Protein AF-0000000079819584 (afdb_homodimer)

InterPro domains:
  IPR000873 AMP-dependent synthetase/ligase domain [PF00501] (25-398)
  IPR020845 AMP-binding, conserved site [PS00455] (192-203)
  IPR025110 AMP-binding enzyme, C-terminal domain [PF13193] (448-525)
  IPR042099 ANL, N-terminal domain [G3DSA:3.40.50.12780] (15-432)
  IPR045851 AMP-binding enzyme domain superfamily [G3DSA:3.30.300.30] (433-535)
  IPR050237 ATP-dependent AMP-binding enzyme [PTHR43767] (19-529)

Nearest PDB structures (foldseek):
  5wm6-assembly1_A  TM=8.561E-01  e=3.518E-44  Streptomyces gandocaensis
  3etc-assembly2_A  TM=8.506E-01  e=5.021E-36  Methanosarcina acetivorans
  1t5d-assembly1_X-2  TM=7.072E-01  e=2.977E-37  Alcaligenes sp. AL3007
  2qvx-assembly1_X-2  TM=7.019E-01  e=1.547E-36  Alcaligenes sp. AL3007
  2qvy-assembly1_X-2  TM=7.047E-01  e=3.527E-36  Alcaligenes sp. AL3007

Radius of gyration: 33.06 Å; Cα contacts (8 Å, |Δi|>4): 2619; chains: 2; bounding box: 66×90×89 Å

Solvent-accessible surface area (backbone atoms only — not comparable to full-atom values): 55524 Å² total; per-residue (Å²): 132,62,49,60,30,80,74,78,65,71,87,65,80,55,64,75,50,27,25,66,50,53,42,45,52,52,32,24,70,75,41,28,87,41,56,28,45,32,28,69,92,74,72,43,72,33,24,27,37,52,48,48,50,51,13,38,7,27,13,40,40,46,55,72,78,46,56,70,66,39,27,36,31,36,37,50,69,50,48,70,66,52,54,37,49,54,50,4,33,42,33,34,28,14,20,36,30,46,34,63,77,63,52,36,54,63,61,36,30,50,54,37,44,63,63,47,25,39,32,35,38,30,33,29,88,48,44,64,54,50,66,73,33,52,78,35,48,59,53,40,57,34,36,30,25,32,70,57,70,67,52,12,50,53,26,26,49,55,41,37,74,72,70,37,46,47,41,48,39,65,63,32,46,67,51,77,52,61,90,80,58,55,79,65,52,19,71,39,62,36,32,34,47,65,40,55,32,37,81,35,70,63,41,30,36,27,27,16,19,21,14,49,42,47,38,5,45,48,41,25,48,46,67,65,54,39,54,87,36,22,40,38,38,31,59,54,52,52,36,59,67,33,28,39,50,39,47,45,20,21,52,74,39,50,11,26,27,35,47,39,70,54,73,48,53,88,49,40,64,56,52,35,37,75,63,48,17,25,33,36,66,47,61,67,49,48,56,57,50,38,65,67,44,83,86,55,96,60,47,39,69,54,54,36,37,36,37,43,32,78,80,80,54,93,49,54,67,58,50,25,65,50,43,45,42,73,32,79,31,35,60,40,67,44,93,48,54,26,60,47,21,31,32,60,72,82,53,90,69,60,89,75,47,32,19,16,37,26,56,85,49,28,50,73,48,38,15,35,87,86,72,54,46,73,48,59,84,63,41,72,12,30,39,29,42,36,60,67,51,68,35,42,35,42,81,35,34,58,94,31,39,62,61,28,47,62,32,35,51,70,44,25,40,56,67,53,33,26,26,27,32,46,89,62,30,42,29,27,76,73,42,56,74,50,73,64,31,38,32,83,71,36,66,40,20,34,38,66,49,28,51,59,54,50,66,36,85,38,32,64,44,60,48,49,44,47,33,78,36,92,45,88,75,41,59,27,35,39,31,34,40,33,18,49,17,93,93,42,78,67,51,52,67,58,52,49,61,59,34,65,77,44,34,36,74,82,58,46,52,43,28,30,29,74,42,90,68,78,59,54,44,95,88,70,43,76,42,60,67,60,52,44,71,61,45,87,48,93,78,38,40,48,60,89,73,52,80,128,133,64,50,60,30,80,75,77,64,71,86,66,80,55,64,77,52,27,25,68,52,53,43,46,50,52,33,23,70,76,40,29,88,42,57,26,45,32,26,68,93,74,72,44,72,33,24,26,37,53,48,47,53,50,13,38,8,27,14,39,39,47,56,73,78,47,54,71,66,38,27,37,30,36,36,49,72,50,48,70,65,50,54,38,49,53,49,4,34,43,33,34,28,13,20,36,30,46,33,64,76,62,52,35,54,64,61,36,30,50,56,36,45,63,63,47,26,39,34,34,40,29,33,29,89,51,43,64,53,49,67,73,32,52,78,36,48,59,55,40,58,37,36,28,25,33,70,57,70,68,52,11,50,53,28,24,50,56,41,38,74,72,70,38,47,47,40,47,39,66,63,31,47,66,52,77,53,60,90,80,58,55,80,64,51,21,72,39,63,36,32,35,48,65,42,56,31,39,82,35,70,63,41,30,36,27,27,15,19,22,14,48,42,46,37,5,45,50,40,26,47,46,67,67,54,39,52,88,35,23,41,37,39,32,59,56,53,54,35,59,64,32,29,38,51,38,48,45,19,21,50,74,40,52,12,27,27,35,46,40,69,54,74,48,52,90,48,41,65,57,51,36,37,76,63,48,17,26,32,38,66,48,61,66,47,47,56,57,51,39,64,68,44,83,88,54,96,59,48,38,70,54,56,36,36,36,37,44,34,80,80,81,55,94,49,54,68,58,50,25,65,50,43,45,43,72,32,77,30,34,60,41,65,44,92,50,56,25,61,47,21,30,31,59,73,81,54,89,69,59,90,72,46,33,21,18,37,27,56,85,50,29,49,73,48,38,16,35,86,86,72,53,46,72,49,62,84,61,42,74,11,30,39,30,42,35,59,67,50,65,36,42,36,41,81,36,32,57,94,32,37,61,60,29,48,62,33,36,50,70,45,25,40,58,68,53,34,25,27,27,32,48,88,62,30,43,28,27,77,73,44,57,73,50,73,63,31,40,32,83,70,37,68,41,20,33,38,66,50,30,52,60,53,50,66,37,84,38,31,64,44,61,48,49,42,46,34,78,35,92,46,88,75,41,57,27,34,40,30,34,39,34,18,48,18,93,93,41,78,69,52,54,66,57,52,49,62,58,33,65,78,46,34,37,74,84,59,47,52,45,28,30,29,75,43,91,68,77,59,55,44,96,88,69,42,76,41,60,66,62,51,44,70,62,45,87,46,93,76,40,40,47,64,88,72,54,80,130

Sequence (1096 aa):
MTAVYDEMVPTFTDRGEWTLPRVLRARAETHGDRIYLDCPEEGVALTYAEVHDRAARIATGLLDVAEVGDRVLIMAGNSAAYVLSWFGAAMAGMVEVPINTSYLGDFLAHQVRVAGPTVAVIDAGFAARFVAIPEAASSIRRFAVLGDPEEAATACETLRAAGWDAEPWAALAADEARTDLPDPAASDPVGILFTSGTTGPSKGVVMANAHMYFFADECVSLTRLTDEDTYLVMGPLFHGNAQFLAAYPALIAGARFVLHTRFSATRWTDRIRDARATVTNFVGVMMDFVWKQPAREDDADNDLRCIFAAPTASYVDAFRDRFGVEAFVEVFGLTETSMPIMTPYGVDRPAGAAGLANAEWFDIRLVDPETDEEVPVGEVGELVVRPRAPWITTLGYYAMPEKTVEAFRNLWFHTGDGLRRDDDGWFYFVDRLKDALRRRGENISSYEVESPLLAHPDIAECAVIAVPADHEAGEDEVMAVVVASPGATIDADTVWAWAADRVPDFAIPRYVRVVDALPMTPSGKIRKRELRTDGVTPDTADRTRQPAMTAVYDEMVPTFTDRGEWTLPRVLRARAETHGDRIYLDCPEEGVALTYAEVHDRAARIATGLLDVAEVGDRVLIMAGNSAAYVLSWFGAAMAGMVEVPINTSYLGDFLAHQVRVAGPTVAVIDAGFAARFVAIPEAASSIRRFAVLGDPEEAATACETLRAAGWDAEPWAALAADEARTDLPDPAASDPVGILFTSGTTGPSKGVVMANAHMYFFADECVSLTRLTDEDTYLVMGPLFHGNAQFLAAYPALIAGARFVLHTRFSATRWTDRIRDARATVTNFVGVMMDFVWKQPAREDDADNDLRCIFAAPTASYVDAFRDRFGVEAFVEVFGLTETSMPIMTPYGVDRPAGAAGLANAEWFDIRLVDPETDEEVPVGEVGELVVRPRAPWITTLGYYAMPEKTVEAFRNLWFHTGDGLRRDDDGWFYFVDRLKDALRRRGENISSYEVESPLLAHPDIAECAVIAVPADHEAGEDEVMAVVVASPGATIDADTVWAWAADRVPDFAIPRYVRVVDALPMTPSGKIRKRELRTDGVTPDTADRTRQPA

Structure (mmCIF, N/CA/C/O backbone):
data_AF-0000000079819584-model_v1
#
loop_
_entity.id
_entity.type
_entity.pdbx_description
1 polymer 'Long-chain-fatty-acid--CoA ligase'
#
loop_
_atom_site.group_PDB
_atom_site.id
_atom_site.type_symbol
_atom_site.label_atom_id
_atom_site.label_alt_id
_atom_site.label_comp_id
_atom_site.label_asym_id
_atom_site.label_entity_id
_atom_site.label_seq_id
_atom_site.pdbx_PDB_ins_code
_atom_site.Cartn_x
_atom_site.Cartn_y
_atom_site.Cartn_z
_atom_site.occupancy
_atom_site.B_iso_or_equiv
_atom_site.auth_seq_id
_atom_site.auth_comp_id
_atom_site.auth_asym_id
_atom_site.auth_atom_id
_atom_site.pdbx_PDB_model_num
ATOM 1 N N . MET A 1 1 ? -31.812 -7.777 -6.844 1 67.06 1 MET A N 1
ATOM 2 C CA . MET A 1 1 ? -30.562 -8.094 -6.145 1 67.06 1 MET A CA 1
ATOM 3 C C . MET A 1 1 ? -29.531 -8.672 -7.109 1 67.06 1 MET A C 1
ATOM 5 O O . MET A 1 1 ? -29.844 -9.547 -7.914 1 67.06 1 MET A O 1
ATOM 9 N N . THR A 1 2 ? -28.297 -8.094 -7.242 1 88.06 2 THR A N 1
ATOM 10 C CA . THR A 1 2 ? -27.281 -8.547 -8.188 1 88.06 2 THR A CA 1
ATOM 11 C C . THR A 1 2 ? -26.656 -9.859 -7.723 1 88.06 2 THR A C 1
ATOM 13 O O . THR A 1 2 ? -26.406 -10.047 -6.531 1 88.06 2 THR A O 1
ATOM 16 N N . ALA A 1 3 ? -26.641 -10.828 -8.648 1 94.06 3 ALA A N 1
ATOM 17 C CA . ALA A 1 3 ? -26.094 -12.141 -8.32 1 94.06 3 ALA A CA 1
ATOM 18 C C . ALA A 1 3 ? -24.656 -12.039 -7.836 1 94.06 3 ALA A C 1
ATOM 20 O O . ALA A 1 3 ? -23.906 -11.164 -8.273 1 94.06 3 ALA A O 1
ATOM 21 N N . VAL A 1 4 ? -24.344 -12.891 -6.887 1 96.19 4 VAL A N 1
ATOM 22 C CA . VAL A 1 4 ? -22.984 -12.992 -6.371 1 96.19 4 VAL A CA 1
ATOM 23 C C . VAL A 1 4 ? -22.594 -14.461 -6.211 1 96.19 4 VAL A C 1
ATOM 25 O O . VAL A 1 4 ? -23.453 -15.344 -6.285 1 96.19 4 VAL A O 1
ATOM 28 N N . TYR A 1 5 ? -21.344 -14.773 -6.188 1 96.12 5 TYR A N 1
ATOM 29 C CA . TYR A 1 5 ? -20.844 -16.078 -5.781 1 96.12 5 TYR A CA 1
ATOM 30 C C . TYR A 1 5 ? -20.812 -16.203 -4.262 1 96.12 5 TYR A C 1
ATOM 32 O O . TYR A 1 5 ? -20.031 -15.516 -3.594 1 96.12 5 TYR A O 1
ATOM 40 N N . ASP A 1 6 ? -21.578 -17.047 -3.65 1 91.56 6 ASP A N 1
ATOM 41 C CA . ASP A 1 6 ? -21.672 -17.109 -2.195 1 91.56 6 ASP A CA 1
ATOM 42 C C . ASP A 1 6 ? -21.5 -18.531 -1.695 1 91.56 6 ASP A C 1
ATOM 44 O O . ASP A 1 6 ? -21.953 -18.875 -0.601 1 91.56 6 ASP A O 1
ATOM 48 N N . GLU A 1 7 ? -20.828 -19.359 -2.455 1 90.56 7 GLU A N 1
ATOM 49 C CA . GLU A 1 7 ? -20.688 -20.766 -2.115 1 90.56 7 GLU A CA 1
ATOM 50 C C . GLU A 1 7 ? -19.375 -21.031 -1.38 1 90.56 7 GLU A C 1
ATOM 52 O O . GLU A 1 7 ? -19.156 -22.125 -0.856 1 90.56 7 GLU A O 1
ATOM 57 N N . MET A 1 8 ? -18.547 -20.109 -1.318 1 92.69 8 MET A N 1
ATOM 58 C CA . MET A 1 8 ? -17.219 -20.328 -0.77 1 92.69 8 MET A CA 1
ATOM 59 C C . MET A 1 8 ? -17.266 -20.422 0.751 1 92.69 8 MET A C 1
ATOM 61 O O . MET A 1 8 ? -17.531 -19.438 1.437 1 92.69 8 MET A O 1
ATOM 65 N N . VAL A 1 9 ? -17.094 -21.594 1.267 1 93.12 9 VAL A N 1
ATOM 66 C CA . VAL A 1 9 ? -16.938 -21.859 2.691 1 93.12 9 VAL A CA 1
ATOM 67 C C . VAL A 1 9 ? -15.57 -22.5 2.945 1 93.12 9 VAL A C 1
ATOM 69 O O . VAL A 1 9 ? -15.234 -23.531 2.344 1 93.12 9 VAL A O 1
ATOM 72 N N . PRO A 1 10 ? -14.805 -21.922 3.777 1 96.62 10 PRO A N 1
ATOM 73 C CA . PRO A 1 10 ? -13.477 -22.484 4.016 1 96.62 10 PRO A CA 1
ATOM 74 C C . PRO A 1 10 ? -13.523 -23.922 4.535 1 96.62 10 PRO A C 1
ATOM 76 O O . PRO A 1 10 ? -14.367 -24.25 5.375 1 96.62 10 PRO A O 1
ATOM 79 N N . THR A 1 11 ? -12.688 -24.703 4.027 1 98 11 THR A N 1
ATOM 80 C CA . THR A 1 11 ? -12.594 -26.109 4.457 1 98 11 THR A CA 1
ATOM 81 C C . THR A 1 11 ? -12.102 -26.188 5.898 1 98 11 THR A C 1
ATOM 83 O O . THR A 1 11 ? -12.68 -26.922 6.711 1 98 11 THR A O 1
ATOM 86 N N . PHE A 1 12 ? -11.023 -25.5 6.199 1 97.31 12 PHE A N 1
ATOM 87 C CA . PHE A 1 12 ? -10.57 -25.328 7.57 1 97.31 12 PHE A CA 1
ATOM 88 C C . PHE A 1 12 ? -11.18 -24.062 8.18 1 97.31 12 PHE A C 1
ATOM 90 O O . PHE A 1 12 ? -10.953 -22.953 7.68 1 97.31 12 PHE A O 1
ATOM 97 N N . THR A 1 13 ? -11.891 -24.172 9.227 1 94.88 13 THR A N 1
ATOM 98 C CA . THR A 1 13 ? -12.695 -23.078 9.766 1 94.88 13 THR A CA 1
ATOM 99 C C . THR A 1 13 ? -11.812 -22.062 10.492 1 94.88 13 THR A C 1
ATOM 101 O O . THR A 1 13 ? -12.102 -20.859 10.477 1 94.88 13 THR A O 1
ATOM 104 N N . ASP A 1 14 ? -10.773 -22.562 11.164 1 95.56 14 ASP A N 1
ATOM 105 C CA . ASP A 1 14 ? -9.852 -21.688 11.875 1 95.56 14 ASP A CA 1
ATOM 106 C C . ASP A 1 14 ? -8.82 -21.094 10.922 1 95.56 14 ASP A C 1
ATOM 108 O O . ASP A 1 14 ? -7.938 -21.797 10.438 1 95.56 14 ASP A O 1
ATOM 112 N N . ARG A 1 15 ? -8.852 -19.812 10.727 1 96.12 15 ARG A N 1
ATOM 113 C CA . ARG A 1 15 ? -7.992 -19.156 9.742 1 96.12 15 ARG A CA 1
ATOM 114 C C . ARG A 1 15 ? -6.531 -19.188 10.195 1 96.12 15 ARG A C 1
ATOM 116 O O . ARG A 1 15 ? -5.625 -19 9.375 1 96.12 15 ARG A O 1
ATOM 123 N N . GLY A 1 16 ? -6.293 -19.375 11.508 1 94 16 GLY A N 1
ATOM 124 C CA . GLY A 1 16 ? -4.945 -19.578 12.008 1 94 16 GLY A CA 1
ATOM 125 C C . GLY A 1 16 ? -4.301 -20.859 11.508 1 94 16 GLY A C 1
ATOM 126 O O . GLY A 1 16 ? -3.082 -21.016 11.586 1 94 16 GLY A O 1
ATOM 127 N N . GLU A 1 17 ? -5.137 -21.734 10.922 1 95.75 17 GLU A N 1
ATOM 128 C CA . GLU A 1 17 ? -4.664 -23.031 10.453 1 95.75 17 GLU A CA 1
ATOM 129 C C . GLU A 1 17 ? -4.398 -23.016 8.945 1 95.75 17 GLU A C 1
ATOM 131 O O . GLU A 1 17 ? -3.996 -24.016 8.367 1 95.75 17 GLU A O 1
ATOM 136 N N . TRP A 1 18 ? -4.566 -21.859 8.32 1 98.44 18 TRP A N 1
ATOM 137 C CA . TRP A 1 18 ? -4.43 -21.75 6.871 1 98.44 18 TRP A CA 1
ATOM 138 C C . TRP A 1 18 ? -2.959 -21.703 6.465 1 98.44 18 TRP A C 1
ATOM 140 O O . TRP A 1 18 ? -2.508 -20.734 5.848 1 98.44 18 TRP A O 1
ATOM 150 N N . THR A 1 19 ? -2.219 -22.781 6.824 1 98.44 19 THR A N 1
ATOM 151 C CA . THR A 1 19 ? -0.832 -22.969 6.414 1 98.44 19 THR A CA 1
ATOM 152 C C . THR A 1 19 ? -0.631 -24.375 5.824 1 98.44 19 THR A C 1
ATOM 154 O O . THR A 1 19 ? -1.233 -25.344 6.285 1 98.44 19 THR A O 1
ATOM 157 N N . LEU A 1 20 ? 0.164 -24.422 4.848 1 98.38 20 LEU A N 1
ATOM 158 C CA . LEU A 1 20 ? 0.41 -25.688 4.168 1 98.38 20 LEU A CA 1
ATOM 159 C C . LEU A 1 20 ? 0.873 -26.766 5.152 1 98.38 20 LEU A C 1
ATOM 161 O O . LEU A 1 20 ? 0.352 -27.875 5.156 1 98.38 20 LEU A O 1
ATOM 165 N N . PRO A 1 21 ? 1.828 -26.469 6.102 1 98.12 21 PRO A N 1
ATOM 166 C CA . PRO A 1 21 ? 2.275 -27.484 7.051 1 98.12 21 PRO A CA 1
ATOM 167 C C . PRO A 1 21 ? 1.14 -28.016 7.922 1 98.12 21 PRO A C 1
ATOM 169 O O . PRO A 1 21 ? 1.047 -29.234 8.148 1 98.12 21 PRO A O 1
ATOM 172 N N . ARG A 1 22 ? 0.257 -27.172 8.375 1 98.06 22 ARG A N 1
ATOM 173 C CA . ARG A 1 22 ? -0.835 -27.609 9.234 1 98.06 22 ARG A CA 1
ATOM 174 C C . ARG A 1 22 ? -1.855 -28.422 8.445 1 98.06 22 ARG A C 1
ATOM 176 O O . ARG A 1 22 ? -2.395 -29.406 8.953 1 98.06 22 ARG A O 1
ATOM 183 N N . VAL A 1 23 ? -2.139 -28.016 7.227 1 98.62 23 VAL A N 1
ATOM 184 C CA . VAL A 1 23 ? -3.062 -28.766 6.371 1 98.62 23 VAL A CA 1
ATOM 185 C C . VAL A 1 23 ? -2.508 -30.156 6.098 1 98.62 23 VAL A C 1
ATOM 187 O O . VAL A 1 23 ? -3.227 -31.156 6.219 1 98.62 23 VAL A O 1
ATOM 190 N N . LEU A 1 24 ? -1.23 -30.203 5.711 1 98.56 24 LEU A N 1
ATOM 191 C CA . LEU A 1 24 ? -0.596 -31.484 5.426 1 98.56 24 LEU A CA 1
ATOM 192 C C . LEU A 1 24 ? -0.629 -32.406 6.648 1 98.56 24 LEU A C 1
ATOM 194 O O . LEU A 1 24 ? -0.951 -33.594 6.539 1 98.56 24 LEU A O 1
ATOM 198 N N . ARG A 1 25 ? -0.299 -31.859 7.785 1 97.88 25 ARG A N 1
ATOM 199 C CA . ARG A 1 25 ? -0.332 -32.625 9.023 1 97.88 25 ARG A CA 1
ATOM 200 C C . ARG A 1 25 ? -1.734 -33.156 9.305 1 97.88 25 ARG A C 1
ATOM 202 O O . ARG A 1 25 ? -1.905 -34.344 9.633 1 97.88 25 ARG A O 1
ATOM 209 N N . ALA A 1 26 ? -2.717 -32.281 9.211 1 98.38 26 ALA A N 1
ATOM 210 C CA . ALA A 1 26 ? -4.102 -32.688 9.469 1 98.38 26 ALA A CA 1
ATOM 211 C C . ALA A 1 26 ? -4.535 -33.812 8.539 1 98.38 26 ALA A C 1
ATOM 213 O O . ALA A 1 26 ? -5.164 -34.781 8.984 1 98.38 26 ALA A O 1
ATOM 214 N N . ARG A 1 27 ? -4.203 -33.75 7.289 1 98.56 27 ARG A N 1
ATOM 215 C CA . ARG A 1 27 ? -4.625 -34.75 6.32 1 98.56 27 ARG A CA 1
ATOM 216 C C . ARG A 1 27 ? -3.818 -36.031 6.477 1 98.56 27 ARG A C 1
ATOM 218 O O . ARG A 1 27 ? -4.336 -37.125 6.258 1 98.56 27 ARG A O 1
ATOM 225 N N . ALA A 1 28 ? -2.535 -35.906 6.809 1 98.5 28 ALA A N 1
ATOM 226 C CA . ALA A 1 28 ? -1.761 -37.125 7.137 1 98.5 28 ALA A CA 1
ATOM 227 C C . ALA A 1 28 ? -2.391 -37.875 8.297 1 98.5 28 ALA A C 1
ATOM 229 O O . ALA A 1 28 ? -2.332 -39.094 8.344 1 98.5 28 ALA A O 1
ATOM 230 N N . GLU A 1 29 ? -2.979 -37.188 9.188 1 98.25 29 GLU A N 1
ATOM 231 C CA . GLU A 1 29 ? -3.631 -37.781 10.352 1 98.25 29 GLU A CA 1
ATOM 232 C C . GLU A 1 29 ? -4.969 -38.406 9.961 1 98.25 29 GLU A C 1
ATOM 234 O O . GLU A 1 29 ? -5.297 -39.5 10.406 1 98.25 29 GLU A O 1
ATOM 239 N N . THR A 1 30 ? -5.723 -37.75 9.125 1 98.31 30 THR A N 1
ATOM 240 C CA . THR A 1 30 ? -7.09 -38.188 8.852 1 98.31 30 THR A CA 1
ATOM 241 C C . THR A 1 30 ? -7.137 -39.125 7.641 1 98.31 30 THR A C 1
ATOM 243 O O . THR A 1 30 ? -8.023 -39.969 7.539 1 98.31 30 THR A O 1
ATOM 246 N N . HIS A 1 31 ? -6.16 -38.906 6.734 1 98.25 31 HIS A N 1
ATOM 247 C CA . HIS A 1 31 ? -6.16 -39.656 5.48 1 98.25 31 HIS A CA 1
ATOM 248 C C . HIS A 1 31 ? -4.824 -40.344 5.258 1 98.25 31 HIS A C 1
ATOM 250 O O . HIS A 1 31 ? -4.418 -40.594 4.117 1 98.25 31 HIS A O 1
ATOM 256 N N . GLY A 1 32 ? -4.199 -40.75 6.156 1 98.31 32 GLY A N 1
ATOM 257 C CA . GLY A 1 32 ? -2.809 -41.156 6.133 1 98.31 32 GLY A CA 1
ATOM 258 C C . GLY A 1 32 ? -2.537 -42.25 5.113 1 98.31 32 GLY A C 1
ATOM 259 O O . GLY A 1 32 ? -1.491 -42.25 4.461 1 98.31 32 GLY A O 1
ATOM 260 N N . ASP A 1 33 ? -3.393 -43.219 4.883 1 98.12 33 ASP A N 1
ATOM 261 C CA . ASP A 1 33 ? -3.148 -44.375 4.051 1 98.12 33 ASP A CA 1
ATOM 262 C C . ASP A 1 33 ? -3.658 -44.156 2.627 1 98.12 33 ASP A C 1
ATOM 264 O O . ASP A 1 33 ? -3.439 -45 1.746 1 98.12 33 ASP A O 1
ATOM 268 N N . ARG A 1 34 ? -4.27 -43.031 2.416 1 98.56 34 ARG A N 1
ATOM 269 C CA . ARG A 1 34 ? -4.766 -42.719 1.082 1 98.56 34 ARG A CA 1
ATOM 270 C C . ARG A 1 34 ? -3.67 -42.094 0.227 1 98.56 34 ARG A C 1
ATOM 272 O O . ARG A 1 34 ? -2.779 -41.406 0.748 1 98.56 34 ARG A O 1
ATOM 279 N N . ILE A 1 35 ? -3.748 -42.281 -1.098 1 98.81 35 ILE A N 1
ATOM 280 C CA . ILE A 1 35 ? -2.77 -41.719 -2.018 1 98.81 35 ILE A CA 1
ATOM 281 C C . ILE A 1 35 ? -3.039 -40.219 -2.193 1 98.81 35 ILE A C 1
ATOM 283 O O . ILE A 1 35 ? -4.164 -39.812 -2.506 1 98.81 35 ILE A O 1
ATOM 287 N N . TYR A 1 36 ? -2.074 -39.531 -1.904 1 98.81 36 TYR A N 1
ATOM 288 C CA . TYR A 1 36 ? -2.145 -38.094 -2.238 1 98.81 36 TYR A CA 1
ATOM 289 C C . TYR A 1 36 ? -1.495 -37.812 -3.588 1 98.81 36 TYR A C 1
ATOM 291 O O . TYR A 1 36 ? -2.15 -37.344 -4.508 1 98.81 36 TYR A O 1
ATOM 299 N N . LEU A 1 37 ? -0.286 -38.156 -3.701 1 98.94 37 LEU A N 1
ATOM 300 C CA . LEU A 1 37 ? 0.527 -37.781 -4.855 1 98.94 37 LEU A CA 1
ATOM 301 C C . LEU A 1 37 ? 0.801 -39 -5.734 1 98.94 37 LEU A C 1
ATOM 303 O O . LEU A 1 37 ? 1.424 -39.969 -5.285 1 98.94 37 LEU A O 1
ATOM 307 N N . ASP A 1 38 ? 0.352 -38.938 -6.938 1 98.88 38 ASP A N 1
ATOM 308 C CA . ASP A 1 38 ? 0.516 -40 -7.926 1 98.88 38 ASP A CA 1
ATOM 309 C C . ASP A 1 38 ? 1.197 -39.469 -9.188 1 98.88 38 ASP A C 1
ATOM 311 O O . ASP A 1 38 ? 0.625 -38.656 -9.914 1 98.88 38 ASP A O 1
ATOM 315 N N . CYS A 1 39 ? 2.414 -39.906 -9.438 1 98.5 39 CYS A N 1
ATOM 316 C CA . CYS A 1 39 ? 3.193 -39.562 -10.625 1 98.5 39 CYS A CA 1
ATOM 317 C C . CYS A 1 39 ? 3.422 -40.781 -11.5 1 98.5 39 CYS A C 1
ATOM 319 O O . CYS A 1 39 ? 4.477 -41.406 -11.43 1 98.5 39 CYS A O 1
ATOM 321 N N . PRO A 1 40 ? 2.57 -41 -12.398 1 97.94 40 PRO A N 1
ATOM 322 C CA . PRO A 1 40 ? 2.586 -42.281 -13.133 1 97.94 40 PRO A CA 1
ATOM 323 C C . PRO A 1 40 ? 3.871 -42.469 -13.93 1 97.94 40 PRO A C 1
ATOM 325 O O . PRO A 1 40 ? 4.414 -43.594 -13.961 1 97.94 40 PRO A O 1
ATOM 328 N N . GLU A 1 41 ? 4.359 -41.469 -14.57 1 96.06 41 GLU A N 1
ATOM 329 C CA . GLU A 1 41 ? 5.535 -41.594 -15.422 1 96.06 41 GLU A CA 1
ATOM 330 C C . GLU A 1 41 ? 6.777 -41.938 -14.602 1 96.06 41 GLU A C 1
ATOM 332 O O . GLU A 1 41 ? 7.746 -42.5 -15.125 1 96.06 41 GLU A O 1
ATOM 337 N N . GLU A 1 42 ? 6.738 -41.625 -13.328 1 95.94 42 GLU A N 1
ATOM 338 C CA . GLU A 1 42 ? 7.84 -41.938 -12.422 1 95.94 42 GLU A CA 1
ATOM 339 C C . GLU A 1 42 ? 7.613 -43.25 -11.711 1 95.94 42 GLU A C 1
ATOM 341 O O . GLU A 1 42 ? 8.516 -43.781 -11.047 1 95.94 42 GLU A O 1
ATOM 346 N N . GLY A 1 43 ? 6.441 -43.781 -11.82 1 97 43 GLY A N 1
ATOM 347 C CA . GLY A 1 43 ? 6.078 -44.969 -11.055 1 97 43 GLY A CA 1
ATOM 348 C C . GLY A 1 43 ? 6.012 -44.719 -9.562 1 97 43 GLY A C 1
ATOM 349 O O . GLY A 1 43 ? 6.352 -45.594 -8.758 1 97 43 GLY A O 1
ATOM 350 N N . VAL A 1 44 ? 5.664 -43.562 -9.203 1 96.81 44 VAL A N 1
ATOM 351 C CA . VAL A 1 44 ? 5.656 -43.156 -7.801 1 96.81 44 VAL A CA 1
ATOM 352 C C . VAL A 1 44 ? 4.23 -42.844 -7.359 1 96.81 44 VAL A C 1
ATOM 354 O O . VAL A 1 44 ? 3.508 -42.094 -8.039 1 96.81 44 VAL A O 1
ATOM 357 N N . ALA A 1 45 ? 3.758 -43.406 -6.332 1 98.5 45 ALA A N 1
ATOM 358 C CA . ALA A 1 45 ? 2.514 -43.094 -5.633 1 98.5 45 ALA A CA 1
ATOM 359 C C . ALA A 1 45 ? 2.742 -43 -4.125 1 98.5 45 ALA A C 1
ATOM 361 O O . ALA A 1 45 ? 3.162 -43.969 -3.486 1 98.5 45 ALA A O 1
ATOM 362 N N . LEU A 1 46 ? 2.504 -41.844 -3.584 1 98.81 46 LEU A N 1
ATOM 363 C CA . LEU A 1 46 ? 2.771 -41.594 -2.17 1 98.81 46 LEU A CA 1
ATOM 364 C C . LEU A 1 46 ? 1.48 -41.312 -1.413 1 98.81 46 LEU A C 1
ATOM 366 O O . LEU A 1 46 ? 0.629 -40.562 -1.896 1 98.81 46 LEU A O 1
ATOM 370 N N . THR A 1 47 ? 1.335 -41.938 -0.268 1 98.88 47 THR A N 1
ATOM 371 C CA . THR A 1 47 ? 0.214 -41.656 0.624 1 98.88 47 THR A CA 1
ATOM 372 C C . THR A 1 47 ? 0.397 -40.312 1.319 1 98.88 47 THR A C 1
ATOM 374 O O . THR A 1 47 ? 1.483 -39.719 1.283 1 98.88 47 THR A O 1
ATOM 377 N N . TYR A 1 48 ? -0.659 -39.812 1.92 1 98.88 48 TYR A N 1
ATOM 378 C CA . TYR A 1 48 ? -0.584 -38.562 2.705 1 98.88 48 TYR A CA 1
ATOM 379 C C . TYR A 1 48 ? 0.48 -38.688 3.791 1 98.88 48 TYR A C 1
ATOM 381 O O . TYR A 1 48 ? 1.271 -37.75 3.99 1 98.88 48 TYR A O 1
ATOM 389 N N . ALA A 1 49 ? 0.539 -39.812 4.48 1 98.75 49 ALA A N 1
ATOM 390 C CA . ALA A 1 49 ? 1.512 -40.031 5.547 1 98.75 49 ALA A CA 1
ATOM 391 C C . ALA A 1 49 ? 2.936 -40 5 1 98.75 49 ALA A C 1
ATOM 393 O O . ALA A 1 49 ? 3.836 -39.438 5.609 1 98.75 49 ALA A O 1
ATOM 394 N N . GLU A 1 50 ? 3.125 -40.688 3.871 1 98.56 50 GLU A N 1
ATOM 395 C CA . GLU A 1 50 ? 4.449 -40.719 3.258 1 98.56 50 GLU A CA 1
ATOM 396 C C . GLU A 1 50 ? 4.891 -39.344 2.799 1 98.56 50 GLU A C 1
ATOM 398 O O . GLU A 1 50 ? 6.055 -38.969 2.953 1 98.56 50 GLU A O 1
ATOM 403 N N . VAL A 1 51 ? 3.961 -38.594 2.191 1 98.75 51 VAL A N 1
ATOM 404 C CA . VAL A 1 51 ? 4.281 -37.25 1.755 1 98.75 51 VAL A CA 1
ATOM 405 C C . VAL A 1 51 ? 4.676 -36.375 2.959 1 98.75 51 VAL A C 1
ATOM 407 O O . VAL A 1 51 ? 5.664 -35.656 2.91 1 98.75 51 VAL A O 1
ATOM 410 N N . HIS A 1 52 ? 3.943 -36.469 4.047 1 98.62 52 HIS A N 1
ATOM 411 C CA . HIS A 1 52 ? 4.254 -35.75 5.262 1 98.62 52 HIS A CA 1
ATOM 412 C C . HIS A 1 52 ? 5.645 -36.094 5.781 1 98.62 52 HIS A C 1
ATOM 414 O O . HIS A 1 52 ? 6.434 -35.188 6.102 1 98.62 52 HIS A O 1
ATOM 420 N N . ASP A 1 53 ? 5.934 -37.344 5.844 1 98.12 53 ASP A N 1
ATOM 421 C CA . ASP A 1 53 ? 7.211 -37.812 6.367 1 98.12 53 ASP A CA 1
ATOM 422 C C . ASP A 1 53 ? 8.367 -37.344 5.492 1 98.12 53 ASP A C 1
ATOM 424 O O . ASP A 1 53 ? 9.367 -36.812 6.004 1 98.12 53 ASP A O 1
ATOM 428 N N . ARG A 1 54 ? 8.258 -37.531 4.215 1 98.06 54 ARG A N 1
ATOM 429 C CA . ARG A 1 54 ? 9.328 -37.156 3.293 1 98.06 54 ARG A CA 1
ATOM 430 C C . ARG A 1 54 ? 9.539 -35.656 3.281 1 98.06 54 ARG A C 1
ATOM 432 O O . ARG A 1 54 ? 10.672 -35.156 3.244 1 98.06 54 ARG A O 1
ATOM 439 N N . ALA A 1 55 ? 8.43 -34.906 3.287 1 98.5 55 ALA A N 1
ATOM 440 C CA . ALA A 1 55 ? 8.531 -33.469 3.33 1 98.5 55 ALA A CA 1
ATOM 441 C C . ALA A 1 55 ? 9.203 -33 4.617 1 98.5 55 ALA A C 1
ATOM 443 O O . ALA A 1 55 ? 9.992 -32.031 4.602 1 98.5 55 ALA A O 1
ATOM 444 N N . ALA A 1 56 ? 8.906 -33.656 5.742 1 98.5 56 ALA A N 1
ATOM 445 C CA . ALA A 1 56 ? 9.523 -33.312 7.023 1 98.5 56 ALA A CA 1
ATOM 446 C C . ALA A 1 56 ? 11.023 -33.562 6.992 1 98.5 56 ALA A C 1
ATOM 448 O O . ALA A 1 56 ? 11.797 -32.781 7.562 1 98.5 56 ALA A O 1
ATOM 449 N N . ARG A 1 57 ? 11.422 -34.625 6.383 1 98.31 57 ARG A N 1
ATOM 450 C CA . ARG A 1 57 ? 12.844 -34.906 6.238 1 98.31 57 ARG A CA 1
ATOM 451 C C . ARG A 1 57 ? 13.531 -33.844 5.387 1 98.31 57 ARG A C 1
ATOM 453 O O . ARG A 1 57 ? 14.633 -33.406 5.711 1 98.31 57 ARG A O 1
ATOM 460 N N . ILE A 1 58 ? 12.898 -33.469 4.332 1 98.44 58 ILE A N 1
ATOM 461 C CA . ILE A 1 58 ? 13.445 -32.438 3.469 1 98.44 58 ILE A CA 1
ATOM 462 C C . ILE A 1 58 ? 13.547 -31.125 4.238 1 98.44 58 ILE A C 1
ATOM 464 O O . ILE A 1 58 ? 14.547 -30.406 4.137 1 98.44 58 ILE A O 1
ATOM 468 N N . ALA A 1 59 ? 12.484 -30.781 5 1 98.69 59 ALA A N 1
ATOM 469 C CA . ALA A 1 59 ? 12.516 -29.578 5.844 1 98.69 59 ALA A CA 1
ATOM 470 C C . ALA A 1 59 ? 13.727 -29.594 6.77 1 98.69 59 ALA A C 1
ATOM 472 O O . ALA A 1 59 ? 14.414 -28.578 6.922 1 98.69 59 ALA A O 1
ATOM 473 N N . THR A 1 60 ? 13.969 -30.75 7.383 1 98.19 60 THR A N 1
ATOM 474 C CA . THR A 1 60 ? 15.109 -30.938 8.281 1 98.19 60 THR A CA 1
ATOM 475 C C . THR A 1 60 ? 16.422 -30.672 7.547 1 98.19 60 THR A C 1
ATOM 477 O O . THR A 1 60 ? 17.281 -29.953 8.047 1 98.19 60 THR A O 1
ATOM 480 N N . GLY A 1 61 ? 16.562 -31.25 6.352 1 97.94 61 GLY A N 1
ATOM 481 C CA . GLY A 1 61 ? 17.75 -31.016 5.547 1 97.94 61 GLY A CA 1
ATOM 482 C C . GLY A 1 61 ? 17.922 -29.578 5.145 1 97.94 61 GLY A C 1
ATOM 483 O O . GLY A 1 61 ? 19.047 -29.062 5.117 1 97.94 61 GLY A O 1
ATOM 484 N N . LEU A 1 62 ? 16.875 -28.891 4.801 1 98.38 62 LEU A N 1
ATOM 485 C CA . LEU A 1 62 ? 16.922 -27.469 4.441 1 98.38 62 LEU A CA 1
ATOM 486 C C . LEU A 1 62 ? 17.391 -26.625 5.625 1 98.38 62 LEU A C 1
ATOM 488 O O . LEU A 1 62 ? 18.172 -25.688 5.457 1 98.38 62 LEU A O 1
ATOM 492 N N . LEU A 1 63 ? 16.875 -26.906 6.828 1 97.56 63 LEU A N 1
ATOM 493 C CA . LEU A 1 63 ? 17.172 -26.141 8.031 1 97.56 63 LEU A CA 1
ATOM 494 C C . LEU A 1 63 ? 18.641 -26.312 8.422 1 97.56 63 LEU A C 1
ATOM 496 O O . LEU A 1 63 ? 19.172 -25.547 9.234 1 97.56 63 LEU A O 1
ATOM 500 N N . ASP A 1 64 ? 19.344 -27.281 7.883 1 95.62 64 ASP A N 1
ATOM 501 C CA . ASP A 1 64 ? 20.766 -27.469 8.133 1 95.62 64 ASP A CA 1
ATOM 502 C C . ASP A 1 64 ? 21.594 -26.422 7.41 1 95.62 64 ASP A C 1
ATOM 504 O O . ASP A 1 64 ? 22.734 -26.141 7.789 1 95.62 64 ASP A O 1
ATOM 508 N N . VAL A 1 65 ? 21 -25.828 6.375 1 95.5 65 VAL A N 1
ATOM 509 C CA . VAL A 1 65 ? 21.828 -24.969 5.531 1 95.5 65 VAL A CA 1
ATOM 510 C C . VAL A 1 65 ? 21.188 -23.594 5.395 1 95.5 65 VAL A C 1
ATOM 512 O O . VAL A 1 65 ? 21.812 -22.656 4.875 1 95.5 65 VAL A O 1
ATOM 515 N N . ALA A 1 66 ? 19.984 -23.438 5.793 1 97.56 66 ALA A N 1
ATOM 516 C CA . ALA A 1 66 ? 19.25 -22.188 5.664 1 97.56 66 ALA A CA 1
ATOM 517 C C . ALA A 1 66 ? 18.406 -21.906 6.906 1 97.56 66 ALA A C 1
ATOM 519 O O . ALA A 1 66 ? 18.359 -22.719 7.828 1 97.56 66 ALA A O 1
ATOM 520 N N . GLU A 1 67 ? 17.828 -20.734 7.039 1 97.5 67 GLU A N 1
ATOM 521 C CA . GLU A 1 67 ? 17.047 -20.312 8.195 1 97.5 67 GLU A CA 1
ATOM 522 C C . GLU A 1 67 ? 15.586 -20.047 7.816 1 97.5 67 GLU A C 1
ATOM 524 O O . GLU A 1 67 ? 15.273 -19.875 6.637 1 97.5 67 GLU A O 1
ATOM 529 N N . VAL A 1 68 ? 14.734 -20.062 8.844 1 97.62 68 VAL A N 1
ATOM 530 C CA . VAL A 1 68 ? 13.336 -19.688 8.664 1 97.62 68 VAL A CA 1
ATOM 531 C C . VAL A 1 68 ? 13.258 -18.344 7.938 1 97.62 68 VAL A C 1
ATOM 533 O O . VAL A 1 68 ? 14 -17.406 8.258 1 97.62 68 VAL A O 1
ATOM 536 N N . GLY A 1 69 ? 12.422 -18.266 6.902 1 97.88 69 GLY A N 1
ATOM 537 C CA . GLY A 1 69 ? 12.266 -17.016 6.156 1 97.88 69 GLY A CA 1
ATOM 538 C C . GLY A 1 69 ? 13.125 -16.969 4.91 1 97.88 69 GLY A C 1
ATOM 539 O O . GLY A 1 69 ? 12.883 -16.141 4.023 1 97.88 69 GLY A O 1
ATOM 540 N N . ASP A 1 70 ? 14.172 -17.844 4.809 1 98.62 70 ASP A N 1
ATOM 541 C CA . ASP A 1 70 ? 15.016 -17.859 3.617 1 98.62 70 ASP A CA 1
ATOM 542 C C . ASP A 1 70 ? 14.227 -18.344 2.402 1 98.62 70 ASP A C 1
ATOM 544 O O . ASP A 1 70 ? 13.203 -19.016 2.547 1 98.62 70 ASP A O 1
ATOM 548 N N . ARG A 1 71 ? 14.695 -17.969 1.251 1 98.81 71 ARG A N 1
ATOM 549 C CA . ARG A 1 71 ? 14.047 -18.344 0.001 1 98.81 71 ARG A CA 1
ATOM 550 C C . ARG A 1 71 ? 14.672 -19.609 -0.583 1 98.81 71 ARG A C 1
ATOM 552 O O . ARG A 1 71 ? 15.898 -19.75 -0.591 1 98.81 71 ARG A O 1
ATOM 559 N N . VAL A 1 72 ? 13.836 -20.453 -1.024 1 98.94 72 VAL A N 1
ATOM 560 C CA . VAL A 1 72 ? 14.227 -21.688 -1.716 1 98.94 72 VAL A CA 1
ATOM 561 C C . VAL A 1 72 ? 13.758 -21.625 -3.166 1 98.94 72 VAL A C 1
ATOM 563 O O . VAL A 1 72 ? 12.555 -21.734 -3.441 1 98.94 72 VAL A O 1
ATOM 566 N N . LEU A 1 73 ? 14.711 -21.5 -4.035 1 98.94 73 LEU A N 1
ATOM 567 C CA . LEU A 1 73 ? 14.391 -21.469 -5.461 1 98.94 73 LEU A CA 1
ATOM 568 C C . LEU A 1 73 ? 14.18 -22.875 -5.996 1 98.94 73 LEU A C 1
ATOM 570 O O . LEU A 1 73 ? 14.938 -23.797 -5.672 1 98.94 73 LEU A O 1
ATOM 574 N N . ILE A 1 74 ? 13.133 -23.094 -6.758 1 98.88 74 ILE A N 1
ATOM 575 C CA . ILE A 1 74 ? 12.891 -24.375 -7.402 1 98.88 74 ILE A CA 1
ATOM 576 C C . ILE A 1 74 ? 12.766 -24.188 -8.914 1 98.88 74 ILE A C 1
ATOM 578 O O . ILE A 1 74 ? 11.852 -23.5 -9.391 1 98.88 74 ILE A O 1
ATOM 582 N N . MET A 1 75 ? 13.68 -24.688 -9.648 1 98.75 75 MET A N 1
ATOM 583 C CA . MET A 1 75 ? 13.633 -24.734 -11.102 1 98.75 75 MET A CA 1
ATOM 584 C C . MET A 1 75 ? 13.703 -26.172 -11.602 1 98.75 75 MET A C 1
ATOM 586 O O . MET A 1 75 ? 14.797 -26.703 -11.828 1 98.75 75 MET A O 1
ATOM 590 N N . ALA A 1 76 ? 12.547 -26.75 -11.789 1 98.5 76 ALA A N 1
ATOM 591 C CA . ALA A 1 76 ? 12.438 -28.172 -12.133 1 98.5 76 ALA A CA 1
ATOM 592 C C . ALA A 1 76 ? 11.125 -28.453 -12.859 1 98.5 76 ALA A C 1
ATOM 594 O O . ALA A 1 76 ? 10.18 -27.672 -12.789 1 98.5 76 ALA A O 1
ATOM 595 N N . GLY A 1 77 ? 11.156 -29.516 -13.633 1 96.81 77 GLY A N 1
ATOM 596 C CA . GLY A 1 77 ? 9.922 -30 -14.234 1 96.81 77 GLY A CA 1
ATOM 597 C C . GLY A 1 77 ? 9.016 -30.703 -13.242 1 96.81 77 GLY A C 1
ATOM 598 O O . GLY A 1 77 ? 9.391 -30.906 -12.086 1 96.81 77 GLY A O 1
ATOM 599 N N . ASN A 1 78 ? 7.859 -31.094 -13.734 1 98 78 ASN A N 1
ATOM 600 C CA . ASN A 1 78 ? 6.898 -31.812 -12.898 1 98 78 ASN A CA 1
ATOM 601 C C . ASN A 1 78 ? 7.492 -33.094 -12.344 1 98 78 ASN A C 1
ATOM 603 O O . ASN A 1 78 ? 7.98 -33.938 -13.109 1 98 78 ASN A O 1
ATOM 607 N N . SER A 1 79 ? 7.457 -33.281 -11.078 1 98 79 SER A N 1
ATOM 608 C CA . SER A 1 79 ? 7.945 -34.5 -10.43 1 98 79 SER A CA 1
ATOM 609 C C . SER A 1 79 ? 7.488 -34.562 -8.977 1 98 79 SER A C 1
ATOM 611 O O . SER A 1 79 ? 7.051 -33.562 -8.406 1 98 79 SER A O 1
ATOM 613 N N . ALA A 1 80 ? 7.531 -35.75 -8.453 1 98.31 80 ALA A N 1
ATOM 614 C CA . ALA A 1 80 ? 7.266 -35.906 -7.027 1 98.31 80 ALA A CA 1
ATOM 615 C C . ALA A 1 80 ? 8.242 -35.094 -6.188 1 98.31 80 ALA A C 1
ATOM 617 O O . ALA A 1 80 ? 7.855 -34.5 -5.18 1 98.31 80 ALA A O 1
ATOM 618 N N . ALA A 1 81 ? 9.477 -35 -6.625 1 98.31 81 ALA A N 1
ATOM 619 C CA . ALA A 1 81 ? 10.516 -34.25 -5.914 1 98.31 81 ALA A CA 1
ATOM 620 C C . ALA A 1 81 ? 10.18 -32.75 -5.844 1 98.31 81 ALA A C 1
ATOM 622 O O . ALA A 1 81 ? 10.484 -32.094 -4.852 1 98.31 81 ALA A O 1
ATOM 623 N N . TYR A 1 82 ? 9.617 -32.281 -6.938 1 98.56 82 TYR A N 1
ATOM 624 C CA . TYR A 1 82 ? 9.188 -30.875 -6.934 1 98.56 82 TYR A CA 1
ATOM 625 C C . TYR A 1 82 ? 8.18 -30.625 -5.816 1 98.56 82 TYR A C 1
ATOM 627 O O . TYR A 1 82 ? 8.367 -29.703 -5.004 1 98.56 82 TYR A O 1
ATOM 635 N N . VAL A 1 83 ? 7.16 -31.422 -5.723 1 98.88 83 VAL A N 1
ATOM 636 C CA . VAL A 1 83 ? 6.098 -31.266 -4.738 1 98.88 83 VAL A CA 1
ATOM 637 C C . VAL A 1 83 ? 6.672 -31.406 -3.328 1 98.88 83 VAL A C 1
ATOM 639 O O . VAL A 1 83 ? 6.375 -30.594 -2.445 1 98.88 83 VAL A O 1
ATOM 642 N N . LEU A 1 84 ? 7.516 -32.406 -3.16 1 98.81 84 LEU A N 1
ATOM 643 C CA . LEU A 1 84 ? 8.102 -32.656 -1.849 1 98.81 84 LEU A CA 1
ATOM 644 C C . LEU A 1 84 ? 9.023 -31.516 -1.442 1 98.81 84 LEU A C 1
ATOM 646 O O . LEU A 1 84 ? 9.102 -31.172 -0.262 1 98.81 84 LEU A O 1
ATOM 650 N N . SER A 1 85 ? 9.75 -30.906 -2.406 1 98.81 85 SER A N 1
ATOM 651 C CA . SER A 1 85 ? 10.594 -29.734 -2.125 1 98.81 85 SER A CA 1
ATOM 652 C C . SER A 1 85 ? 9.75 -28.531 -1.715 1 98.81 85 SER A C 1
ATOM 654 O O . SER A 1 85 ? 10.102 -27.812 -0.779 1 98.81 85 SER A O 1
ATOM 656 N N . TRP A 1 86 ? 8.672 -28.359 -2.395 1 98.88 86 TRP A N 1
ATOM 657 C CA . TRP A 1 86 ? 7.723 -27.281 -2.08 1 98.88 86 TRP A CA 1
ATOM 658 C C . TRP A 1 86 ? 7.168 -27.453 -0.669 1 98.88 86 TRP A C 1
ATOM 660 O O . TRP A 1 86 ? 7.234 -26.531 0.143 1 98.88 86 TRP A O 1
ATOM 670 N N . PHE A 1 87 ? 6.688 -28.625 -0.365 1 98.81 87 PHE A N 1
ATOM 671 C CA . PHE A 1 87 ? 6.113 -28.906 0.944 1 98.81 87 PHE A CA 1
ATOM 672 C C . PHE A 1 87 ? 7.18 -28.844 2.031 1 98.81 87 PHE A C 1
ATOM 674 O O . PHE A 1 87 ? 6.926 -28.344 3.125 1 98.81 87 PHE A O 1
ATOM 681 N N . GLY A 1 88 ? 8.367 -29.375 1.748 1 98.81 88 GLY A N 1
ATOM 682 C CA . GLY A 1 88 ? 9.469 -29.297 2.697 1 98.81 88 GLY A CA 1
ATOM 683 C C . GLY A 1 88 ? 9.875 -27.875 3.039 1 98.81 88 GLY A C 1
ATOM 684 O O . GLY A 1 88 ? 10.133 -27.562 4.203 1 98.81 88 GLY A O 1
ATOM 685 N N . ALA A 1 89 ? 9.969 -27.016 2.033 1 98.81 89 ALA A N 1
ATOM 686 C CA . ALA A 1 89 ? 10.281 -25.609 2.264 1 98.81 89 ALA A CA 1
ATOM 687 C C . ALA A 1 89 ? 9.242 -24.953 3.168 1 98.81 89 ALA A C 1
ATOM 689 O O . ALA A 1 89 ? 9.586 -24.219 4.09 1 98.81 89 ALA A O 1
ATOM 690 N N . ALA A 1 90 ? 7.992 -25.266 2.91 1 98.81 90 ALA A N 1
ATOM 691 C CA . ALA A 1 90 ? 6.914 -24.719 3.732 1 98.81 90 ALA A CA 1
ATOM 692 C C . ALA A 1 90 ? 7.043 -25.188 5.18 1 98.81 90 ALA A C 1
ATOM 694 O O . ALA A 1 90 ? 6.895 -24.391 6.109 1 98.81 90 ALA A O 1
ATOM 695 N N . MET A 1 91 ? 7.332 -26.484 5.348 1 98.56 91 MET A N 1
ATOM 696 C CA . MET A 1 91 ? 7.445 -27.047 6.684 1 98.56 91 MET A CA 1
ATOM 697 C C . MET A 1 91 ? 8.672 -26.5 7.406 1 98.56 91 MET A C 1
ATOM 699 O O . MET A 1 91 ? 8.711 -26.469 8.641 1 98.56 91 MET A O 1
ATOM 703 N N . ALA A 1 92 ? 9.648 -26.016 6.668 1 98.62 92 ALA A N 1
ATOM 704 C CA . ALA A 1 92 ? 10.844 -25.422 7.246 1 98.62 92 ALA A CA 1
ATOM 705 C C . ALA A 1 92 ? 10.625 -23.938 7.555 1 98.62 92 ALA A C 1
ATOM 707 O O . ALA A 1 92 ? 11.516 -23.266 8.094 1 98.62 92 ALA A O 1
ATOM 708 N N . GLY A 1 93 ? 9.406 -23.438 7.246 1 98.62 93 GLY A N 1
ATOM 709 C CA . GLY A 1 93 ? 9.141 -22.016 7.422 1 98.62 93 GLY A CA 1
ATOM 710 C C . GLY A 1 93 ? 9.852 -21.141 6.398 1 98.62 93 GLY A C 1
ATOM 711 O O . GLY A 1 93 ? 10.172 -19.984 6.676 1 98.62 93 GLY A O 1
ATOM 712 N N . MET A 1 94 ? 10.172 -21.703 5.281 1 98.75 94 MET A N 1
ATOM 713 C CA . MET A 1 94 ? 10.906 -21 4.234 1 98.75 94 MET A CA 1
ATOM 714 C C . MET A 1 94 ? 9.984 -20.609 3.086 1 98.75 94 MET A C 1
ATOM 716 O O . MET A 1 94 ? 8.789 -20.938 3.105 1 98.75 94 MET A O 1
ATOM 720 N N . VAL A 1 95 ? 10.453 -19.828 2.162 1 98.88 95 VAL A N 1
ATOM 721 C CA . VAL A 1 95 ? 9.656 -19.234 1.097 1 98.88 95 VAL A CA 1
ATOM 722 C C . VAL A 1 95 ? 10.07 -19.828 -0.249 1 98.88 95 VAL A C 1
ATOM 724 O O . VAL A 1 95 ? 11.219 -19.672 -0.674 1 98.88 95 VAL A O 1
ATOM 727 N N . GLU A 1 96 ? 9.172 -20.5 -0.911 1 98.81 96 GLU A N 1
ATOM 728 C CA . GLU A 1 96 ? 9.469 -21.047 -2.229 1 98.81 96 GLU A CA 1
ATOM 729 C C . GLU A 1 96 ? 9.492 -19.953 -3.293 1 98.81 96 GLU A C 1
ATOM 731 O O . GLU A 1 96 ? 8.688 -19.031 -3.25 1 98.81 96 GLU A O 1
ATOM 736 N N . VAL A 1 97 ? 10.367 -20.141 -4.285 1 98.81 97 VAL A N 1
ATOM 737 C CA . VAL A 1 97 ? 10.453 -19.297 -5.477 1 98.81 97 VAL A CA 1
ATOM 738 C C . VAL A 1 97 ? 10.484 -20.172 -6.727 1 98.81 97 VAL A C 1
ATOM 740 O O . VAL A 1 97 ? 11.555 -20.531 -7.215 1 98.81 97 VAL A O 1
ATOM 743 N N . PRO A 1 98 ? 9.344 -20.469 -7.27 1 98.38 98 PRO A N 1
ATOM 744 C CA . PRO A 1 98 ? 9.32 -21.266 -8.492 1 98.38 98 PRO A CA 1
ATOM 745 C C . PRO A 1 98 ? 9.789 -20.484 -9.719 1 98.38 98 PRO A C 1
ATOM 747 O O . PRO A 1 98 ? 9.445 -19.312 -9.883 1 98.38 98 PRO A O 1
ATOM 750 N N . ILE A 1 99 ? 10.562 -21.172 -10.508 1 97.19 99 ILE A N 1
ATOM 751 C CA . ILE A 1 99 ? 11.133 -20.547 -11.695 1 97.19 99 ILE A CA 1
ATOM 752 C C . ILE A 1 99 ? 10.711 -21.312 -12.945 1 97.19 99 ILE A C 1
ATOM 754 O O . ILE A 1 99 ? 10.758 -22.547 -12.961 1 97.19 99 ILE A O 1
ATOM 758 N N . ASN A 1 100 ? 10.281 -20.562 -13.953 1 92.38 100 ASN A N 1
ATOM 759 C CA . ASN A 1 100 ? 9.984 -21.141 -15.25 1 92.38 100 ASN A CA 1
ATOM 760 C C . ASN A 1 100 ? 11.195 -21.859 -15.836 1 92.38 100 ASN A C 1
ATOM 762 O O . ASN A 1 100 ? 12.281 -21.281 -15.938 1 92.38 100 ASN A O 1
ATOM 766 N N . THR A 1 101 ? 11.031 -23.062 -16.25 1 94.69 101 THR A N 1
ATOM 767 C CA . THR A 1 101 ? 12.141 -23.922 -16.688 1 94.69 101 THR A CA 1
ATOM 768 C C . THR A 1 101 ? 12.688 -23.453 -18.031 1 94.69 101 THR A C 1
ATOM 770 O O . THR A 1 101 ? 13.766 -23.875 -18.453 1 94.69 101 THR A O 1
ATOM 773 N N . SER A 1 102 ? 12.008 -22.516 -18.656 1 87.81 102 SER A N 1
ATOM 774 C CA . SER A 1 102 ? 12.469 -22 -19.953 1 87.81 102 SER A CA 1
ATOM 775 C C . SER A 1 102 ? 13.43 -20.828 -19.766 1 87.81 102 SER A C 1
ATOM 777 O O . SER A 1 102 ? 14.086 -20.391 -20.703 1 87.81 102 SER A O 1
ATOM 779 N N . TYR A 1 103 ? 13.547 -20.312 -18.562 1 88.31 103 TYR A N 1
ATOM 780 C CA . TYR A 1 103 ? 14.289 -19.078 -18.344 1 88.31 103 TYR A CA 1
ATOM 781 C C . TYR A 1 103 ? 15.797 -19.344 -18.375 1 88.31 103 TYR A C 1
ATOM 783 O O . TYR A 1 103 ? 16.25 -20.406 -17.969 1 88.31 103 TYR A O 1
ATOM 791 N N . LEU A 1 104 ? 16.453 -18.484 -18.906 1 87.69 104 LEU A N 1
ATOM 792 C CA . LEU A 1 104 ? 17.922 -18.438 -18.984 1 87.69 104 LEU A CA 1
ATOM 793 C C . LEU A 1 104 ? 18.422 -17 -19.109 1 87.69 104 LEU A C 1
ATOM 795 O O . LEU A 1 104 ? 17.625 -16.078 -19.312 1 87.69 104 LEU A O 1
ATOM 799 N N . GLY A 1 105 ? 19.656 -16.75 -18.906 1 89.06 105 GLY A N 1
ATOM 800 C CA . GLY A 1 105 ? 20.234 -15.414 -19.062 1 89.06 105 GLY A CA 1
ATOM 801 C C . GLY A 1 105 ? 19.578 -14.375 -18.172 1 89.06 105 GLY A C 1
ATOM 802 O O . GLY A 1 105 ? 19.359 -14.625 -16.984 1 89.06 105 GLY A O 1
ATOM 803 N N . ASP A 1 106 ? 19.219 -13.297 -18.766 1 84.12 106 ASP A N 1
ATOM 804 C CA . ASP A 1 106 ? 18.719 -12.148 -18.016 1 84.12 106 ASP A CA 1
ATOM 805 C C . ASP A 1 106 ? 17.359 -12.438 -17.391 1 84.12 106 ASP A C 1
ATOM 807 O O . ASP A 1 106 ? 17.047 -11.938 -16.312 1 84.12 106 ASP A O 1
ATOM 811 N N . PHE A 1 107 ? 16.625 -13.328 -18.109 1 82.25 107 PHE A N 1
ATOM 812 C CA . PHE A 1 107 ? 15.32 -13.711 -17.578 1 82.25 107 PHE A CA 1
ATOM 813 C C . PHE A 1 107 ? 15.469 -14.438 -16.25 1 82.25 107 PHE A C 1
ATOM 815 O O . PHE A 1 107 ? 14.766 -14.133 -15.289 1 82.25 107 PHE A O 1
ATOM 822 N N . LEU A 1 108 ? 16.438 -15.281 -16.297 1 91.88 108 LEU A N 1
ATOM 823 C CA . LEU A 1 108 ? 16.719 -16.047 -15.078 1 91.88 108 LEU A CA 1
ATOM 824 C C . LEU A 1 108 ? 17.422 -15.172 -14.047 1 91.88 108 LEU A C 1
ATOM 826 O O . LEU A 1 108 ? 17.047 -15.164 -12.875 1 91.88 108 LEU A O 1
ATOM 830 N N . ALA A 1 109 ? 18.359 -14.367 -14.492 1 94.69 109 ALA A N 1
ATOM 831 C CA . ALA A 1 109 ? 19.188 -13.547 -13.609 1 94.69 109 ALA A CA 1
ATOM 832 C C . ALA A 1 109 ? 18.344 -12.555 -12.828 1 94.69 109 ALA A C 1
ATOM 834 O O . ALA A 1 109 ? 18.562 -12.352 -11.625 1 94.69 109 ALA A O 1
ATOM 835 N N . HIS A 1 110 ? 17.422 -11.984 -13.461 1 91.81 110 HIS A N 1
ATOM 836 C CA . HIS A 1 110 ? 16.578 -10.984 -12.812 1 91.81 110 HIS A CA 1
ATOM 837 C C . HIS A 1 110 ? 15.82 -11.586 -11.641 1 91.81 110 HIS A C 1
ATOM 839 O O . HIS A 1 110 ? 15.867 -11.055 -10.523 1 91.81 110 HIS A O 1
ATOM 845 N N . GLN A 1 111 ? 15.156 -12.695 -11.875 1 95.12 111 GLN A N 1
ATOM 846 C CA . GLN A 1 111 ? 14.336 -13.305 -10.836 1 95.12 111 GLN A CA 1
ATOM 847 C C . GLN A 1 111 ? 15.195 -13.82 -9.688 1 95.12 111 GLN A C 1
ATOM 849 O O . GLN A 1 111 ? 14.828 -13.68 -8.516 1 95.12 111 GLN A O 1
ATOM 854 N N . VAL A 1 112 ? 16.359 -14.32 -10.039 1 98.12 112 VAL A N 1
ATOM 855 C CA . VAL A 1 112 ? 17.281 -14.844 -9.023 1 98.12 112 VAL A CA 1
ATOM 856 C C . VAL A 1 112 ? 17.812 -13.695 -8.172 1 98.12 112 VAL A C 1
ATOM 858 O O . VAL A 1 112 ? 17.828 -13.773 -6.941 1 98.12 112 VAL A O 1
ATOM 861 N N . ARG A 1 113 ? 18.156 -12.625 -8.828 1 97.56 113 ARG A N 1
ATOM 862 C CA . ARG A 1 113 ? 18.703 -11.461 -8.133 1 97.56 113 ARG A CA 1
ATOM 863 C C . ARG A 1 113 ? 17.672 -10.852 -7.199 1 97.56 113 ARG A C 1
ATOM 865 O O . ARG A 1 113 ? 17.969 -10.523 -6.051 1 97.56 113 ARG A O 1
ATOM 872 N N . VAL A 1 114 ? 16.484 -10.727 -7.656 1 96.88 114 VAL A N 1
ATOM 873 C CA . VAL A 1 114 ? 15.43 -10.102 -6.879 1 96.88 114 VAL A CA 1
ATOM 874 C C . VAL A 1 114 ? 15.078 -10.977 -5.676 1 96.88 114 VAL A C 1
ATOM 876 O O . VAL A 1 114 ? 15.016 -10.484 -4.547 1 96.88 114 VAL A O 1
ATOM 879 N N . ALA A 1 115 ? 14.93 -12.273 -5.898 1 98.19 115 ALA A N 1
ATOM 880 C CA . ALA A 1 115 ? 14.484 -13.172 -4.836 1 98.19 115 ALA A CA 1
ATOM 881 C C . ALA A 1 115 ? 15.602 -13.406 -3.816 1 98.19 115 ALA A C 1
ATOM 883 O O . ALA A 1 115 ? 15.328 -13.633 -2.635 1 98.19 115 ALA A O 1
ATOM 884 N N . GLY A 1 116 ? 16.859 -13.461 -4.273 1 98.44 116 GLY A N 1
ATOM 885 C CA . GLY A 1 116 ? 17.984 -13.727 -3.395 1 98.44 116 GLY A CA 1
ATOM 886 C C . GLY A 1 116 ? 17.859 -15.031 -2.631 1 98.44 116 GLY A C 1
ATOM 887 O O . GLY A 1 116 ? 17.906 -15.047 -1.4 1 98.44 116 GLY A O 1
ATOM 888 N N . PRO A 1 117 ? 17.734 -16.156 -3.357 1 98.75 117 PRO A N 1
ATOM 889 C CA . PRO A 1 117 ? 17.547 -17.438 -2.672 1 98.75 117 PRO A CA 1
ATOM 890 C C . PRO A 1 117 ? 18.812 -17.938 -1.987 1 98.75 117 PRO A C 1
ATOM 892 O O . PRO A 1 117 ? 19.922 -17.672 -2.465 1 98.75 117 PRO A O 1
ATOM 895 N N . THR A 1 118 ? 18.625 -18.656 -0.907 1 98.56 118 THR A N 1
ATOM 896 C CA . THR A 1 118 ? 19.734 -19.266 -0.169 1 98.56 118 THR A CA 1
ATOM 897 C C . THR A 1 118 ? 20 -20.688 -0.672 1 98.56 118 THR A C 1
ATOM 899 O O . THR A 1 118 ? 21.156 -21.141 -0.679 1 98.56 118 THR A O 1
ATOM 902 N N . VAL A 1 119 ? 18.969 -21.375 -1.074 1 98.81 119 VAL A N 1
ATOM 903 C CA . VAL A 1 119 ? 19.047 -22.734 -1.596 1 98.81 119 VAL A CA 1
ATOM 904 C C . VAL A 1 119 ? 18.344 -22.812 -2.951 1 98.81 119 VAL A C 1
ATOM 906 O O . VAL A 1 119 ? 17.359 -22.125 -3.184 1 98.81 119 VAL A O 1
ATOM 909 N N . ALA A 1 120 ? 18.906 -23.609 -3.832 1 98.94 120 ALA A N 1
ATOM 910 C CA . ALA A 1 120 ? 18.281 -23.844 -5.125 1 98.94 120 ALA A CA 1
ATOM 911 C C . ALA A 1 120 ? 18.094 -25.344 -5.387 1 98.94 120 ALA A C 1
ATOM 913 O O . ALA A 1 120 ? 19.062 -26.109 -5.32 1 98.94 120 ALA A O 1
ATOM 914 N N . VAL A 1 121 ? 16.875 -25.734 -5.625 1 98.94 121 VAL A N 1
ATOM 915 C CA . VAL A 1 121 ? 16.547 -27.078 -6.102 1 98.94 121 VAL A CA 1
ATOM 916 C C . VAL A 1 121 ? 16.359 -27.047 -7.617 1 98.94 121 VAL A C 1
ATOM 918 O O . VAL A 1 121 ? 15.414 -26.438 -8.117 1 98.94 121 VAL A O 1
ATOM 921 N N . ILE A 1 122 ? 17.234 -27.734 -8.336 1 98.88 122 ILE A N 1
ATOM 922 C CA . ILE A 1 122 ? 17.172 -27.594 -9.781 1 98.88 122 ILE A CA 1
ATOM 923 C C . ILE A 1 122 ? 17.312 -28.969 -10.445 1 98.88 122 ILE A C 1
ATOM 925 O O . ILE A 1 122 ? 17.938 -29.859 -9.883 1 98.88 122 ILE A O 1
ATOM 929 N N . ASP A 1 123 ? 16.672 -29.141 -11.609 1 98.62 123 ASP A N 1
ATOM 930 C CA . ASP A 1 123 ? 17.016 -30.281 -12.445 1 98.62 123 ASP A CA 1
ATOM 931 C C . ASP A 1 123 ? 18.453 -30.203 -12.93 1 98.62 123 ASP A C 1
ATOM 933 O O . ASP A 1 123 ? 18.953 -29.125 -13.219 1 98.62 123 ASP A O 1
ATOM 937 N N . ALA A 1 124 ? 19.094 -31.359 -13.078 1 98.38 124 ALA A N 1
ATOM 938 C CA . ALA A 1 124 ? 20.5 -31.453 -13.477 1 98.38 124 ALA A CA 1
ATOM 939 C C . ALA A 1 124 ? 20.75 -30.656 -14.758 1 98.38 124 ALA A C 1
ATOM 941 O O . ALA A 1 124 ? 21.797 -30.031 -14.906 1 98.38 124 ALA A O 1
ATOM 942 N N . GLY A 1 125 ? 19.797 -30.609 -15.617 1 97 125 GLY A N 1
ATOM 943 C CA . GLY A 1 125 ? 19.953 -29.984 -16.922 1 97 125 GLY A CA 1
ATOM 944 C C . GLY A 1 125 ? 20.031 -28.469 -16.875 1 97 125 GLY A C 1
ATOM 945 O O . GLY A 1 125 ? 20.422 -27.828 -17.844 1 97 125 GLY A O 1
ATOM 946 N N . PHE A 1 126 ? 19.797 -27.875 -15.727 1 97.56 126 PHE A N 1
ATOM 947 C CA . PHE A 1 126 ? 19.75 -26.422 -15.648 1 97.56 126 PHE A CA 1
ATOM 948 C C . PHE A 1 126 ? 20.984 -25.891 -14.938 1 97.56 126 PHE A C 1
ATOM 950 O O . PHE A 1 126 ? 21.141 -24.672 -14.789 1 97.56 126 PHE A O 1
ATOM 957 N N . ALA A 1 127 ? 21.906 -26.734 -14.5 1 98.25 127 ALA A N 1
ATOM 958 C CA . ALA A 1 127 ? 23.094 -26.328 -13.75 1 98.25 127 ALA A CA 1
ATOM 959 C C . ALA A 1 127 ? 23.891 -25.281 -14.523 1 98.25 127 ALA A C 1
ATOM 961 O O . ALA A 1 127 ? 24.297 -24.266 -13.953 1 98.25 127 ALA A O 1
ATOM 962 N N . ALA A 1 128 ? 24.031 -25.5 -15.781 1 96.94 128 ALA A N 1
ATOM 963 C CA . ALA A 1 128 ? 24.844 -24.609 -16.609 1 96.94 128 ALA A CA 1
ATOM 964 C C . ALA A 1 128 ? 24.25 -23.203 -16.672 1 96.94 128 ALA A C 1
ATOM 966 O O . ALA A 1 128 ? 24.984 -22.219 -16.812 1 96.94 128 ALA A O 1
ATOM 967 N N . ARG A 1 129 ? 22.953 -23.141 -16.625 1 96.25 129 ARG A N 1
ATOM 968 C CA . ARG A 1 129 ? 22.281 -21.844 -16.688 1 96.25 129 ARG A CA 1
ATOM 969 C C . ARG A 1 129 ? 22.641 -20.969 -15.492 1 96.25 129 ARG A C 1
ATOM 971 O O . ARG A 1 129 ? 22.75 -19.75 -15.609 1 96.25 129 ARG A O 1
ATOM 978 N N . PHE A 1 130 ? 22.844 -21.562 -14.352 1 98.19 130 PHE A N 1
ATOM 979 C CA . PHE A 1 130 ? 23.219 -20.812 -13.156 1 98.19 130 PHE A CA 1
ATOM 980 C C . PHE A 1 130 ? 24.688 -20.422 -13.188 1 98.19 130 PHE A C 1
ATOM 982 O O . PHE A 1 130 ? 25.062 -19.328 -12.758 1 98.19 130 PHE A O 1
ATOM 989 N N . VAL A 1 131 ? 25.516 -21.312 -13.742 1 97.75 131 VAL A N 1
ATOM 990 C CA . VAL A 1 131 ? 26.938 -21.016 -13.891 1 97.75 131 VAL A CA 1
ATOM 991 C C . VAL A 1 131 ? 27.125 -19.781 -14.789 1 97.75 131 VAL A C 1
ATOM 993 O O . VAL A 1 131 ? 28.047 -19 -14.594 1 97.75 131 VAL A O 1
ATOM 996 N N . ALA A 1 132 ? 26.172 -19.578 -15.648 1 96.12 132 ALA A N 1
ATOM 997 C CA . ALA A 1 132 ? 26.234 -18.484 -16.625 1 96.12 132 ALA A CA 1
ATOM 998 C C . ALA A 1 132 ? 25.828 -17.156 -15.984 1 96.12 132 ALA A C 1
ATOM 1000 O O . ALA A 1 132 ? 26 -16.094 -16.594 1 96.12 132 ALA A O 1
ATOM 1001 N N . ILE A 1 133 ? 25.297 -17.156 -14.797 1 96.44 133 ILE A N 1
ATOM 1002 C CA . ILE A 1 133 ? 24.859 -15.93 -14.141 1 96.44 133 ILE A CA 1
ATOM 1003 C C . ILE A 1 133 ? 25.422 -15.883 -12.719 1 96.44 133 ILE A C 1
ATOM 1005 O O . ILE A 1 133 ? 24.672 -15.68 -11.758 1 96.44 133 ILE A O 1
ATOM 1009 N N . PRO A 1 134 ? 26.656 -15.938 -12.5 1 97.12 134 PRO A N 1
ATOM 1010 C CA . PRO A 1 134 ? 27.266 -16.109 -11.18 1 97.12 134 PRO A CA 1
ATOM 1011 C C . PRO A 1 134 ? 26.953 -14.945 -10.234 1 97.12 134 PRO A C 1
ATOM 1013 O O . PRO A 1 134 ? 26.75 -15.148 -9.039 1 97.12 134 PRO A O 1
ATOM 1016 N N . GLU A 1 135 ? 26.906 -13.758 -10.719 1 97.12 135 GLU A N 1
ATOM 1017 C CA . GLU A 1 135 ? 26.625 -12.602 -9.859 1 97.12 135 GLU A CA 1
ATOM 1018 C C . GLU A 1 135 ? 25.188 -12.648 -9.328 1 97.12 135 GLU A C 1
ATOM 1020 O O . GLU A 1 135 ? 24.953 -12.43 -8.141 1 97.12 135 GLU A O 1
ATOM 1025 N N . ALA A 1 136 ? 24.266 -12.953 -10.203 1 96.69 136 ALA A N 1
ATOM 1026 C CA . ALA A 1 136 ? 22.859 -13.031 -9.812 1 96.69 136 ALA A CA 1
ATOM 1027 C C . ALA A 1 136 ? 22.641 -14.164 -8.828 1 96.69 136 ALA A C 1
ATOM 1029 O O . ALA A 1 136 ? 21.781 -14.062 -7.938 1 96.69 136 ALA A O 1
ATOM 1030 N N . ALA A 1 137 ? 23.422 -15.242 -8.969 1 98.19 137 ALA A N 1
ATOM 1031 C CA . ALA A 1 137 ? 23.203 -16.453 -8.188 1 98.19 137 ALA A CA 1
ATOM 1032 C C . ALA A 1 137 ? 24.078 -16.469 -6.945 1 98.19 137 ALA A C 1
ATOM 1034 O O . ALA A 1 137 ? 24.203 -17.484 -6.262 1 98.19 137 ALA A O 1
ATOM 1035 N N . SER A 1 138 ? 24.703 -15.344 -6.609 1 97.81 138 SER A N 1
ATOM 1036 C CA . SER A 1 138 ? 25.719 -15.281 -5.559 1 97.81 138 SER A CA 1
ATOM 1037 C C . SER A 1 138 ? 25.109 -15.547 -4.188 1 97.81 138 SER A C 1
ATOM 1039 O O . SER A 1 138 ? 25.812 -15.938 -3.256 1 97.81 138 SER A O 1
ATOM 1041 N N . SER A 1 139 ? 23.766 -15.359 -4.023 1 97.94 139 SER A N 1
ATOM 1042 C CA . SER A 1 139 ? 23.125 -15.547 -2.732 1 97.94 139 SER A CA 1
ATOM 1043 C C . SER A 1 139 ? 22.938 -17.031 -2.414 1 97.94 139 SER A C 1
ATOM 1045 O O . SER A 1 139 ? 22.688 -17.391 -1.265 1 97.94 139 SER A O 1
ATOM 1047 N N . ILE A 1 140 ? 23.031 -17.906 -3.422 1 98.56 140 ILE A N 1
ATOM 1048 C CA . ILE A 1 140 ? 22.797 -19.328 -3.246 1 98.56 140 ILE A CA 1
ATOM 1049 C C . ILE A 1 140 ? 23.984 -19.969 -2.541 1 98.56 140 ILE A C 1
ATOM 1051 O O . ILE A 1 140 ? 25.109 -19.906 -3.023 1 98.56 140 ILE A O 1
ATOM 1055 N N . ARG A 1 141 ? 23.703 -20.625 -1.481 1 96.81 141 ARG A N 1
ATOM 1056 C CA . ARG A 1 141 ? 24.734 -21.297 -0.703 1 96.81 141 ARG A CA 1
ATOM 1057 C C . ARG A 1 141 ? 24.844 -22.766 -1.084 1 96.81 141 ARG A C 1
ATOM 1059 O O . ARG A 1 141 ? 25.922 -23.359 -0.996 1 96.81 141 ARG A O 1
ATOM 1066 N N . ARG A 1 142 ? 23.719 -23.328 -1.483 1 97.62 142 ARG A N 1
ATOM 1067 C CA . ARG A 1 142 ? 23.688 -24.766 -1.77 1 97.62 142 ARG A CA 1
ATOM 1068 C C . ARG A 1 142 ? 22.719 -25.062 -2.902 1 97.62 142 ARG A C 1
ATOM 1070 O O . ARG A 1 142 ? 21.578 -24.562 -2.91 1 97.62 142 ARG A O 1
ATOM 1077 N N . PHE A 1 143 ? 23.219 -25.875 -3.799 1 98.69 143 PHE A N 1
ATOM 1078 C CA . PHE A 1 143 ? 22.359 -26.453 -4.816 1 98.69 143 PHE A CA 1
ATOM 1079 C C . PHE A 1 143 ? 21.969 -27.875 -4.453 1 98.69 143 PHE A C 1
ATOM 1081 O O . PHE A 1 143 ? 22.828 -28.672 -4.062 1 98.69 143 PHE A O 1
ATOM 1088 N N . ALA A 1 144 ? 20.703 -28.188 -4.488 1 98.75 144 ALA A N 1
ATOM 1089 C CA . ALA A 1 144 ? 20.203 -29.562 -4.465 1 98.75 144 ALA A CA 1
ATOM 1090 C C . ALA A 1 144 ? 19.75 -30 -5.855 1 98.75 144 ALA A C 1
ATOM 1092 O O . ALA A 1 144 ? 18.75 -29.5 -6.379 1 98.75 144 ALA A O 1
ATOM 1093 N N . VAL A 1 145 ? 20.391 -30.984 -6.395 1 98.75 145 VAL A N 1
ATOM 1094 C CA . VAL A 1 145 ? 20.234 -31.25 -7.82 1 98.75 145 VAL A CA 1
ATOM 1095 C C . VAL A 1 145 ? 19.375 -32.5 -8.023 1 98.75 145 VAL A C 1
ATOM 1097 O O . VAL A 1 145 ? 19.656 -33.562 -7.453 1 98.75 145 VAL A O 1
ATOM 1100 N N . LEU A 1 146 ? 18.328 -32.344 -8.766 1 98.06 146 LEU A N 1
ATOM 1101 C CA . LEU A 1 146 ? 17.438 -33.438 -9.156 1 98.06 146 LEU A CA 1
ATOM 1102 C C . LEU A 1 146 ? 17.953 -34.156 -10.406 1 98.06 146 LEU A C 1
ATOM 1104 O O . LEU A 1 146 ? 18.781 -33.594 -11.141 1 98.06 146 LEU A O 1
ATOM 1108 N N . GLY A 1 147 ? 17.359 -35.344 -10.688 1 94.19 147 GLY A N 1
ATOM 1109 C CA . GLY A 1 147 ? 17.719 -36.125 -11.859 1 94.19 147 GLY A CA 1
ATOM 1110 C C . GLY A 1 147 ? 18.234 -37.5 -11.508 1 94.19 147 GLY A C 1
ATOM 1111 O O . GLY A 1 147 ? 18.312 -37.875 -10.336 1 94.19 147 GLY A O 1
ATOM 1112 N N . ASP A 1 148 ? 18.531 -38.281 -12.562 1 93.5 148 ASP A N 1
ATOM 1113 C CA . ASP A 1 148 ? 19.156 -39.562 -12.312 1 93.5 148 ASP A CA 1
ATOM 1114 C C . ASP A 1 148 ? 20.516 -39.406 -11.648 1 93.5 148 ASP A C 1
ATOM 1116 O O . ASP A 1 148 ? 21.141 -38.344 -11.773 1 93.5 148 ASP A O 1
ATOM 1120 N N . PRO A 1 149 ? 20.938 -40.375 -10.969 1 93.19 149 PRO A N 1
ATOM 1121 C CA . PRO A 1 149 ? 22.141 -40.25 -10.156 1 93.19 149 PRO A CA 1
ATOM 1122 C C . PRO A 1 149 ? 23.359 -39.781 -10.953 1 93.19 149 PRO A 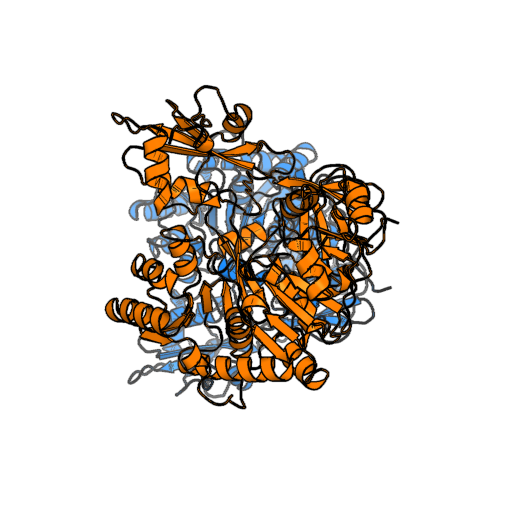C 1
ATOM 1124 O O . PRO A 1 149 ? 24.094 -38.906 -10.492 1 93.19 149 PRO A O 1
ATOM 1127 N N . GLU A 1 150 ? 23.531 -40.25 -12.172 1 95.06 150 GLU A N 1
ATOM 1128 C CA . GLU A 1 150 ? 24.688 -39.844 -12.969 1 95.06 150 GLU A CA 1
ATOM 1129 C C . GLU A 1 150 ? 24.594 -38.406 -13.414 1 95.06 150 GLU A C 1
ATOM 1131 O O . GLU A 1 150 ? 25.578 -37.656 -13.336 1 95.06 150 GLU A O 1
ATOM 1136 N N . GLU A 1 151 ? 23.453 -38.062 -13.891 1 95.19 151 GLU A N 1
ATOM 1137 C CA . GLU A 1 151 ? 23.234 -36.688 -14.32 1 95.19 151 GLU A CA 1
ATOM 1138 C C . GLU A 1 151 ? 23.391 -35.719 -13.156 1 95.19 151 GLU A C 1
ATOM 1140 O O . GLU A 1 151 ? 24 -34.656 -13.312 1 95.19 151 GLU A O 1
ATOM 1145 N N . ALA A 1 152 ? 22.844 -36.094 -12.047 1 97 152 ALA A N 1
ATOM 1146 C CA . ALA A 1 152 ? 22.922 -35.281 -10.852 1 97 152 ALA A CA 1
ATOM 1147 C C . ALA A 1 152 ? 24.375 -35.094 -10.398 1 97 152 ALA A C 1
ATOM 1149 O O . ALA A 1 152 ? 24.797 -34 -10.016 1 97 152 ALA A O 1
ATOM 1150 N N . ALA A 1 153 ? 25.094 -36.156 -10.461 1 96.75 153 ALA A N 1
ATOM 1151 C CA . ALA A 1 153 ? 26.5 -36.094 -10.055 1 96.75 153 ALA A CA 1
ATOM 1152 C C . ALA A 1 153 ? 27.281 -35.156 -10.953 1 96.75 153 ALA A C 1
ATOM 1154 O O . ALA A 1 153 ? 28.094 -34.375 -10.469 1 96.75 153 ALA A O 1
ATOM 1155 N N . THR A 1 154 ? 27.062 -35.281 -12.219 1 97.56 154 THR A N 1
ATOM 1156 C CA . THR A 1 154 ? 27.75 -34.438 -13.18 1 97.56 154 THR A CA 1
ATOM 1157 C C . THR A 1 154 ? 27.406 -32.969 -12.961 1 97.56 154 THR A C 1
ATOM 1159 O O . THR A 1 154 ? 28.281 -32.094 -12.984 1 97.56 154 THR A O 1
ATOM 1162 N N . ALA A 1 155 ? 26.141 -32.719 -12.805 1 98.31 155 ALA A N 1
ATOM 1163 C CA . ALA A 1 155 ? 25.688 -31.359 -12.555 1 98.31 155 ALA A CA 1
ATOM 1164 C C . ALA A 1 155 ? 26.281 -30.797 -11.266 1 98.31 155 ALA A C 1
ATOM 1166 O O . ALA A 1 155 ? 26.688 -29.641 -11.203 1 98.31 155 ALA A O 1
ATOM 1167 N N . CYS A 1 156 ? 26.344 -31.625 -10.234 1 98.44 156 CYS A N 1
ATOM 1168 C CA . CYS A 1 156 ? 26.953 -31.219 -8.969 1 98.44 156 CYS A CA 1
ATOM 1169 C C . CYS A 1 156 ? 28.422 -30.828 -9.172 1 98.44 156 CYS A C 1
ATOM 1171 O O . CYS A 1 156 ? 28.875 -29.812 -8.633 1 98.44 156 CYS A O 1
ATOM 1173 N N . GLU A 1 157 ? 29.094 -31.562 -9.898 1 98.19 157 GLU A N 1
ATOM 1174 C CA . GLU A 1 157 ? 30.5 -31.266 -10.18 1 98.19 157 GLU A CA 1
ATOM 1175 C C . GLU A 1 157 ? 30.641 -29.938 -10.898 1 98.19 157 GLU A C 1
ATOM 1177 O O . GLU A 1 157 ? 31.531 -29.141 -10.586 1 98.19 157 GLU A O 1
ATOM 1182 N N . THR A 1 158 ? 29.797 -29.75 -11.867 1 98 158 THR A N 1
ATOM 1183 C CA . THR A 1 158 ? 29.797 -28.5 -12.617 1 98 158 THR A CA 1
ATOM 1184 C C . THR A 1 158 ? 29.594 -27.312 -11.68 1 98 158 THR A C 1
ATOM 1186 O O . THR A 1 158 ? 30.328 -26.328 -11.773 1 98 158 THR A O 1
ATOM 1189 N N . LEU A 1 159 ? 28.672 -27.406 -10.82 1 98.56 159 LEU A N 1
ATOM 1190 C CA . LEU A 1 159 ? 28.344 -26.328 -9.883 1 98.56 159 LEU A CA 1
ATOM 1191 C C . LEU A 1 159 ? 29.484 -26.141 -8.883 1 98.56 159 LEU A C 1
ATOM 1193 O O . LEU A 1 159 ? 29.859 -25 -8.586 1 98.56 159 LEU A O 1
ATOM 1197 N N . ARG A 1 160 ? 30.047 -27.219 -8.352 1 98.25 160 ARG A N 1
ATOM 1198 C CA . ARG A 1 160 ? 31.172 -27.141 -7.414 1 98.25 160 ARG A CA 1
ATOM 1199 C C . ARG A 1 160 ? 32.375 -26.484 -8.062 1 98.25 160 ARG A C 1
ATOM 1201 O O . ARG A 1 160 ? 33.062 -25.672 -7.434 1 98.25 160 ARG A O 1
ATOM 1208 N N . ALA A 1 161 ? 32.625 -26.812 -9.25 1 97.81 161 ALA A N 1
ATOM 1209 C CA . ALA A 1 161 ? 33.719 -26.219 -9.992 1 97.81 161 ALA A CA 1
ATOM 1210 C C . ALA A 1 161 ? 33.562 -24.719 -10.133 1 97.81 161 ALA A C 1
ATOM 1212 O O . ALA A 1 161 ? 34.531 -23.969 -10.219 1 97.81 161 ALA A O 1
ATOM 1213 N N . ALA A 1 162 ? 32.344 -24.312 -10.195 1 97 162 ALA A N 1
ATOM 1214 C CA . ALA A 1 162 ? 32.031 -22.891 -10.344 1 97 162 ALA A CA 1
ATOM 1215 C C . ALA A 1 162 ? 32 -22.188 -8.992 1 97 162 ALA A C 1
ATOM 1217 O O . ALA A 1 162 ? 31.781 -20.984 -8.914 1 97 162 ALA A O 1
ATOM 1218 N N . GLY A 1 163 ? 32.094 -22.938 -7.859 1 96.5 163 GLY A N 1
ATOM 1219 C CA . GLY A 1 163 ? 32.312 -22.312 -6.562 1 96.5 163 GLY A CA 1
ATOM 1220 C C . GLY A 1 163 ? 31.156 -22.516 -5.609 1 96.5 163 GLY A C 1
ATOM 1221 O O . GLY A 1 163 ? 31.156 -21.984 -4.496 1 96.5 163 GLY A O 1
ATOM 1222 N N . TRP A 1 164 ? 30.141 -23.297 -6.02 1 97.62 164 TRP A N 1
ATOM 1223 C CA . TRP A 1 164 ? 28.984 -23.516 -5.148 1 97.62 164 TRP A CA 1
ATOM 1224 C C . TRP A 1 164 ? 29.078 -24.859 -4.445 1 97.62 164 TRP A C 1
ATOM 1226 O O . TRP A 1 164 ? 29.734 -25.781 -4.934 1 97.62 164 TRP A O 1
ATOM 1236 N N . ASP A 1 165 ? 28.422 -24.906 -3.273 1 98 165 ASP A N 1
ATOM 1237 C CA . ASP A 1 165 ? 28.125 -26.219 -2.727 1 98 165 ASP A CA 1
ATOM 1238 C C . ASP A 1 165 ? 26.969 -26.875 -3.48 1 98 165 ASP A C 1
ATOM 1240 O O . ASP A 1 165 ? 25.969 -26.219 -3.793 1 98 165 ASP A O 1
ATOM 1244 N N . ALA A 1 166 ? 27.141 -28.125 -3.826 1 98.5 166 ALA A N 1
ATOM 1245 C CA . ALA A 1 166 ? 26.094 -28.828 -4.574 1 98.5 166 ALA A CA 1
ATOM 1246 C C . ALA A 1 166 ? 26.062 -30.312 -4.191 1 98.5 166 ALA A C 1
ATOM 1248 O O . ALA A 1 166 ? 27.094 -30.953 -4.059 1 98.5 166 ALA A O 1
ATOM 1249 N N . GLU A 1 167 ? 24.891 -30.797 -3.982 1 97.88 167 GLU A N 1
ATOM 1250 C CA . GLU A 1 167 ? 24.656 -32.188 -3.678 1 97.88 167 GLU A CA 1
ATOM 1251 C C . GLU A 1 167 ? 23.391 -32.719 -4.371 1 97.88 167 GLU A C 1
ATOM 1253 O O . GLU A 1 167 ? 22.516 -31.922 -4.738 1 97.88 167 GLU A O 1
ATOM 1258 N N . PRO A 1 168 ? 23.344 -34.031 -4.535 1 97.88 168 PRO A N 1
ATOM 1259 C CA . PRO A 1 168 ? 22.062 -34.562 -5.027 1 97.88 168 PRO A CA 1
ATOM 1260 C C . PRO A 1 168 ? 20.906 -34.25 -4.09 1 97.88 168 PRO A C 1
ATOM 1262 O O . PRO A 1 168 ? 21.078 -34.25 -2.869 1 97.88 168 PRO A O 1
ATOM 1265 N N . TRP A 1 169 ? 19.766 -34.062 -4.648 1 97.69 169 TRP A N 1
ATOM 1266 C CA . TRP A 1 169 ? 18.547 -33.719 -3.926 1 97.69 169 TRP A CA 1
ATOM 1267 C C . TRP A 1 169 ? 18.25 -34.75 -2.822 1 97.69 169 TRP A C 1
ATOM 1269 O O . TRP A 1 169 ? 17.781 -34.375 -1.743 1 97.69 169 TRP A O 1
ATOM 1279 N N . ALA A 1 170 ? 18.594 -35.969 -3.031 1 94.94 170 ALA A N 1
ATOM 1280 C CA . ALA A 1 170 ? 18.344 -37.031 -2.076 1 94.94 170 ALA A CA 1
ATOM 1281 C C . ALA A 1 170 ? 19.031 -36.75 -0.746 1 94.94 170 ALA A C 1
ATOM 1283 O O . ALA A 1 170 ? 18.594 -37.219 0.305 1 94.94 170 ALA A O 1
ATOM 1284 N N . ALA A 1 171 ? 20.062 -36 -0.822 1 94.38 171 ALA A N 1
ATOM 1285 C CA . ALA A 1 171 ? 20.812 -35.656 0.385 1 94.38 171 ALA A CA 1
ATOM 1286 C C . ALA A 1 171 ? 19.969 -34.812 1.339 1 94.38 171 ALA A C 1
ATOM 1288 O O . ALA A 1 171 ? 20.156 -34.844 2.557 1 94.38 171 ALA A O 1
ATOM 1289 N N . LEU A 1 172 ? 19.047 -34.031 0.86 1 93.44 172 LEU A N 1
ATOM 1290 C CA . LEU A 1 172 ? 18.156 -33.219 1.693 1 93.44 172 LEU A CA 1
ATOM 1291 C C . LEU A 1 172 ? 17.266 -34.094 2.564 1 93.44 172 LEU A C 1
ATOM 1293 O O . LEU A 1 172 ? 16.844 -33.688 3.646 1 93.44 172 LEU A O 1
ATOM 1297 N N . ALA A 1 173 ? 16.953 -35.281 2.094 1 91.5 173 ALA A N 1
ATOM 1298 C CA . ALA A 1 173 ? 16 -36.156 2.781 1 91.5 173 ALA A CA 1
ATOM 1299 C C . ALA A 1 173 ? 16.719 -37.312 3.5 1 91.5 173 ALA A C 1
ATOM 1301 O O . ALA A 1 173 ? 16.094 -38.281 3.867 1 91.5 173 ALA A O 1
ATOM 1302 N N . ALA A 1 174 ? 17.953 -37.188 3.662 1 90.25 174 ALA A N 1
ATOM 1303 C CA . ALA A 1 174 ? 18.766 -38.281 4.156 1 90.25 174 ALA A CA 1
ATOM 1304 C C . ALA A 1 174 ? 18.547 -38.531 5.648 1 90.25 174 ALA A C 1
ATOM 1306 O O . ALA A 1 174 ? 18.562 -39.656 6.121 1 90.25 174 ALA A O 1
ATOM 1307 N N . ASP A 1 175 ? 18.281 -37.5 6.383 1 89.81 175 ASP A N 1
ATOM 1308 C CA . ASP A 1 175 ? 18.172 -37.594 7.836 1 89.81 175 ASP A CA 1
ATOM 1309 C C . ASP A 1 175 ? 16.719 -37.75 8.266 1 89.81 175 ASP A C 1
ATOM 1311 O O . ASP A 1 175 ? 15.805 -37.406 7.512 1 89.81 175 ASP A O 1
ATOM 1315 N N . GLU A 1 176 ? 16.562 -38.281 9.453 1 91.38 176 GLU A N 1
ATOM 1316 C CA . GLU A 1 176 ? 15.234 -38.312 10.062 1 91.38 176 GLU A CA 1
ATOM 1317 C C . GLU A 1 176 ? 14.703 -36.906 10.328 1 91.38 176 GLU A C 1
ATOM 1319 O O . GLU A 1 176 ? 15.469 -36 10.633 1 91.38 176 GLU A O 1
ATOM 1324 N N . ALA A 1 177 ? 13.391 -36.875 10.242 1 92.06 177 ALA A N 1
ATOM 1325 C CA . ALA A 1 177 ? 12.766 -35.562 10.453 1 92.06 177 ALA A CA 1
ATOM 1326 C C . ALA A 1 177 ? 12.969 -35.094 11.883 1 92.06 177 ALA A C 1
ATOM 1328 O O . ALA A 1 177 ? 12.828 -35.875 12.836 1 92.06 177 ALA A O 1
ATOM 1329 N N . ARG A 1 178 ? 13.234 -33.844 12 1 91.69 178 ARG A N 1
ATOM 1330 C CA . ARG A 1 178 ? 13.281 -33.219 13.328 1 91.69 178 ARG A CA 1
ATOM 1331 C C . ARG A 1 178 ? 11.891 -33.125 13.938 1 91.69 178 ARG A C 1
ATOM 1333 O O . ARG A 1 178 ? 10.898 -33.031 13.219 1 91.69 178 ARG A O 1
ATOM 1340 N N . THR A 1 179 ? 11.812 -33.156 15.234 1 87.88 179 THR A N 1
ATOM 1341 C CA . THR A 1 179 ? 10.531 -33.094 15.922 1 87.88 179 THR A CA 1
ATOM 1342 C C . THR A 1 179 ? 10.094 -31.625 16.094 1 87.88 179 THR A C 1
ATOM 1344 O O . THR A 1 179 ? 8.906 -31.359 16.281 1 87.88 179 THR A O 1
ATOM 1347 N N . ASP A 1 180 ? 11.039 -30.688 16.016 1 93.31 180 ASP A N 1
ATOM 1348 C CA . ASP A 1 180 ? 10.75 -29.297 16.312 1 93.31 180 ASP A CA 1
ATOM 1349 C C . ASP A 1 180 ? 10.812 -28.438 15.055 1 93.31 180 ASP A C 1
ATOM 1351 O O . ASP A 1 180 ? 11.492 -27.406 15.031 1 93.31 180 ASP A O 1
ATOM 1355 N N . LEU A 1 181 ? 10.039 -28.859 14.094 1 96.94 181 LEU A N 1
ATOM 1356 C CA . LEU A 1 181 ? 9.969 -28.031 12.883 1 96.94 181 LEU A CA 1
ATOM 1357 C C . LEU A 1 181 ? 9.234 -26.734 13.148 1 96.94 181 LEU A C 1
ATOM 1359 O O . LEU A 1 181 ? 8.398 -26.656 14.062 1 96.94 181 LEU A O 1
ATOM 1363 N N . PRO A 1 182 ? 9.531 -25.672 12.43 1 97 182 PRO A N 1
ATOM 1364 C CA . PRO A 1 182 ? 8.852 -24.391 12.594 1 97 182 PRO A CA 1
ATOM 1365 C C . PRO A 1 182 ? 7.336 -24.516 12.445 1 97 182 PRO A C 1
ATOM 1367 O O . PRO A 1 182 ? 6.84 -25.469 11.859 1 97 182 PRO A O 1
ATOM 1370 N N . ASP A 1 183 ? 6.637 -23.688 13.047 1 95.44 183 ASP A N 1
ATOM 1371 C CA . ASP A 1 183 ? 5.188 -23.547 12.938 1 95.44 183 ASP A CA 1
ATOM 1372 C C . ASP A 1 183 ? 4.797 -22.172 12.414 1 95.44 183 ASP A C 1
ATOM 1374 O O . ASP A 1 183 ? 4.398 -21.297 13.18 1 95.44 183 ASP A O 1
ATOM 1378 N N . PRO A 1 184 ? 4.938 -22 11.117 1 96.75 184 PRO A N 1
ATOM 1379 C CA . PRO A 1 184 ? 4.691 -20.672 10.547 1 96.75 184 PRO A CA 1
ATOM 1380 C C . PRO A 1 184 ? 3.262 -20.188 10.773 1 96.75 184 PRO A C 1
ATOM 1382 O O . PRO A 1 184 ? 2.328 -21 10.781 1 96.75 184 PRO A O 1
ATOM 1385 N N . ALA A 1 185 ? 3.07 -18.875 10.898 1 96.81 185 ALA A N 1
ATOM 1386 C CA . ALA A 1 185 ? 1.758 -18.25 11.023 1 96.81 185 ALA A CA 1
ATOM 1387 C C . ALA A 1 185 ? 1.092 -18.094 9.664 1 96.81 185 ALA A C 1
ATOM 1389 O O . ALA A 1 185 ? 1.76 -18.156 8.625 1 96.81 185 ALA A O 1
ATOM 1390 N N . ALA A 1 186 ? -0.234 -17.906 9.688 1 97.62 186 ALA A N 1
ATOM 1391 C CA . ALA A 1 186 ? -1.013 -17.688 8.469 1 97.62 186 ALA A CA 1
ATOM 1392 C C . ALA A 1 186 ? -0.516 -16.469 7.719 1 97.62 186 ALA A C 1
ATOM 1394 O O . ALA A 1 186 ? -0.604 -16.406 6.488 1 97.62 186 ALA A O 1
ATOM 1395 N N . SER A 1 187 ? 0.112 -15.516 8.461 1 97.88 187 SER A N 1
ATOM 1396 C CA . SER A 1 187 ? 0.547 -14.242 7.895 1 97.88 187 SER A CA 1
ATOM 1397 C C . SER A 1 187 ? 1.957 -14.344 7.324 1 97.88 187 SER A C 1
ATOM 1399 O O . SER A 1 187 ? 2.41 -13.445 6.613 1 97.88 187 SER A O 1
ATOM 1401 N N . ASP A 1 188 ? 2.729 -15.43 7.598 1 98 188 ASP A N 1
ATOM 1402 C CA . ASP A 1 188 ? 4.117 -15.555 7.16 1 98 188 ASP A CA 1
ATOM 1403 C C . ASP A 1 188 ? 4.199 -15.836 5.664 1 98 188 ASP A C 1
ATOM 1405 O O . ASP A 1 188 ? 3.383 -16.594 5.125 1 98 188 ASP A O 1
ATOM 1409 N N . PRO A 1 189 ? 5.172 -15.281 4.988 1 98.5 189 PRO A N 1
ATOM 1410 C CA . PRO A 1 189 ? 5.363 -15.586 3.566 1 98.5 189 PRO A CA 1
ATOM 1411 C C . PRO A 1 189 ? 5.672 -17.062 3.314 1 98.5 189 PRO A C 1
ATOM 1413 O O . PRO A 1 189 ? 6.387 -17.688 4.098 1 98.5 189 PRO A O 1
ATOM 1416 N N . VAL A 1 190 ? 5.09 -17.609 2.213 1 98.69 190 VAL A N 1
ATOM 1417 C CA . VAL A 1 190 ? 5.336 -19.016 1.893 1 98.69 190 VAL A CA 1
ATOM 1418 C C . VAL A 1 190 ? 5.773 -19.141 0.435 1 98.69 190 VAL A C 1
ATOM 1420 O O . VAL A 1 190 ? 6.344 -20.156 0.039 1 98.69 190 VAL A O 1
ATOM 1423 N N . GLY A 1 191 ? 5.547 -18.047 -0.344 1 98.69 191 GLY A N 1
ATOM 1424 C CA . GLY A 1 191 ? 5.914 -18.094 -1.75 1 98.69 191 GLY A CA 1
ATOM 1425 C C . GLY A 1 191 ? 6.176 -16.734 -2.355 1 98.69 191 GLY A C 1
ATOM 1426 O O . GLY A 1 191 ? 5.609 -15.734 -1.911 1 98.69 191 GLY A O 1
ATOM 1427 N N . ILE A 1 192 ? 7.047 -16.641 -3.285 1 98.62 192 ILE A N 1
ATOM 1428 C CA . ILE A 1 192 ? 7.27 -15.531 -4.195 1 98.62 192 ILE A CA 1
ATOM 1429 C C . ILE A 1 192 ? 7.105 -16 -5.641 1 98.62 192 ILE A C 1
ATOM 1431 O O . ILE A 1 192 ? 7.965 -16.703 -6.168 1 98.62 192 ILE A O 1
ATOM 1435 N N . LEU A 1 193 ? 6.008 -15.641 -6.289 1 97.62 193 LEU A N 1
ATOM 1436 C CA . LEU A 1 193 ? 5.73 -16.031 -7.664 1 97.62 193 LEU A CA 1
ATOM 1437 C C . LEU A 1 193 ? 5.875 -14.852 -8.609 1 97.62 193 LEU A C 1
ATOM 1439 O O . LEU A 1 193 ? 5.172 -13.852 -8.469 1 97.62 193 LEU A O 1
ATOM 1443 N N . PHE A 1 194 ? 6.766 -15.008 -9.539 1 92.75 194 PHE A N 1
ATOM 1444 C CA . PHE A 1 194 ? 7.031 -13.906 -10.461 1 92.75 194 PHE A CA 1
ATOM 1445 C C . PHE A 1 194 ? 5.961 -13.836 -11.547 1 92.75 194 PHE A C 1
ATOM 1447 O O . PHE A 1 194 ? 5.52 -14.867 -12.055 1 92.75 194 PHE A O 1
ATOM 1454 N N . THR A 1 195 ? 5.48 -12.648 -11.742 1 85.88 195 THR A N 1
ATOM 1455 C CA . THR A 1 195 ? 4.52 -12.375 -12.805 1 85.88 195 THR A CA 1
ATOM 1456 C C . THR A 1 195 ? 5.082 -11.367 -13.797 1 85.88 195 THR A C 1
ATOM 1458 O O . THR A 1 195 ? 5.824 -10.461 -13.422 1 85.88 195 THR A O 1
ATOM 1461 N N . SER A 1 196 ? 4.914 -11.648 -15.047 1 68.5 196 SER A N 1
ATOM 1462 C CA . SER A 1 196 ? 5.48 -10.789 -16.078 1 68.5 196 SER A CA 1
ATOM 1463 C C . SER A 1 196 ? 4.633 -9.531 -16.281 1 68.5 196 SER A C 1
ATOM 1465 O O . SER A 1 196 ? 3.402 -9.602 -16.266 1 68.5 196 SER A O 1
ATOM 1467 N N . GLY A 1 197 ? 5.164 -8.273 -15.836 1 59.94 197 GLY A N 1
ATOM 1468 C CA . GLY A 1 197 ? 4.465 -7.023 -16.094 1 59.94 197 GLY A CA 1
ATOM 1469 C C . GLY A 1 197 ? 4.445 -6.637 -17.562 1 59.94 197 GLY A C 1
ATOM 1470 O O . GLY A 1 197 ? 5.109 -7.273 -18.375 1 59.94 197 GLY A O 1
ATOM 1471 N N . THR A 1 198 ? 3.555 -5.871 -18.031 1 54.62 198 THR A N 1
ATOM 1472 C CA . THR A 1 198 ? 3.453 -5.434 -19.406 1 54.62 198 THR A CA 1
ATOM 1473 C C . THR A 1 198 ? 4.68 -4.621 -19.812 1 54.62 198 THR A C 1
ATOM 1475 O O . THR A 1 198 ? 5.316 -4.906 -20.828 1 54.62 198 THR A O 1
ATOM 1478 N N . THR A 1 199 ? 5.062 -3.652 -18.891 1 60.09 199 THR A N 1
ATOM 1479 C CA . THR A 1 199 ? 6.039 -2.672 -19.359 1 60.09 199 THR A CA 1
ATOM 1480 C C . THR A 1 199 ? 7.281 -2.689 -18.469 1 60.09 199 THR A C 1
ATOM 1482 O O . THR A 1 199 ? 8.172 -1.853 -18.625 1 60.09 199 THR A O 1
ATOM 1485 N N . GLY A 1 200 ? 7.414 -3.717 -17.609 1 71.75 200 GLY A N 1
ATOM 1486 C CA . GLY A 1 200 ? 8.57 -3.736 -16.719 1 71.75 200 GLY A CA 1
ATOM 1487 C C . GLY A 1 200 ? 9.023 -5.141 -16.359 1 71.75 200 GLY A C 1
ATOM 1488 O O . GLY A 1 200 ? 8.508 -6.121 -16.906 1 71.75 200 GLY A O 1
ATOM 1489 N N . PRO A 1 201 ? 10.109 -5.156 -15.641 1 79.56 201 PRO A N 1
ATOM 1490 C CA . PRO A 1 201 ? 10.594 -6.469 -15.211 1 79.56 201 PRO A CA 1
ATOM 1491 C C . PRO A 1 201 ? 9.57 -7.23 -14.367 1 79.56 201 PRO A C 1
ATOM 1493 O O . PRO A 1 201 ? 8.656 -6.621 -13.812 1 79.56 201 PRO A O 1
ATOM 1496 N N . SER A 1 202 ? 9.727 -8.523 -14.477 1 87.5 202 SER A N 1
ATOM 1497 C CA . SER A 1 202 ? 8.828 -9.367 -13.688 1 87.5 202 SER A CA 1
ATOM 1498 C C . SER A 1 202 ? 8.852 -8.977 -12.219 1 87.5 202 SER A C 1
ATOM 1500 O O . SER A 1 202 ? 9.875 -8.539 -11.703 1 87.5 202 SER A O 1
ATOM 1502 N N . LYS A 1 203 ? 7.738 -9.078 -11.609 1 93.62 203 LYS A N 1
ATOM 1503 C CA . LYS A 1 203 ? 7.57 -8.758 -10.195 1 93.62 203 LYS A CA 1
ATOM 1504 C C . LYS A 1 203 ? 7.277 -10.008 -9.375 1 93.62 203 LYS A C 1
ATOM 1506 O O . LYS A 1 203 ? 6.5 -10.867 -9.797 1 93.62 203 LYS A O 1
ATOM 1511 N N . GLY A 1 204 ? 7.93 -10.172 -8.242 1 97.38 204 GLY A N 1
ATOM 1512 C CA . GLY A 1 204 ? 7.691 -11.305 -7.363 1 97.38 204 GLY A CA 1
ATOM 1513 C C . GLY A 1 204 ? 6.555 -11.078 -6.391 1 97.38 204 GLY A C 1
ATOM 1514 O O . GLY A 1 204 ? 6.707 -10.359 -5.402 1 97.38 204 GLY A O 1
ATOM 1515 N N . VAL A 1 205 ? 5.422 -11.711 -6.613 1 98.25 205 VAL A N 1
ATOM 1516 C CA . VAL A 1 205 ? 4.254 -11.609 -5.746 1 98.25 205 VAL A CA 1
ATOM 1517 C C . VAL A 1 205 ? 4.504 -12.391 -4.453 1 98.25 205 VAL A C 1
ATOM 1519 O O . VAL A 1 205 ? 4.715 -13.602 -4.484 1 98.25 205 VAL A O 1
ATOM 1522 N N . VAL A 1 206 ? 4.539 -11.695 -3.336 1 98.75 206 VAL A N 1
ATOM 1523 C CA . VAL A 1 206 ? 4.73 -12.367 -2.057 1 98.75 206 VAL A CA 1
ATOM 1524 C C . VAL A 1 206 ? 3.393 -12.898 -1.55 1 98.75 206 VAL A C 1
ATOM 1526 O O . VAL A 1 206 ? 2.441 -12.141 -1.365 1 98.75 206 VAL A O 1
ATOM 1529 N N . MET A 1 207 ? 3.338 -14.164 -1.363 1 98.69 207 MET A N 1
ATOM 1530 C CA . MET A 1 207 ? 2.133 -14.812 -0.858 1 98.69 207 MET A CA 1
ATOM 1531 C C . MET A 1 207 ? 2.326 -15.273 0.582 1 98.69 207 MET A C 1
ATOM 1533 O O . MET A 1 207 ? 3.277 -16 0.883 1 98.69 207 MET A O 1
ATOM 1537 N N . ALA A 1 208 ? 1.44 -14.898 1.447 1 98.69 208 ALA A N 1
ATOM 1538 C CA . ALA A 1 208 ? 1.39 -15.477 2.789 1 98.69 208 ALA A CA 1
ATOM 1539 C C . ALA A 1 208 ? 0.812 -16.891 2.756 1 98.69 208 ALA A C 1
ATOM 1541 O O . ALA A 1 208 ? 0.23 -17.312 1.752 1 98.69 208 ALA A O 1
ATOM 1542 N N . ASN A 1 209 ? 0.98 -17.609 3.855 1 98.75 209 ASN A N 1
ATOM 1543 C CA . ASN A 1 209 ? 0.382 -18.922 3.967 1 98.75 209 ASN A CA 1
ATOM 1544 C C . ASN A 1 209 ? -1.127 -18.891 3.742 1 98.75 209 ASN A C 1
ATOM 1546 O O . ASN A 1 209 ? -1.667 -19.672 2.971 1 98.75 209 ASN A O 1
ATOM 1550 N N . ALA A 1 210 ? -1.774 -17.938 4.332 1 98.75 210 ALA A N 1
ATOM 1551 C CA . ALA A 1 210 ? -3.229 -17.859 4.227 1 98.75 210 ALA A CA 1
ATOM 1552 C C . ALA A 1 210 ? -3.656 -17.5 2.807 1 98.75 210 ALA A C 1
ATOM 1554 O O . ALA A 1 210 ? -4.699 -17.953 2.334 1 98.75 210 ALA A O 1
ATOM 1555 N N . HIS A 1 211 ? -2.885 -16.688 2.172 1 98.75 211 HIS A N 1
ATOM 1556 C CA . HIS A 1 211 ? -3.158 -16.328 0.787 1 98.75 211 HIS A CA 1
ATOM 1557 C C . HIS A 1 211 ? -3.135 -17.547 -0.122 1 98.75 211 HIS A C 1
ATOM 1559 O O . HIS A 1 211 ? -4.094 -17.797 -0.855 1 98.75 211 HIS A O 1
ATOM 1565 N N . MET A 1 212 ? -2.061 -18.312 -0.044 1 98.81 212 MET A N 1
ATOM 1566 C CA . MET A 1 212 ? -1.938 -19.5 -0.882 1 98.81 212 MET A CA 1
ATOM 1567 C C . MET A 1 212 ? -3.01 -20.531 -0.53 1 98.81 212 MET A C 1
ATOM 1569 O O . MET A 1 212 ? -3.613 -21.125 -1.419 1 98.81 212 MET A O 1
ATOM 1573 N N . TYR A 1 213 ? -3.229 -20.75 0.772 1 98.69 213 TYR A N 1
ATOM 1574 C CA . TYR A 1 213 ? -4.281 -21.656 1.227 1 98.69 213 TYR A CA 1
ATOM 1575 C C . TYR A 1 213 ? -5.637 -21.234 0.672 1 98.69 213 TYR A C 1
ATOM 1577 O O . TYR A 1 213 ? -6.355 -22.047 0.091 1 98.69 213 TYR A O 1
ATOM 1585 N N . PHE A 1 214 ? -5.996 -19.938 0.908 1 98.75 214 PHE A N 1
ATOM 1586 C CA . PHE A 1 214 ? -7.305 -19.438 0.518 1 98.75 214 PHE A CA 1
ATOM 1587 C C . PHE A 1 214 ? -7.504 -19.547 -0.989 1 98.75 214 PHE A C 1
ATOM 1589 O O . PHE A 1 214 ? -8.57 -19.953 -1.452 1 98.75 214 PHE A O 1
ATOM 1596 N N . PHE A 1 215 ? -6.484 -19.156 -1.708 1 98.56 215 PHE A N 1
ATOM 1597 C CA . PHE A 1 215 ? -6.496 -19.312 -3.158 1 98.56 215 PHE A CA 1
ATOM 1598 C C . PHE A 1 215 ? -6.824 -20.75 -3.555 1 98.56 215 PHE A C 1
ATOM 1600 O O . PHE A 1 215 ? -7.703 -20.984 -4.383 1 98.56 215 PHE A O 1
ATOM 1607 N N . ALA A 1 216 ? -6.176 -21.672 -2.932 1 98.75 216 ALA A N 1
ATOM 1608 C CA . ALA A 1 216 ? -6.395 -23.094 -3.178 1 98.75 216 ALA A CA 1
ATOM 1609 C C . ALA A 1 216 ? -7.797 -23.516 -2.754 1 98.75 216 ALA A C 1
ATOM 1611 O O . ALA A 1 216 ? -8.461 -24.281 -3.457 1 98.75 216 ALA A O 1
ATOM 1612 N N . ASP A 1 217 ? -8.211 -23.047 -1.644 1 98.69 217 ASP A N 1
ATOM 1613 C CA . ASP A 1 217 ? -9.508 -23.438 -1.103 1 98.69 217 ASP A CA 1
ATOM 1614 C C . ASP A 1 217 ? -10.648 -22.906 -1.971 1 98.69 217 ASP A C 1
ATOM 1616 O O . ASP A 1 217 ? -11.711 -23.531 -2.062 1 98.69 217 ASP A O 1
ATOM 1620 N N . GLU A 1 218 ? -10.477 -21.766 -2.564 1 98.25 218 GLU A N 1
ATOM 1621 C CA . GLU A 1 218 ? -11.438 -21.297 -3.553 1 98.25 218 GLU A CA 1
ATOM 1622 C C . GLU A 1 218 ? -11.648 -22.328 -4.656 1 98.25 218 GLU A C 1
ATOM 1624 O O . GLU A 1 218 ? -12.766 -22.516 -5.141 1 98.25 218 GLU A O 1
ATOM 1629 N N . CYS A 1 219 ? -10.547 -22.969 -5.035 1 97.62 219 CYS A N 1
ATOM 1630 C CA . CYS A 1 219 ? -10.641 -24 -6.055 1 97.62 219 CYS A CA 1
ATOM 1631 C C . CYS A 1 219 ? -11.43 -25.203 -5.535 1 97.62 219 CYS A C 1
ATOM 1633 O O . CYS A 1 219 ? -12.188 -25.828 -6.285 1 97.62 219 CYS A O 1
ATOM 1635 N N . VAL A 1 220 ? -11.203 -25.562 -4.25 1 98.38 220 VAL A N 1
ATOM 1636 C CA . VAL A 1 220 ? -11.984 -26.641 -3.646 1 98.38 220 VAL A CA 1
ATOM 1637 C C . VAL A 1 220 ? -13.477 -26.344 -3.791 1 98.38 220 VAL A C 1
ATOM 1639 O O . VAL A 1 220 ? -14.25 -27.203 -4.227 1 98.38 220 VAL A O 1
ATOM 1642 N N . SER A 1 221 ? -13.828 -25.109 -3.484 1 97.31 221 SER A N 1
ATOM 1643 C CA . SER A 1 221 ? -15.227 -24.688 -3.584 1 97.31 221 SER A CA 1
ATOM 1644 C C . SER A 1 221 ? -15.688 -24.656 -5.035 1 97.31 221 SER A C 1
ATOM 1646 O O . SER A 1 221 ? -16.766 -25.172 -5.363 1 97.31 221 SER A O 1
ATOM 1648 N N . LEU A 1 222 ? -14.898 -24.094 -5.914 1 96.62 222 LEU A N 1
ATOM 1649 C CA . LEU A 1 222 ? -15.203 -23.891 -7.328 1 96.62 222 LEU A CA 1
ATOM 1650 C C . LEU A 1 222 ? -15.531 -25.219 -8.008 1 96.62 222 LEU A C 1
ATOM 1652 O O . LEU A 1 222 ? -16.453 -25.281 -8.828 1 96.62 222 LEU A O 1
ATOM 1656 N N . THR A 1 223 ? -14.805 -26.297 -7.66 1 97.19 223 THR A N 1
ATOM 1657 C CA . THR A 1 223 ? -14.922 -27.594 -8.344 1 97.19 223 THR A CA 1
ATOM 1658 C C . THR A 1 223 ? -15.688 -28.594 -7.492 1 97.19 223 THR A C 1
ATOM 1660 O O . THR A 1 223 ? -15.828 -29.75 -7.867 1 97.19 223 THR A O 1
ATOM 1663 N N . ARG A 1 224 ? -16.125 -28.188 -6.289 1 97.44 224 ARG A N 1
ATOM 1664 C CA . ARG A 1 224 ? -16.781 -29.062 -5.32 1 97.44 224 ARG A CA 1
ATOM 1665 C C . ARG A 1 224 ? -15.922 -30.281 -5.031 1 97.44 224 ARG A C 1
ATOM 1667 O O . ARG A 1 224 ? -16.422 -31.406 -5.027 1 97.44 224 ARG A O 1
ATOM 1674 N N . LEU A 1 225 ? -14.664 -30.016 -4.836 1 98.25 225 LEU A N 1
ATOM 1675 C CA . LEU A 1 225 ? -13.688 -31.094 -4.629 1 98.25 225 LEU A CA 1
ATOM 1676 C C . LEU A 1 225 ? -13.891 -31.75 -3.273 1 98.25 225 LEU A C 1
ATOM 1678 O O . LEU A 1 225 ? -14.094 -31.078 -2.266 1 98.25 225 LEU A O 1
ATOM 1682 N N . THR A 1 226 ? -13.906 -33.094 -3.211 1 98.38 226 THR A N 1
ATOM 1683 C CA . THR A 1 226 ? -14.008 -33.875 -1.982 1 98.38 226 THR A CA 1
ATOM 1684 C C . THR A 1 226 ? -12.875 -34.906 -1.891 1 98.38 226 THR A C 1
ATOM 1686 O O . THR A 1 226 ? -12.062 -35 -2.807 1 98.38 226 THR A O 1
ATOM 1689 N N . ASP A 1 227 ? -12.797 -35.625 -0.795 1 98.56 227 ASP A N 1
ATOM 1690 C CA . ASP A 1 227 ? -11.742 -36.625 -0.615 1 98.56 227 ASP A CA 1
ATOM 1691 C C . ASP A 1 227 ? -12 -37.844 -1.471 1 98.56 227 ASP A C 1
ATOM 1693 O O . ASP A 1 227 ? -11.172 -38.781 -1.509 1 98.56 227 ASP A O 1
ATOM 1697 N N . GLU A 1 228 ? -13.094 -37.844 -2.273 1 98.44 228 GLU A N 1
ATOM 1698 C CA . GLU A 1 228 ? -13.375 -38.938 -3.203 1 98.44 228 GLU A CA 1
ATOM 1699 C C . GLU A 1 228 ? -12.883 -38.625 -4.609 1 98.44 228 GLU A C 1
ATOM 1701 O O . GLU A 1 228 ? -12.922 -39.469 -5.504 1 98.44 228 GLU A O 1
ATOM 1706 N N . ASP A 1 229 ? -12.398 -37.406 -4.754 1 98.81 229 ASP A N 1
ATOM 1707 C CA . ASP A 1 229 ? -12.023 -36.906 -6.082 1 98.81 229 ASP A CA 1
ATOM 1708 C C . ASP A 1 229 ? -10.562 -37.219 -6.391 1 98.81 229 ASP A C 1
ATOM 1710 O O . ASP A 1 229 ? -9.766 -37.469 -5.477 1 98.81 229 ASP A O 1
ATOM 1714 N N . THR A 1 230 ? -10.305 -37.312 -7.664 1 98.88 230 THR A N 1
ATOM 1715 C CA . THR A 1 230 ? -8.961 -37.312 -8.234 1 98.88 230 THR A CA 1
ATOM 1716 C C . THR A 1 230 ? -8.734 -36.125 -9.133 1 98.88 230 THR A C 1
ATOM 1718 O O . THR A 1 230 ? -9.438 -35.938 -10.133 1 98.88 230 THR A O 1
ATOM 1721 N N . TYR A 1 231 ? -7.84 -35.25 -8.781 1 98.88 231 TYR A N 1
ATOM 1722 C CA . TYR A 1 231 ? -7.473 -34.094 -9.578 1 98.88 231 TYR A CA 1
ATOM 1723 C C . TYR A 1 231 ? -6.242 -34.375 -10.438 1 98.88 231 TYR A C 1
ATOM 1725 O O . TYR A 1 231 ? -5.156 -34.625 -9.906 1 98.88 231 TYR A O 1
ATOM 1733 N N . LEU A 1 232 ? -6.352 -34.344 -11.758 1 98.81 232 LEU A N 1
ATOM 1734 C CA . LEU A 1 232 ? -5.254 -34.656 -12.672 1 98.81 232 LEU A CA 1
ATOM 1735 C C . LEU A 1 232 ? -4.734 -33.375 -13.32 1 98.81 232 LEU A C 1
ATOM 1737 O O . LEU A 1 232 ? -5.516 -32.531 -13.805 1 98.81 232 LEU A O 1
ATOM 1741 N N . VAL A 1 233 ? -3.41 -33.188 -13.281 1 97.88 233 VAL A N 1
ATOM 1742 C CA . VAL A 1 233 ? -2.803 -32.031 -13.875 1 97.88 233 VAL A CA 1
ATOM 1743 C C . VAL A 1 233 ? -1.688 -32.438 -14.836 1 97.88 233 VAL A C 1
ATOM 1745 O O . VAL A 1 233 ? -0.958 -33.375 -14.57 1 97.88 233 VAL A O 1
ATOM 1748 N N . MET A 1 234 ? -1.604 -31.625 -15.922 1 95.62 234 MET A N 1
ATOM 1749 C CA . MET A 1 234 ? -0.553 -31.859 -16.906 1 95.62 234 MET A CA 1
ATOM 1750 C C . MET A 1 234 ? 0.26 -30.594 -17.156 1 95.62 234 MET A C 1
ATOM 1752 O O . MET A 1 234 ? 1.245 -30.625 -17.891 1 95.62 234 MET A O 1
ATOM 1756 N N . GLY A 1 235 ? -0.156 -29.453 -16.531 1 93.56 235 GLY A N 1
ATOM 1757 C CA . GLY A 1 235 ? 0.592 -28.219 -16.641 1 93.56 235 GLY A CA 1
ATOM 1758 C C . GLY A 1 235 ? 1.765 -28.141 -15.68 1 93.56 235 GLY A C 1
ATOM 1759 O O . GLY A 1 235 ? 1.881 -28.953 -14.766 1 93.56 235 GLY A O 1
ATOM 1760 N N . PRO A 1 236 ? 2.58 -27.125 -15.891 1 94.19 236 PRO A N 1
ATOM 1761 C CA . PRO A 1 236 ? 3.807 -27.047 -15.094 1 94.19 236 PRO A CA 1
ATOM 1762 C C . PRO A 1 236 ? 3.553 -26.594 -13.664 1 94.19 236 PRO A C 1
ATOM 1764 O O . PRO A 1 236 ? 2.777 -25.656 -13.438 1 94.19 236 PRO A O 1
ATOM 1767 N N . LEU A 1 237 ? 4.273 -27.188 -12.711 1 97.31 237 LEU A N 1
ATOM 1768 C CA . LEU A 1 237 ? 4.148 -26.891 -11.289 1 97.31 237 LEU A CA 1
ATOM 1769 C C . LEU A 1 237 ? 4.723 -25.5 -10.977 1 97.31 237 LEU A C 1
ATOM 1771 O O . LEU A 1 237 ? 4.414 -24.922 -9.938 1 97.31 237 LEU A O 1
ATOM 1775 N N . PHE A 1 238 ? 5.562 -25 -11.844 1 94.19 238 PHE A N 1
ATOM 1776 C CA . PHE A 1 238 ? 6.137 -23.688 -11.555 1 94.19 238 PHE A CA 1
ATOM 1777 C C . PHE A 1 238 ? 5.129 -22.578 -11.844 1 94.19 238 PHE A C 1
ATOM 1779 O O . PHE A 1 238 ? 5.402 -21.406 -11.602 1 94.19 238 PHE A O 1
ATOM 1786 N N . HIS A 1 239 ? 3.971 -22.953 -12.281 1 92.38 239 HIS A N 1
ATOM 1787 C CA . HIS A 1 239 ? 2.83 -22.047 -12.398 1 92.38 239 HIS A CA 1
ATOM 1788 C C . HIS A 1 239 ? 1.777 -22.344 -11.344 1 92.38 239 HIS A C 1
ATOM 1790 O O . HIS A 1 239 ? 1.542 -23.516 -11.008 1 92.38 239 HIS A O 1
ATOM 1796 N N . GLY A 1 240 ? 1.048 -21.312 -10.938 1 94.5 240 GLY A N 1
ATOM 1797 C CA . GLY A 1 240 ? 0.039 -21.438 -9.898 1 94.5 240 GLY A CA 1
ATOM 1798 C C . GLY A 1 240 ? -1.092 -22.375 -10.266 1 94.5 240 GLY A C 1
ATOM 1799 O O . GLY A 1 240 ? -1.681 -23.031 -9.398 1 94.5 240 GLY A O 1
ATOM 1800 N N . ASN A 1 241 ? -1.34 -22.531 -11.523 1 93.31 241 ASN A N 1
ATOM 1801 C CA . ASN A 1 241 ? -2.453 -23.359 -11.992 1 93.31 241 ASN A CA 1
ATOM 1802 C C . ASN A 1 241 ? -2.291 -24.812 -11.562 1 93.31 241 ASN A C 1
ATOM 1804 O O . ASN A 1 241 ? -3.262 -25.453 -11.172 1 93.31 241 ASN A O 1
ATOM 1808 N N . ALA A 1 242 ? -1.1 -25.297 -11.711 1 95.88 242 ALA A N 1
ATOM 1809 C CA . ALA A 1 242 ? -0.841 -26.672 -11.312 1 95.88 242 ALA A CA 1
ATOM 1810 C C . ALA A 1 242 ? -0.543 -26.781 -9.82 1 95.88 242 ALA A C 1
ATOM 1812 O O . ALA A 1 242 ? -0.832 -27.797 -9.188 1 95.88 242 ALA A O 1
ATOM 1813 N N . GLN A 1 243 ? -0.009 -25.719 -9.266 1 96.56 243 GLN A N 1
ATOM 1814 C CA . GLN A 1 243 ? 0.46 -25.75 -7.887 1 96.56 243 GLN A CA 1
ATOM 1815 C C . GLN A 1 243 ? -0.673 -25.453 -6.914 1 96.56 243 GLN A C 1
ATOM 1817 O O . GLN A 1 243 ? -1.51 -26.312 -6.633 1 96.56 243 GLN A O 1
ATOM 1822 N N . PHE A 1 244 ? -1.01 -24.172 -6.719 1 95.31 244 PHE A N 1
ATOM 1823 C CA . PHE A 1 244 ? -1.955 -23.891 -5.648 1 95.31 244 PHE A CA 1
ATOM 1824 C C . PHE A 1 244 ? -3.379 -23.812 -6.188 1 95.31 244 PHE A C 1
ATOM 1826 O O . PHE A 1 244 ? -4.324 -23.594 -5.426 1 95.31 244 PHE A O 1
ATOM 1833 N N . LEU A 1 245 ? -3.568 -24.188 -7.453 1 97.12 245 LEU A N 1
ATOM 1834 C CA . LEU A 1 245 ? -4.934 -24.297 -7.957 1 97.12 245 LEU A CA 1
ATOM 1835 C C . LEU A 1 245 ? -5.273 -25.75 -8.273 1 97.12 245 LEU A C 1
ATOM 1837 O O . LEU A 1 245 ? -6.383 -26.047 -8.727 1 97.12 245 LEU A O 1
ATOM 1841 N N . ALA A 1 246 ? -4.309 -26.688 -8.07 1 98.25 246 ALA A N 1
ATOM 1842 C CA . ALA A 1 246 ? -4.617 -28.109 -8.266 1 98.25 246 ALA A CA 1
ATOM 1843 C C . ALA A 1 246 ? -4.008 -28.953 -7.156 1 98.25 246 ALA A C 1
ATOM 1845 O O . ALA A 1 246 ? -4.734 -29.578 -6.371 1 98.25 246 ALA A O 1
ATOM 1846 N N . ALA A 1 247 ? -2.713 -28.906 -7.004 1 98.81 247 ALA A N 1
ATOM 1847 C CA . ALA A 1 247 ? -2.035 -29.734 -6.008 1 98.81 247 ALA A CA 1
ATOM 1848 C C . ALA A 1 247 ? -2.51 -29.391 -4.598 1 98.81 247 ALA A C 1
ATOM 1850 O O . ALA A 1 247 ? -2.846 -30.297 -3.816 1 98.81 247 ALA A O 1
ATOM 1851 N N . TYR A 1 248 ? -2.514 -28.125 -4.254 1 98.88 248 TYR A N 1
ATOM 1852 C CA . TYR A 1 248 ? -2.857 -27.703 -2.904 1 98.88 248 TYR A CA 1
ATOM 1853 C C . TYR A 1 248 ? -4.344 -27.906 -2.631 1 98.88 248 TYR A C 1
ATOM 1855 O O . TYR A 1 248 ? -4.723 -28.391 -1.559 1 98.88 248 TYR A O 1
ATOM 1863 N N . PRO A 1 249 ? -5.273 -27.625 -3.582 1 98.81 249 PRO A N 1
ATOM 1864 C CA . PRO A 1 249 ? -6.684 -27.969 -3.361 1 98.81 249 PRO A CA 1
ATOM 1865 C C . PRO A 1 249 ? -6.902 -29.453 -3.082 1 98.81 249 PRO A C 1
ATOM 1867 O O . PRO A 1 249 ? -7.711 -29.812 -2.221 1 98.81 249 PRO A O 1
ATOM 1870 N N . ALA A 1 250 ? -6.211 -30.297 -3.818 1 98.88 250 ALA A N 1
ATOM 1871 C CA . ALA A 1 250 ? -6.316 -31.719 -3.568 1 98.88 250 ALA A CA 1
ATOM 1872 C C . ALA A 1 250 ? -5.902 -32.062 -2.141 1 98.88 250 ALA A C 1
ATOM 1874 O O . ALA A 1 250 ? -6.559 -32.875 -1.471 1 98.88 250 ALA A O 1
ATOM 1875 N N . LEU A 1 251 ? -4.832 -31.453 -1.697 1 98.94 251 LEU A N 1
ATOM 1876 C CA . LEU A 1 251 ? -4.367 -31.656 -0.329 1 98.94 251 LEU A CA 1
ATOM 1877 C C . LEU A 1 251 ? -5.422 -31.219 0.676 1 98.94 251 LEU A C 1
ATOM 1879 O O . LEU A 1 251 ? -5.738 -31.938 1.619 1 98.94 251 LEU A O 1
ATOM 1883 N N . ILE A 1 252 ? -5.973 -30.016 0.466 1 98.88 252 ILE A N 1
ATOM 1884 C CA . ILE A 1 252 ? -6.957 -29.438 1.372 1 98.88 252 ILE A CA 1
ATOM 1885 C C . ILE A 1 252 ? -8.18 -30.344 1.463 1 98.88 252 ILE A C 1
ATOM 1887 O O . ILE A 1 252 ? -8.68 -30.609 2.559 1 98.88 252 ILE A O 1
ATOM 1891 N N . ALA A 1 253 ? -8.609 -30.891 0.343 1 98.69 253 ALA A N 1
ATOM 1892 C CA . ALA A 1 253 ? -9.836 -31.688 0.268 1 98.69 253 ALA A CA 1
ATOM 1893 C C . ALA A 1 253 ? -9.602 -33.094 0.764 1 98.69 253 ALA A C 1
ATOM 1895 O O . ALA A 1 253 ? -10.547 -33.812 1.104 1 98.69 253 ALA A O 1
ATOM 1896 N N . GLY A 1 254 ? -8.344 -33.531 0.767 1 98.75 254 GLY A N 1
ATOM 1897 C CA . GLY A 1 254 ? -8.047 -34.938 1.033 1 98.75 254 GLY A CA 1
ATOM 1898 C C . GLY A 1 254 ? -8.141 -35.812 -0.2 1 98.75 254 GLY A C 1
ATOM 1899 O O . GLY A 1 254 ? -8.312 -37.031 -0.091 1 98.75 254 GLY A O 1
ATOM 1900 N N . ALA A 1 255 ? -8.031 -35.219 -1.362 1 98.88 255 ALA A N 1
ATOM 1901 C CA . ALA A 1 255 ? -8.195 -35.906 -2.645 1 98.88 255 ALA A CA 1
ATOM 1902 C C . ALA A 1 255 ? -6.863 -36.469 -3.141 1 98.88 255 ALA A C 1
ATOM 1904 O O . ALA A 1 255 ? -5.82 -36.25 -2.514 1 98.88 255 ALA A O 1
ATOM 1905 N N . ARG A 1 256 ? -6.965 -37.25 -4.238 1 98.88 256 ARG A N 1
ATOM 1906 C CA . ARG A 1 256 ? -5.773 -37.75 -4.926 1 98.88 256 ARG A CA 1
ATOM 1907 C C . ARG A 1 256 ? -5.32 -36.75 -6 1 98.88 256 ARG A C 1
ATOM 1909 O O . ARG A 1 256 ? -6.141 -36.25 -6.773 1 98.88 256 ARG A O 1
ATOM 1916 N N . PHE A 1 257 ? -4.086 -36.438 -5.984 1 98.88 257 PHE A N 1
ATOM 1917 C CA . PHE A 1 257 ? -3.48 -35.562 -6.977 1 98.88 257 PHE A CA 1
ATOM 1918 C C . PHE A 1 257 ? -2.631 -36.344 -7.961 1 98.88 257 PHE A C 1
ATOM 1920 O O . PHE A 1 257 ? -1.649 -37 -7.566 1 98.88 257 PHE A O 1
ATOM 1927 N N . VAL A 1 258 ? -2.953 -36.344 -9.25 1 98.94 258 VAL A N 1
ATOM 1928 C CA . VAL A 1 258 ? -2.215 -37.031 -10.297 1 98.94 258 VAL A CA 1
ATOM 1929 C C . VAL A 1 258 ? -1.458 -36.031 -11.156 1 98.94 258 VAL A C 1
ATOM 1931 O O . VAL A 1 258 ? -2.062 -35.125 -11.75 1 98.94 258 VAL A O 1
ATOM 1934 N N . LEU A 1 259 ? -0.176 -36.188 -11.203 1 98.75 259 LEU A N 1
ATOM 1935 C CA . LEU A 1 259 ? 0.7 -35.25 -11.883 1 98.75 259 LEU A CA 1
ATOM 1936 C C . LEU A 1 259 ? 1.409 -35.906 -13.062 1 98.75 259 LEU A C 1
ATOM 1938 O O . LEU A 1 259 ? 2.137 -36.875 -12.875 1 98.75 259 LEU A O 1
ATOM 1942 N N . HIS A 1 260 ? 1.163 -35.375 -14.25 1 98 260 HIS A N 1
ATOM 1943 C CA . HIS A 1 260 ? 1.906 -35.781 -15.422 1 98 260 HIS A CA 1
ATOM 1944 C C . HIS A 1 260 ? 3.057 -34.844 -15.734 1 98 260 HIS A C 1
ATOM 1946 O O . HIS A 1 260 ? 3.033 -33.688 -15.32 1 98 260 HIS A O 1
ATOM 1952 N N . THR A 1 261 ? 3.988 -35.281 -16.469 1 95.81 261 THR A N 1
ATOM 1953 C CA . THR A 1 261 ? 5.199 -34.5 -16.75 1 95.81 261 THR A CA 1
ATOM 1954 C C . THR A 1 261 ? 4.914 -33.375 -17.734 1 95.81 261 THR A C 1
ATOM 1956 O O . THR A 1 261 ? 5.535 -32.312 -17.656 1 95.81 261 THR A O 1
ATOM 1959 N N . ARG A 1 262 ? 4.051 -33.656 -18.688 1 93.19 262 ARG A N 1
ATOM 1960 C CA . ARG A 1 262 ? 3.717 -32.656 -19.703 1 93.19 262 ARG A CA 1
ATOM 1961 C C . ARG A 1 262 ? 2.332 -32.906 -20.281 1 93.19 262 ARG A C 1
ATOM 1963 O O . ARG A 1 262 ? 1.794 -34 -20.156 1 93.19 262 ARG A O 1
ATOM 1970 N N . PHE A 1 263 ? 1.83 -31.984 -20.906 1 92.5 263 PHE A N 1
ATOM 1971 C CA . PHE A 1 263 ? 0.537 -32.062 -21.578 1 92.5 263 PHE A CA 1
ATOM 1972 C C . PHE A 1 263 ? 0.634 -32.938 -22.828 1 92.5 263 PHE A C 1
ATOM 1974 O O . PHE A 1 263 ? 1.64 -32.875 -23.547 1 92.5 263 PHE A O 1
ATOM 1981 N N . SER A 1 264 ? -0.333 -33.688 -23.062 1 92.94 264 SER A N 1
ATOM 1982 C CA . SER A 1 264 ? -0.516 -34.469 -24.297 1 92.94 264 SER A CA 1
ATOM 1983 C C . SER A 1 264 ? -1.979 -34.469 -24.734 1 92.94 264 SER A C 1
ATOM 1985 O O . SER A 1 264 ? -2.824 -35.062 -24.062 1 92.94 264 SER A O 1
ATOM 1987 N N . ALA A 1 265 ? -2.225 -33.844 -25.844 1 90.38 265 ALA A N 1
ATOM 1988 C CA . ALA A 1 265 ? -3.594 -33.812 -26.359 1 90.38 265 ALA A CA 1
ATOM 1989 C C . ALA A 1 265 ? -4.043 -35.219 -26.781 1 90.38 265 ALA A C 1
ATOM 1991 O O . ALA A 1 265 ? -5.18 -35.625 -26.516 1 90.38 265 ALA A O 1
ATOM 1992 N N . THR A 1 266 ? -3.139 -35.938 -27.406 1 92.88 266 THR A N 1
ATOM 1993 C CA . THR A 1 266 ? -3.463 -37.25 -27.969 1 92.88 266 THR A CA 1
ATOM 1994 C C . THR A 1 266 ? -3.711 -38.25 -26.859 1 92.88 266 THR A C 1
ATOM 1996 O O . THR A 1 266 ? -4.492 -39.188 -27.047 1 92.88 266 THR A O 1
ATOM 1999 N N . ARG A 1 267 ? -3.061 -38.062 -25.734 1 95.25 267 ARG A N 1
ATOM 2000 C CA . ARG A 1 267 ? -3.188 -39.031 -24.656 1 95.25 267 ARG A CA 1
ATOM 2001 C C . ARG A 1 267 ? -4.109 -38.531 -23.562 1 95.25 267 ARG A C 1
ATOM 2003 O O . ARG A 1 267 ? -4.289 -39.188 -22.531 1 95.25 267 ARG A O 1
ATOM 2010 N N . TRP A 1 268 ? -4.695 -37.438 -23.781 1 96 268 TRP A N 1
ATOM 2011 C CA . TRP A 1 268 ? -5.438 -36.75 -22.719 1 96 268 TRP A CA 1
ATOM 2012 C C . TRP A 1 268 ? -6.551 -37.656 -22.188 1 96 268 TRP A C 1
ATOM 2014 O O . TRP A 1 268 ? -6.625 -37.906 -20.984 1 96 268 TRP A O 1
ATOM 2024 N N . THR A 1 269 ? -7.391 -38.219 -23.047 1 95.94 269 THR A N 1
ATOM 2025 C CA . THR A 1 269 ? -8.531 -39.031 -22.625 1 95.94 269 THR A CA 1
ATOM 2026 C C . THR A 1 269 ? -8.062 -40.312 -21.922 1 95.94 269 THR A C 1
ATOM 2028 O O . THR A 1 269 ? -8.656 -40.719 -20.938 1 95.94 269 THR A O 1
ATOM 2031 N N . ASP A 1 270 ? -7.012 -40.906 -22.469 1 96.69 270 ASP A N 1
ATOM 2032 C CA . ASP A 1 270 ? -6.465 -42.094 -21.859 1 96.69 270 ASP A CA 1
ATOM 2033 C C . ASP A 1 270 ? -5.965 -41.844 -20.438 1 96.69 270 ASP A C 1
ATOM 2035 O O . ASP A 1 270 ? -6.199 -42.625 -19.531 1 96.69 270 ASP A O 1
ATOM 2039 N N . ARG A 1 271 ? -5.312 -40.75 -20.281 1 97.38 271 ARG A N 1
ATOM 2040 C CA . ARG A 1 271 ? -4.789 -40.375 -18.969 1 97.38 271 ARG A CA 1
ATOM 2041 C C . ARG A 1 271 ? -5.918 -40.125 -17.984 1 97.38 271 ARG A C 1
ATOM 2043 O O . ARG A 1 271 ? -5.832 -40.5 -16.812 1 97.38 271 ARG A O 1
ATOM 2050 N N . ILE A 1 272 ? -6.957 -39.469 -18.422 1 98 272 ILE A N 1
ATOM 2051 C CA . ILE A 1 272 ? -8.133 -39.219 -17.609 1 98 272 ILE A CA 1
ATOM 2052 C C . ILE A 1 272 ? -8.734 -40.531 -17.141 1 98 272 ILE A C 1
ATOM 2054 O O . ILE A 1 272 ? -9.031 -40.688 -15.945 1 98 272 ILE A O 1
ATOM 2058 N N . ARG A 1 273 ? -8.859 -41.469 -18.016 1 97.38 273 ARG A N 1
ATOM 2059 C CA . ARG A 1 273 ? -9.469 -42.75 -17.734 1 97.38 273 ARG A CA 1
ATOM 2060 C C . ARG A 1 273 ? -8.578 -43.562 -16.797 1 97.38 273 ARG A C 1
ATOM 2062 O O . ARG A 1 273 ? -9.055 -44.094 -15.797 1 97.38 273 ARG A O 1
ATOM 2069 N N . ASP A 1 274 ? -7.301 -43.656 -17.156 1 97.56 274 ASP A N 1
ATOM 2070 C CA . ASP A 1 274 ? -6.355 -44.469 -16.391 1 97.56 274 ASP A CA 1
ATOM 2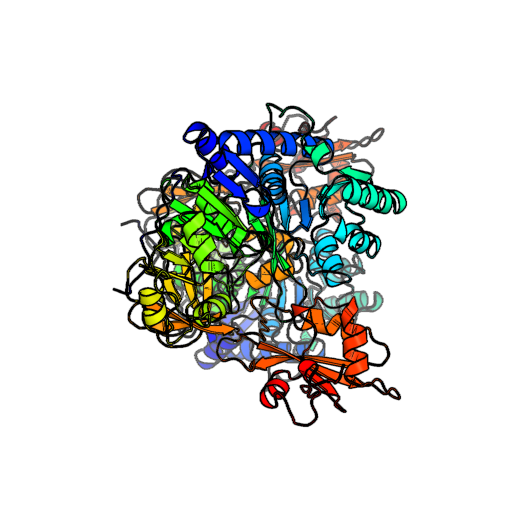071 C C . ASP A 1 274 ? -6.297 -44 -14.93 1 97.56 274 ASP A C 1
ATOM 2073 O O . ASP A 1 274 ? -6.184 -44.812 -14.023 1 97.56 274 ASP A O 1
ATOM 2077 N N . ALA A 1 275 ? -6.438 -42.75 -14.734 1 98.31 275 ALA A N 1
ATOM 2078 C CA . ALA A 1 275 ? -6.32 -42.188 -13.391 1 98.31 275 ALA A CA 1
ATOM 2079 C C . ALA A 1 275 ? -7.676 -42.156 -12.695 1 98.31 275 ALA A C 1
ATOM 2081 O O . ALA A 1 275 ? -7.754 -41.844 -11.5 1 98.31 275 ALA A O 1
ATOM 2082 N N . ARG A 1 276 ? -8.695 -42.406 -13.469 1 98.38 276 ARG A N 1
ATOM 2083 C CA . ARG A 1 276 ? -10.047 -42.188 -12.969 1 98.38 276 ARG A CA 1
ATOM 2084 C C . ARG A 1 276 ? -10.195 -40.75 -12.453 1 98.38 276 ARG A C 1
ATOM 2086 O O . ARG A 1 276 ? -10.695 -40.531 -11.344 1 98.38 276 ARG A O 1
ATOM 2093 N N . ALA A 1 277 ? -9.672 -39.844 -13.219 1 98.75 277 ALA A N 1
ATOM 2094 C CA . ALA A 1 277 ? -9.695 -38.438 -12.836 1 98.75 277 ALA A CA 1
ATOM 2095 C C . ALA A 1 277 ? -11.109 -37.875 -12.852 1 98.75 277 ALA A C 1
ATOM 2097 O O . ALA A 1 277 ? -11.898 -38.188 -13.758 1 98.75 277 ALA A O 1
ATOM 2098 N N . THR A 1 278 ? -11.469 -37.094 -11.852 1 98.75 278 THR A N 1
ATOM 2099 C CA . THR A 1 278 ? -12.789 -36.5 -11.773 1 98.75 278 THR A CA 1
ATOM 2100 C C . THR A 1 278 ? -12.711 -35 -12.078 1 98.75 278 THR A C 1
ATOM 2102 O O . THR A 1 278 ? -13.719 -34.375 -12.422 1 98.75 278 THR A O 1
ATOM 2105 N N . VAL A 1 279 ? -11.602 -34.375 -11.883 1 98.62 279 VAL A N 1
ATOM 2106 C CA . VAL A 1 279 ? -11.367 -32.938 -12.133 1 98.62 279 VAL A CA 1
ATOM 2107 C C . VAL A 1 279 ? -10.039 -32.75 -12.859 1 98.62 279 VAL A C 1
ATOM 2109 O O . VAL A 1 279 ? -9.078 -33.469 -12.602 1 98.62 279 VAL A O 1
ATOM 2112 N N . THR A 1 280 ? -9.953 -31.812 -13.766 1 98 280 THR A N 1
ATOM 2113 C CA . THR A 1 280 ? -8.711 -31.406 -14.414 1 98 280 THR A CA 1
ATOM 2114 C C . THR A 1 280 ? -8.766 -29.922 -14.812 1 98 280 THR A C 1
ATOM 2116 O O . THR A 1 280 ? -9.789 -29.266 -14.617 1 98 280 THR A O 1
ATOM 2119 N N . ASN A 1 281 ? -7.684 -29.375 -15.227 1 95.25 281 ASN A N 1
ATOM 2120 C CA . ASN A 1 281 ? -7.668 -27.984 -15.672 1 95.25 281 ASN A CA 1
ATOM 2121 C C . ASN A 1 281 ? -7.023 -27.844 -17.047 1 95.25 281 ASN A C 1
ATOM 2123 O O . ASN A 1 281 ? -6.195 -28.672 -17.438 1 95.25 281 ASN A O 1
ATOM 2127 N N . PHE A 1 282 ? -7.527 -26.891 -17.812 1 88.56 282 PHE A N 1
ATOM 2128 C CA . PHE A 1 282 ? -6.949 -26.469 -19.078 1 88.56 282 PHE A CA 1
ATOM 2129 C C . PHE A 1 282 ? -6.453 -25.031 -18.984 1 88.56 282 PHE A C 1
ATOM 2131 O O . PHE A 1 282 ? -7.062 -24.188 -18.312 1 88.56 282 PHE A O 1
ATOM 2138 N N . VAL A 1 283 ? -5.395 -24.828 -19.656 1 80.94 283 VAL A N 1
ATOM 2139 C CA . VAL A 1 283 ? -4.898 -23.469 -19.812 1 80.94 283 VAL A CA 1
ATOM 2140 C C . VAL A 1 283 ? -4.66 -23.172 -21.281 1 80.94 283 VAL A C 1
ATOM 2142 O O . VAL A 1 283 ? -4.238 -24.047 -22.047 1 80.94 283 VAL A O 1
ATOM 2145 N N . GLY A 1 284 ? -5.094 -21.969 -21.641 1 70.25 284 GLY A N 1
ATOM 2146 C CA . GLY A 1 284 ? -4.805 -21.516 -23 1 70.25 284 GLY A CA 1
ATOM 2147 C C . GLY A 1 284 ? -5.449 -22.375 -24.062 1 70.25 284 GLY A C 1
ATOM 2148 O O . GLY A 1 284 ? -6.656 -22.625 -24.031 1 70.25 284 GLY A O 1
ATOM 2149 N N . VAL A 1 285 ? -4.605 -22.969 -24.938 1 72.12 285 VAL A N 1
ATOM 2150 C CA . VAL A 1 285 ? -5.039 -23.625 -26.172 1 72.12 285 VAL A CA 1
ATOM 2151 C C . VAL A 1 285 ? -5.238 -25.125 -25.906 1 72.12 285 VAL A C 1
ATOM 2153 O O . VAL A 1 285 ? -5.59 -25.875 -26.812 1 72.12 285 VAL A O 1
ATOM 2156 N N . MET A 1 286 ? -5.098 -25.594 -24.688 1 81.19 286 MET A N 1
ATOM 2157 C CA . MET A 1 286 ? -5.133 -27.016 -24.359 1 81.19 286 MET A CA 1
ATOM 2158 C C . MET A 1 286 ? -6.477 -27.625 -24.75 1 81.19 286 MET A C 1
ATOM 2160 O O . MET A 1 286 ? -6.523 -28.719 -25.328 1 81.19 286 MET A O 1
ATOM 2164 N N . MET A 1 287 ? -7.539 -26.875 -24.438 1 83.38 287 MET A N 1
ATOM 2165 C CA . MET A 1 287 ? -8.867 -27.391 -24.766 1 83.38 287 MET A CA 1
ATOM 2166 C C . MET A 1 287 ? -9.031 -27.578 -26.266 1 83.38 287 MET A C 1
ATOM 2168 O O . MET A 1 287 ? -9.57 -28.594 -26.719 1 83.38 287 MET A O 1
ATOM 2172 N N . ASP A 1 288 ? -8.555 -26.609 -26.984 1 78.75 288 ASP A N 1
ATOM 2173 C CA . ASP A 1 288 ? -8.633 -26.656 -28.438 1 78.75 288 ASP A CA 1
ATOM 2174 C C . ASP A 1 288 ? -7.863 -27.859 -28.969 1 78.75 288 ASP A C 1
ATOM 2176 O O . ASP A 1 288 ? -8.328 -28.547 -29.891 1 78.75 288 ASP A O 1
ATOM 2180 N N . PHE A 1 289 ? -6.684 -28.109 -28.469 1 83.06 289 PHE A N 1
ATOM 2181 C CA . PHE A 1 289 ? -5.859 -29.234 -28.922 1 83.06 289 PHE A CA 1
ATOM 2182 C C . PHE A 1 289 ? -6.559 -30.562 -28.641 1 83.06 289 PHE A C 1
ATOM 2184 O O . PHE A 1 289 ? -6.527 -31.469 -29.484 1 83.06 289 PHE A O 1
ATOM 2191 N N . VAL A 1 290 ? -7.18 -30.656 -27.547 1 90.12 290 VAL A N 1
ATOM 2192 C CA . VAL A 1 290 ? -7.891 -31.875 -27.203 1 90.12 290 VAL A CA 1
ATOM 2193 C C . VAL A 1 290 ? -9.109 -32.031 -28.109 1 90.12 290 VAL A C 1
ATOM 2195 O O . VAL A 1 290 ? -9.359 -33.125 -28.625 1 90.12 290 VAL A O 1
ATOM 2198 N N . TRP A 1 291 ? -9.836 -30.938 -28.328 1 87.12 291 TRP A N 1
ATOM 2199 C CA . TRP A 1 291 ? -11.039 -30.953 -29.156 1 87.12 291 TRP A CA 1
ATOM 2200 C C . TRP A 1 291 ? -10.719 -31.406 -30.562 1 87.12 291 TRP A C 1
ATOM 2202 O O . TRP A 1 291 ? -11.508 -32.125 -31.188 1 87.12 291 TRP A O 1
ATOM 2212 N N . LYS A 1 292 ? -9.617 -31.062 -31.016 1 85.75 292 LYS A N 1
ATOM 2213 C CA . LYS A 1 292 ? -9.234 -31.312 -32.406 1 85.75 292 LYS A CA 1
ATOM 2214 C C . LYS A 1 292 ? -8.789 -32.75 -32.594 1 85.75 292 LYS A C 1
ATOM 2216 O O . LYS A 1 292 ? -8.656 -33.219 -33.75 1 85.75 292 LYS A O 1
ATOM 2221 N N . GLN A 1 293 ? -8.516 -33.438 -31.547 1 90.62 293 GLN A N 1
ATOM 2222 C CA . GLN A 1 293 ? -8.195 -34.844 -31.703 1 90.62 293 GLN A CA 1
ATOM 2223 C C . GLN A 1 293 ? -9.359 -35.594 -32.312 1 90.62 293 GLN A C 1
ATOM 2225 O O . GLN A 1 293 ? -10.523 -35.281 -32.094 1 90.62 293 GLN A O 1
ATOM 2230 N N . PRO A 1 294 ? -9.062 -36.656 -33.094 1 92.94 294 PRO A N 1
ATOM 2231 C CA . PRO A 1 294 ? -10.156 -37.469 -33.656 1 92.94 294 PRO A CA 1
ATOM 2232 C C . PRO A 1 294 ? -11.086 -38.031 -32.594 1 92.94 294 PRO A C 1
ATOM 2234 O O . PRO A 1 294 ? -10.617 -38.469 -31.531 1 92.94 294 PRO A O 1
ATOM 2237 N N . ALA A 1 295 ? -12.391 -37.969 -32.906 1 93.12 295 ALA A N 1
ATOM 2238 C CA . ALA A 1 295 ? -13.375 -38.469 -31.953 1 93.12 295 ALA A CA 1
ATOM 2239 C C . ALA A 1 295 ? -13.25 -39.969 -31.797 1 93.12 295 ALA A C 1
ATOM 2241 O O . ALA A 1 295 ? -13.023 -40.688 -32.781 1 93.12 295 ALA A O 1
ATOM 2242 N N . ARG A 1 296 ? -13.375 -40.375 -30.609 1 95 296 ARG A N 1
ATOM 2243 C CA . ARG A 1 296 ? -13.406 -41.812 -30.297 1 95 296 ARG A CA 1
ATOM 2244 C C . ARG A 1 296 ? -14.734 -42.188 -29.641 1 95 296 ARG A C 1
ATOM 2246 O O . ARG A 1 296 ? -15.367 -41.375 -28.969 1 95 296 ARG A O 1
ATOM 2253 N N . GLU A 1 297 ? -15.117 -43.469 -29.875 1 93.25 297 GLU A N 1
ATOM 2254 C CA . GLU A 1 297 ? -16.375 -43.938 -29.312 1 93.25 297 GLU A CA 1
ATOM 2255 C C . GLU A 1 297 ? -16.328 -43.938 -27.781 1 93.25 297 GLU A C 1
ATOM 2257 O O . GLU A 1 297 ? -17.359 -43.781 -27.125 1 93.25 297 GLU A O 1
ATOM 2262 N N . ASP A 1 298 ? -15.164 -43.969 -27.25 1 93.75 298 ASP A N 1
ATOM 2263 C CA . ASP A 1 298 ? -15.039 -44.094 -25.797 1 93.75 298 ASP A CA 1
ATOM 2264 C C . ASP A 1 298 ? -14.594 -42.781 -25.172 1 93.75 298 ASP A C 1
ATOM 2266 O O . ASP A 1 298 ? -14.078 -42.781 -24.047 1 93.75 298 ASP A O 1
ATOM 2270 N N . ASP A 1 299 ? -14.742 -41.75 -25.812 1 95.56 299 ASP A N 1
ATOM 2271 C CA . ASP A 1 299 ? -14.312 -40.469 -25.312 1 95.56 299 ASP A CA 1
ATOM 2272 C C . ASP A 1 299 ? -15.023 -40.125 -24 1 95.56 299 ASP A C 1
ATOM 2274 O O . ASP A 1 299 ? -14.445 -39.469 -23.125 1 95.56 299 ASP A O 1
ATOM 2278 N N . ALA A 1 300 ? -16.203 -40.59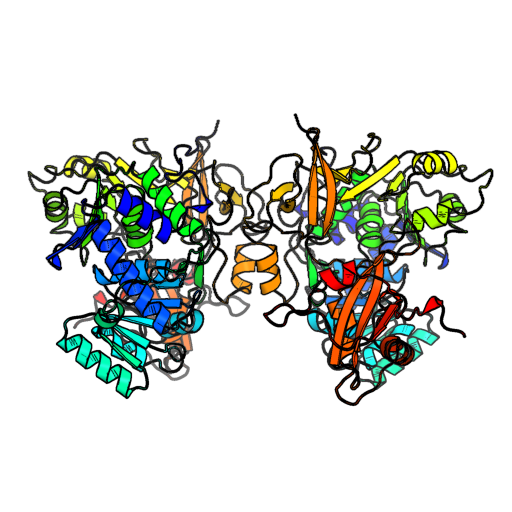4 -23.844 1 95.75 300 ALA A N 1
ATOM 2279 C CA . ALA A 1 300 ? -16.984 -40.25 -22.656 1 95.75 300 ALA A CA 1
ATOM 2280 C C . ALA A 1 300 ? -16.875 -41.344 -21.578 1 95.75 300 ALA A C 1
ATOM 2282 O O . ALA A 1 300 ? -17.438 -41.188 -20.5 1 95.75 300 ALA A O 1
ATOM 2283 N N . ASP A 1 301 ? -16.156 -42.406 -21.859 1 95.88 301 ASP A N 1
ATOM 2284 C CA . ASP A 1 301 ? -16 -43.5 -20.891 1 95.88 301 ASP A CA 1
ATOM 2285 C C . ASP A 1 301 ? -14.93 -43.156 -19.859 1 95.88 301 ASP A C 1
ATOM 2287 O O . ASP A 1 301 ? -13.859 -43.781 -19.859 1 95.88 301 ASP A O 1
ATOM 2291 N N . ASN A 1 302 ? -15.211 -42.281 -18.984 1 96.56 302 ASN A N 1
ATOM 2292 C CA . ASN A 1 302 ? -14.32 -41.812 -17.922 1 96.56 302 ASN A CA 1
ATOM 2293 C C . ASN A 1 302 ? -15.109 -41.219 -16.75 1 96.56 302 ASN A C 1
ATOM 2295 O O . ASN A 1 302 ? -16.344 -41.156 -16.797 1 96.56 302 ASN A O 1
ATOM 2299 N N . ASP A 1 303 ? -14.461 -40.812 -15.688 1 97.38 303 ASP A N 1
ATOM 2300 C CA . ASP A 1 303 ? -15.109 -40.312 -14.477 1 97.38 303 ASP A CA 1
ATOM 2301 C C . ASP A 1 303 ? -15.031 -38.781 -14.398 1 97.38 303 ASP A C 1
ATOM 2303 O O . ASP A 1 303 ? -15.344 -38.188 -13.359 1 97.38 303 ASP A O 1
ATOM 2307 N N . LEU A 1 304 ? -14.609 -38.125 -15.484 1 98.12 304 LEU A N 1
ATOM 2308 C CA . LEU A 1 304 ? -14.367 -36.688 -15.469 1 98.12 304 LEU A CA 1
ATOM 2309 C C . LEU A 1 304 ? -15.68 -35.906 -15.352 1 98.12 304 LEU A C 1
ATOM 2311 O O . LEU A 1 304 ? -16.547 -36 -16.219 1 98.12 304 LEU A O 1
ATOM 2315 N N . ARG A 1 305 ? -15.82 -35.125 -14.289 1 97.25 305 ARG A N 1
ATOM 2316 C CA . ARG A 1 305 ? -17.062 -34.406 -14.086 1 97.25 305 ARG A CA 1
ATOM 2317 C C . ARG A 1 305 ? -16.859 -32.906 -14.273 1 97.25 305 ARG A C 1
ATOM 2319 O O . ARG A 1 305 ? -17.812 -32.188 -14.602 1 97.25 305 ARG A O 1
ATOM 2326 N N . CYS A 1 306 ? -15.641 -32.406 -14.023 1 96.44 306 CYS A N 1
ATOM 2327 C CA . CYS A 1 306 ? -15.422 -30.969 -13.969 1 96.44 306 CYS A CA 1
ATOM 2328 C C . CYS A 1 306 ? -14.094 -30.594 -14.625 1 96.44 306 CYS A C 1
ATOM 2330 O O . CYS A 1 306 ? -13.078 -31.25 -14.398 1 96.44 306 CYS A O 1
ATOM 2332 N N . ILE A 1 307 ? -14.102 -29.547 -15.469 1 95.06 307 ILE A N 1
ATOM 2333 C CA . ILE A 1 307 ? -12.891 -28.969 -16.062 1 95.06 307 ILE A CA 1
ATOM 2334 C C . ILE A 1 307 ? -12.789 -27.5 -15.68 1 95.06 307 ILE A C 1
ATOM 2336 O O . ILE A 1 307 ? -13.719 -26.719 -15.938 1 95.06 307 ILE A O 1
ATOM 2340 N N . PHE A 1 308 ? -11.75 -27.125 -14.961 1 94.69 308 PHE A N 1
ATOM 2341 C CA . PHE A 1 308 ? -11.406 -25.734 -14.688 1 94.69 308 PHE A CA 1
ATOM 2342 C C . PHE A 1 308 ? -10.727 -25.094 -15.891 1 94.69 308 PHE A C 1
ATOM 2344 O O . PHE A 1 308 ? -9.562 -25.391 -16.172 1 94.69 308 PHE A O 1
ATOM 2351 N N . ALA A 1 309 ? -11.523 -24.297 -16.672 1 86.56 309 ALA A N 1
ATOM 2352 C CA . ALA A 1 309 ? -11.039 -23.703 -17.906 1 86.56 309 ALA A CA 1
ATOM 2353 C C . ALA A 1 309 ? -11.836 -22.453 -18.266 1 86.56 309 ALA A C 1
ATOM 2355 O O . ALA A 1 309 ? -12.961 -22.266 -17.797 1 86.56 309 ALA A O 1
ATOM 2356 N N . ALA A 1 310 ? -11.164 -21.453 -18.906 1 71.19 310 ALA A N 1
ATOM 2357 C CA . ALA A 1 310 ? -11.875 -20.344 -19.531 1 71.19 310 ALA A CA 1
ATOM 2358 C C . ALA A 1 310 ? -12.289 -20.688 -20.969 1 71.19 310 ALA A C 1
ATOM 2360 O O . ALA A 1 310 ? -11.516 -20.484 -21.906 1 71.19 310 ALA A O 1
ATOM 2361 N N . PRO A 1 311 ? -13.469 -21.219 -21.094 1 61.62 311 PRO A N 1
ATOM 2362 C CA . PRO A 1 311 ? -13.805 -21.703 -22.438 1 61.62 311 PRO A CA 1
ATOM 2363 C C . PRO A 1 311 ? -14.078 -20.547 -23.422 1 61.62 311 PRO A C 1
ATOM 2365 O O . PRO A 1 311 ? -14.82 -19.625 -23.078 1 61.62 311 PRO A O 1
ATOM 2368 N N . THR A 1 312 ? -13.289 -20.234 -24.203 1 55.28 312 THR A N 1
ATOM 2369 C CA . THR A 1 312 ? -13.578 -19.234 -25.234 1 55.28 312 THR A CA 1
ATOM 2370 C C . THR A 1 312 ? -14.117 -19.891 -26.5 1 55.28 312 THR A C 1
ATOM 2372 O O . THR A 1 312 ? -14.492 -19.203 -27.453 1 55.28 312 THR A O 1
ATOM 2375 N N . ALA A 1 313 ? -14.359 -21.141 -26.375 1 58.31 313 ALA A N 1
ATOM 2376 C CA . ALA A 1 313 ? -14.625 -21.812 -27.641 1 58.31 313 ALA A CA 1
ATOM 2377 C C . ALA A 1 313 ? -16.125 -21.969 -27.875 1 58.31 313 ALA A C 1
ATOM 2379 O O . ALA A 1 313 ? -16.875 -22.219 -26.938 1 58.31 313 ALA A O 1
ATOM 2380 N N . SER A 1 314 ? -16.5 -21.734 -29 1 66 314 SER A N 1
ATOM 2381 C CA . SER A 1 314 ? -17.875 -21.859 -29.469 1 66 314 SER A CA 1
ATOM 2382 C C . SER A 1 314 ? -18.359 -23.312 -29.359 1 66 314 SER A C 1
ATOM 2384 O O . SER A 1 314 ? -19.562 -23.562 -29.422 1 66 314 SER A O 1
ATOM 2386 N N . TYR A 1 315 ? -17.484 -24.203 -29 1 77 315 TYR A N 1
ATOM 2387 C CA . TYR A 1 315 ? -17.859 -25.625 -29.031 1 77 315 TYR A CA 1
ATOM 2388 C C . TYR A 1 315 ? -17.922 -26.188 -27.625 1 77 315 TYR A C 1
ATOM 2390 O O . TYR A 1 315 ? -17.797 -27.406 -27.438 1 77 315 TYR A O 1
ATOM 2398 N N . VAL A 1 316 ? -18.062 -25.391 -26.625 1 83.12 316 VAL A N 1
ATOM 2399 C CA . VAL A 1 316 ? -18 -25.828 -25.234 1 83.12 316 VAL A CA 1
ATOM 2400 C C . VAL A 1 316 ? -19.078 -26.891 -24.984 1 83.12 316 VAL A C 1
ATOM 2402 O O . VAL A 1 316 ? -18.828 -27.891 -24.328 1 83.12 316 VAL A O 1
ATOM 2405 N N . ASP A 1 317 ? -20.266 -26.734 -25.516 1 85.75 317 ASP A N 1
ATOM 2406 C CA . ASP A 1 317 ? -21.344 -27.688 -25.328 1 85.75 317 ASP A CA 1
ATOM 2407 C C . ASP A 1 317 ? -21.031 -29.016 -26.016 1 85.75 317 ASP A C 1
ATOM 2409 O O . ASP A 1 317 ? -21.281 -30.094 -25.453 1 85.75 317 ASP A O 1
ATOM 2413 N N . ALA A 1 318 ? -20.484 -28.891 -27.188 1 88.44 318 ALA A N 1
ATOM 2414 C CA . ALA A 1 318 ? -20.109 -30.109 -27.906 1 88.44 318 ALA A CA 1
ATOM 2415 C C . ALA A 1 318 ? -18.984 -30.844 -27.188 1 88.44 318 ALA A C 1
ATOM 2417 O O . ALA A 1 318 ? -18.953 -32.094 -27.172 1 88.44 318 ALA A O 1
ATOM 2418 N N . PHE A 1 319 ? -18.109 -30.094 -26.656 1 91.38 319 PHE A N 1
ATOM 2419 C CA . PHE A 1 319 ? -17.016 -30.656 -25.875 1 91.38 319 PHE A CA 1
ATOM 2420 C C . PHE A 1 319 ? -17.547 -31.422 -24.672 1 91.38 319 PHE A C 1
ATOM 2422 O O . PHE A 1 319 ? -17.109 -32.531 -24.391 1 91.38 319 PHE A O 1
ATOM 2429 N N . ARG A 1 320 ? -18.5 -30.859 -23.984 1 91.31 320 ARG A N 1
ATOM 2430 C CA . ARG A 1 320 ? -19.141 -31.469 -22.828 1 91.31 320 ARG A CA 1
ATOM 2431 C C . ARG A 1 320 ? -19.766 -32.812 -23.203 1 91.31 320 ARG A C 1
ATOM 2433 O O . ARG A 1 320 ? -19.578 -33.812 -22.484 1 91.31 320 ARG A O 1
ATOM 2440 N N . ASP A 1 321 ? -20.453 -32.781 -24.266 1 93.06 321 ASP A N 1
ATOM 2441 C CA . ASP A 1 321 ? -21.141 -34 -24.719 1 93.06 321 ASP A CA 1
ATOM 2442 C C . ASP A 1 321 ? -20.141 -35.094 -25.109 1 93.06 321 ASP A C 1
ATOM 2444 O O . ASP A 1 321 ? -20.312 -36.25 -24.766 1 93.06 321 ASP A O 1
ATOM 2448 N N . ARG A 1 322 ? -19.125 -34.656 -25.781 1 95.19 322 ARG A N 1
ATOM 2449 C CA . ARG A 1 322 ? -18.141 -35.594 -26.297 1 95.19 322 ARG A CA 1
ATOM 2450 C C . ARG A 1 322 ? -17.406 -36.312 -25.156 1 95.19 322 ARG A C 1
ATOM 2452 O O . ARG A 1 322 ? -17.188 -37.531 -25.203 1 95.19 322 ARG A O 1
ATOM 2459 N N . PHE A 1 323 ? -17.047 -35.625 -24.172 1 95.69 323 PHE A N 1
ATOM 2460 C CA . PHE A 1 323 ? -16.156 -36.156 -23.172 1 95.69 323 PHE A CA 1
ATOM 2461 C C . PHE A 1 323 ? -16.906 -36.438 -21.859 1 95.69 323 PHE A C 1
ATOM 2463 O O . PHE A 1 323 ? -16.312 -36.875 -20.891 1 95.69 323 PHE A O 1
ATOM 2470 N N . GLY A 1 324 ? -18.219 -36.125 -21.828 1 94.25 324 GLY A N 1
ATOM 2471 C CA . GLY A 1 324 ? -19.047 -36.438 -20.672 1 94.25 324 GLY A CA 1
ATOM 2472 C C . GLY A 1 324 ? -18.766 -35.531 -19.484 1 94.25 324 GLY A C 1
ATOM 2473 O O . GLY A 1 324 ? -18.75 -35.969 -18.344 1 94.25 324 GLY A O 1
ATOM 2474 N N . VAL A 1 325 ? -18.469 -34.312 -19.703 1 93.25 325 VAL A N 1
ATOM 2475 C CA . VAL A 1 325 ? -18.125 -33.344 -18.672 1 93.25 325 VAL A CA 1
ATOM 2476 C C . VAL A 1 325 ? -19.391 -32.656 -18.141 1 93.25 325 VAL A C 1
ATOM 2478 O O . VAL A 1 325 ? -20.203 -32.156 -18.922 1 93.25 325 VAL A O 1
ATOM 2481 N N . GLU A 1 326 ? -19.547 -32.656 -16.812 1 92 326 GLU A N 1
ATOM 2482 C CA . GLU A 1 326 ? -20.719 -32.094 -16.156 1 92 326 GLU A CA 1
ATOM 2483 C C . GLU A 1 326 ? -20.609 -30.562 -16.094 1 92 326 GLU A C 1
ATOM 2485 O O . GLU A 1 326 ? -21.594 -29.859 -16.344 1 92 326 GLU A O 1
ATOM 2490 N N . ALA A 1 327 ? -19.469 -30.109 -15.773 1 92.06 327 ALA A N 1
ATOM 2491 C CA . ALA A 1 327 ? -19.359 -28.688 -15.5 1 92.06 327 ALA A CA 1
ATOM 2492 C C . ALA A 1 327 ? -18.016 -28.125 -15.977 1 92.06 327 ALA A C 1
ATOM 2494 O O . ALA A 1 327 ? -16.984 -28.766 -15.805 1 92.06 327 ALA A O 1
ATOM 2495 N N . PHE A 1 328 ? -18.078 -26.984 -16.641 1 90.75 328 PHE A N 1
ATOM 2496 C CA . PHE A 1 328 ? -16.938 -26.109 -16.844 1 90.75 328 PHE A CA 1
ATOM 2497 C C . PHE A 1 328 ? -16.969 -24.938 -15.859 1 90.75 328 PHE A C 1
ATOM 2499 O O . PHE A 1 328 ? -18 -24.281 -15.711 1 90.75 328 PHE A O 1
ATOM 2506 N N . VAL A 1 329 ? -15.906 -24.75 -15.148 1 91.94 329 VAL A N 1
ATOM 2507 C CA . VAL A 1 329 ? -15.836 -23.641 -14.211 1 91.94 329 VAL A CA 1
ATOM 2508 C C . VAL A 1 329 ? -14.695 -22.703 -14.609 1 91.94 329 VAL A C 1
ATOM 2510 O O . VAL A 1 329 ? -13.672 -23.141 -15.141 1 91.94 329 VAL A O 1
ATOM 2513 N N . GLU A 1 330 ? -14.953 -21.438 -14.391 1 89.81 330 GLU A N 1
ATOM 2514 C CA . GLU A 1 330 ? -13.992 -20.375 -14.711 1 89.81 330 GLU A CA 1
ATOM 2515 C C . GLU A 1 330 ? -13.914 -19.344 -13.602 1 89.81 330 GLU A C 1
ATOM 2517 O O . GLU A 1 330 ? -14.781 -19.297 -12.727 1 89.81 330 GLU A O 1
ATOM 2522 N N . VAL A 1 331 ? -12.852 -18.594 -13.633 1 94.44 331 VAL A N 1
ATOM 2523 C CA . VAL A 1 331 ? -12.633 -17.547 -12.641 1 94.44 331 VAL A CA 1
ATOM 2524 C C . VAL A 1 331 ? -11.93 -16.359 -13.297 1 94.44 331 VAL A C 1
ATOM 2526 O O . VAL A 1 331 ? -11.43 -16.469 -14.422 1 94.44 331 VAL A O 1
ATOM 2529 N N . PHE A 1 332 ? -12.031 -15.289 -12.672 1 93.62 332 PHE A N 1
ATOM 2530 C CA . PHE A 1 332 ? -11.078 -14.211 -12.906 1 93.62 332 PHE A CA 1
ATOM 2531 C C . PHE A 1 332 ? -10.312 -13.883 -11.633 1 93.62 332 PHE A C 1
ATOM 2533 O O . PHE A 1 332 ? -10.914 -13.625 -10.586 1 93.62 332 PHE A O 1
ATOM 2540 N N . GLY A 1 333 ? -9.047 -13.922 -11.781 1 94.69 333 GLY A N 1
ATOM 2541 C CA . GLY A 1 333 ? -8.164 -13.641 -10.656 1 94.69 333 GLY A CA 1
ATOM 2542 C C . GLY A 1 333 ? -6.711 -13.477 -11.07 1 94.69 333 GLY A C 1
ATOM 2543 O O . GLY A 1 333 ? -6.371 -13.641 -12.242 1 94.69 333 GLY A O 1
ATOM 2544 N N . LEU A 1 334 ? -5.922 -13.008 -10.172 1 95.31 334 LEU A N 1
ATOM 2545 C CA . LEU A 1 334 ? -4.477 -12.852 -10.297 1 95.31 334 LEU A CA 1
ATOM 2546 C C . LEU A 1 334 ? -3.752 -13.547 -9.148 1 95.31 334 LEU A C 1
ATOM 2548 O O . LEU A 1 334 ? -4.352 -13.805 -8.102 1 95.31 334 LEU A O 1
ATOM 2552 N N . THR A 1 335 ? -2.49 -13.828 -9.391 1 96.75 335 THR A N 1
ATOM 2553 C CA . THR A 1 335 ? -1.686 -14.328 -8.281 1 96.75 335 THR A CA 1
ATOM 2554 C C . THR A 1 335 ? -1.789 -13.398 -7.078 1 96.75 335 THR A C 1
ATOM 2556 O O . THR A 1 335 ? -1.835 -13.859 -5.934 1 96.75 335 THR A O 1
ATOM 2559 N N . GLU A 1 336 ? -1.947 -12.117 -7.281 1 97.69 336 GLU A N 1
ATOM 2560 C CA . GLU A 1 336 ? -1.988 -11.094 -6.242 1 97.69 336 GLU A CA 1
ATOM 2561 C C . GLU A 1 336 ? -3.297 -11.156 -5.461 1 97.69 336 GLU A C 1
ATOM 2563 O O . GLU A 1 336 ? -3.324 -10.859 -4.262 1 97.69 336 GLU A O 1
ATOM 2568 N N . THR A 1 337 ? -4.418 -11.555 -6.105 1 98.06 337 THR A N 1
ATOM 2569 C CA . THR A 1 337 ? -5.711 -11.219 -5.523 1 98.06 337 THR A CA 1
ATOM 2570 C C . THR A 1 337 ? -6.5 -12.484 -5.195 1 98.06 337 THR A C 1
ATOM 2572 O O . THR A 1 337 ? -7.605 -12.414 -4.656 1 98.06 337 THR A O 1
ATOM 2575 N N . SER A 1 338 ? -5.969 -13.648 -5.516 1 98.06 338 SER A N 1
ATOM 2576 C CA . SER A 1 338 ? -6.785 -14.852 -5.516 1 98.06 338 SER A CA 1
ATOM 2577 C C . SER A 1 338 ? -7.898 -14.766 -6.555 1 98.06 338 SER A C 1
ATOM 2579 O O . SER A 1 338 ? -7.656 -14.383 -7.699 1 98.06 338 SER A O 1
ATOM 2581 N N . MET A 1 339 ? -9.109 -15.281 -6.227 1 97.81 339 MET A N 1
ATOM 2582 C CA . MET A 1 339 ? -10.164 -15.289 -7.234 1 97.81 339 MET A CA 1
ATOM 2583 C C . MET A 1 339 ? -11.375 -14.5 -6.754 1 97.81 339 MET A C 1
ATOM 2585 O O . MET A 1 339 ? -12.344 -15.086 -6.25 1 97.81 339 MET A O 1
ATOM 2589 N N . PRO A 1 340 ? -11.422 -13.203 -6.992 1 98.38 340 PRO A N 1
ATOM 2590 C CA . PRO A 1 340 ? -12.555 -12.375 -6.562 1 98.38 340 PRO A CA 1
ATOM 2591 C C . PRO A 1 340 ? -13.812 -12.617 -7.395 1 98.38 340 PRO A C 1
ATOM 2593 O O . PRO A 1 340 ? -14.906 -12.227 -6.992 1 98.38 340 PRO A O 1
ATOM 2596 N N . ILE A 1 341 ? -13.68 -13.195 -8.594 1 97.75 341 ILE A N 1
ATOM 2597 C CA . ILE A 1 341 ? -14.789 -13.484 -9.492 1 97.75 341 ILE A CA 1
ATOM 2598 C C . ILE A 1 341 ? -14.789 -14.969 -9.852 1 97.75 341 ILE A C 1
ATOM 2600 O O . ILE A 1 341 ? -13.789 -15.5 -10.344 1 97.75 341 ILE A O 1
ATOM 2604 N N . MET A 1 342 ? -15.852 -15.602 -9.555 1 97 342 MET A N 1
ATOM 2605 C CA . MET A 1 342 ? -15.938 -17.047 -9.719 1 97 342 MET A CA 1
ATOM 2606 C C . MET A 1 342 ? -17.25 -17.453 -10.367 1 97 342 MET A C 1
ATOM 2608 O O . MET A 1 342 ? -18.266 -16.75 -10.227 1 97 342 MET A O 1
ATOM 2612 N N . THR A 1 343 ? -17.266 -18.547 -11.031 1 93.44 343 THR A N 1
ATOM 2613 C CA . THR A 1 343 ? -18.484 -19.109 -11.609 1 93.44 343 THR A CA 1
ATOM 2614 C C . THR A 1 343 ? -19.078 -20.156 -10.68 1 93.44 343 THR A C 1
ATOM 2616 O O . THR A 1 343 ? -18.406 -21.109 -10.273 1 93.44 343 THR A O 1
ATOM 2619 N N . PRO A 1 344 ? -20.328 -20.016 -10.383 1 94.06 344 PRO A N 1
ATOM 2620 C CA . PRO A 1 344 ? -20.953 -21.062 -9.578 1 94.06 344 PRO A CA 1
ATOM 2621 C C . PRO A 1 344 ? -21.047 -22.391 -10.312 1 94.06 344 PRO A C 1
ATOM 2623 O O . PRO A 1 344 ? -21.312 -22.422 -11.523 1 94.06 344 PRO A O 1
ATOM 2626 N N . TYR A 1 345 ? -20.828 -23.406 -9.578 1 93.75 345 TYR A N 1
ATOM 2627 C CA . TYR A 1 345 ? -20.844 -24.75 -10.148 1 93.75 345 TYR A CA 1
ATOM 2628 C C . TYR A 1 345 ? -22.219 -25.094 -10.703 1 93.75 345 TYR A C 1
ATOM 2630 O O . TYR A 1 345 ? -23.219 -24.953 -10.008 1 93.75 345 TYR A O 1
ATOM 2638 N N . GLY A 1 346 ? -22.281 -25.516 -11.945 1 88.12 346 GLY A N 1
ATOM 2639 C CA . GLY A 1 346 ? -23.5 -26.047 -12.547 1 88.12 346 GLY A CA 1
ATOM 2640 C C . GLY A 1 346 ? -24.469 -24.953 -12.992 1 88.12 346 GLY A C 1
ATOM 2641 O O . GLY A 1 346 ? -25.594 -25.25 -13.383 1 88.12 346 GLY A O 1
ATOM 2642 N N . VAL A 1 347 ? -24.062 -23.703 -12.852 1 89 347 VAL A N 1
ATOM 2643 C CA . VAL A 1 347 ? -24.906 -22.594 -13.266 1 89 347 VAL A CA 1
ATOM 2644 C C . VAL A 1 347 ? -24.562 -22.188 -14.703 1 89 347 VAL A C 1
ATOM 2646 O O . VAL A 1 347 ? -23.406 -22.172 -15.086 1 89 347 VAL A O 1
ATOM 2649 N N . ASP A 1 348 ? -25.641 -21.938 -15.445 1 84.38 348 ASP A N 1
ATOM 2650 C CA . ASP A 1 348 ? -25.422 -21.484 -16.812 1 84.38 348 ASP A CA 1
ATOM 2651 C C . ASP A 1 348 ? -24.766 -20.109 -16.844 1 84.38 348 ASP A C 1
ATOM 2653 O O . ASP A 1 348 ? -25.344 -19.125 -16.375 1 84.38 348 ASP A O 1
ATOM 2657 N N . ARG A 1 349 ? -23.688 -20.047 -17.266 1 86.75 349 ARG A N 1
ATOM 2658 C CA . ARG A 1 349 ? -22.906 -18.812 -17.406 1 86.75 349 ARG A CA 1
ATOM 2659 C C . ARG A 1 349 ? -23.203 -18.109 -18.719 1 86.75 349 ARG A C 1
ATOM 2661 O O . ARG A 1 349 ? -23.156 -18.734 -19.781 1 86.75 349 ARG A O 1
ATOM 2668 N N . PRO A 1 350 ? -23.531 -16.812 -18.641 1 85.94 350 PRO A N 1
ATOM 2669 C CA . PRO A 1 350 ? -23.688 -16.078 -19.906 1 85.94 350 PRO A CA 1
ATOM 2670 C C . PRO A 1 350 ? -22.422 -16.125 -20.766 1 85.94 350 PRO A C 1
ATOM 2672 O O . PRO A 1 350 ? -21.312 -16.141 -20.234 1 85.94 350 PRO A O 1
ATOM 2675 N N . ALA A 1 351 ? -22.641 -16.156 -22.109 1 80.62 351 ALA A N 1
ATOM 2676 C CA . ALA A 1 351 ? -21.516 -16.219 -23.047 1 80.62 351 ALA A CA 1
ATOM 2677 C C . ALA A 1 351 ? -20.531 -15.086 -22.766 1 80.62 351 ALA A C 1
ATOM 2679 O O . ALA A 1 351 ? -20.922 -13.922 -22.703 1 80.62 351 ALA A O 1
ATOM 2680 N N . GLY A 1 352 ? -19.344 -15.5 -22.5 1 80.12 352 GLY A N 1
ATOM 2681 C CA . GLY A 1 352 ? -18.266 -14.531 -22.344 1 80.12 352 GLY A CA 1
ATOM 2682 C C . GLY A 1 352 ? -18.078 -14.086 -20.906 1 80.12 352 GLY A C 1
ATOM 2683 O O . GLY A 1 352 ? -17.109 -13.383 -20.594 1 80.12 352 GLY A O 1
ATOM 2684 N N . ALA A 1 353 ? -19.016 -14.445 -20.016 1 89.25 353 ALA A N 1
ATOM 2685 C CA . ALA A 1 353 ? -18.906 -14.023 -18.625 1 89.25 353 ALA A CA 1
ATOM 2686 C C . ALA A 1 353 ? -17.797 -14.781 -17.906 1 89.25 353 ALA A C 1
ATOM 2688 O O . ALA A 1 353 ? -17.625 -15.984 -18.109 1 89.25 353 ALA A O 1
ATOM 2689 N N . ALA A 1 354 ? -17.125 -14.062 -17.094 1 91.19 354 ALA A N 1
ATOM 2690 C CA . ALA A 1 354 ? -16.031 -14.648 -16.328 1 91.19 354 ALA A CA 1
ATOM 2691 C C . ALA A 1 354 ? -16.531 -15.188 -14.992 1 91.19 354 ALA A C 1
ATOM 2693 O O . ALA A 1 354 ? -15.914 -16.078 -14.406 1 91.19 354 ALA A O 1
ATOM 2694 N N . GLY A 1 355 ? -17.578 -14.555 -14.461 1 96 355 GLY A N 1
ATOM 2695 C CA . GLY A 1 355 ? -18.109 -15.039 -13.203 1 96 355 GLY A CA 1
ATOM 2696 C C . GLY A 1 355 ? -18.828 -13.969 -12.406 1 96 355 GLY A C 1
ATOM 2697 O O . GLY A 1 355 ? -19.266 -12.953 -12.961 1 96 355 GLY A O 1
ATOM 2698 N N . LEU A 1 356 ? -19.141 -14.344 -11.219 1 97.44 356 LEU A N 1
ATOM 2699 C CA . LEU A 1 356 ? -19.812 -13.477 -10.25 1 97.44 356 LEU A CA 1
ATOM 2700 C C . LEU A 1 356 ? -18.875 -13.109 -9.109 1 97.44 356 LEU A C 1
ATOM 2702 O O . LEU A 1 356 ? -17.922 -13.852 -8.812 1 97.44 356 LEU A O 1
ATOM 2706 N N . ALA A 1 357 ? -19.141 -12 -8.477 1 98.12 357 ALA A N 1
ATOM 2707 C CA . ALA A 1 357 ? -18.297 -11.508 -7.383 1 98.12 357 ALA A CA 1
ATOM 2708 C C . ALA A 1 357 ? -18.328 -12.461 -6.191 1 98.12 357 ALA A C 1
ATOM 2710 O O . ALA A 1 357 ? -19.422 -12.844 -5.73 1 98.12 357 ALA A O 1
ATOM 2711 N N . ASN A 1 358 ? -17.203 -12.914 -5.777 1 98.12 358 ASN A N 1
ATOM 2712 C CA . ASN A 1 358 ? -17.094 -13.578 -4.484 1 98.12 358 ASN A CA 1
ATOM 2713 C C . ASN A 1 358 ? -17.219 -12.594 -3.328 1 98.12 358 ASN A C 1
ATOM 2715 O O . ASN A 1 358 ? -16.25 -12.344 -2.607 1 98.12 358 ASN A O 1
ATOM 2719 N N . ALA A 1 359 ? -18.406 -12.156 -3.016 1 96.19 359 ALA A N 1
ATOM 2720 C CA . ALA A 1 359 ? -18.688 -10.922 -2.297 1 96.19 359 ALA A CA 1
ATOM 2721 C C . ALA A 1 359 ? -18.484 -11.102 -0.795 1 96.19 359 ALA A C 1
ATOM 2723 O O . ALA A 1 359 ? -18.344 -10.117 -0.063 1 96.19 359 ALA A O 1
ATOM 2724 N N . GLU A 1 360 ? -18.516 -12.312 -0.297 1 96.88 360 GLU A N 1
ATOM 2725 C CA . GLU A 1 360 ? -18.266 -12.539 1.124 1 96.88 360 GLU A CA 1
ATOM 2726 C C . GLU A 1 360 ? -16.812 -12.289 1.482 1 96.88 360 GLU A C 1
ATOM 2728 O O . GLU A 1 360 ? -16.5 -11.93 2.617 1 96.88 360 GLU A O 1
ATOM 2733 N N . TRP A 1 361 ? -15.938 -12.383 0.496 1 98.19 361 TRP A N 1
ATOM 2734 C CA . TRP A 1 361 ? -14.523 -12.422 0.828 1 98.19 361 TRP A CA 1
ATOM 2735 C C . TRP A 1 361 ? -13.781 -11.242 0.211 1 98.19 361 TRP A C 1
ATOM 2737 O O . TRP A 1 361 ? -12.648 -10.938 0.601 1 98.19 361 TRP A O 1
ATOM 2747 N N . PHE A 1 362 ? -14.469 -10.578 -0.761 1 98.31 362 PHE A N 1
ATOM 2748 C CA . PHE A 1 362 ? -13.812 -9.461 -1.422 1 98.31 362 PHE A CA 1
ATOM 2749 C C . PHE A 1 362 ? -14.781 -8.297 -1.6 1 98.31 362 PHE A C 1
ATOM 2751 O O . PHE A 1 362 ? -15.977 -8.5 -1.808 1 98.31 362 PHE A O 1
ATOM 2758 N N . ASP A 1 363 ? -14.266 -7.105 -1.502 1 97.62 363 ASP A N 1
ATOM 2759 C CA . ASP A 1 363 ? -14.859 -5.949 -2.17 1 97.62 363 ASP A CA 1
ATOM 2760 C C . ASP A 1 363 ? -14.258 -5.758 -3.562 1 97.62 363 ASP A C 1
ATOM 2762 O O . ASP A 1 363 ? -13.039 -5.801 -3.732 1 97.62 363 ASP A O 1
ATOM 2766 N N . ILE A 1 364 ? -15.039 -5.656 -4.578 1 97.88 364 ILE A N 1
ATOM 2767 C CA . ILE A 1 364 ? -14.523 -5.363 -5.91 1 97.88 364 ILE A CA 1
ATOM 2768 C C . ILE A 1 364 ? -15.289 -4.188 -6.512 1 97.88 364 ILE A C 1
ATOM 2770 O O . ILE A 1 364 ? -16.484 -4.004 -6.23 1 97.88 364 ILE A O 1
ATOM 2774 N N . ARG A 1 365 ? -14.648 -3.375 -7.254 1 98 365 ARG A N 1
ATOM 2775 C CA . ARG A 1 365 ? -15.211 -2.248 -7.992 1 98 365 ARG A CA 1
ATOM 2776 C C . ARG A 1 365 ? -14.617 -2.158 -9.391 1 98 365 ARG A C 1
ATOM 2778 O O . ARG A 1 365 ? -13.547 -2.715 -9.656 1 98 365 ARG A O 1
ATOM 2785 N N . LEU A 1 366 ? -15.375 -1.636 -10.32 1 97.44 366 LEU A N 1
ATOM 2786 C CA . LEU A 1 366 ? -14.859 -1.164 -11.602 1 97.44 366 LEU A CA 1
ATOM 2787 C C . LEU A 1 366 ? -14.703 0.354 -11.602 1 97.44 366 LEU A C 1
ATOM 2789 O O . LEU A 1 366 ? -15.68 1.079 -11.375 1 97.44 366 LEU A O 1
ATOM 2793 N N . VAL A 1 367 ? -13.469 0.836 -11.852 1 97.94 367 VAL A N 1
ATOM 2794 C CA . VAL A 1 367 ? -13.227 2.264 -11.664 1 97.94 367 VAL A CA 1
ATOM 2795 C C . VAL A 1 367 ? -12.609 2.854 -12.93 1 97.94 367 VAL A C 1
ATOM 2797 O O . VAL A 1 367 ? -11.984 2.139 -13.719 1 97.94 367 VAL A O 1
ATOM 2800 N N . ASP A 1 368 ? -12.82 4.094 -13.125 1 92.94 368 ASP A N 1
ATOM 2801 C CA . ASP A 1 368 ? -12.086 4.844 -14.148 1 92.94 368 ASP A CA 1
ATOM 2802 C C . ASP A 1 368 ? -10.602 4.906 -13.82 1 92.94 368 ASP A C 1
ATOM 2804 O O . ASP A 1 368 ? -10.211 5.367 -12.742 1 92.94 368 ASP A O 1
ATOM 2808 N N . PRO A 1 369 ? -9.75 4.391 -14.742 1 89.25 369 PRO A N 1
ATOM 2809 C CA . PRO A 1 369 ? -8.32 4.273 -14.422 1 89.25 369 PRO A CA 1
ATOM 2810 C C . PRO A 1 369 ? -7.672 5.625 -14.133 1 89.25 369 PRO A C 1
ATOM 2812 O O . PRO A 1 369 ? -6.617 5.684 -13.5 1 89.25 369 PRO A O 1
ATOM 2815 N N . GLU A 1 370 ? -8.266 6.707 -14.555 1 86.12 370 GLU A N 1
ATOM 2816 C CA . GLU A 1 370 ? -7.676 8.023 -14.359 1 86.12 370 GLU A CA 1
ATOM 2817 C C . GLU A 1 370 ? -8.148 8.656 -13.055 1 86.12 370 GLU A C 1
ATOM 2819 O O . GLU A 1 370 ? -7.363 9.289 -12.344 1 86.12 370 GLU A O 1
ATOM 2824 N N . THR A 1 371 ? -9.414 8.477 -12.734 1 91.81 371 THR A N 1
ATOM 2825 C CA . THR A 1 371 ? -9.977 9.211 -11.602 1 91.81 371 THR A CA 1
ATOM 2826 C C . THR A 1 371 ? -10.188 8.281 -10.406 1 91.81 371 THR A C 1
ATOM 2828 O O . THR A 1 371 ? -10.383 8.742 -9.281 1 91.81 371 THR A O 1
ATOM 2831 N N . ASP A 1 372 ? -10.242 6.922 -10.656 1 97.19 372 ASP A N 1
ATOM 2832 C CA . ASP A 1 372 ? -10.492 5.883 -9.664 1 97.19 372 ASP A CA 1
ATOM 2833 C C . ASP A 1 372 ? -11.93 5.938 -9.164 1 97.19 372 ASP A C 1
ATOM 2835 O O . ASP A 1 372 ? -12.266 5.312 -8.156 1 97.19 372 ASP A O 1
ATOM 2839 N N . GLU A 1 373 ? -12.773 6.809 -9.812 1 96.06 373 GLU A N 1
ATOM 2840 C CA . GLU A 1 373 ? -14.203 6.801 -9.516 1 96.06 373 GLU A CA 1
ATOM 2841 C C . GLU A 1 373 ? -14.891 5.586 -10.141 1 96.06 373 GLU A C 1
ATOM 2843 O O . GLU A 1 373 ? -14.555 5.184 -11.258 1 96.06 373 GLU A O 1
ATOM 2848 N N . GLU A 1 374 ? -15.852 5.012 -9.422 1 97.25 374 GLU A N 1
ATOM 2849 C CA . GLU A 1 374 ? -16.578 3.855 -9.945 1 97.25 374 GLU A CA 1
ATOM 2850 C C . GLU A 1 374 ? -17.328 4.207 -11.227 1 97.25 374 GLU A C 1
ATOM 2852 O O . GLU A 1 374 ? -17.938 5.273 -11.32 1 97.25 374 GLU A O 1
ATOM 2857 N N . VAL A 1 375 ? -17.281 3.365 -12.148 1 95.88 375 VAL A N 1
ATOM 2858 C CA . VAL A 1 375 ? -18 3.572 -13.398 1 95.88 375 VAL A CA 1
ATOM 2859 C C . VAL A 1 375 ? -19.406 2.988 -13.281 1 95.88 375 VAL A C 1
ATOM 2861 O O . VAL A 1 375 ? -19.656 2.09 -12.469 1 95.88 375 VAL A O 1
ATOM 2864 N N . PRO A 1 376 ? -20.375 3.432 -14.055 1 93.81 376 PRO A N 1
ATOM 2865 C CA . PRO A 1 376 ? -21.734 2.873 -14.039 1 93.81 376 PRO A CA 1
ATOM 2866 C C . PRO A 1 376 ? -21.781 1.424 -14.516 1 93.81 376 PRO A C 1
ATOM 2868 O O . PRO A 1 376 ? -20.891 0.98 -15.242 1 93.81 376 PRO A O 1
ATOM 2871 N N . VAL A 1 377 ? -22.781 0.706 -14.102 1 94.81 377 VAL A N 1
ATOM 2872 C CA . VAL A 1 377 ? -23.016 -0.66 -14.562 1 94.81 377 VAL A CA 1
ATOM 2873 C C . VAL A 1 377 ? -23.062 -0.689 -16.094 1 94.81 377 VAL A C 1
ATOM 2875 O O . VAL A 1 377 ? -23.672 0.182 -16.703 1 94.81 377 VAL A O 1
ATOM 2878 N N . GLY A 1 378 ? -22.406 -1.555 -16.688 1 90.62 378 GLY A N 1
ATOM 2879 C CA . GLY A 1 378 ? -22.375 -1.692 -18.125 1 90.62 378 GLY A CA 1
ATOM 2880 C C . GLY A 1 378 ? -21.125 -1.083 -18.766 1 90.62 378 GLY A C 1
ATOM 2881 O O . GLY A 1 378 ? -20.75 -1.448 -19.875 1 90.62 378 GLY A O 1
ATOM 2882 N N . GLU A 1 379 ? -20.516 -0.175 -18.016 1 91 379 GLU A N 1
ATOM 2883 C CA . GLU A 1 379 ? -19.344 0.499 -18.562 1 91 379 GLU A CA 1
ATOM 2884 C C . GLU A 1 379 ? -18.062 -0.235 -18.172 1 91 379 GLU A C 1
ATOM 2886 O O . GLU A 1 379 ? -18.016 -0.916 -17.141 1 91 379 GLU A O 1
ATOM 2891 N N . VAL A 1 380 ? -17.094 -0.115 -19.031 1 90.44 380 VAL A N 1
ATOM 2892 C CA . VAL A 1 380 ? -15.805 -0.753 -18.781 1 90.44 380 VAL A CA 1
ATOM 2893 C C . VAL A 1 380 ? -15.008 0.067 -17.781 1 90.44 380 VAL A C 1
ATOM 2895 O O . VAL A 1 380 ? -14.953 1.296 -17.859 1 90.44 380 VAL A O 1
ATOM 2898 N N . GLY A 1 381 ? -14.461 -0.543 -16.781 1 93.31 381 GLY A N 1
ATOM 2899 C CA . GLY A 1 381 ? -13.547 0.034 -15.797 1 93.31 381 GLY A CA 1
ATOM 2900 C C . GLY A 1 381 ? -12.461 -0.927 -15.359 1 93.31 381 GLY A C 1
ATOM 2901 O O . GLY A 1 381 ? -12.516 -2.119 -15.672 1 93.31 381 GLY A O 1
ATOM 2902 N N . GLU A 1 382 ? -11.422 -0.423 -14.727 1 96.25 382 GLU A N 1
ATOM 2903 C CA . GLU A 1 382 ? -10.406 -1.278 -14.125 1 96.25 382 GLU A CA 1
ATOM 2904 C C . GLU A 1 382 ? -10.961 -2.027 -12.914 1 96.25 382 GLU A C 1
ATOM 2906 O O . GLU A 1 382 ? -11.586 -1.426 -12.039 1 96.25 382 GLU A O 1
ATOM 2911 N N . LEU A 1 383 ? -10.773 -3.312 -12.891 1 97.81 383 LEU A N 1
ATOM 2912 C CA . LEU A 1 383 ? -11.109 -4.074 -11.695 1 97.81 383 LEU A CA 1
ATOM 2913 C C . LEU A 1 383 ? -10.156 -3.75 -10.547 1 97.81 383 LEU A C 1
ATOM 2915 O O . LEU A 1 383 ? -8.938 -3.873 -10.695 1 97.81 383 LEU A O 1
ATOM 2919 N N . VAL A 1 384 ? -10.672 -3.283 -9.438 1 98.38 384 VAL A N 1
ATOM 2920 C CA . VAL A 1 384 ? -9.883 -3.127 -8.211 1 98.38 384 VAL A CA 1
ATOM 2921 C C . VAL A 1 384 ? -10.453 -4.02 -7.113 1 98.38 384 VAL A C 1
ATOM 2923 O O . VAL A 1 384 ? -11.664 -4.254 -7.062 1 98.38 384 VAL A O 1
ATOM 2926 N N . VAL A 1 385 ? -9.594 -4.551 -6.277 1 98.56 385 VAL A N 1
ATOM 2927 C CA . VAL A 1 385 ? -9.969 -5.617 -5.352 1 98.56 385 VAL A CA 1
ATOM 2928 C C . VAL A 1 385 ? -9.438 -5.297 -3.953 1 98.56 385 VAL A C 1
ATOM 2930 O O . VAL A 1 385 ? -8.305 -4.832 -3.803 1 98.56 385 VAL A O 1
ATOM 2933 N N . ARG A 1 386 ? -10.281 -5.527 -2.877 1 97.62 386 ARG A N 1
ATOM 2934 C CA . ARG A 1 386 ? -9.898 -5.547 -1.469 1 97.62 386 ARG A CA 1
ATOM 2935 C C . ARG A 1 386 ? -10.312 -6.855 -0.804 1 97.62 386 ARG A C 1
ATOM 2937 O O . ARG A 1 386 ? -11.414 -7.355 -1.041 1 97.62 386 ARG A O 1
ATOM 2944 N N . PRO A 1 387 ? -9.391 -7.375 0.023 1 98.44 387 PRO A N 1
ATOM 2945 C CA . PRO A 1 387 ? -9.828 -8.531 0.811 1 98.44 387 PRO A CA 1
ATOM 2946 C C . PRO A 1 387 ? -10.711 -8.133 1.997 1 98.44 387 PRO A C 1
ATOM 2948 O O . PRO A 1 387 ? -10.492 -7.082 2.605 1 98.44 387 PRO A O 1
ATOM 2951 N N . ARG A 1 388 ? -11.656 -8.945 2.344 1 97.5 388 ARG A N 1
ATOM 2952 C CA . ARG A 1 388 ? -12.484 -8.719 3.521 1 97.5 388 ARG A CA 1
ATOM 2953 C C . ARG A 1 388 ? -11.914 -9.43 4.742 1 97.5 388 ARG A C 1
ATOM 2955 O O . ARG A 1 388 ? -12.32 -9.148 5.875 1 97.5 388 ARG A O 1
ATOM 2962 N N . ALA A 1 389 ? -10.969 -10.344 4.527 1 97.75 389 ALA A N 1
ATOM 2963 C CA . ALA A 1 389 ? -10.227 -11.031 5.578 1 97.75 389 ALA A CA 1
ATOM 2964 C C . ALA A 1 389 ? -8.727 -10.82 5.418 1 97.75 389 ALA A C 1
ATOM 2966 O O . ALA A 1 389 ? -8.227 -10.672 4.301 1 97.75 389 ALA A O 1
ATOM 2967 N N . PRO A 1 390 ? -8.008 -10.812 6.551 1 98.06 390 PRO A N 1
ATOM 2968 C CA . PRO A 1 390 ? -6.578 -10.531 6.445 1 98.06 390 PRO A CA 1
ATOM 2969 C C . PRO A 1 390 ? -5.797 -11.672 5.793 1 98.06 390 PRO A C 1
ATOM 2971 O O . PRO A 1 390 ? -6.172 -12.836 5.93 1 98.06 390 PRO A O 1
ATOM 2974 N N . TRP A 1 391 ? -4.773 -11.344 5.016 1 98.31 391 TRP A N 1
ATOM 2975 C CA . TRP A 1 391 ? -3.699 -12.203 4.531 1 98.31 391 TRP A CA 1
ATOM 2976 C C . TRP A 1 391 ? -4.18 -13.078 3.381 1 98.31 391 TRP A C 1
ATOM 2978 O O . TRP A 1 391 ? -3.523 -14.062 3.025 1 98.31 391 TRP A O 1
ATOM 2988 N N . ILE A 1 392 ? -5.359 -12.758 2.729 1 98.56 392 ILE A N 1
ATOM 2989 C CA . ILE A 1 392 ? -5.852 -13.641 1.675 1 98.56 392 ILE A CA 1
ATOM 2990 C C . ILE A 1 392 ? -5.5 -13.055 0.308 1 98.56 392 ILE A C 1
ATOM 2992 O O . ILE A 1 392 ? -5.926 -13.578 -0.725 1 98.56 392 ILE A O 1
ATOM 2996 N N . THR A 1 393 ? -4.773 -11.93 0.263 1 98.62 393 THR A N 1
ATOM 2997 C CA . THR A 1 393 ? -4.191 -11.344 -0.941 1 98.62 393 THR A CA 1
ATOM 2998 C C . THR A 1 393 ? -2.709 -11.047 -0.735 1 98.62 393 THR A C 1
ATOM 3000 O O . THR A 1 393 ? -2.172 -11.266 0.354 1 98.62 393 THR A O 1
ATOM 3003 N N . THR A 1 394 ? -2.006 -10.547 -1.714 1 98.69 394 THR A N 1
ATOM 3004 C CA . THR A 1 394 ? -0.555 -10.398 -1.72 1 98.69 394 THR A CA 1
ATOM 3005 C C . THR A 1 394 ? -0.105 -9.422 -0.636 1 98.69 394 THR A C 1
ATOM 3007 O O . THR A 1 394 ? -0.817 -8.469 -0.318 1 98.69 394 THR A O 1
ATOM 3010 N N . LEU A 1 395 ? 1.067 -9.703 -0.103 1 98.31 395 LEU A N 1
ATOM 3011 C CA . LEU A 1 395 ? 1.727 -8.797 0.828 1 98.31 395 LEU A CA 1
ATOM 3012 C C . LEU A 1 395 ? 2.426 -7.664 0.081 1 98.31 395 LEU A C 1
ATOM 3014 O O . LEU A 1 395 ? 2.877 -6.695 0.695 1 98.31 395 LEU A O 1
ATOM 3018 N N . GLY A 1 396 ? 2.48 -7.758 -1.259 1 98.25 396 GLY A N 1
ATOM 3019 C CA . GLY A 1 396 ? 3.201 -6.84 -2.125 1 98.25 396 GLY A CA 1
ATOM 3020 C C . GLY A 1 396 ? 4.211 -7.531 -3.023 1 98.25 396 GLY A C 1
ATOM 3021 O O . GLY A 1 396 ? 4.191 -8.758 -3.154 1 98.25 396 GLY A O 1
ATOM 3022 N N . TYR A 1 397 ? 5.012 -6.73 -3.711 1 97.75 397 TYR A N 1
ATOM 3023 C CA . TYR A 1 397 ? 6.051 -7.258 -4.586 1 97.75 397 TYR A CA 1
ATOM 3024 C C . TYR A 1 397 ? 7.402 -7.273 -3.879 1 97.75 397 TYR A C 1
ATOM 3026 O O . TYR A 1 397 ? 7.852 -6.246 -3.365 1 97.75 397 TYR A O 1
ATOM 3034 N N . TYR A 1 398 ? 8.016 -8.406 -3.852 1 97.94 398 TYR A N 1
ATOM 3035 C CA . TYR A 1 398 ? 9.258 -8.602 -3.104 1 97.94 398 TYR A CA 1
ATOM 3036 C C . TYR A 1 398 ? 10.336 -7.645 -3.58 1 97.94 398 TYR A C 1
ATOM 3038 O O . TYR A 1 398 ? 10.625 -7.566 -4.777 1 97.94 398 TYR A O 1
ATOM 3046 N N . ALA A 1 399 ? 10.883 -6.867 -2.689 1 96.94 399 ALA A N 1
ATOM 3047 C CA . ALA A 1 399 ? 11.992 -5.945 -2.912 1 96.94 399 ALA A CA 1
ATOM 3048 C C . ALA A 1 399 ? 11.609 -4.852 -3.906 1 96.94 399 ALA A C 1
ATOM 3050 O O . ALA A 1 399 ? 12.477 -4.266 -4.559 1 96.94 399 ALA A O 1
ATOM 3051 N N . MET A 1 400 ? 10.367 -4.637 -4.078 1 96.38 400 MET A N 1
ATOM 3052 C CA . MET A 1 400 ? 9.867 -3.598 -4.969 1 96.38 400 MET A CA 1
ATOM 3053 C C . MET A 1 400 ? 8.758 -2.793 -4.297 1 96.38 400 MET A C 1
ATOM 3055 O O . MET A 1 400 ? 7.625 -2.76 -4.781 1 96.38 400 MET A O 1
ATOM 3059 N N . PRO A 1 401 ? 9.078 -2.1 -3.215 1 97.56 401 PRO A N 1
ATOM 3060 C CA . PRO A 1 401 ? 8.055 -1.376 -2.455 1 97.56 401 PRO A CA 1
ATOM 3061 C C . PRO A 1 401 ? 7.379 -0.276 -3.27 1 97.56 401 PRO A C 1
ATOM 3063 O O . PRO A 1 401 ? 6.191 0.001 -3.078 1 97.56 401 PRO A O 1
ATOM 3066 N N . GLU A 1 402 ? 8.102 0.402 -4.203 1 96.81 402 GLU A N 1
ATOM 3067 C CA . GLU A 1 402 ? 7.5 1.444 -5.027 1 96.81 402 GLU A CA 1
ATOM 3068 C C . GLU A 1 402 ? 6.383 0.88 -5.902 1 96.81 402 GLU A C 1
ATOM 3070 O O . GLU A 1 402 ? 5.316 1.488 -6.027 1 96.81 402 GLU A O 1
ATOM 3075 N N . LYS A 1 403 ? 6.629 -0.29 -6.477 1 95.75 403 LYS A N 1
ATOM 3076 C CA . LYS A 1 403 ? 5.621 -0.948 -7.305 1 95.75 403 LYS A CA 1
ATOM 3077 C C . LYS A 1 403 ? 4.434 -1.407 -6.469 1 95.75 403 LYS A C 1
ATOM 3079 O O . LYS A 1 403 ? 3.293 -1.396 -6.938 1 95.75 403 LYS A O 1
ATOM 3084 N N . THR A 1 404 ? 4.734 -1.825 -5.254 1 98.12 404 THR A N 1
ATOM 3085 C CA . THR A 1 404 ? 3.668 -2.236 -4.344 1 98.12 404 THR A CA 1
ATOM 3086 C C . THR A 1 404 ? 2.742 -1.063 -4.035 1 98.12 404 THR A C 1
ATOM 3088 O O . THR A 1 404 ? 1.519 -1.194 -4.113 1 98.12 404 THR A O 1
ATOM 3091 N N . VAL A 1 405 ? 3.328 0.101 -3.729 1 98.12 405 VAL A N 1
ATOM 3092 C CA . VAL A 1 405 ? 2.549 1.288 -3.396 1 98.12 405 VAL A CA 1
ATOM 3093 C C . VAL A 1 405 ? 1.689 1.694 -4.594 1 98.12 405 VAL A C 1
ATOM 3095 O O . VAL A 1 405 ? 0.519 2.047 -4.434 1 98.12 405 VAL A O 1
ATOM 3098 N N . GLU A 1 406 ? 2.246 1.603 -5.77 1 96.25 406 GLU A N 1
ATOM 3099 C CA . GLU A 1 406 ? 1.499 1.918 -6.984 1 96.25 406 GLU A CA 1
ATOM 3100 C C . GLU A 1 406 ? 0.292 0.997 -7.145 1 96.25 406 GLU A C 1
ATOM 3102 O O . GLU A 1 406 ? -0.812 1.458 -7.438 1 96.25 406 GLU A O 1
ATOM 3107 N N . ALA A 1 407 ? 0.499 -0.238 -6.891 1 96.75 407 ALA A N 1
ATOM 3108 C CA . ALA A 1 407 ? -0.566 -1.226 -7.047 1 96.75 407 ALA A CA 1
ATOM 3109 C C . ALA A 1 407 ? -1.622 -1.072 -5.957 1 96.75 407 ALA A C 1
ATOM 3111 O O . ALA A 1 407 ? -2.789 -1.413 -6.16 1 96.75 407 ALA A O 1
ATOM 3112 N N . PHE A 1 408 ? -1.241 -0.533 -4.777 1 98.5 408 PHE A N 1
ATOM 3113 C CA . PHE A 1 408 ? -2.111 -0.412 -3.613 1 98.5 408 PHE A CA 1
ATOM 3114 C C . PHE A 1 408 ? -2.768 0.963 -3.568 1 98.5 408 PHE A C 1
ATOM 3116 O O . PHE A 1 408 ? -3.301 1.369 -2.535 1 98.5 408 PHE A O 1
ATOM 3123 N N . ARG A 1 409 ? -2.809 1.668 -4.703 1 97.5 409 ARG A N 1
ATOM 3124 C CA . ARG A 1 409 ? -3.344 3.023 -4.781 1 97.5 409 ARG A CA 1
ATOM 3125 C C . ARG A 1 409 ? -4.738 3.098 -4.172 1 97.5 409 ARG A C 1
ATOM 3127 O O . ARG A 1 409 ? -5.598 2.266 -4.469 1 97.5 409 ARG A O 1
ATOM 3134 N N . ASN A 1 410 ? -5 4.086 -3.197 1 98.25 410 ASN A N 1
ATOM 3135 C CA . ASN A 1 410 ? -6.273 4.316 -2.527 1 98.25 410 ASN A CA 1
ATOM 3136 C C . ASN A 1 410 ? -6.688 3.115 -1.682 1 98.25 410 ASN A C 1
ATOM 3138 O O . ASN A 1 410 ? -7.871 2.932 -1.395 1 98.25 410 ASN A O 1
ATOM 3142 N N . LEU A 1 411 ? -5.703 2.193 -1.359 1 98.56 411 LEU A N 1
ATOM 3143 C CA . LEU A 1 411 ? -5.879 1.002 -0.537 1 98.56 411 LEU A CA 1
ATOM 3144 C C . LEU A 1 411 ? -6.766 -0.02 -1.245 1 98.56 411 LEU A C 1
ATOM 3146 O O . LEU A 1 411 ? -7.574 -0.696 -0.605 1 98.56 411 LEU A O 1
ATOM 3150 N N . TRP A 1 412 ? -6.758 0.009 -2.52 1 98.69 412 TRP A N 1
ATOM 3151 C CA . TRP A 1 412 ? -7.238 -1.044 -3.408 1 98.69 412 TRP A CA 1
ATOM 3152 C C . TRP A 1 412 ? -6.082 -1.691 -4.16 1 98.69 412 TRP A C 1
ATOM 3154 O O . TRP A 1 412 ? -5.074 -1.038 -4.445 1 98.69 412 TRP A O 1
ATOM 3164 N N . PHE A 1 413 ? -6.168 -2.945 -4.434 1 98.62 413 PHE A N 1
ATOM 3165 C CA . PHE A 1 413 ? -5.242 -3.512 -5.41 1 98.62 413 PHE A CA 1
ATOM 3166 C C . PHE A 1 413 ? -5.719 -3.238 -6.832 1 98.62 413 PHE A C 1
ATOM 3168 O O . PHE A 1 413 ? -6.797 -3.684 -7.227 1 98.62 413 PHE A O 1
ATOM 3175 N N . HIS A 1 414 ? -4.984 -2.502 -7.586 1 97.56 414 HIS A N 1
ATOM 3176 C CA . HIS A 1 414 ? -5.273 -2.217 -8.984 1 97.56 414 HIS A CA 1
ATOM 3177 C C . HIS A 1 414 ? -4.762 -3.33 -9.891 1 97.56 414 HIS A C 1
ATOM 3179 O O . HIS A 1 414 ? -3.553 -3.543 -10 1 97.56 414 HIS A O 1
ATOM 3185 N N . THR A 1 415 ? -5.652 -3.984 -10.602 1 95.56 415 THR A N 1
ATOM 3186 C CA . THR A 1 415 ? -5.301 -5.191 -11.344 1 95.56 415 THR A CA 1
ATOM 3187 C C . THR A 1 415 ? -4.691 -4.836 -12.695 1 95.56 415 THR A C 1
ATOM 3189 O O . THR A 1 415 ? -3.984 -5.648 -13.297 1 95.56 415 THR A O 1
ATOM 3192 N N . GLY A 1 416 ? -5.039 -3.639 -13.172 1 91.69 416 GLY A N 1
ATOM 3193 C CA . GLY A 1 416 ? -4.656 -3.285 -14.531 1 91.69 416 GLY A CA 1
ATOM 3194 C C . GLY A 1 416 ? -5.527 -3.945 -15.586 1 91.69 416 GLY A C 1
ATOM 3195 O O . GLY A 1 416 ? -5.23 -3.861 -16.781 1 91.69 416 GLY A O 1
ATOM 3196 N N . ASP A 1 417 ? -6.645 -4.578 -15.164 1 89.88 417 ASP A N 1
ATOM 3197 C CA . ASP A 1 417 ? -7.535 -5.301 -16.078 1 89.88 417 ASP A CA 1
ATOM 3198 C C . ASP A 1 417 ? -8.875 -4.586 -16.219 1 89.88 417 ASP A C 1
ATOM 3200 O O . ASP A 1 417 ? -9.508 -4.238 -15.219 1 89.88 417 ASP A O 1
ATOM 3204 N N . GLY A 1 418 ? -9.273 -4.352 -17.453 1 89.94 418 GLY A N 1
ATOM 3205 C CA . GLY A 1 418 ? -10.57 -3.76 -17.75 1 89.94 418 GLY A CA 1
ATOM 3206 C C . GLY A 1 418 ? -11.688 -4.781 -17.812 1 89.94 418 GLY A C 1
ATOM 3207 O O . GLY A 1 418 ? -11.602 -5.758 -18.562 1 89.94 418 GLY A O 1
ATOM 3208 N N . LEU A 1 419 ? -12.75 -4.625 -17.031 1 94.19 419 LEU A N 1
ATOM 3209 C CA . LEU A 1 419 ? -13.93 -5.488 -17.016 1 94.19 419 LEU A CA 1
ATOM 3210 C C . LEU A 1 419 ? -15.211 -4.66 -17.109 1 94.19 419 LEU A C 1
ATOM 3212 O O . LEU A 1 419 ? -15.172 -3.436 -16.969 1 94.19 419 LEU A O 1
ATOM 3216 N N . ARG A 1 420 ? -16.312 -5.246 -17.453 1 93.25 420 ARG A N 1
ATOM 3217 C CA . ARG A 1 420 ? -17.656 -4.695 -17.328 1 93.25 420 ARG A CA 1
ATOM 3218 C C . ARG A 1 420 ? -18.562 -5.633 -16.547 1 93.25 420 ARG A C 1
ATOM 3220 O O . ARG A 1 420 ? -18.328 -6.844 -16.5 1 93.25 420 ARG A O 1
ATOM 3227 N N . ARG A 1 421 ? -19.484 -5.133 -15.906 1 96.88 421 ARG A N 1
ATOM 3228 C CA . ARG A 1 421 ? -20.484 -5.879 -15.156 1 96.88 421 ARG A CA 1
ATOM 3229 C C . ARG A 1 421 ? -21.891 -5.637 -15.727 1 96.88 421 ARG A C 1
ATOM 3231 O O . ARG A 1 421 ? -22.219 -4.508 -16.094 1 96.88 421 ARG A O 1
ATOM 3238 N N . ASP A 1 422 ? -22.641 -6.613 -15.891 1 95 422 ASP A N 1
ATOM 3239 C CA . ASP A 1 422 ? -24 -6.414 -16.406 1 95 422 ASP A CA 1
ATOM 3240 C C . ASP A 1 422 ? -25 -6.25 -15.25 1 95 422 ASP A C 1
ATOM 3242 O O . ASP A 1 422 ? -24.609 -6.254 -14.086 1 95 422 ASP A O 1
ATOM 3246 N N . ASP A 1 423 ? -26.25 -6.043 -15.547 1 94.94 423 ASP A N 1
ATOM 3247 C CA . ASP A 1 423 ? -27.297 -5.723 -14.578 1 94.94 423 ASP A CA 1
ATOM 3248 C C . ASP A 1 423 ? -27.562 -6.906 -13.656 1 94.94 423 ASP A C 1
ATOM 3250 O O . ASP A 1 423 ? -28.062 -6.73 -12.539 1 94.94 423 ASP A O 1
ATOM 3254 N N . ASP A 1 424 ? -27.219 -8.117 -14.133 1 95.12 424 ASP A N 1
ATOM 3255 C CA . ASP A 1 424 ? -27.469 -9.312 -13.344 1 95.12 424 ASP A CA 1
ATOM 3256 C C . ASP A 1 424 ? -26.312 -9.625 -12.414 1 95.12 424 ASP A C 1
ATOM 3258 O O . ASP A 1 424 ? -26.406 -10.508 -11.562 1 95.12 424 ASP A O 1
ATOM 3262 N N . GLY A 1 425 ? -25.188 -8.984 -12.602 1 97.06 425 GLY A N 1
ATOM 3263 C CA . GLY A 1 425 ? -24.062 -9.125 -11.695 1 97.06 425 GLY A CA 1
ATOM 3264 C C . GLY A 1 425 ? -22.891 -9.891 -12.289 1 97.06 425 GLY A C 1
ATOM 3265 O O . GLY A 1 425 ? -21.859 -10.086 -11.641 1 97.06 425 GLY A O 1
ATOM 3266 N N . TRP A 1 426 ? -23.016 -10.312 -13.594 1 96 426 TRP A N 1
ATOM 3267 C CA . TRP A 1 426 ? -21.953 -11.07 -14.242 1 96 426 TRP A CA 1
ATOM 3268 C C . TRP A 1 426 ? -20.859 -10.148 -14.742 1 96 426 TRP A C 1
ATOM 3270 O O . TRP A 1 426 ? -21.141 -9.086 -15.305 1 96 426 TRP A O 1
ATOM 3280 N N . PHE A 1 427 ? -19.656 -10.531 -14.508 1 96.81 427 PHE A N 1
ATOM 3281 C CA . PHE A 1 427 ? -18.5 -9.758 -14.945 1 96.81 427 PHE A CA 1
ATOM 3282 C C . PHE A 1 427 ? -17.938 -10.32 -16.25 1 96.81 427 PHE A C 1
ATOM 3284 O O . PHE A 1 427 ? -17.906 -11.539 -16.438 1 96.81 427 PHE A O 1
ATOM 3291 N N . TYR A 1 428 ? -17.453 -9.438 -17.078 1 90 428 TYR A N 1
ATOM 3292 C CA . TYR A 1 428 ? -16.859 -9.773 -18.375 1 90 428 TYR A CA 1
ATOM 3293 C C . TYR A 1 428 ? -15.477 -9.141 -18.516 1 90 428 TYR A C 1
ATOM 3295 O O . TYR A 1 428 ? -15.32 -7.93 -18.344 1 90 428 TYR A O 1
ATOM 3303 N N . PHE A 1 429 ? -14.508 -9.977 -18.719 1 88.62 429 PHE A N 1
ATOM 3304 C CA . PHE A 1 429 ? -13.188 -9.445 -19.031 1 88.62 429 PHE A CA 1
ATOM 3305 C C . PHE A 1 429 ? -13.188 -8.789 -20.406 1 88.62 429 PHE A C 1
ATOM 3307 O O . PHE A 1 429 ? -13.688 -9.359 -21.375 1 88.62 429 PHE A O 1
ATOM 3314 N N . VAL A 1 430 ? -12.656 -7.566 -20.469 1 80.94 430 VAL A N 1
ATOM 3315 C CA . VAL A 1 430 ? -12.648 -6.836 -21.734 1 80.94 430 VAL A CA 1
ATOM 3316 C C . VAL A 1 430 ? -11.227 -6.793 -22.297 1 80.94 430 VAL A C 1
ATOM 3318 O O . VAL A 1 430 ? -10.969 -7.266 -23.406 1 80.94 430 VAL A O 1
ATOM 3321 N N . ASP A 1 431 ? -10.305 -6.184 -21.453 1 75.94 431 ASP A N 1
ATOM 3322 C CA . ASP A 1 431 ? -8.914 -6.09 -21.891 1 75.94 431 ASP A CA 1
ATOM 3323 C C . ASP A 1 431 ? -8.008 -5.645 -20.734 1 75.94 431 ASP A C 1
ATOM 3325 O O . ASP A 1 431 ? -8.492 -5.211 -19.688 1 75.94 431 ASP A O 1
ATOM 3329 N N . ARG A 1 432 ? -6.625 -5.852 -21.078 1 74.88 432 ARG A N 1
ATOM 3330 C CA . ARG A 1 432 ? -5.676 -5.215 -20.172 1 74.88 432 ARG A CA 1
ATOM 3331 C C . ARG A 1 432 ? -5.566 -3.721 -20.453 1 74.88 432 ARG A C 1
ATOM 3333 O O . ARG A 1 432 ? -5.602 -3.295 -21.609 1 74.88 432 ARG A O 1
ATOM 3340 N N . LEU A 1 433 ? -5.566 -3 -19.484 1 69.62 433 LEU A N 1
ATOM 3341 C CA . LEU A 1 433 ? -5.543 -1.552 -19.656 1 69.62 433 LEU A CA 1
ATOM 3342 C C . LEU A 1 433 ? -4.176 -1.09 -20.156 1 69.62 433 LEU A C 1
ATOM 3344 O O . LEU A 1 433 ? -4.062 -0.027 -20.766 1 69.62 433 LEU A O 1
ATOM 3348 N N . LYS A 1 434 ? -3.207 -2.021 -19.844 1 64.5 434 LYS A N 1
ATOM 3349 C CA . LYS A 1 434 ? -1.876 -1.752 -20.375 1 64.5 434 LYS A CA 1
ATOM 3350 C C . LYS A 1 434 ? -1.503 -2.768 -21.453 1 64.5 434 LYS A C 1
ATOM 3352 O O . LYS A 1 434 ? -2.225 -3.742 -21.672 1 64.5 434 LYS A O 1
ATOM 3357 N N . ASP A 1 435 ? -0.556 -2.502 -22.219 1 62.53 435 ASP A N 1
ATOM 3358 C CA . ASP A 1 435 ? -0.128 -3.316 -23.344 1 62.53 435 ASP A CA 1
ATOM 3359 C C . ASP A 1 435 ? 0.231 -4.734 -22.906 1 62.53 435 ASP A C 1
ATOM 3361 O O . ASP A 1 435 ? 1.383 -5.008 -22.562 1 62.53 435 ASP A O 1
ATOM 3365 N N . ALA A 1 436 ? -0.803 -5.59 -22.906 1 66.19 436 ALA A N 1
ATOM 3366 C CA . ALA A 1 436 ? -0.571 -6.973 -22.5 1 66.19 436 ALA A CA 1
ATOM 3367 C C . ALA A 1 436 ? -0.157 -7.832 -23.688 1 66.19 436 ALA A C 1
ATOM 3369 O O . ALA A 1 436 ? -0.603 -7.605 -24.812 1 66.19 436 ALA A O 1
ATOM 3370 N N . LEU A 1 437 ? 0.833 -8.742 -23.562 1 78.31 437 LEU A N 1
ATOM 3371 C CA . LEU A 1 437 ? 1.322 -9.727 -24.531 1 78.31 437 LEU A CA 1
ATOM 3372 C C . LEU A 1 437 ? 1.335 -11.125 -23.906 1 78.31 437 LEU A C 1
ATOM 3374 O O . LEU A 1 437 ? 2.086 -11.383 -22.969 1 78.31 437 LEU A O 1
ATOM 3378 N N . ARG A 1 438 ? 0.378 -12.008 -24.406 1 81.38 438 ARG A N 1
ATOM 3379 C CA . ARG A 1 438 ? 0.272 -13.375 -23.906 1 81.38 438 ARG A CA 1
ATOM 3380 C C . ARG A 1 438 ? 0.368 -14.383 -25.047 1 81.38 438 ARG A C 1
ATOM 3382 O O . ARG A 1 438 ? -0.335 -14.258 -26.062 1 81.38 438 ARG A O 1
ATOM 3389 N N . ARG A 1 439 ? 1.309 -15.414 -24.938 1 81.44 439 ARG A N 1
ATOM 3390 C CA . ARG A 1 439 ? 1.492 -16.438 -25.953 1 81.44 439 ARG A CA 1
ATOM 3391 C C . ARG A 1 439 ? 1.454 -17.844 -25.344 1 81.44 439 ARG A C 1
ATOM 3393 O O . ARG A 1 439 ? 2.273 -18.172 -24.484 1 81.44 439 ARG A O 1
ATOM 3400 N N . ARG A 1 440 ? 0.554 -18.594 -25.797 1 75.75 440 ARG A N 1
ATOM 3401 C CA . ARG A 1 440 ? 0.461 -20 -25.422 1 75.75 440 ARG A CA 1
ATOM 3402 C C . ARG A 1 440 ? 0.398 -20.141 -23.906 1 75.75 440 ARG A C 1
ATOM 3404 O O . ARG A 1 440 ? 1.135 -20.953 -23.312 1 75.75 440 ARG A O 1
ATOM 3411 N N . GLY A 1 441 ? -0.337 -19.266 -23.312 1 70.88 441 GLY A N 1
ATOM 3412 C CA . GLY A 1 441 ? -0.586 -19.344 -21.891 1 70.88 441 GLY A CA 1
ATOM 3413 C C . GLY A 1 441 ? 0.469 -18.641 -21.047 1 70.88 441 GLY A C 1
ATOM 3414 O O . GLY A 1 441 ? 0.374 -18.609 -19.828 1 70.88 441 GLY A O 1
ATOM 3415 N N . GLU A 1 442 ? 1.516 -18.094 -21.75 1 76.19 442 GLU A N 1
ATOM 3416 C CA . GLU A 1 442 ? 2.59 -17.406 -21.047 1 76.19 442 GLU A CA 1
ATOM 3417 C C . GLU A 1 442 ? 2.434 -15.883 -21.172 1 76.19 442 GLU A C 1
ATOM 3419 O O . GLU A 1 442 ? 2.254 -15.359 -22.266 1 76.19 442 GLU A O 1
ATOM 3424 N N . ASN A 1 443 ? 2.377 -15.281 -20 1 75.38 443 ASN A N 1
ATOM 3425 C CA . ASN A 1 443 ? 2.473 -13.828 -20.016 1 75.38 443 ASN A CA 1
ATOM 3426 C C . ASN A 1 443 ? 3.883 -13.359 -20.375 1 75.38 443 ASN A C 1
ATOM 3428 O O . ASN A 1 443 ? 4.867 -13.883 -19.844 1 75.38 443 ASN A O 1
ATOM 3432 N N . ILE A 1 444 ? 3.975 -12.453 -21.344 1 79.88 444 ILE A N 1
ATOM 3433 C CA . ILE A 1 444 ? 5.273 -11.992 -21.812 1 79.88 444 ILE A CA 1
ATOM 3434 C C . ILE A 1 444 ? 5.398 -10.484 -21.609 1 79.88 444 ILE A C 1
ATOM 3436 O O . ILE A 1 444 ? 4.531 -9.719 -22.031 1 79.88 444 ILE A O 1
ATOM 3440 N N . SER A 1 445 ? 6.375 -10.07 -20.891 1 77.44 445 SER A N 1
ATOM 3441 C CA . SER A 1 445 ? 6.711 -8.648 -20.797 1 77.44 445 SER A CA 1
ATOM 3442 C C . SER A 1 445 ? 7.441 -8.172 -22.047 1 77.44 445 SER A C 1
ATOM 3444 O O . SER A 1 445 ? 8.484 -8.719 -22.406 1 77.44 445 SER A O 1
ATOM 3446 N N . SER A 1 446 ? 6.816 -7.152 -22.672 1 83.12 446 SER A N 1
ATOM 3447 C CA . SER A 1 446 ? 7.512 -6.617 -23.844 1 83.12 446 SER A CA 1
ATOM 3448 C C . SER A 1 446 ? 8.906 -6.125 -23.469 1 83.12 446 SER A C 1
ATOM 3450 O O . SER A 1 446 ? 9.859 -6.316 -24.234 1 83.12 446 SER A O 1
ATOM 3452 N N . TYR A 1 447 ? 9.023 -5.652 -22.266 1 76.44 447 TYR A N 1
ATOM 3453 C CA . TYR A 1 447 ? 10.312 -5.156 -21.781 1 76.44 447 TYR A CA 1
ATOM 3454 C C . TYR A 1 447 ? 11.336 -6.281 -21.703 1 76.44 447 TYR A C 1
ATOM 3456 O O . TYR A 1 447 ? 12.492 -6.102 -22.109 1 76.44 447 TYR A O 1
ATOM 3464 N N . GLU A 1 448 ? 10.914 -7.422 -21.219 1 80.31 448 GLU A N 1
ATOM 3465 C CA . GLU A 1 448 ? 11.836 -8.531 -21 1 80.31 448 GLU A CA 1
ATOM 3466 C C . GLU A 1 448 ? 12.305 -9.109 -22.344 1 80.31 448 GLU A C 1
ATOM 3468 O O . GLU A 1 448 ? 13.367 -9.742 -22.406 1 80.31 448 GLU A O 1
ATOM 3473 N N . VAL A 1 449 ? 11.555 -8.875 -23.359 1 86.81 449 VAL A N 1
ATOM 3474 C CA . VAL A 1 449 ? 11.969 -9.312 -24.688 1 86.81 449 VAL A CA 1
ATOM 3475 C C . VAL A 1 449 ? 12.828 -8.227 -25.344 1 86.81 449 VAL A C 1
ATOM 3477 O O . VAL A 1 449 ? 13.844 -8.531 -25.969 1 86.81 449 VAL A O 1
ATOM 3480 N N . GLU A 1 450 ? 12.43 -6.961 -25.125 1 86.5 450 GLU A N 1
ATOM 3481 C CA . GLU A 1 450 ? 13.117 -5.828 -25.75 1 86.5 450 GLU A CA 1
ATOM 3482 C C . GLU A 1 450 ? 14.531 -5.68 -25.188 1 86.5 450 GLU A C 1
ATOM 3484 O O . GLU A 1 450 ? 15.477 -5.43 -25.938 1 86.5 450 GLU A O 1
ATOM 3489 N N . SER A 1 451 ? 14.656 -5.891 -23.906 1 82.25 451 SER A N 1
ATOM 3490 C CA . SER A 1 451 ? 15.914 -5.621 -23.234 1 82.25 451 SER A CA 1
ATOM 3491 C C . SER A 1 451 ? 17.047 -6.445 -23.812 1 82.25 451 SER A C 1
ATOM 3493 O O . SER A 1 451 ? 18.062 -5.895 -24.266 1 82.25 451 SER A O 1
ATOM 3495 N N . PRO A 1 452 ? 16.906 -7.766 -23.906 1 85.62 452 PRO A N 1
ATOM 3496 C CA . PRO A 1 452 ? 18 -8.523 -24.516 1 85.62 452 PRO A CA 1
ATOM 3497 C C . PRO A 1 452 ? 18.203 -8.172 -25.984 1 85.62 452 PRO A C 1
ATOM 3499 O O . PRO A 1 452 ? 19.344 -8.195 -26.484 1 85.62 452 PRO A O 1
ATOM 3502 N N . LEU A 1 453 ? 17.203 -7.863 -26.766 1 90.31 453 LEU A N 1
ATOM 3503 C CA . LEU A 1 453 ? 17.344 -7.508 -28.172 1 90.31 453 LEU A CA 1
ATOM 3504 C C . LEU A 1 453 ? 18.125 -6.203 -28.328 1 90.31 453 LEU A C 1
ATOM 3506 O O . LEU A 1 453 ? 18.984 -6.082 -29.219 1 90.31 453 LEU A O 1
ATOM 3510 N N . LEU A 1 454 ? 17.859 -5.266 -27.406 1 87.88 454 LEU A N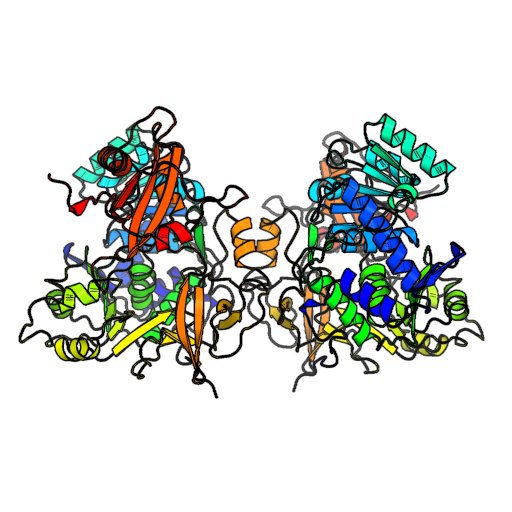 1
ATOM 3511 C CA . LEU A 1 454 ? 18.484 -3.953 -27.438 1 87.88 454 LEU A CA 1
ATOM 3512 C C . LEU A 1 454 ? 19.969 -4.059 -27.094 1 87.88 454 LEU A C 1
ATOM 3514 O O . LEU A 1 454 ? 20.75 -3.139 -27.375 1 87.88 454 LEU A O 1
ATOM 3518 N N . ALA A 1 455 ? 20.297 -5.145 -26.484 1 86 455 ALA A N 1
ATOM 3519 C CA . ALA A 1 455 ? 21.703 -5.371 -26.156 1 86 455 ALA A CA 1
ATOM 3520 C C . ALA A 1 455 ? 22.5 -5.738 -27.406 1 86 455 ALA A C 1
ATOM 3522 O O . ALA A 1 455 ? 23.734 -5.742 -27.391 1 86 455 ALA A O 1
ATOM 3523 N N . HIS A 1 456 ? 21.859 -6.066 -28.531 1 90.81 456 HIS A N 1
ATOM 3524 C CA . HIS A 1 456 ? 22.547 -6.312 -29.781 1 90.81 456 HIS A CA 1
ATOM 3525 C C . HIS A 1 456 ? 23.156 -5.027 -30.344 1 90.81 456 HIS A C 1
ATOM 3527 O O . HIS A 1 456 ? 22.469 -4.012 -30.453 1 90.81 456 HIS A O 1
ATOM 3533 N N . PRO A 1 457 ? 24.375 -5.031 -30.641 1 90.31 457 PRO A N 1
ATOM 3534 C CA . PRO A 1 457 ? 25.047 -3.799 -31.062 1 90.31 457 PRO A CA 1
ATOM 3535 C C . PRO A 1 457 ? 24.422 -3.178 -32.312 1 90.31 457 PRO A C 1
ATOM 3537 O O . PRO A 1 457 ? 24.484 -1.959 -32.5 1 90.31 457 PRO A O 1
ATOM 3540 N N . ASP A 1 458 ? 23.75 -3.957 -33.125 1 92.25 458 ASP A N 1
ATOM 3541 C CA . ASP A 1 458 ? 23.203 -3.451 -34.406 1 92.25 458 ASP A CA 1
ATOM 3542 C C . ASP A 1 458 ? 21.75 -3.027 -34.25 1 92.25 458 ASP A C 1
ATOM 3544 O O . ASP A 1 458 ? 21.094 -2.678 -35.219 1 92.25 458 ASP A O 1
ATOM 354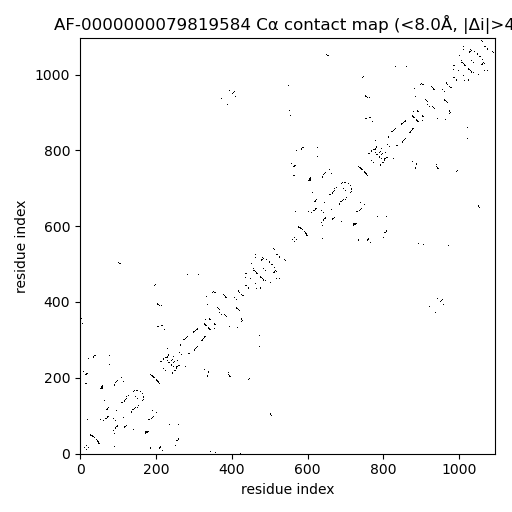8 N N . ILE A 1 459 ? 21.234 -3.107 -33.062 1 92.5 459 ILE A N 1
ATOM 3549 C CA . ILE A 1 459 ? 19.859 -2.688 -32.812 1 92.5 459 ILE A CA 1
ATOM 3550 C C . ILE A 1 459 ? 19.844 -1.399 -32 1 92.5 459 ILE A C 1
ATOM 3552 O O . ILE A 1 459 ? 20.328 -1.376 -30.875 1 92.5 459 ILE A O 1
ATOM 3556 N N . ALA A 1 460 ? 19.297 -0.363 -32.594 1 89.19 460 ALA A N 1
ATOM 3557 C CA . ALA A 1 460 ? 19.234 0.938 -31.922 1 89.19 460 ALA A CA 1
ATOM 3558 C C . ALA A 1 460 ? 17.953 1.066 -31.094 1 89.19 460 ALA A C 1
ATOM 3560 O O . ALA A 1 460 ? 17.984 1.623 -29.984 1 89.19 460 ALA A O 1
ATOM 3561 N N . GLU A 1 461 ? 16.828 0.611 -31.656 1 88.31 461 GLU A N 1
ATOM 3562 C CA . GLU A 1 461 ? 15.523 0.656 -31 1 88.31 461 GLU A CA 1
ATOM 3563 C C . GLU A 1 461 ? 14.75 -0.64 -31.219 1 88.31 461 GLU A C 1
ATOM 3565 O O . GLU A 1 461 ? 14.984 -1.352 -32.219 1 88.31 461 GLU A O 1
ATOM 3570 N N . CYS A 1 462 ? 13.977 -0.971 -30.297 1 91.44 462 CYS A N 1
ATOM 3571 C CA . CYS A 1 462 ? 13.172 -2.186 -30.375 1 91.44 462 CYS A CA 1
ATOM 3572 C C . CYS A 1 462 ? 11.836 -1.997 -29.672 1 91.44 462 CYS A C 1
ATOM 3574 O O . CYS A 1 462 ? 11.781 -1.448 -28.562 1 91.44 462 CYS A O 1
ATOM 3576 N N . ALA A 1 463 ? 10.742 -2.291 -30.344 1 90.75 463 ALA A N 1
ATOM 3577 C CA . ALA A 1 463 ? 9.406 -2.365 -29.75 1 90.75 463 ALA A CA 1
ATOM 3578 C C . ALA A 1 463 ? 8.797 -3.748 -29.953 1 90.75 463 ALA A C 1
ATOM 3580 O O . ALA A 1 463 ? 8.742 -4.254 -31.078 1 90.75 463 ALA A O 1
ATOM 3581 N N . VAL A 1 464 ? 8.453 -4.336 -28.891 1 91.12 464 VAL A N 1
ATOM 3582 C CA . VAL A 1 464 ? 7.789 -5.633 -28.953 1 91.12 464 VAL A CA 1
ATOM 3583 C C . VAL A 1 464 ? 6.293 -5.465 -28.688 1 91.12 464 VAL A C 1
ATOM 3585 O O . VAL A 1 464 ? 5.898 -4.793 -27.734 1 91.12 464 VAL A O 1
ATOM 3588 N N . ILE A 1 465 ? 5.461 -6.004 -29.562 1 89.25 465 ILE A N 1
ATOM 3589 C CA . ILE A 1 465 ? 4.012 -5.84 -29.469 1 89.25 465 ILE A CA 1
ATOM 3590 C C . ILE A 1 465 ? 3.33 -7.195 -29.656 1 89.25 465 ILE A C 1
ATOM 3592 O O . ILE A 1 465 ? 3.938 -8.141 -30.172 1 89.25 465 ILE A O 1
ATOM 3596 N N . ALA A 1 466 ? 2.113 -7.207 -29.172 1 88.25 466 ALA A N 1
ATOM 3597 C CA . ALA A 1 466 ? 1.244 -8.352 -29.438 1 88.25 466 ALA A CA 1
ATOM 3598 C C . ALA A 1 466 ? 0.544 -8.211 -30.781 1 88.25 466 ALA A C 1
ATOM 3600 O O . ALA A 1 466 ? 0.102 -7.121 -31.141 1 88.25 466 ALA A O 1
ATOM 3601 N N . VAL A 1 467 ? 0.608 -9.242 -31.609 1 89.44 467 VAL A N 1
ATOM 3602 C CA . VAL A 1 467 ? -0.21 -9.336 -32.812 1 89.44 467 VAL A CA 1
ATOM 3603 C C . VAL A 1 467 ? -1.078 -10.594 -32.75 1 89.44 467 VAL A C 1
ATOM 3605 O O . VAL A 1 467 ? -0.743 -11.555 -32.031 1 89.44 467 VAL A O 1
ATOM 3608 N N . PRO A 1 468 ? -2.184 -10.57 -33.312 1 86.5 468 PRO A N 1
ATOM 3609 C CA . PRO A 1 468 ? -3.088 -11.719 -33.219 1 86.5 468 PRO A CA 1
ATOM 3610 C C . PRO A 1 468 ? -2.463 -13.008 -33.75 1 86.5 468 PRO A C 1
ATOM 3612 O O . PRO A 1 468 ? -1.754 -12.984 -34.75 1 86.5 468 PRO A O 1
ATOM 3615 N N . ALA A 1 469 ? -2.652 -14.102 -33.031 1 82.75 469 ALA A N 1
ATOM 3616 C CA . ALA A 1 469 ? -2.229 -15.422 -33.5 1 82.75 469 ALA A CA 1
ATOM 3617 C C . ALA A 1 469 ? -3.1 -15.891 -34.656 1 82.75 469 ALA A C 1
ATOM 3619 O O . ALA A 1 469 ? -4.195 -15.375 -34.875 1 82.75 469 ALA A O 1
ATOM 3620 N N . ASP A 1 470 ? -2.582 -16.812 -35.469 1 74.56 470 ASP A N 1
ATOM 3621 C CA . ASP A 1 470 ? -3.287 -17.312 -36.656 1 74.56 470 ASP A CA 1
ATOM 3622 C C . ASP A 1 470 ? -4.48 -18.188 -36.25 1 74.56 470 ASP A C 1
ATOM 3624 O O . ASP A 1 470 ? -5.453 -18.297 -37 1 74.56 470 ASP A O 1
ATOM 3628 N N . HIS A 1 471 ? -4.309 -18.719 -35.094 1 63.5 471 HIS A N 1
ATOM 3629 C CA . HIS A 1 471 ? -5.391 -19.609 -34.688 1 63.5 471 HIS A CA 1
ATOM 3630 C C . HIS A 1 471 ? -6.375 -18.906 -33.75 1 63.5 471 HIS A C 1
ATOM 3632 O O . HIS A 1 471 ? -5.98 -18.078 -32.938 1 63.5 471 HIS A O 1
ATOM 3638 N N . GLU A 1 472 ? -7.648 -19.078 -34.031 1 52.59 472 GLU A N 1
ATOM 3639 C CA . GLU A 1 472 ? -8.742 -18.422 -33.312 1 52.59 472 GLU A CA 1
ATOM 3640 C C . GLU A 1 472 ? -8.531 -18.484 -31.797 1 52.59 472 GLU A C 1
ATOM 3642 O O . GLU A 1 472 ? -8.859 -17.531 -31.078 1 52.59 472 GLU A O 1
ATOM 3647 N N . ALA A 1 473 ? -8.141 -19.594 -31.312 1 51.97 473 ALA A N 1
ATOM 3648 C CA . ALA A 1 473 ? -8.031 -19.734 -29.859 1 51.97 473 ALA A CA 1
ATOM 3649 C C . ALA A 1 473 ? -6.641 -19.328 -29.375 1 51.97 473 ALA A C 1
ATOM 3651 O O . ALA A 1 473 ? -6.316 -19.5 -28.188 1 51.97 473 ALA A O 1
ATOM 3652 N N . GLY A 1 474 ? -5.965 -18.641 -30.422 1 60.66 474 GLY A N 1
ATOM 3653 C CA . GLY A 1 474 ? -4.633 -18.25 -30 1 60.66 474 GLY A CA 1
ATOM 3654 C C . GLY A 1 474 ? -4.598 -16.875 -29.344 1 60.66 474 GLY A C 1
ATOM 3655 O O . GLY A 1 474 ? -5.457 -16.031 -29.609 1 60.66 474 GLY A O 1
ATOM 3656 N N . GLU A 1 475 ? -3.92 -16.75 -28.297 1 78.69 475 GLU A N 1
ATOM 3657 C CA . GLU A 1 475 ? -3.74 -15.477 -27.609 1 78.69 475 GLU A CA 1
ATOM 3658 C C . GLU A 1 475 ? -3 -14.469 -28.484 1 78.69 475 GLU A C 1
ATOM 3660 O O . GLU A 1 475 ? -3.564 -13.945 -29.453 1 78.69 475 GLU A O 1
ATOM 3665 N N . ASP A 1 476 ? -1.846 -14.188 -28.375 1 85.44 476 ASP A N 1
ATOM 3666 C CA . ASP A 1 476 ? -1.024 -13.266 -29.156 1 85.44 476 ASP A CA 1
ATOM 3667 C C . ASP A 1 476 ? 0.178 -13.984 -29.766 1 85.44 476 ASP A C 1
ATOM 3669 O O . ASP A 1 476 ? 0.454 -15.141 -29.438 1 85.44 476 ASP A O 1
ATOM 3673 N N . GLU A 1 477 ? 0.659 -13.484 -30.797 1 90.44 477 GLU A N 1
ATOM 3674 C CA . GLU A 1 477 ? 2.035 -13.734 -31.203 1 90.44 477 GLU A CA 1
ATOM 3675 C C . GLU A 1 477 ? 2.932 -12.539 -30.906 1 90.44 477 GLU A C 1
ATOM 3677 O O . GLU A 1 477 ? 2.447 -11.414 -30.781 1 90.44 477 GLU A O 1
ATOM 3682 N N . VAL A 1 478 ? 4.199 -12.844 -30.781 1 92.31 478 VAL A N 1
ATOM 3683 C CA . VAL A 1 478 ? 5.16 -11.797 -30.453 1 92.31 478 VAL A CA 1
ATOM 3684 C C . VAL A 1 478 ? 5.75 -11.211 -31.734 1 92.31 478 VAL A C 1
ATOM 3686 O O . VAL A 1 478 ? 6.207 -11.945 -32.594 1 92.31 478 VAL A O 1
ATOM 3689 N N . MET A 1 479 ? 5.633 -9.891 -31.875 1 94.44 479 MET A N 1
ATOM 3690 C CA . MET A 1 479 ? 6.273 -9.188 -32.969 1 94.44 479 MET A CA 1
ATOM 3691 C C . MET A 1 479 ? 7.273 -8.156 -32.469 1 94.44 479 MET A C 1
ATOM 3693 O O . MET A 1 479 ? 6.965 -7.387 -31.547 1 94.44 479 MET A O 1
ATOM 3697 N N . ALA A 1 480 ? 8.469 -8.266 -32.969 1 95.56 480 ALA A N 1
ATOM 3698 C CA . ALA A 1 480 ? 9.469 -7.242 -32.688 1 95.56 480 ALA A CA 1
ATOM 3699 C C . ALA A 1 480 ? 9.633 -6.289 -33.875 1 95.56 480 ALA A C 1
ATOM 3701 O O . ALA A 1 480 ? 9.773 -6.73 -35 1 95.56 480 ALA A O 1
ATOM 3702 N N . VAL A 1 481 ? 9.531 -5.051 -33.562 1 94.88 481 VAL A N 1
ATOM 3703 C CA . VAL A 1 481 ? 9.867 -4.012 -34.531 1 94.88 481 VAL A CA 1
ATOM 3704 C C . VAL A 1 481 ? 11.195 -3.361 -34.156 1 94.88 481 VAL A C 1
ATOM 3706 O O . VAL A 1 481 ? 11.328 -2.801 -33.062 1 94.88 481 VAL A O 1
ATOM 3709 N N . VAL A 1 482 ? 12.203 -3.459 -35.062 1 95.62 482 VAL A N 1
ATOM 3710 C CA . VAL A 1 482 ? 13.555 -3.064 -34.688 1 95.62 482 VAL A CA 1
ATOM 3711 C C . VAL A 1 482 ? 14.062 -1.992 -35.656 1 95.62 482 VAL A C 1
ATOM 3713 O O . VAL A 1 482 ? 13.68 -1.968 -36.812 1 95.62 482 VAL A O 1
ATOM 3716 N N . VAL A 1 483 ? 14.797 -1.066 -35.094 1 92.5 483 VAL A N 1
ATOM 3717 C CA . VAL A 1 483 ? 15.539 -0.065 -35.875 1 92.5 483 VAL A CA 1
ATOM 3718 C C . VAL A 1 483 ? 17.031 -0.364 -35.781 1 92.5 483 VAL A C 1
ATOM 3720 O O . VAL A 1 483 ? 17.578 -0.597 -34.688 1 92.5 483 VAL A O 1
ATOM 3723 N N . ALA A 1 484 ? 17.656 -0.397 -36.938 1 93.38 484 ALA A N 1
ATOM 3724 C CA . ALA A 1 484 ? 19.078 -0.675 -37 1 93.38 484 ALA A CA 1
ATOM 3725 C C . ALA A 1 484 ? 19.891 0.495 -36.438 1 93.38 484 ALA A C 1
ATOM 3727 O O . ALA A 1 484 ? 19.5 1.655 -36.625 1 93.38 484 ALA A O 1
ATOM 3728 N N . SER A 1 485 ? 20.953 0.134 -35.719 1 89.88 485 SER A N 1
ATOM 3729 C CA . SER A 1 485 ? 21.891 1.174 -35.312 1 89.88 485 SER A CA 1
ATOM 3730 C C . SER A 1 485 ? 22.422 1.944 -36.5 1 89.88 485 SER A C 1
ATOM 3732 O O . SER A 1 485 ? 22.484 1.416 -37.625 1 89.88 485 SER A O 1
ATOM 3734 N N . PRO A 1 486 ? 22.797 3.238 -36.219 1 84.69 486 PRO A N 1
ATOM 3735 C CA . PRO A 1 486 ? 23.344 4.012 -37.344 1 84.69 486 PRO A CA 1
ATOM 3736 C C . PRO A 1 486 ? 24.5 3.301 -38.031 1 84.69 486 PRO A C 1
ATOM 3738 O O . PRO A 1 486 ? 25.484 2.92 -37.406 1 84.69 486 PRO A O 1
ATOM 3741 N N . GLY A 1 487 ? 24.359 3.068 -39.219 1 88.19 487 GLY A N 1
ATOM 3742 C CA . GLY A 1 487 ? 25.406 2.465 -40.031 1 88.19 487 GLY A CA 1
ATOM 3743 C C . GLY A 1 487 ? 25.375 0.948 -40.031 1 88.19 487 GLY A C 1
ATOM 3744 O O . GLY A 1 487 ? 26.125 0.298 -40.75 1 88.19 487 GLY A O 1
ATOM 3745 N N . ALA A 1 488 ? 24.547 0.337 -39.219 1 89.06 488 ALA A N 1
ATOM 3746 C CA . ALA A 1 488 ? 24.469 -1.118 -39.125 1 89.06 488 ALA A CA 1
ATOM 3747 C C . ALA A 1 488 ? 23.297 -1.656 -39.938 1 89.06 488 ALA A C 1
ATOM 3749 O O . ALA A 1 488 ? 22.406 -0.897 -40.344 1 89.06 488 ALA A O 1
ATOM 3750 N N . THR A 1 489 ? 23.5 -2.838 -40.438 1 91.31 489 THR A N 1
ATOM 3751 C CA . THR A 1 489 ? 22.391 -3.562 -41.031 1 91.31 489 THR A CA 1
ATOM 3752 C C . THR A 1 489 ? 21.953 -4.734 -40.156 1 91.31 489 THR A C 1
ATOM 3754 O O . THR A 1 489 ? 22.797 -5.395 -39.531 1 91.31 489 THR A O 1
ATOM 3757 N N . ILE A 1 490 ? 20.656 -4.883 -40.062 1 92.12 490 ILE A N 1
ATOM 3758 C CA . ILE A 1 490 ? 20.125 -5.98 -39.281 1 92.12 490 ILE A CA 1
ATOM 3759 C C . ILE A 1 490 ? 18.953 -6.633 -40 1 92.12 490 ILE A C 1
ATOM 3761 O O . ILE A 1 490 ? 18.188 -5.949 -40.688 1 92.12 490 ILE A O 1
ATOM 3765 N N . ASP A 1 491 ? 18.953 -7.941 -40.031 1 93.06 491 ASP A N 1
ATOM 3766 C CA . ASP A 1 491 ? 17.812 -8.656 -40.594 1 93.06 491 ASP A CA 1
ATOM 3767 C C . ASP A 1 491 ? 17.156 -9.562 -39.562 1 93.06 491 ASP A C 1
ATOM 3769 O O . ASP A 1 491 ? 17.656 -9.688 -38.438 1 93.06 491 ASP A O 1
ATOM 3773 N N . ALA A 1 492 ? 16.062 -10.07 -39.938 1 95.25 492 ALA A N 1
ATOM 3774 C CA . ALA A 1 492 ? 15.258 -10.875 -39.031 1 95.25 492 ALA A CA 1
ATOM 3775 C C . ALA A 1 492 ? 16.031 -12.102 -38.562 1 95.25 492 ALA A C 1
ATOM 3777 O O . ALA A 1 492 ? 15.945 -12.484 -37.375 1 95.25 492 ALA A O 1
ATOM 3778 N N . ASP A 1 493 ? 16.828 -12.688 -39.438 1 94.25 493 ASP A N 1
ATOM 3779 C CA . ASP A 1 493 ? 17.594 -13.867 -39.094 1 94.25 493 ASP A CA 1
ATOM 3780 C C . ASP A 1 493 ? 18.594 -13.562 -37.969 1 94.25 493 ASP A C 1
ATOM 3782 O O . ASP A 1 493 ? 18.781 -14.359 -37.062 1 94.25 493 ASP A O 1
ATOM 3786 N N . THR A 1 494 ? 19.219 -12.438 -38.125 1 93.44 494 THR A N 1
ATOM 3787 C CA . THR A 1 494 ? 20.172 -12 -37.094 1 93.44 494 THR A CA 1
ATOM 3788 C C . THR A 1 494 ? 19.453 -11.789 -35.75 1 93.44 494 THR A C 1
ATOM 3790 O O . THR A 1 494 ? 19.984 -12.164 -34.719 1 93.44 494 THR A O 1
ATOM 3793 N N . VAL A 1 495 ? 18.297 -11.227 -35.812 1 94.88 495 VAL A N 1
ATOM 3794 C CA . VAL A 1 495 ? 17.516 -10.969 -34.594 1 94.88 495 VAL A CA 1
ATOM 3795 C C . VAL A 1 495 ? 17.141 -12.289 -33.938 1 94.88 495 VAL A C 1
ATOM 3797 O O . VAL A 1 495 ? 17.297 -12.461 -32.719 1 94.88 495 VAL A O 1
ATOM 3800 N N . TRP A 1 496 ? 16.734 -13.242 -34.688 1 94.94 496 TRP A N 1
ATOM 3801 C CA . TRP A 1 496 ? 16.312 -14.539 -34.188 1 94.94 496 TRP A CA 1
ATOM 3802 C C . TRP A 1 496 ? 17.516 -15.297 -33.594 1 94.94 496 TRP A C 1
ATOM 3804 O O . TRP A 1 496 ? 17.406 -15.891 -32.531 1 94.94 496 TRP A O 1
ATOM 3814 N N . ALA A 1 497 ? 18.578 -15.266 -34.312 1 93 497 ALA A N 1
ATOM 3815 C CA . ALA A 1 497 ? 19.797 -15.922 -33.844 1 93 497 ALA A CA 1
ATOM 3816 C C . ALA A 1 497 ? 20.25 -15.328 -32.5 1 93 497 ALA A C 1
ATOM 3818 O O . ALA A 1 497 ? 20.656 -16.062 -31.594 1 93 497 ALA A O 1
ATOM 3819 N N . TRP A 1 498 ? 20.172 -14.016 -32.469 1 91.75 498 TRP A N 1
ATOM 3820 C CA . TRP A 1 498 ? 20.562 -13.312 -31.234 1 91.75 498 TRP A CA 1
ATOM 3821 C C . TRP A 1 498 ? 19.609 -13.656 -30.094 1 91.75 498 TRP A C 1
ATOM 3823 O O . TRP A 1 498 ? 20.047 -13.875 -28.953 1 91.75 498 TRP A O 1
ATOM 3833 N N . ALA A 1 499 ? 18.344 -13.805 -30.328 1 92.31 499 ALA A N 1
ATOM 3834 C CA . ALA A 1 499 ? 17.312 -14.047 -29.328 1 92.31 499 ALA A CA 1
ATOM 3835 C C . ALA A 1 499 ? 17.359 -15.477 -28.812 1 92.31 499 ALA A C 1
ATOM 3837 O O . ALA A 1 499 ? 17 -15.742 -27.656 1 92.31 499 ALA A O 1
ATOM 3838 N N . ALA A 1 500 ? 17.844 -16.422 -29.578 1 88.88 500 ALA A N 1
ATOM 3839 C CA . ALA A 1 500 ? 17.75 -17.859 -29.328 1 88.88 500 ALA A CA 1
ATOM 3840 C C . ALA A 1 500 ? 18.391 -18.234 -28 1 88.88 500 ALA A C 1
ATOM 3842 O O . ALA A 1 500 ? 17.875 -19.094 -27.266 1 88.88 500 ALA A O 1
ATOM 3843 N N . ASP A 1 501 ? 19.422 -17.5 -27.641 1 84.31 501 ASP A N 1
ATOM 3844 C CA . ASP A 1 501 ? 20.141 -17.859 -26.422 1 84.31 501 ASP A CA 1
ATOM 3845 C C . ASP A 1 501 ? 19.891 -16.844 -25.312 1 84.31 501 ASP A C 1
ATOM 3847 O O . ASP A 1 501 ? 20.531 -16.875 -24.266 1 84.31 501 ASP A O 1
ATOM 3851 N N . ARG A 1 502 ? 18.906 -15.922 -25.547 1 86.62 502 ARG A N 1
ATOM 3852 C CA . ARG A 1 502 ? 18.766 -14.805 -24.625 1 86.62 502 ARG A CA 1
ATOM 3853 C C . ARG A 1 502 ? 17.312 -14.609 -24.219 1 86.62 502 ARG A C 1
ATOM 3855 O O . ARG A 1 502 ? 17.031 -13.984 -23.188 1 86.62 502 ARG A O 1
ATOM 3862 N N . VAL A 1 503 ? 16.484 -15.141 -25.062 1 89 503 VAL A N 1
ATOM 3863 C CA . VAL A 1 503 ? 15.047 -14.992 -24.844 1 89 503 VAL A CA 1
ATOM 3864 C C . VAL A 1 503 ? 14.398 -16.375 -24.75 1 89 503 VAL A C 1
ATOM 3866 O O . VAL A 1 503 ? 14.711 -17.266 -25.531 1 89 503 VAL A O 1
ATOM 3869 N N . PRO A 1 504 ? 13.594 -16.625 -23.703 1 88 504 PRO A N 1
ATOM 3870 C CA . PRO A 1 504 ? 12.891 -17.922 -23.641 1 88 504 PRO A CA 1
ATOM 3871 C C . PRO A 1 504 ? 12.133 -18.234 -24.938 1 88 504 PRO A C 1
ATOM 3873 O O . PRO A 1 504 ? 11.555 -17.328 -25.547 1 88 504 PRO A O 1
ATOM 3876 N N . ASP A 1 505 ? 12.07 -19.5 -25.25 1 87.19 505 ASP A N 1
ATOM 3877 C CA . ASP A 1 505 ? 11.508 -19.938 -26.516 1 87.19 505 ASP A CA 1
ATOM 3878 C C . ASP A 1 505 ? 10.109 -19.359 -26.719 1 87.19 505 ASP A C 1
ATOM 3880 O O . ASP A 1 505 ? 9.797 -18.844 -27.797 1 87.19 505 ASP A O 1
ATOM 3884 N N . PHE A 1 506 ? 9.266 -19.344 -25.719 1 86.06 506 PHE A N 1
ATOM 3885 C CA . PHE A 1 506 ? 7.883 -18.906 -25.859 1 86.06 506 PHE A CA 1
ATOM 3886 C C . PHE A 1 506 ? 7.809 -17.406 -26.125 1 86.06 506 PHE A C 1
ATOM 3888 O O . PHE A 1 506 ? 6.77 -16.906 -26.547 1 86.06 506 PHE A O 1
ATOM 3895 N N . ALA A 1 507 ? 8.922 -16.688 -25.828 1 88.38 507 ALA A N 1
ATOM 3896 C CA . ALA A 1 507 ? 8.906 -15.234 -25.922 1 88.38 507 ALA A CA 1
ATOM 3897 C C . ALA A 1 507 ? 9.688 -14.758 -27.141 1 88.38 507 ALA A C 1
ATOM 3899 O O . ALA A 1 507 ? 9.695 -13.57 -27.469 1 88.38 507 ALA A O 1
ATOM 3900 N N . ILE A 1 508 ? 10.367 -15.664 -27.891 1 92.62 508 ILE A N 1
ATOM 3901 C CA . ILE A 1 508 ? 11.078 -15.266 -29.094 1 92.62 508 ILE A CA 1
ATOM 3902 C C . ILE A 1 508 ? 10.078 -14.734 -30.125 1 92.62 508 ILE A C 1
ATOM 3904 O O . ILE A 1 508 ? 9.086 -15.398 -30.438 1 92.62 508 ILE A O 1
ATOM 3908 N N . PRO A 1 509 ? 10.289 -13.547 -30.688 1 95.19 509 PRO A N 1
ATOM 3909 C CA . PRO A 1 509 ? 9.344 -12.992 -31.656 1 95.19 509 PRO A CA 1
ATOM 3910 C C . PRO A 1 509 ? 9.164 -13.898 -32.875 1 95.19 509 PRO A C 1
ATOM 3912 O O . PRO A 1 509 ? 10.148 -14.297 -33.5 1 95.19 509 PRO A O 1
ATOM 3915 N N . ARG A 1 510 ? 7.941 -14.234 -33.062 1 94.56 510 ARG A N 1
ATOM 3916 C CA . ARG A 1 510 ? 7.672 -14.898 -34.344 1 94.56 510 ARG A CA 1
ATOM 3917 C C . ARG A 1 510 ? 7.906 -13.953 -35.5 1 94.56 510 ARG A C 1
ATOM 3919 O O . ARG A 1 510 ? 8.453 -14.352 -36.531 1 94.56 510 ARG A O 1
ATOM 3926 N N . TYR A 1 511 ? 7.488 -12.727 -35.312 1 95.25 511 TYR A N 1
ATOM 3927 C CA . TYR A 1 511 ? 7.562 -11.711 -36.375 1 95.25 511 TYR A CA 1
ATOM 3928 C C . TYR A 1 511 ? 8.641 -10.68 -36.031 1 95.25 511 TYR A C 1
ATOM 3930 O O . TYR A 1 511 ? 8.789 -10.258 -34.906 1 95.25 511 TYR A O 1
ATOM 3938 N N . VAL A 1 512 ? 9.438 -10.367 -37.094 1 96.81 512 VAL A N 1
ATOM 3939 C CA . VAL A 1 512 ? 10.422 -9.289 -36.969 1 96.81 512 VAL A CA 1
ATOM 3940 C C . VAL A 1 512 ? 10.258 -8.32 -38.125 1 96.81 512 VAL A C 1
ATOM 3942 O O . VAL A 1 512 ? 10.258 -8.727 -39.281 1 96.81 512 VAL A O 1
ATOM 3945 N N . ARG A 1 513 ? 10.016 -7.102 -37.75 1 96 513 ARG A N 1
ATOM 3946 C CA . ARG A 1 513 ? 9.93 -6.039 -38.75 1 96 513 ARG A CA 1
ATOM 3947 C C . ARG A 1 513 ? 11.039 -5.012 -38.531 1 96 513 ARG A C 1
ATOM 3949 O O . ARG A 1 513 ? 11.211 -4.48 -37.438 1 96 513 ARG A O 1
ATOM 3956 N N . VAL A 1 514 ? 11.836 -4.828 -39.594 1 95.56 514 VAL A N 1
ATOM 3957 C CA . VAL A 1 514 ? 12.891 -3.818 -39.562 1 95.56 514 VAL A CA 1
ATOM 3958 C C . VAL A 1 514 ? 12.391 -2.518 -40.188 1 95.56 514 VAL A C 1
ATOM 3960 O O . VAL A 1 514 ? 11.945 -2.51 -41.312 1 95.56 514 VAL A O 1
ATOM 3963 N N . VAL A 1 515 ? 12.445 -1.452 -39.344 1 94.19 515 VAL A N 1
ATOM 3964 C CA . VAL A 1 515 ? 11.953 -0.168 -39.812 1 94.19 515 VAL A CA 1
ATOM 3965 C C . VAL A 1 515 ? 13.031 0.897 -39.656 1 94.19 515 VAL A C 1
ATOM 3967 O O . VAL A 1 515 ? 14.039 0.674 -38.969 1 94.19 515 VAL A O 1
ATOM 3970 N N . ASP A 1 516 ? 12.797 1.993 -40.344 1 91.38 516 ASP A N 1
ATOM 3971 C CA . ASP A 1 516 ? 13.766 3.086 -40.25 1 91.38 516 ASP A CA 1
ATOM 3972 C C . ASP A 1 516 ? 13.648 3.832 -38.938 1 91.38 516 ASP A C 1
ATOM 3974 O O . ASP A 1 516 ? 14.648 4.316 -38.375 1 91.38 516 ASP A O 1
ATOM 3978 N N . ALA A 1 517 ? 12.477 3.967 -38.469 1 89.31 517 ALA A N 1
ATOM 3979 C CA . ALA A 1 517 ? 12.211 4.66 -37.219 1 89.31 517 ALA A CA 1
ATOM 3980 C C . ALA A 1 517 ? 10.945 4.137 -36.531 1 89.31 517 ALA A C 1
ATOM 3982 O O . ALA A 1 517 ? 10.016 3.686 -37.219 1 89.31 517 ALA A O 1
ATOM 3983 N N . LEU A 1 518 ? 10.906 4.117 -35.188 1 91 518 LEU A N 1
ATOM 3984 C CA . LEU A 1 518 ? 9.703 3.756 -34.438 1 91 518 LEU A CA 1
ATOM 3985 C C . LEU A 1 518 ? 8.82 4.98 -34.219 1 91 518 LEU A C 1
ATOM 3987 O O . LEU A 1 518 ? 9.328 6.086 -34.031 1 91 518 LEU A O 1
ATOM 3991 N N . PRO A 1 519 ? 7.539 4.805 -34.312 1 87.38 519 PRO A N 1
ATOM 3992 C CA . PRO A 1 519 ? 6.652 5.922 -34 1 87.38 519 PRO A CA 1
ATOM 3993 C C . PRO A 1 519 ? 6.777 6.359 -32.531 1 87.38 519 PRO A C 1
ATOM 3995 O O . PRO A 1 519 ? 6.73 5.523 -31.625 1 87.38 519 PRO A O 1
ATOM 3998 N N . MET A 1 520 ? 7.094 7.598 -32.344 1 78.12 520 MET A N 1
ATOM 3999 C CA . MET A 1 520 ? 7.312 8.109 -31 1 78.12 520 MET A CA 1
ATOM 4000 C C . MET A 1 520 ? 6.379 9.281 -30.703 1 78.12 520 MET A C 1
ATOM 4002 O O . MET A 1 520 ? 5.98 10.008 -31.609 1 78.12 520 MET A O 1
ATOM 4006 N N . THR A 1 521 ? 5.918 9.359 -29.422 1 62.31 521 THR A N 1
ATOM 4007 C CA . THR A 1 521 ? 5.219 10.562 -28.984 1 62.31 521 THR A CA 1
ATOM 4008 C C . THR A 1 521 ? 6.152 11.766 -28.984 1 62.31 521 THR A C 1
ATOM 4010 O O . THR A 1 521 ? 7.371 11.609 -29.109 1 62.31 521 THR A O 1
ATOM 4013 N N . PRO A 1 522 ? 5.57 12.875 -28.891 1 58.5 522 PRO A N 1
ATOM 4014 C CA . PRO A 1 522 ? 6.438 14.055 -28.812 1 58.5 522 PRO A CA 1
ATOM 4015 C C . PRO A 1 522 ? 7.402 14 -27.625 1 58.5 522 PRO A C 1
ATOM 4017 O O . PRO A 1 522 ? 8.484 14.594 -27.688 1 58.5 522 PRO A O 1
ATOM 4020 N N . SER A 1 523 ? 7.094 13.266 -26.562 1 56.22 523 SER A N 1
ATOM 4021 C CA . SER A 1 523 ? 7.938 13.148 -25.375 1 56.22 523 SER A CA 1
ATOM 4022 C C . SER A 1 523 ? 8.969 12.031 -25.547 1 56.22 523 SER A C 1
ATOM 4024 O O . SER A 1 523 ? 9.711 11.727 -24.609 1 56.22 523 SER A O 1
ATOM 4026 N N . GLY A 1 524 ? 9.07 11.43 -26.734 1 61.97 524 GLY A N 1
ATOM 4027 C CA . GLY A 1 524 ? 10.094 10.438 -27.047 1 61.97 524 GLY A CA 1
ATOM 4028 C C . GLY A 1 524 ? 9.703 9.031 -26.641 1 61.97 524 GLY A C 1
ATOM 4029 O O . GLY A 1 524 ? 10.562 8.148 -26.531 1 61.97 524 GLY A O 1
ATOM 4030 N N . LYS A 1 525 ? 8.43 8.922 -26.359 1 68.75 525 LYS A N 1
ATOM 4031 C CA . LYS A 1 525 ? 7.992 7.566 -26.016 1 68.75 525 LYS A CA 1
ATOM 4032 C C . LYS A 1 525 ? 7.5 6.82 -27.266 1 68.75 525 LYS A C 1
ATOM 4034 O O . LYS A 1 525 ? 6.824 7.398 -28.109 1 68.75 525 LYS A O 1
ATOM 4039 N N . ILE A 1 526 ? 7.859 5.43 -27.344 1 78.56 526 ILE A N 1
ATOM 4040 C CA . ILE A 1 526 ? 7.441 4.609 -28.469 1 78.56 526 ILE A CA 1
ATOM 4041 C C . ILE A 1 526 ? 5.926 4.422 -28.453 1 78.56 526 ILE A C 1
ATOM 4043 O O . ILE A 1 526 ? 5.359 4.074 -27.406 1 78.56 526 ILE A O 1
ATOM 4047 N N . ARG A 1 527 ? 5.203 4.762 -29.531 1 78.06 527 ARG A N 1
ATOM 4048 C CA . ARG A 1 527 ? 3.764 4.566 -29.688 1 78.06 527 ARG A CA 1
ATOM 4049 C C . ARG A 1 527 ? 3.449 3.141 -30.125 1 78.06 527 ARG A C 1
ATOM 4051 O O . ARG A 1 527 ? 3.17 2.895 -31.297 1 78.06 527 ARG A O 1
ATOM 4058 N N . LYS A 1 528 ? 3.334 2.219 -29.203 1 82.19 528 LYS A N 1
ATOM 4059 C CA . LYS A 1 528 ? 3.135 0.807 -29.516 1 82.19 528 LYS A CA 1
ATOM 4060 C C . LYS A 1 528 ? 1.74 0.561 -30.078 1 82.19 528 LYS A C 1
ATOM 4062 O O . LYS A 1 528 ? 1.538 -0.371 -30.859 1 82.19 528 LYS A O 1
ATOM 4067 N N . ARG A 1 529 ? 0.833 1.448 -29.703 1 78.19 529 ARG A N 1
ATOM 4068 C CA . ARG A 1 529 ? -0.525 1.303 -30.219 1 78.19 529 ARG A CA 1
ATOM 4069 C C . ARG A 1 529 ? -0.548 1.408 -31.734 1 78.19 529 ARG A C 1
ATOM 4071 O O . ARG A 1 529 ? -1.277 0.67 -32.406 1 78.19 529 ARG A O 1
ATOM 4078 N N . GLU A 1 530 ? 0.181 2.332 -32.219 1 81 530 GLU A N 1
ATOM 4079 C CA . GLU A 1 530 ? 0.266 2.508 -33.688 1 81 530 GLU A CA 1
ATOM 4080 C C . GLU A 1 530 ? 0.858 1.271 -34.344 1 81 530 GLU A C 1
ATOM 4082 O O . GLU A 1 530 ? 0.403 0.863 -35.438 1 81 530 GLU A O 1
ATOM 4087 N N . LEU A 1 531 ? 1.805 0.688 -33.688 1 88.5 531 LEU A N 1
ATOM 4088 C CA . LEU A 1 531 ? 2.434 -0.515 -34.219 1 88.5 531 LEU A CA 1
ATOM 4089 C C . LEU A 1 531 ? 1.46 -1.688 -34.219 1 88.5 531 LEU A C 1
ATOM 4091 O O . LEU A 1 531 ? 1.428 -2.484 -35.156 1 88.5 531 LEU A O 1
ATOM 4095 N N . ARG A 1 532 ? 0.695 -1.704 -33.219 1 86.19 532 ARG A N 1
ATOM 4096 C CA . ARG A 1 532 ? -0.292 -2.771 -33.125 1 86.19 532 ARG A CA 1
ATOM 4097 C C . ARG A 1 532 ? -1.366 -2.643 -34.188 1 86.19 532 ARG A C 1
ATOM 4099 O O . ARG A 1 532 ? -1.851 -3.646 -34.719 1 86.19 532 ARG A O 1
ATOM 4106 N N . THR A 1 533 ? -1.699 -1.373 -34.469 1 86.38 533 THR A N 1
ATOM 4107 C CA . THR A 1 533 ? -2.688 -1.116 -35.5 1 86.38 533 THR A CA 1
ATOM 4108 C C . THR A 1 533 ? -2.174 -1.582 -36.875 1 86.38 533 THR A C 1
ATOM 4110 O O . THR A 1 533 ? -2.918 -2.186 -37.656 1 86.38 533 THR A O 1
ATOM 4113 N N . ASP A 1 534 ? -0.9 -1.307 -37.094 1 87.81 534 ASP A N 1
ATOM 4114 C CA . ASP A 1 534 ? -0.29 -1.764 -38.344 1 87.81 534 ASP A CA 1
ATOM 4115 C C . ASP A 1 534 ? -0.251 -3.289 -38.406 1 87.81 534 ASP A C 1
ATOM 4117 O O . ASP A 1 534 ? -0.471 -3.877 -39.469 1 87.81 534 ASP A O 1
ATOM 4121 N N . GLY A 1 535 ? 0.031 -3.869 -37.25 1 90.25 535 GLY A N 1
ATOM 4122 C CA . GLY A 1 535 ? 0.121 -5.32 -37.156 1 90.25 535 GLY A CA 1
ATOM 4123 C C . GLY A 1 535 ? 1.215 -5.898 -38.062 1 90.25 535 GLY A C 1
ATOM 4124 O O . GLY A 1 535 ? 2.293 -5.312 -38.188 1 90.25 535 GLY A O 1
ATOM 4125 N N . VAL A 1 536 ? 0.939 -7.09 -38.562 1 93.12 536 VAL A N 1
ATOM 4126 C CA . VAL A 1 536 ? 1.895 -7.766 -39.438 1 93.12 536 VAL A CA 1
ATOM 4127 C C . VAL A 1 536 ? 1.762 -7.234 -40.875 1 93.12 536 VAL A C 1
ATOM 4129 O O . VAL A 1 536 ? 0.738 -7.445 -41.531 1 93.12 536 VAL A O 1
ATOM 4132 N N . THR A 1 537 ? 2.736 -6.52 -41.344 1 92.56 537 THR A N 1
ATOM 4133 C CA . THR A 1 537 ? 2.754 -5.945 -42.656 1 92.56 537 THR A CA 1
ATOM 4134 C C . THR A 1 537 ? 3.545 -6.828 -43.625 1 92.56 537 THR A C 1
ATOM 4136 O O . THR A 1 537 ? 4.234 -7.758 -43.188 1 92.56 537 THR A O 1
ATOM 4139 N N . PRO A 1 538 ? 3.469 -6.637 -44.906 1 91.06 538 PRO A N 1
ATOM 4140 C CA . PRO A 1 538 ? 4.164 -7.469 -45.906 1 91.06 538 PRO A CA 1
ATOM 4141 C C . PRO A 1 538 ? 5.68 -7.461 -45.688 1 91.06 538 PRO A C 1
ATOM 4143 O O . PRO A 1 538 ? 6.359 -8.414 -46.094 1 91.06 538 PRO A O 1
ATOM 4146 N N . ASP A 1 539 ? 6.188 -6.449 -45.094 1 92.69 539 ASP A N 1
ATOM 4147 C CA . ASP A 1 539 ? 7.629 -6.34 -44.906 1 92.69 539 ASP A CA 1
ATOM 4148 C C . ASP A 1 539 ? 8.078 -7 -43.594 1 92.69 539 ASP A C 1
ATOM 4150 O O . ASP A 1 539 ? 9.242 -6.891 -43.219 1 92.69 539 ASP A O 1
ATOM 4154 N N . THR A 1 540 ? 7.152 -7.59 -42.969 1 94.88 540 THR A N 1
ATOM 4155 C CA . THR A 1 540 ? 7.465 -8.273 -41.719 1 94.88 540 THR A CA 1
ATOM 4156 C C . THR A 1 540 ? 7.93 -9.703 -41.969 1 94.88 540 THR A C 1
ATOM 4158 O O . THR A 1 540 ? 7.277 -10.445 -42.719 1 94.88 540 THR A O 1
ATOM 4161 N N . ALA A 1 541 ? 9.133 -10.016 -41.406 1 94.25 541 ALA A N 1
ATOM 4162 C CA . ALA A 1 541 ? 9.641 -11.383 -41.531 1 94.25 541 ALA A CA 1
ATOM 4163 C C . ALA A 1 541 ? 8.93 -12.312 -40.531 1 94.25 541 ALA A C 1
ATOM 4165 O O . ALA A 1 541 ? 8.617 -11.914 -39.406 1 94.25 541 ALA A O 1
ATOM 4166 N N . ASP A 1 542 ? 8.664 -13.484 -41.031 1 94 542 ASP A N 1
ATOM 4167 C CA . ASP A 1 542 ? 8.008 -14.523 -40.25 1 94 542 ASP A CA 1
ATOM 4168 C C . ASP A 1 542 ? 8.93 -15.719 -40 1 94 542 ASP A C 1
ATOM 4170 O O . ASP A 1 542 ? 9.312 -16.406 -40.969 1 94 542 ASP A O 1
ATOM 4174 N N . ARG A 1 543 ? 9.18 -15.945 -38.75 1 90.56 543 ARG A N 1
ATOM 4175 C CA . ARG A 1 543 ? 10.133 -16.984 -38.375 1 90.56 543 ARG A CA 1
ATOM 4176 C C . ARG A 1 543 ? 9.664 -18.359 -38.844 1 90.56 543 ARG A C 1
ATOM 4178 O O . ARG A 1 543 ? 10.477 -19.234 -39.094 1 90.56 543 ARG A O 1
ATOM 4185 N N . THR A 1 544 ? 8.359 -18.609 -38.875 1 84.12 544 THR A N 1
ATOM 4186 C CA . THR A 1 544 ? 7.797 -19.922 -39.219 1 84.12 544 THR A CA 1
ATOM 4187 C C . THR A 1 544 ? 7.852 -20.156 -40.75 1 84.12 544 THR A C 1
ATOM 4189 O O . THR A 1 544 ? 7.637 -21.266 -41.219 1 84.12 544 THR A O 1
ATOM 4192 N N . ARG A 1 545 ? 8.055 -19.109 -41.531 1 71 545 ARG A N 1
ATOM 4193 C CA . ARG A 1 545 ? 8.117 -19.234 -43 1 71 545 ARG A CA 1
ATOM 4194 C C . ARG A 1 545 ? 9.562 -19.219 -43.5 1 71 545 ARG A C 1
ATOM 4196 O O . ARG A 1 545 ? 9.812 -19.219 -44.688 1 71 545 ARG A O 1
ATOM 4203 N N . GLN A 1 546 ? 10.492 -19.078 -42.562 1 57.44 546 GLN A N 1
ATOM 4204 C CA . GLN A 1 546 ? 11.883 -19.078 -43 1 57.44 546 GLN A CA 1
ATOM 4205 C C . GLN A 1 546 ? 12.305 -20.469 -43.469 1 57.44 546 GLN A C 1
ATOM 4207 O O . GLN A 1 546 ? 11.984 -21.469 -42.812 1 57.44 546 GLN A O 1
ATOM 4212 N N . PRO A 1 547 ? 12.883 -20.75 -44.656 1 48.97 547 PRO A N 1
ATOM 4213 C CA . PRO A 1 547 ? 13.453 -22.047 -45.031 1 48.97 547 PRO A CA 1
ATOM 4214 C C . PRO A 1 547 ? 14.469 -22.547 -44 1 48.97 547 PRO A C 1
ATOM 4216 O O . PRO A 1 547 ? 15.203 -21.766 -43.406 1 48.97 547 PRO A O 1
ATOM 4219 N N . ALA A 1 548 ? 14.359 -23.703 -43.625 1 37.25 548 ALA A N 1
ATOM 4220 C CA . ALA A 1 548 ? 15.398 -24.297 -42.812 1 37.25 548 ALA A CA 1
ATOM 4221 C C . ALA A 1 548 ? 16.781 -24.125 -43.438 1 37.25 548 ALA A C 1
ATOM 4223 O O . ALA A 1 548 ? 16.922 -24.234 -44.656 1 37.25 548 ALA A O 1
ATOM 4224 N N . MET B 1 1 ? -29.312 -1.153 15.906 1 67.44 1 MET B N 1
ATOM 4225 C CA . MET B 1 1 ? -28.453 -0.522 14.914 1 67.44 1 MET B CA 1
ATOM 4226 C C . MET B 1 1 ? -27.391 0.35 15.578 1 67.44 1 MET B C 1
ATOM 4228 O O . MET B 1 1 ? -27.703 1.132 16.484 1 67.44 1 MET B O 1
ATOM 4232 N N . THR B 1 2 ? -26.078 0.139 15.344 1 88.12 2 THR B N 1
ATOM 4233 C CA . THR B 1 2 ? -25 0.891 15.984 1 88.12 2 THR B CA 1
ATOM 4234 C C . THR B 1 2 ? -24.906 2.305 15.422 1 88.12 2 THR B C 1
ATOM 4236 O O . THR B 1 2 ? -25.078 2.508 14.219 1 88.12 2 THR B O 1
ATOM 4239 N N . ALA B 1 3 ? -24.891 3.273 16.344 1 94 3 ALA B N 1
ATOM 4240 C CA . ALA B 1 3 ? -24.844 4.676 15.93 1 94 3 ALA B CA 1
ATOM 4241 C C . ALA B 1 3 ? -23.625 4.945 15.047 1 94 3 ALA B C 1
ATOM 4243 O O . ALA B 1 3 ? -22.578 4.316 15.211 1 94 3 ALA B O 1
ATOM 4244 N N . VAL B 1 4 ? -23.844 5.812 14.086 1 96.19 4 VAL B N 1
ATOM 4245 C CA . VAL B 1 4 ? -22.766 6.258 13.203 1 96.19 4 VAL B CA 1
ATOM 4246 C C . VAL B 1 4 ? -22.859 7.77 13 1 96.19 4 VAL B C 1
ATOM 4248 O O . VAL B 1 4 ? -23.859 8.391 13.352 1 96.19 4 VAL B O 1
ATOM 4251 N N . TYR B 1 5 ? -21.797 8.398 12.617 1 96.31 5 TYR B N 1
ATOM 4252 C CA . TYR B 1 5 ? -21.812 9.773 12.133 1 96.31 5 TYR B CA 1
ATOM 4253 C C . TYR B 1 5 ? -22.25 9.844 10.672 1 96.31 5 TYR B C 1
ATOM 4255 O O . TYR B 1 5 ? -21.547 9.383 9.781 1 96.31 5 TYR B O 1
ATOM 4263 N N . ASP B 1 6 ? -23.375 10.383 10.352 1 91.75 6 ASP B N 1
ATOM 4264 C CA . ASP B 1 6 ? -23.906 10.359 8.992 1 91.75 6 ASP B CA 1
ATOM 4265 C C . ASP B 1 6 ? -24.281 11.758 8.523 1 91.75 6 ASP B C 1
ATOM 4267 O O . ASP B 1 6 ? -25.109 11.922 7.617 1 91.75 6 ASP B O 1
ATOM 4271 N N . GLU B 1 7 ? -23.656 12.773 9.078 1 90.88 7 GLU B N 1
ATOM 4272 C CA . GLU B 1 7 ? -24.016 14.156 8.773 1 90.88 7 GLU B CA 1
ATOM 4273 C C . GLU B 1 7 ? -23.094 14.734 7.699 1 90.88 7 GLU B C 1
ATOM 4275 O O . GLU B 1 7 ? -23.344 15.828 7.184 1 90.88 7 GLU B O 1
ATOM 4280 N N . MET B 1 8 ? -22.109 14.055 7.355 1 92.88 8 MET B N 1
ATOM 4281 C CA . MET B 1 8 ? -21.094 14.617 6.457 1 92.88 8 MET B CA 1
ATOM 4282 C C . MET B 1 8 ? -21.609 14.633 5.02 1 92.88 8 MET B C 1
ATOM 4284 O O . MET B 1 8 ? -21.766 13.578 4.398 1 92.88 8 MET B O 1
ATOM 4288 N N . VAL B 1 9 ? -21.922 15.773 4.527 1 93.62 9 VAL B N 1
ATOM 4289 C CA . VAL B 1 9 ? -22.25 16.016 3.129 1 93.62 9 VAL B CA 1
ATOM 4290 C C . VAL B 1 9 ? -21.25 17 2.525 1 93.62 9 VAL B C 1
ATOM 4292 O O . VAL B 1 9 ? -21.047 18.094 3.045 1 93.62 9 VAL B O 1
ATOM 4295 N N . PRO B 1 10 ? -20.625 16.609 1.485 1 96.75 10 PRO B N 1
ATOM 4296 C CA . PRO B 1 10 ? -19.609 17.516 0.904 1 96.75 10 PRO B CA 1
ATOM 4297 C C . PRO B 1 10 ? -20.203 18.859 0.484 1 96.75 10 PRO B C 1
ATOM 4299 O O . PRO B 1 10 ? -21.297 18.906 -0.068 1 96.75 10 PRO B O 1
ATOM 4302 N N . THR B 1 11 ? -19.5 19.859 0.759 1 98.06 11 THR B N 1
ATOM 4303 C CA . THR B 1 11 ? -19.906 21.203 0.381 1 98.06 11 THR B CA 1
ATOM 4304 C C . THR B 1 11 ? -19.891 21.375 -1.136 1 98.06 11 THR B C 1
ATOM 4306 O O . THR B 1 11 ? -20.859 21.891 -1.718 1 98.06 11 THR B O 1
ATOM 4309 N N . PHE B 1 12 ? -18.797 20.984 -1.767 1 97.38 12 PHE B N 1
ATOM 4310 C CA . PHE B 1 12 ? -18.734 20.875 -3.219 1 97.38 12 PHE B CA 1
ATOM 4311 C C . PHE B 1 12 ? -19.125 19.484 -3.676 1 97.38 12 PHE B C 1
ATOM 4313 O O . PHE B 1 12 ? -18.484 18.5 -3.316 1 97.38 12 PHE B O 1
ATOM 4320 N N . THR B 1 13 ? -20.109 19.344 -4.477 1 94.94 13 THR B N 1
ATOM 4321 C CA . THR B 1 13 ? -20.703 18.062 -4.809 1 94.94 13 THR B CA 1
ATOM 4322 C C . THR B 1 13 ? -19.828 17.297 -5.797 1 94.94 13 THR B C 1
ATOM 4324 O O . THR B 1 13 ? -19.766 16.062 -5.746 1 94.94 13 THR B O 1
ATOM 4327 N N . ASP B 1 14 ? -19.203 18.047 -6.711 1 95.69 14 ASP B N 1
ATOM 4328 C CA . ASP B 1 14 ? -18.328 17.422 -7.691 1 95.69 14 ASP B CA 1
ATOM 4329 C C . ASP B 1 14 ? -16.938 17.156 -7.098 1 95.69 14 ASP B C 1
ATOM 4331 O O . ASP B 1 14 ? -16.172 18.094 -6.863 1 95.69 14 ASP B O 1
ATOM 4335 N N . ARG B 1 15 ? -16.562 15.914 -6.941 1 96.19 15 ARG B N 1
ATOM 4336 C CA . ARG B 1 15 ? -15.312 15.555 -6.281 1 96.19 15 ARG B CA 1
ATOM 4337 C C . ARG B 1 15 ? -14.117 15.961 -7.129 1 96.19 15 ARG B C 1
ATOM 4339 O O . ARG B 1 15 ? -13 16.078 -6.621 1 96.19 15 ARG B O 1
ATOM 4346 N N . GLY B 1 16 ? -14.328 16.156 -8.445 1 94.12 16 GLY B N 1
ATOM 4347 C CA . GLY B 1 16 ? -13.289 16.703 -9.312 1 94.12 16 GLY B CA 1
ATOM 4348 C C . GLY B 1 16 ? -12.906 18.125 -8.969 1 94.12 16 GLY B C 1
ATOM 4349 O O . GLY B 1 16 ? -11.852 18.609 -9.391 1 94.12 16 GLY B O 1
ATOM 4350 N N . GLU B 1 17 ? -13.734 18.766 -8.133 1 95.75 17 GLU B N 1
ATOM 4351 C CA . GLU B 1 17 ? -13.523 20.172 -7.762 1 95.75 17 GLU B CA 1
ATOM 4352 C C . GLU B 1 17 ? -12.836 20.281 -6.402 1 95.75 17 GLU B C 1
ATOM 4354 O O . GLU B 1 17 ? -12.578 21.391 -5.922 1 95.75 17 GLU B O 1
ATOM 4359 N N . TRP B 1 18 ? -12.492 19.141 -5.805 1 98.44 18 TRP B N 1
ATOM 4360 C CA . TRP B 1 18 ? -11.922 19.141 -4.465 1 98.44 18 TRP B CA 1
ATOM 4361 C C . TRP B 1 18 ? -10.445 19.516 -4.5 1 98.44 18 TRP B C 1
ATOM 4363 O O . TRP B 1 18 ? -9.586 18.734 -4.086 1 98.44 18 TRP B O 1
ATOM 4373 N N . THR B 1 19 ? -10.164 20.75 -5.008 1 98.44 19 THR B N 1
ATOM 4374 C CA . THR B 1 19 ? -8.828 21.328 -5.008 1 98.44 19 THR B CA 1
ATOM 4375 C C . THR B 1 19 ? -8.852 22.75 -4.445 1 98.44 19 THR B C 1
ATOM 4377 O O . THR B 1 19 ? -9.805 23.5 -4.676 1 98.44 19 THR B O 1
ATOM 4380 N N . LEU B 1 20 ? -7.848 23.062 -3.74 1 98.38 20 LEU B N 1
ATOM 4381 C CA . LEU B 1 20 ? -7.773 24.375 -3.107 1 98.38 20 LEU B CA 1
ATOM 4382 C C . LEU B 1 20 ? -7.922 25.484 -4.141 1 98.38 20 LEU B C 1
ATOM 4384 O O . LEU B 1 20 ? -8.703 26.422 -3.943 1 98.38 20 LEU B O 1
ATOM 4388 N N . PRO B 1 21 ? -7.242 25.422 -5.336 1 98.12 21 PRO B N 1
ATOM 4389 C CA . PRO B 1 21 ? -7.383 26.484 -6.332 1 98.12 21 PRO B CA 1
ATOM 4390 C C . PRO B 1 21 ? -8.82 26.656 -6.816 1 98.12 21 PRO B C 1
ATOM 4392 O O . PRO B 1 21 ? -9.297 27.781 -6.957 1 98.12 21 PRO B O 1
ATOM 4395 N N . ARG B 1 22 ? -9.531 25.578 -7.023 1 98.12 22 ARG B N 1
ATOM 4396 C CA . ARG B 1 22 ? -10.906 25.672 -7.512 1 98.12 22 ARG B CA 1
ATOM 4397 C C . ARG B 1 22 ? -11.836 26.203 -6.426 1 98.12 22 ARG B C 1
ATOM 4399 O O . ARG B 1 22 ? -12.742 26.984 -6.715 1 98.12 22 ARG B O 1
ATOM 4406 N N . VAL B 1 23 ? -11.633 25.781 -5.191 1 98.62 23 VAL B N 1
ATOM 4407 C CA . VAL B 1 23 ? -12.43 26.281 -4.078 1 98.62 23 VAL B CA 1
ATOM 4408 C C . VAL B 1 23 ? -12.219 27.781 -3.916 1 98.62 23 VAL B C 1
ATOM 4410 O O . VAL B 1 23 ? -13.18 28.547 -3.777 1 98.62 23 VAL B O 1
ATOM 4413 N N . LEU B 1 24 ? -10.953 28.188 -3.916 1 98.56 24 LEU B N 1
ATOM 4414 C CA . LEU B 1 24 ? -10.633 29.609 -3.771 1 98.56 24 LEU B CA 1
ATOM 4415 C C . LEU B 1 24 ? -11.266 30.422 -4.895 1 98.56 24 LEU B C 1
ATOM 4417 O O . LEU B 1 24 ? -11.852 31.484 -4.645 1 98.56 24 LEU B O 1
ATOM 4421 N N . ARG B 1 25 ? -11.148 29.953 -6.094 1 97.88 25 ARG B N 1
ATOM 4422 C CA . ARG B 1 25 ? -11.75 30.641 -7.238 1 97.88 25 ARG B CA 1
ATOM 4423 C C . ARG B 1 25 ? -13.258 30.75 -7.074 1 97.88 25 ARG B C 1
ATOM 4425 O O . ARG B 1 25 ? -13.836 31.828 -7.293 1 97.88 25 ARG B O 1
ATOM 4432 N N . ALA B 1 26 ? -13.898 29.656 -6.742 1 98.38 26 ALA B N 1
ATOM 4433 C CA . ALA B 1 26 ? -15.344 29.641 -6.57 1 98.38 26 ALA B CA 1
ATOM 4434 C C . ALA B 1 26 ? -15.789 30.641 -5.516 1 98.38 26 ALA B C 1
ATOM 4436 O O . ALA B 1 26 ? -16.75 31.391 -5.715 1 98.38 26 ALA B O 1
ATOM 4437 N N . ARG B 1 27 ? -15.102 30.734 -4.414 1 98.62 27 ARG B N 1
ATOM 4438 C CA . ARG B 1 27 ? -15.484 31.625 -3.324 1 98.62 27 ARG B CA 1
ATOM 4439 C C . ARG B 1 27 ? -15.141 33.062 -3.652 1 98.62 27 ARG B C 1
ATOM 4441 O O . ARG B 1 27 ? -15.852 34 -3.25 1 98.62 27 ARG B O 1
ATOM 4448 N N . ALA B 1 28 ? -14.031 33.281 -4.344 1 98.5 28 ALA B N 1
ATOM 4449 C CA . ALA B 1 28 ? -13.734 34.625 -4.832 1 98.5 28 ALA B CA 1
ATOM 4450 C C . ALA B 1 28 ? -14.859 35.156 -5.73 1 98.5 28 ALA B C 1
ATOM 4452 O O . ALA B 1 28 ? -15.148 36.344 -5.742 1 98.5 28 ALA B O 1
ATOM 4453 N N . GLU B 1 29 ? -15.461 34.281 -6.441 1 98.25 29 GLU B N 1
ATOM 4454 C CA . GLU B 1 29 ? -16.562 34.625 -7.336 1 98.25 29 GLU B CA 1
ATOM 4455 C C . GLU B 1 29 ? -17.844 34.875 -6.555 1 98.25 29 GLU B C 1
ATOM 4457 O O . GLU B 1 29 ? -18.578 35.812 -6.848 1 98.25 29 GLU B O 1
ATOM 4462 N N . THR B 1 30 ? -18.125 34.094 -5.562 1 98.31 30 THR B N 1
ATOM 4463 C CA . THR B 1 30 ? -19.422 34.156 -4.891 1 98.31 30 THR B CA 1
ATOM 4464 C C . THR B 1 30 ? -19.359 35.062 -3.68 1 98.31 30 THR B C 1
ATOM 4466 O O . THR B 1 30 ? -20.375 35.656 -3.289 1 98.31 30 THR B O 1
ATOM 4469 N N . HIS B 1 31 ? -18.141 35.156 -3.104 1 98.25 31 HIS B N 1
ATOM 4470 C CA . HIS B 1 31 ? -17.984 35.938 -1.874 1 98.25 31 HIS B CA 1
ATOM 4471 C C . HIS B 1 31 ? -16.891 37 -2.021 1 98.25 31 HIS B C 1
ATOM 4473 O O . HIS B 1 31 ? -16.25 37.375 -1.037 1 98.25 31 HIS B O 1
ATOM 4479 N N . GLY B 1 32 ? -16.688 37.5 -3.041 1 98.31 32 GLY B N 1
ATOM 4480 C CA . GLY B 1 32 ? -15.516 38.281 -3.406 1 98.31 32 GLY B CA 1
ATOM 4481 C C . GLY B 1 32 ? -15.273 39.438 -2.469 1 98.31 32 GLY B C 1
ATOM 4482 O O . GLY B 1 32 ? -14.125 39.781 -2.154 1 98.31 32 GLY B O 1
ATOM 4483 N N . ASP B 1 33 ? -16.25 40.125 -1.957 1 98.12 33 ASP B N 1
ATOM 4484 C CA . ASP B 1 33 ? -16.109 41.375 -1.183 1 98.12 33 ASP B CA 1
ATOM 4485 C C . ASP B 1 33 ? -16.109 41.062 0.316 1 98.12 33 ASP B C 1
ATOM 4487 O O . ASP B 1 33 ? -15.883 41.969 1.13 1 98.12 33 ASP B O 1
ATOM 4491 N N . ARG B 1 34 ? -16.297 39.844 0.654 1 98.62 34 ARG B N 1
ATOM 4492 C CA . ARG B 1 34 ? -16.281 39.438 2.062 1 98.62 34 ARG B CA 1
ATOM 4493 C C . ARG B 1 34 ? -14.852 39.188 2.539 1 98.62 34 ARG B C 1
ATOM 4495 O O . ARG B 1 34 ? -14 38.75 1.756 1 98.62 34 ARG B O 1
ATOM 4502 N N . ILE B 1 35 ? -14.594 39.406 3.826 1 98.81 35 ILE B N 1
ATOM 4503 C CA . ILE B 1 35 ? -13.273 39.156 4.398 1 98.81 35 ILE B CA 1
ATOM 4504 C C . ILE B 1 35 ? -13.062 37.656 4.582 1 98.81 35 ILE B C 1
ATOM 4506 O O . ILE B 1 35 ? -13.891 36.969 5.191 1 98.81 35 ILE B O 1
ATOM 4510 N N . TYR B 1 36 ? -12.07 37.219 4 1 98.75 36 TYR B N 1
ATOM 4511 C CA . TYR B 1 36 ? -11.648 35.844 4.277 1 98.75 36 TYR B CA 1
ATOM 4512 C C . TYR B 1 36 ? -10.586 35.812 5.371 1 98.75 36 TYR B C 1
ATOM 4514 O O . TYR B 1 36 ? -10.781 35.188 6.414 1 98.75 36 TYR B O 1
ATOM 4522 N N . LEU B 1 37 ? -9.531 36.469 5.145 1 98.94 37 LEU B N 1
ATOM 4523 C CA . LEU B 1 37 ? -8.352 36.406 6 1 98.94 37 LEU B CA 1
ATOM 4524 C C . LEU B 1 37 ? -8.18 37.688 6.809 1 98.94 37 LEU B C 1
ATOM 4526 O O . LEU B 1 37 ? -8 38.75 6.242 1 98.94 37 LEU B O 1
ATOM 4530 N N . ASP B 1 38 ? -8.227 37.531 8.094 1 98.88 38 ASP B N 1
ATOM 4531 C CA . ASP B 1 38 ? -8.078 38.656 9.039 1 98.88 38 ASP B CA 1
ATOM 4532 C C . ASP B 1 38 ? -6.945 38.375 10.023 1 98.88 38 ASP B C 1
ATOM 4534 O O . ASP B 1 38 ? -7.035 37.469 10.852 1 98.88 38 ASP B O 1
ATOM 4538 N N . CYS B 1 39 ? -5.875 39.125 9.93 1 98.5 39 CYS B N 1
ATOM 4539 C CA . CYS B 1 39 ? -4.723 39.062 10.828 1 98.5 39 CYS B CA 1
ATOM 4540 C C . CYS B 1 39 ? -4.594 40.344 11.648 1 98.5 39 CYS B C 1
ATOM 4542 O O . CYS B 1 39 ? -3.818 41.219 11.297 1 98.5 39 CYS B O 1
ATOM 4544 N N . PRO B 1 40 ? -5.164 40.344 12.766 1 97.94 40 PRO B N 1
ATOM 4545 C CA . PRO B 1 40 ? -5.281 41.594 13.516 1 97.94 40 PRO B CA 1
ATOM 4546 C C . PRO B 1 40 ? -3.928 42.188 13.906 1 97.94 40 PRO B C 1
ATOM 4548 O O . PRO B 1 40 ? -3.725 43.406 13.82 1 97.94 40 PRO B O 1
ATOM 4551 N N . GLU B 1 41 ? -3.02 41.375 14.344 1 96.06 41 GLU B N 1
ATOM 4552 C CA . GLU B 1 41 ? -1.729 41.844 14.812 1 96.06 41 GLU B CA 1
ATOM 4553 C C . GLU B 1 41 ? -0.925 42.469 13.68 1 96.06 41 GLU B C 1
ATOM 4555 O O . GLU B 1 41 ? -0.041 43.312 13.922 1 96.06 41 GLU B O 1
ATOM 4560 N N . GLU B 1 42 ? -1.241 42.094 12.469 1 95.94 42 GLU B N 1
ATOM 4561 C CA . GLU B 1 42 ? -0.58 42.656 11.297 1 95.94 42 GLU B CA 1
ATOM 4562 C C . GLU B 1 42 ? -1.358 43.844 10.734 1 95.94 42 GLU B C 1
ATOM 4564 O O . GLU B 1 42 ? -0.867 44.562 9.859 1 95.94 42 GLU B O 1
ATOM 4569 N N . GLY B 1 43 ? -2.547 44.031 11.195 1 97 43 GLY B N 1
ATOM 4570 C CA . GLY B 1 43 ? -3.424 45.062 10.617 1 97 43 GLY B CA 1
ATOM 4571 C C . GLY B 1 43 ? -3.85 44.75 9.203 1 97 43 GLY B C 1
ATOM 4572 O O . GLY B 1 43 ? -4.004 45.625 8.375 1 97 43 GLY B O 1
ATOM 4573 N N . VAL B 1 44 ? -3.953 43.5 8.914 1 96.81 44 VAL B N 1
ATOM 4574 C CA . VAL B 1 44 ? -4.254 43.062 7.559 1 96.81 44 VAL B CA 1
ATOM 4575 C C . VAL B 1 44 ? -5.609 42.344 7.535 1 96.81 44 VAL B C 1
ATOM 4577 O O . VAL B 1 44 ? -5.875 41.469 8.367 1 96.81 44 VAL B O 1
ATOM 4580 N N . ALA B 1 45 ? -6.496 42.719 6.711 1 98.5 45 ALA B N 1
ATOM 4581 C CA . ALA B 1 45 ? -7.754 42.062 6.387 1 98.5 45 ALA B CA 1
ATOM 4582 C C . ALA B 1 45 ? -7.953 41.969 4.879 1 98.5 45 ALA B C 1
ATOM 4584 O O . ALA B 1 45 ? -8.016 42.969 4.184 1 98.5 45 ALA B O 1
ATOM 4585 N N . LEU B 1 46 ? -8.016 40.781 4.375 1 98.81 46 LEU B N 1
ATOM 4586 C CA . LEU B 1 46 ? -8.109 40.562 2.938 1 98.81 46 LEU B CA 1
ATOM 4587 C C . LEU B 1 46 ? -9.438 39.906 2.576 1 98.81 46 LEU B C 1
ATOM 4589 O O . LEU B 1 46 ? -9.875 38.969 3.252 1 98.81 46 LEU B O 1
ATOM 4593 N N . THR B 1 47 ? -10.07 40.406 1.55 1 98.88 47 THR B N 1
ATOM 4594 C CA . THR B 1 47 ? -11.281 39.812 1.01 1 98.88 47 THR B CA 1
ATOM 4595 C C . THR B 1 47 ? -10.953 38.531 0.234 1 98.88 47 THR B C 1
ATOM 4597 O O . THR B 1 47 ? -9.781 38.281 -0.07 1 98.88 47 THR B O 1
ATOM 4600 N N . TYR B 1 48 ? -11.945 37.719 -0.053 1 98.88 48 TYR B N 1
ATOM 4601 C CA . TYR B 1 48 ? -11.773 36.531 -0.878 1 98.88 48 TYR B CA 1
ATOM 4602 C C . TYR B 1 48 ? -11.141 36.875 -2.219 1 98.88 48 TYR B C 1
ATOM 4604 O O . TYR B 1 48 ? -10.219 36.219 -2.676 1 98.88 48 TYR B O 1
ATOM 4612 N N . ALA B 1 49 ? -11.594 37.969 -2.852 1 98.75 49 ALA B N 1
ATOM 4613 C CA . ALA B 1 49 ? -11.062 38.375 -4.145 1 98.75 49 ALA B CA 1
ATOM 4614 C C . ALA B 1 49 ? -9.594 38.781 -4.035 1 98.75 49 ALA B C 1
ATOM 4616 O O . ALA B 1 49 ? -8.789 38.438 -4.902 1 98.75 49 ALA B O 1
ATOM 4617 N N . GLU B 1 50 ? -9.281 39.531 -2.98 1 98.56 50 GLU B N 1
ATOM 4618 C CA . GLU B 1 50 ? -7.902 39.969 -2.775 1 98.56 50 GLU B CA 1
ATOM 4619 C C . GLU B 1 50 ? -6.988 38.781 -2.518 1 98.56 50 GLU B C 1
ATOM 4621 O O . GLU B 1 50 ? -5.859 38.719 -3.016 1 98.56 50 GLU B O 1
ATOM 4626 N N . VAL B 1 51 ? -7.461 37.812 -1.699 1 98.75 51 VAL B N 1
ATOM 4627 C CA . VAL B 1 51 ? -6.668 36.625 -1.43 1 98.75 51 VAL B CA 1
ATOM 4628 C C . VAL B 1 51 ? -6.422 35.875 -2.73 1 98.75 51 VAL B C 1
ATOM 4630 O O . VAL B 1 51 ? -5.301 35.438 -3 1 98.75 51 VAL B O 1
ATOM 4633 N N . HIS B 1 52 ? -7.438 35.688 -3.549 1 98.62 52 HIS B N 1
ATOM 4634 C CA . HIS B 1 52 ? -7.301 35.031 -4.832 1 98.62 52 HIS B CA 1
ATOM 4635 C C . HIS B 1 52 ? -6.27 35.719 -5.715 1 98.62 52 HIS B C 1
ATOM 4637 O O . HIS B 1 52 ? -5.395 35.062 -6.285 1 98.62 52 HIS B O 1
ATOM 4643 N N . ASP B 1 53 ? -6.367 37 -5.812 1 98.12 53 ASP B N 1
ATOM 4644 C CA . ASP B 1 53 ? -5.473 37.781 -6.664 1 98.12 53 ASP B CA 1
ATOM 4645 C C . ASP B 1 53 ? -4.027 37.656 -6.18 1 98.12 53 ASP B C 1
ATOM 4647 O O . ASP B 1 53 ? -3.117 37.438 -6.977 1 98.12 53 ASP B O 1
ATOM 4651 N N . ARG B 1 54 ? -3.807 37.875 -4.918 1 98.06 54 ARG B N 1
ATOM 4652 C CA . ARG B 1 54 ? -2.457 37.844 -4.359 1 98.06 54 ARG B CA 1
ATOM 4653 C C . ARG B 1 54 ? -1.852 36.469 -4.469 1 98.06 54 ARG B C 1
ATOM 4655 O O . ARG B 1 54 ? -0.667 36.312 -4.777 1 98.06 54 ARG B O 1
ATOM 4662 N N . ALA B 1 55 ? -2.674 35.438 -4.18 1 98.5 55 ALA B N 1
ATOM 4663 C CA . ALA B 1 55 ? -2.201 34.062 -4.312 1 98.5 55 ALA B CA 1
ATOM 4664 C C . ALA B 1 55 ? -1.824 33.75 -5.758 1 98.5 55 ALA B C 1
ATOM 4666 O O . ALA B 1 55 ? -0.835 33.062 -6.012 1 98.5 55 ALA B O 1
ATOM 4667 N N . ALA B 1 56 ? -2.596 34.25 -6.715 1 98.5 56 ALA B N 1
ATOM 4668 C CA . ALA B 1 56 ? -2.311 34.062 -8.133 1 98.5 56 ALA B CA 1
ATOM 4669 C C . ALA B 1 56 ? -0.984 34.688 -8.523 1 98.5 56 ALA B C 1
ATOM 4671 O O . ALA B 1 56 ? -0.231 34.156 -9.328 1 98.5 56 ALA B O 1
ATOM 4672 N N . ARG B 1 57 ? -0.735 35.875 -8.016 1 98.31 57 ARG B N 1
ATOM 4673 C CA . ARG B 1 57 ? 0.536 36.531 -8.273 1 98.31 57 ARG B CA 1
ATOM 4674 C C . ARG B 1 57 ? 1.702 35.75 -7.703 1 98.31 57 ARG B C 1
ATOM 4676 O O . ARG B 1 57 ? 2.74 35.594 -8.352 1 98.31 57 ARG B O 1
ATOM 4683 N N . ILE B 1 58 ? 1.522 35.25 -6.531 1 98.44 58 ILE B N 1
ATOM 4684 C CA . ILE B 1 58 ? 2.561 34.438 -5.906 1 98.44 58 ILE B CA 1
ATOM 4685 C C . ILE B 1 58 ? 2.789 33.156 -6.73 1 98.44 58 ILE B C 1
ATOM 4687 O O . ILE B 1 58 ? 3.932 32.75 -6.949 1 98.44 58 ILE B O 1
ATOM 4691 N N . ALA B 1 59 ? 1.691 32.5 -7.16 1 98.69 59 ALA B N 1
ATOM 4692 C CA . ALA B 1 59 ? 1.801 31.328 -8.023 1 98.69 59 ALA B CA 1
ATOM 4693 C C . ALA B 1 59 ? 2.639 31.641 -9.258 1 98.69 59 ALA B C 1
ATOM 4695 O O . ALA B 1 59 ? 3.496 30.844 -9.648 1 98.69 59 ALA B O 1
ATOM 4696 N N . THR B 1 60 ? 2.369 32.812 -9.867 1 98.19 60 THR B N 1
ATOM 4697 C CA . THR B 1 60 ? 3.105 33.25 -11.047 1 98.19 60 THR B CA 1
ATOM 4698 C C . THR B 1 60 ? 4.594 33.375 -10.734 1 98.19 60 THR B C 1
ATOM 4700 O O . THR B 1 60 ? 5.438 32.906 -11.5 1 98.19 60 THR B O 1
ATOM 4703 N N . GLY B 1 61 ? 4.91 34.031 -9.617 1 97.94 61 GLY B N 1
ATOM 4704 C CA . GLY B 1 61 ? 6.293 34.156 -9.195 1 97.94 61 GLY B CA 1
ATOM 4705 C C . GLY B 1 61 ? 6.973 32.812 -8.93 1 97.94 61 GLY B C 1
ATOM 4706 O O . GLY B 1 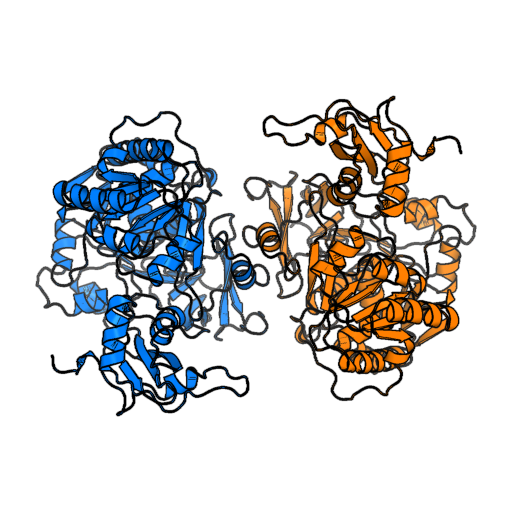61 ? 8.148 32.656 -9.25 1 97.94 61 GLY B O 1
ATOM 4707 N N . LEU B 1 62 ? 6.305 31.875 -8.32 1 98.38 62 LEU B N 1
ATOM 4708 C CA . LEU B 1 62 ? 6.836 30.547 -8.047 1 98.38 62 LEU B CA 1
ATOM 4709 C C . LEU B 1 62 ? 7.145 29.812 -9.352 1 98.38 62 LEU B C 1
ATOM 4711 O O . LEU B 1 62 ? 8.172 29.141 -9.453 1 98.38 62 LEU B O 1
ATOM 4715 N N . LEU B 1 63 ? 6.242 29.906 -10.328 1 97.56 63 LEU B N 1
ATOM 4716 C CA . LEU B 1 63 ? 6.387 29.203 -11.602 1 97.56 63 LEU B CA 1
ATOM 4717 C C . LEU B 1 63 ? 7.57 29.75 -12.391 1 97.56 63 LEU B C 1
ATOM 4719 O O . LEU B 1 63 ? 8.023 29.125 -13.352 1 97.56 63 LEU B O 1
ATOM 4723 N N . ASP B 1 64 ? 8.109 30.891 -12.039 1 95.62 64 ASP B N 1
ATOM 4724 C CA . ASP B 1 64 ? 9.289 31.453 -12.68 1 95.62 64 ASP B CA 1
ATOM 4725 C C . ASP B 1 64 ? 10.555 30.688 -12.273 1 95.62 64 ASP B C 1
ATOM 4727 O O . ASP B 1 64 ? 11.562 30.734 -12.984 1 95.62 64 ASP B O 1
ATOM 4731 N N . VAL B 1 65 ? 10.461 30 -11.141 1 95.5 65 VAL B N 1
ATOM 4732 C CA . VAL B 1 65 ? 11.703 29.438 -10.609 1 95.5 65 VAL B CA 1
ATOM 4733 C C . VAL B 1 65 ? 11.531 27.953 -10.352 1 95.5 65 VAL B C 1
ATOM 4735 O O . VAL B 1 65 ? 12.5 27.234 -10.086 1 95.5 65 VAL B O 1
ATOM 4738 N N . ALA B 1 66 ? 10.336 27.453 -10.391 1 97.56 66 ALA B N 1
ATOM 4739 C CA . ALA B 1 66 ? 10.039 26.047 -10.102 1 97.56 66 ALA B CA 1
ATOM 4740 C C . ALA B 1 66 ? 8.984 25.516 -11.062 1 97.56 66 ALA B C 1
ATOM 4742 O O . ALA B 1 66 ? 8.445 26.25 -11.891 1 97.56 66 ALA B O 1
ATOM 4743 N N . GLU B 1 67 ? 8.727 24.219 -11.07 1 97.5 67 GLU B N 1
ATOM 4744 C CA . GLU B 1 67 ? 7.793 23.547 -11.977 1 97.5 67 GLU B CA 1
ATOM 4745 C C . GLU B 1 67 ? 6.641 22.922 -11.203 1 97.5 67 GLU B C 1
ATOM 4747 O O . GLU B 1 67 ? 6.73 22.719 -9.984 1 97.5 67 GLU B O 1
ATOM 4752 N N . VAL B 1 68 ? 5.555 22.656 -11.945 1 97.62 68 VAL B N 1
ATOM 4753 C CA . VAL B 1 68 ? 4.426 21.922 -11.383 1 97.62 68 VAL B CA 1
ATOM 4754 C C . VAL B 1 68 ? 4.922 20.641 -10.719 1 97.62 68 VAL B C 1
ATOM 4756 O O . VAL B 1 68 ? 5.762 19.938 -11.281 1 97.62 68 VAL B O 1
ATOM 4759 N N . GLY B 1 69 ? 4.477 20.391 -9.484 1 97.94 69 GLY B N 1
ATOM 4760 C CA . GLY B 1 69 ? 4.887 19.172 -8.781 1 97.94 69 GLY B CA 1
ATOM 4761 C C . GLY B 1 69 ? 6.055 19.406 -7.84 1 97.94 69 GLY B C 1
ATOM 4762 O O . GLY B 1 69 ? 6.312 18.578 -6.953 1 97.94 69 GLY B O 1
ATOM 4763 N N . ASP B 1 70 ? 6.812 20.531 -8.008 1 98.62 70 ASP B N 1
ATOM 4764 C CA . ASP B 1 70 ? 7.922 20.828 -7.109 1 98.62 70 ASP B CA 1
ATOM 4765 C C . ASP B 1 70 ? 7.418 21.125 -5.699 1 98.62 70 ASP B C 1
ATOM 4767 O O . ASP B 1 70 ? 6.254 21.484 -5.516 1 98.62 70 ASP B O 1
ATOM 4771 N N . ARG B 1 71 ? 8.281 20.953 -4.754 1 98.81 71 ARG B N 1
ATOM 4772 C CA . ARG B 1 71 ? 7.941 21.188 -3.354 1 98.81 71 ARG B CA 1
ATOM 4773 C C . ARG B 1 71 ? 8.344 22.594 -2.924 1 98.81 71 ARG B C 1
ATOM 4775 O O . ARG B 1 71 ? 9.43 23.062 -3.264 1 98.81 71 ARG B O 1
ATOM 4782 N N . VAL B 1 72 ? 7.465 23.203 -2.23 1 98.94 72 VAL B N 1
ATOM 4783 C CA . VAL B 1 72 ? 7.688 24.5 -1.63 1 98.94 72 VAL B CA 1
ATOM 4784 C C . VAL B 1 72 ? 7.688 24.391 -0.108 1 98.94 72 VAL B C 1
ATOM 4786 O O . VAL B 1 72 ? 6.637 24.172 0.503 1 98.94 72 VAL B O 1
ATOM 4789 N N . LEU B 1 73 ? 8.852 24.562 0.44 1 98.94 73 LEU B N 1
ATOM 4790 C CA . LEU B 1 73 ? 8.977 24.5 1.893 1 98.94 73 LEU B CA 1
ATOM 4791 C C . LEU B 1 73 ? 8.547 25.828 2.527 1 98.94 73 LEU B C 1
ATOM 4793 O O . LEU B 1 73 ? 8.898 26.906 2.033 1 98.94 73 LEU B O 1
ATOM 4797 N N . ILE B 1 74 ? 7.754 25.781 3.568 1 98.88 74 ILE B N 1
ATOM 4798 C CA . ILE B 1 74 ? 7.367 26.969 4.312 1 98.88 74 ILE B CA 1
ATOM 4799 C C . ILE B 1 74 ? 7.742 26.812 5.785 1 98.88 74 ILE B C 1
ATOM 4801 O O . ILE B 1 74 ? 7.219 25.922 6.473 1 98.88 74 ILE B O 1
ATOM 4805 N N . MET B 1 75 ? 8.656 27.562 6.242 1 98.75 75 MET B N 1
ATOM 4806 C CA . MET B 1 75 ? 9.023 27.656 7.652 1 98.75 75 MET B CA 1
ATOM 4807 C C . MET B 1 75 ? 8.844 29.078 8.172 1 98.75 75 MET B C 1
ATOM 4809 O O . MET B 1 75 ? 9.766 29.891 8.094 1 98.75 75 MET B O 1
ATOM 4813 N N . ALA B 1 76 ? 7.68 29.328 8.711 1 98.5 76 ALA B N 1
ATOM 4814 C CA . ALA B 1 76 ? 7.293 30.688 9.125 1 98.5 76 ALA B CA 1
ATOM 4815 C C . ALA B 1 76 ? 6.223 30.641 10.211 1 98.5 76 ALA B C 1
ATOM 4817 O O . ALA B 1 76 ? 5.551 29.609 10.383 1 98.5 76 ALA B O 1
ATOM 4818 N N . GLY B 1 77 ? 6.184 31.688 10.992 1 96.81 77 GLY B N 1
ATOM 4819 C CA . GLY B 1 77 ? 5.09 31.844 11.938 1 96.81 77 GLY B CA 1
ATOM 4820 C C . GLY B 1 77 ? 3.779 32.219 11.281 1 96.81 77 GLY B C 1
ATOM 4821 O O . GLY B 1 77 ? 3.736 32.469 10.07 1 96.81 77 GLY B O 1
ATOM 4822 N N . ASN B 1 78 ? 2.746 32.312 12.102 1 98.06 78 ASN B N 1
ATOM 4823 C CA . ASN B 1 78 ? 1.429 32.719 11.617 1 98.06 78 ASN B CA 1
ATOM 4824 C C . ASN B 1 78 ? 1.46 34.094 10.969 1 98.06 78 ASN B C 1
ATOM 4826 O O . ASN B 1 78 ? 1.899 35.062 11.594 1 98.06 78 ASN B O 1
ATOM 4830 N N . SER B 1 79 ? 1.026 34.188 9.758 1 98.06 79 SER B N 1
ATOM 4831 C CA . SER B 1 79 ? 0.958 35.469 9.047 1 98.06 79 SER B CA 1
ATOM 4832 C C . SER B 1 79 ? 0.099 35.344 7.797 1 98.06 79 SER B C 1
ATOM 4834 O O . SER B 1 79 ? -0.194 34.25 7.332 1 98.06 79 SER B O 1
ATOM 4836 N N . ALA B 1 80 ? -0.329 36.469 7.332 1 98.31 80 ALA B N 1
ATOM 4837 C CA . ALA B 1 80 ? -1.029 36.5 6.051 1 98.31 80 ALA B CA 1
ATOM 4838 C C . ALA B 1 80 ? -0.152 35.938 4.934 1 98.31 80 ALA B C 1
ATOM 4840 O O . ALA B 1 80 ? -0.637 35.219 4.051 1 98.31 80 ALA B O 1
ATOM 4841 N N . ALA B 1 81 ? 1.139 36.219 5.004 1 98.31 81 ALA B N 1
ATOM 4842 C CA . ALA B 1 81 ? 2.088 35.75 3.994 1 98.31 81 ALA B CA 1
ATOM 4843 C C . ALA B 1 81 ? 2.164 34.219 3.963 1 98.31 81 ALA B C 1
ATOM 4845 O O . ALA B 1 81 ? 2.34 33.625 2.898 1 98.31 81 ALA B O 1
ATOM 4846 N N . TYR B 1 82 ? 2.094 33.625 5.145 1 98.56 82 TYR B N 1
ATOM 4847 C CA . TYR B 1 82 ? 2.074 32.188 5.207 1 98.56 82 TYR B CA 1
ATOM 4848 C C . TYR B 1 82 ? 0.901 31.609 4.414 1 98.56 82 TYR B C 1
ATOM 4850 O O . TYR B 1 82 ? 1.084 30.75 3.551 1 98.56 82 TYR B O 1
ATOM 4858 N N . VAL B 1 83 ? -0.285 32.125 4.652 1 98.88 83 VAL B N 1
ATOM 4859 C CA . VAL B 1 83 ? -1.5 31.625 4.008 1 98.88 83 VAL B CA 1
ATOM 4860 C C . VAL B 1 83 ? -1.416 31.859 2.5 1 98.88 83 VAL B C 1
ATOM 4862 O O . VAL B 1 83 ? -1.725 30.969 1.708 1 98.88 83 VAL B O 1
ATOM 4865 N N . LEU B 1 84 ? -0.967 33.062 2.139 1 98.81 84 LEU B N 1
ATOM 4866 C CA . LEU B 1 84 ? -0.872 33.406 0.724 1 98.81 84 LEU B CA 1
ATOM 4867 C C . LEU B 1 84 ? 0.167 32.531 0.022 1 98.81 84 LEU B C 1
ATOM 4869 O O . LEU B 1 84 ? -0.006 32.188 -1.144 1 98.81 84 LEU B O 1
ATOM 4873 N N . SER B 1 85 ? 1.277 32.188 0.708 1 98.81 85 SER B N 1
ATOM 4874 C CA . SER B 1 85 ? 2.283 31.281 0.149 1 98.81 85 SER B CA 1
ATOM 4875 C C . SER B 1 85 ? 1.722 29.875 -0.053 1 98.81 85 SER B C 1
ATOM 4877 O O . SER B 1 85 ? 1.973 29.25 -1.081 1 98.81 85 SER B O 1
ATOM 4879 N N . TRP B 1 86 ? 0.979 29.438 0.901 1 98.88 86 TRP B N 1
ATOM 4880 C CA . TRP B 1 86 ? 0.308 28.141 0.829 1 98.88 86 TRP B CA 1
ATOM 4881 C C . TRP B 1 86 ? -0.652 28.094 -0.355 1 98.88 86 TRP B C 1
ATOM 4883 O O . TRP B 1 86 ? -0.574 27.188 -1.188 1 98.88 86 TRP B O 1
ATOM 4893 N N . PHE B 1 87 ? -1.505 29.078 -0.453 1 98.81 87 PHE B N 1
ATOM 4894 C CA . PHE B 1 87 ? -2.488 29.141 -1.528 1 98.81 87 PHE B CA 1
ATOM 4895 C C . PHE B 1 87 ? -1.803 29.328 -2.879 1 98.81 87 PHE B C 1
ATOM 4897 O O . PHE B 1 87 ? -2.213 28.719 -3.873 1 98.81 87 PHE B O 1
ATOM 4904 N N . GLY B 1 88 ? -0.765 30.172 -2.928 1 98.81 88 GLY B N 1
ATOM 4905 C CA . GLY B 1 88 ? -0.01 30.359 -4.156 1 98.81 88 GLY B CA 1
ATOM 4906 C C . GLY B 1 88 ? 0.65 29.094 -4.656 1 98.81 88 GLY B C 1
ATOM 4907 O O . GLY B 1 88 ? 0.632 28.812 -5.859 1 98.81 88 GLY B O 1
ATOM 4908 N N . ALA B 1 89 ? 1.252 28.328 -3.76 1 98.81 89 ALA B N 1
ATOM 4909 C CA . ALA B 1 89 ? 1.856 27.047 -4.129 1 98.81 89 ALA B CA 1
ATOM 4910 C C . ALA B 1 89 ? 0.817 26.109 -4.723 1 98.81 89 ALA B C 1
ATOM 4912 O O . ALA B 1 89 ? 1.071 25.453 -5.738 1 98.81 89 ALA B O 1
ATOM 4913 N N . ALA B 1 90 ? -0.337 26.062 -4.102 1 98.81 90 ALA B N 1
ATOM 4914 C CA . ALA B 1 90 ? -1.417 25.219 -4.602 1 98.81 90 ALA B CA 1
ATOM 4915 C C . ALA B 1 90 ? -1.845 25.641 -6.004 1 98.81 90 ALA B C 1
ATOM 4917 O O . ALA B 1 90 ? -2.033 24.797 -6.883 1 98.81 90 ALA B O 1
ATOM 4918 N N . MET B 1 91 ? -1.973 26.969 -6.195 1 98.56 91 MET B N 1
ATOM 4919 C CA . MET B 1 91 ? -2.41 27.484 -7.484 1 98.56 91 MET B CA 1
ATOM 4920 C C . MET B 1 91 ? -1.344 27.266 -8.555 1 98.56 91 MET B C 1
ATOM 4922 O O . MET B 1 91 ? -1.656 27.188 -9.742 1 98.56 91 MET B O 1
ATOM 4926 N N . ALA B 1 92 ? -0.101 27.078 -8.141 1 98.62 92 ALA B N 1
ATOM 4927 C CA . ALA B 1 92 ? 0.998 26.812 -9.07 1 98.62 92 ALA B CA 1
ATOM 4928 C C . ALA B 1 92 ? 1.108 25.328 -9.367 1 98.62 92 ALA B C 1
ATOM 4930 O O . ALA B 1 92 ? 1.947 24.906 -10.164 1 98.62 92 ALA B O 1
ATOM 4931 N N . GLY B 1 93 ? 0.217 24.516 -8.727 1 98.62 93 GLY B N 1
ATOM 4932 C CA . GLY B 1 93 ? 0.312 23.062 -8.883 1 98.62 93 GLY B CA 1
ATOM 4933 C C . GLY B 1 93 ? 1.491 22.469 -8.141 1 98.62 93 GLY B C 1
ATOM 4934 O O . GLY B 1 93 ? 2.021 21.438 -8.547 1 98.62 93 GLY B O 1
ATOM 4935 N N . MET B 1 94 ? 1.959 23.141 -7.148 1 98.75 94 MET B N 1
ATOM 4936 C CA . MET B 1 94 ? 3.129 22.703 -6.387 1 98.75 94 MET B CA 1
ATOM 4937 C C . MET B 1 94 ? 2.717 22.125 -5.039 1 98.75 94 MET B C 1
ATOM 4939 O O . MET B 1 94 ? 1.532 22.125 -4.699 1 98.75 94 MET B O 1
ATOM 4943 N N . VAL B 1 95 ? 3.627 21.531 -4.324 1 98.88 95 VAL B N 1
ATOM 4944 C CA . VAL B 1 95 ? 3.361 20.797 -3.1 1 98.88 95 VAL B CA 1
ATOM 4945 C C . VAL B 1 95 ? 3.967 21.531 -1.905 1 98.88 95 VAL B C 1
ATOM 4947 O O . VAL B 1 95 ? 5.184 21.719 -1.836 1 98.88 95 VAL B O 1
ATOM 4950 N N . GLU B 1 96 ? 3.152 21.953 -1 1 98.81 96 GLU B N 1
ATOM 4951 C CA . GLU B 1 96 ? 3.646 22.609 0.2 1 98.81 96 GLU B CA 1
ATOM 4952 C C . GLU B 1 96 ? 4.273 21.609 1.17 1 98.81 96 GLU B C 1
ATOM 4954 O O . GLU B 1 96 ? 3.775 20.5 1.326 1 98.81 96 GLU B O 1
ATOM 4959 N N . VAL B 1 97 ? 5.32 22.078 1.881 1 98.81 97 VAL B N 1
ATOM 4960 C CA . VAL B 1 97 ? 5.969 21.344 2.961 1 98.81 97 VAL B CA 1
ATOM 4961 C C . VAL B 1 97 ? 6.117 22.234 4.184 1 98.81 97 VAL B C 1
ATOM 4963 O O . VAL B 1 97 ? 7.145 22.906 4.355 1 98.81 97 VAL B O 1
ATOM 4966 N N . PRO B 1 98 ? 5.152 22.234 5.047 1 98.38 98 PRO B N 1
ATOM 4967 C CA . PRO B 1 98 ? 5.262 23.047 6.258 1 98.38 98 PRO B CA 1
ATOM 4968 C C . PRO B 1 98 ? 6.262 22.484 7.262 1 98.38 98 PRO B C 1
ATOM 4970 O O . PRO B 1 98 ? 6.309 21.266 7.473 1 98.38 98 PRO B O 1
ATOM 4973 N N . ILE B 1 99 ? 7.004 23.375 7.828 1 97.19 99 ILE B N 1
ATOM 4974 C CA . ILE B 1 99 ? 8.039 22.969 8.773 1 97.19 99 ILE B CA 1
ATOM 4975 C C . ILE B 1 99 ? 7.805 23.656 10.117 1 97.19 99 ILE B C 1
ATOM 4977 O O . ILE B 1 99 ? 7.516 24.859 10.172 1 97.19 99 ILE B O 1
ATOM 4981 N N . ASN B 1 100 ? 7.914 22.859 11.172 1 92.38 100 ASN B N 1
ATOM 4982 C CA . ASN B 1 100 ? 7.859 23.391 12.531 1 92.38 100 ASN B CA 1
ATOM 4983 C C . ASN B 1 100 ? 8.945 24.438 12.773 1 92.38 100 ASN B C 1
ATOM 4985 O O . ASN B 1 100 ? 10.125 24.172 12.531 1 92.38 100 ASN B O 1
ATOM 4989 N N . THR B 1 101 ? 8.594 25.562 13.266 1 94.69 101 THR B N 1
ATOM 4990 C CA . THR B 1 101 ? 9.508 26.688 13.391 1 94.69 101 THR B CA 1
ATOM 4991 C C . THR B 1 101 ? 10.523 26.438 14.492 1 94.69 101 THR B C 1
ATOM 4993 O O . THR B 1 101 ? 11.523 27.156 14.602 1 94.69 101 THR B O 1
ATOM 4996 N N . SER B 1 102 ? 10.336 25.391 15.258 1 87.75 102 SER B N 1
ATOM 4997 C CA . SER B 1 102 ? 11.273 25.062 16.328 1 87.75 102 SER B CA 1
ATOM 4998 C C . SER B 1 102 ? 12.414 24.188 15.828 1 87.75 102 SER B C 1
ATOM 5000 O O . SER B 1 102 ? 13.414 24 16.531 1 87.75 102 SER B O 1
ATOM 5002 N N . TYR B 1 103 ? 12.312 23.688 14.633 1 88.31 103 TYR B N 1
ATOM 5003 C CA . TYR B 1 103 ? 13.266 22.688 14.156 1 88.31 103 TYR B CA 1
ATOM 5004 C C . TYR B 1 103 ? 14.586 23.344 13.766 1 88.31 103 TYR B C 1
ATOM 5006 O O . TYR B 1 103 ? 14.602 24.484 13.273 1 88.31 103 TYR B O 1
ATOM 5014 N N . LEU B 1 104 ? 15.586 22.734 14.039 1 87.69 104 LEU B N 1
ATOM 5015 C CA . LEU B 1 104 ? 16.953 23.094 13.68 1 87.69 104 LEU B CA 1
ATOM 5016 C C . LEU B 1 104 ? 17.844 21.859 13.594 1 87.69 104 LEU B C 1
ATOM 5018 O O . LEU B 1 104 ? 17.422 20.766 13.984 1 87.69 104 LEU B O 1
ATOM 5022 N N . GLY B 1 105 ? 19 21.938 13.039 1 89.19 105 GLY B N 1
ATOM 5023 C CA . GLY B 1 105 ? 19.922 20.828 12.969 1 89.19 105 GLY B CA 1
ATOM 5024 C C . GLY B 1 105 ? 19.344 19.609 12.258 1 89.19 105 GLY B C 1
ATOM 5025 O O . GLY B 1 105 ? 18.75 19.734 11.188 1 89.19 105 GLY B O 1
ATOM 5026 N N . ASP B 1 106 ? 19.484 18.484 12.883 1 84.31 106 ASP B N 1
ATOM 5027 C CA . ASP B 1 106 ? 19.125 17.219 12.258 1 84.31 106 ASP B CA 1
ATOM 5028 C C . ASP B 1 106 ? 17.609 17.109 12.078 1 84.31 106 ASP B C 1
ATOM 5030 O O . ASP B 1 106 ? 17.141 16.5 11.109 1 84.31 106 ASP B O 1
ATOM 5034 N N . PHE B 1 107 ? 16.906 17.781 13.016 1 82.25 107 PHE B N 1
ATOM 5035 C CA . PHE B 1 107 ? 15.445 17.781 12.898 1 82.25 107 PHE B CA 1
ATOM 5036 C C . PHE B 1 107 ? 15 18.469 11.617 1 82.25 107 PHE B C 1
ATOM 5038 O O . PHE B 1 107 ? 14.164 17.938 10.883 1 82.25 107 PHE B O 1
ATOM 5045 N N . LEU B 1 108 ? 15.68 19.547 11.406 1 91.94 108 LEU B N 1
ATOM 5046 C CA . LEU B 1 108 ? 15.375 20.297 10.195 1 91.94 108 LEU B CA 1
ATOM 5047 C C . LEU B 1 108 ? 15.961 19.625 8.969 1 91.94 108 LEU B C 1
ATOM 5049 O O . LEU B 1 108 ? 15.281 19.469 7.945 1 91.94 108 LEU B O 1
ATOM 5053 N N . ALA B 1 109 ? 17.172 19.109 9.094 1 94.69 109 ALA B N 1
ATOM 5054 C CA . ALA B 1 109 ? 17.906 18.516 7.977 1 94.69 109 ALA B CA 1
ATOM 5055 C C . ALA B 1 109 ? 17.172 17.297 7.43 1 94.69 109 ALA B C 1
ATOM 5057 O O . ALA B 1 109 ? 17.078 17.125 6.211 1 94.69 109 ALA B O 1
ATOM 5058 N N . HIS B 1 110 ? 16.672 16.531 8.281 1 91.94 110 HIS B N 1
ATOM 5059 C CA . HIS B 1 110 ? 15.977 15.312 7.863 1 91.94 110 HIS B CA 1
ATOM 5060 C C . HIS B 1 110 ? 14.773 15.633 6.988 1 91.94 110 HIS B C 1
ATOM 5062 O O . HIS B 1 110 ? 14.633 15.086 5.891 1 91.94 110 HIS B O 1
ATOM 5068 N N . GLN B 1 111 ? 13.922 16.531 7.445 1 95.25 111 GLN B N 1
ATOM 5069 C CA . GLN B 1 111 ? 12.703 16.844 6.715 1 95.25 111 GLN B CA 1
ATOM 5070 C C . GLN B 1 111 ? 13.023 17.531 5.391 1 95.25 111 GLN B C 1
ATOM 5072 O O . GLN B 1 111 ? 12.391 17.25 4.371 1 95.25 111 GLN B O 1
ATOM 5077 N N . VAL B 1 112 ? 14.062 18.344 5.406 1 98.12 112 VAL B N 1
ATOM 5078 C CA . VAL B 1 112 ? 14.461 19.047 4.191 1 98.12 112 VAL B CA 1
ATOM 5079 C C . VAL B 1 112 ? 15.023 18.062 3.178 1 98.12 112 VAL B C 1
ATOM 5081 O O . VAL B 1 112 ? 14.664 18.094 1.999 1 98.12 112 VAL B O 1
ATOM 5084 N N . ARG B 1 113 ? 15.82 17.156 3.66 1 97.62 113 ARG B N 1
ATOM 5085 C CA . ARG B 1 113 ? 16.438 16.156 2.795 1 97.62 113 ARG B CA 1
ATOM 5086 C C . ARG B 1 113 ? 15.383 15.242 2.176 1 97.62 113 ARG B C 1
ATOM 5088 O O . ARG B 1 113 ? 15.422 14.969 0.977 1 97.62 113 ARG B O 1
ATOM 5095 N N . VAL B 1 114 ? 14.469 14.828 2.951 1 96.94 114 VAL B N 1
ATOM 5096 C CA . VAL B 1 114 ? 13.438 13.898 2.49 1 96.94 114 VAL B CA 1
ATOM 5097 C C . VAL B 1 114 ? 12.531 14.602 1.477 1 96.94 114 VAL B C 1
ATOM 5099 O O . VAL B 1 114 ? 12.281 14.07 0.392 1 96.94 114 VAL B O 1
ATOM 5102 N N . ALA B 1 115 ? 12.102 15.82 1.785 1 98.25 115 ALA B N 1
ATOM 5103 C CA . ALA B 1 115 ? 11.141 16.516 0.934 1 98.25 115 ALA B CA 1
ATOM 5104 C C . ALA B 1 115 ? 11.805 17.016 -0.351 1 98.25 115 ALA B C 1
ATOM 5106 O O . ALA B 1 115 ? 11.156 17.109 -1.395 1 98.25 115 ALA B O 1
ATOM 5107 N N . GLY B 1 116 ? 13.078 17.422 -0.276 1 98.44 116 GLY B N 1
ATOM 5108 C CA . GLY B 1 116 ? 13.789 17.953 -1.43 1 98.44 116 GLY B CA 1
ATOM 5109 C C . GLY B 1 116 ? 13.094 19.141 -2.066 1 98.44 116 GLY B C 1
ATOM 5110 O O . GLY B 1 116 ? 12.781 19.125 -3.26 1 98.44 116 GLY B O 1
ATOM 5111 N N . PRO B 1 117 ? 12.898 20.219 -1.3 1 98.75 117 PRO B N 1
ATOM 5112 C CA . PRO B 1 117 ? 12.172 21.375 -1.844 1 98.75 117 PRO B CA 1
ATOM 5113 C C . PRO B 1 117 ? 13 22.172 -2.844 1 98.75 117 PRO B C 1
ATOM 5115 O O . PRO B 1 117 ? 14.227 22.234 -2.721 1 98.75 117 PRO B O 1
ATOM 5118 N N . THR B 1 118 ? 12.32 22.781 -3.785 1 98.56 118 THR B N 1
ATOM 5119 C CA . THR B 1 118 ? 12.953 23.625 -4.785 1 98.56 118 THR B CA 1
ATOM 5120 C C . THR B 1 118 ? 12.961 25.094 -4.32 1 98.56 118 THR B C 1
ATOM 5122 O O . THR B 1 118 ? 13.891 25.828 -4.625 1 98.56 118 THR B O 1
ATOM 5125 N N . VAL B 1 119 ? 11.945 25.484 -3.615 1 98.81 119 VAL B N 1
ATOM 5126 C CA . VAL B 1 119 ? 11.797 26.844 -3.08 1 98.81 119 VAL B CA 1
ATOM 5127 C C . VAL B 1 119 ? 11.523 26.781 -1.579 1 98.81 119 VAL B C 1
ATOM 5129 O O . VAL B 1 119 ? 10.875 25.844 -1.1 1 98.81 119 VAL B O 1
ATOM 5132 N N . ALA B 1 120 ? 12.086 27.734 -0.865 1 98.94 120 ALA B N 1
ATOM 5133 C CA . ALA B 1 120 ? 11.805 27.844 0.566 1 98.94 120 ALA B CA 1
ATOM 5134 C C . ALA B 1 120 ? 11.312 29.234 0.927 1 98.94 120 ALA B C 1
ATOM 5136 O O . ALA B 1 120 ? 11.977 30.234 0.624 1 98.94 120 ALA B O 1
ATOM 5137 N N . VAL B 1 121 ? 10.156 29.297 1.515 1 98.94 121 VAL B N 1
ATOM 5138 C CA . VAL B 1 121 ? 9.625 30.516 2.125 1 98.94 121 VAL B CA 1
ATOM 5139 C C . VAL B 1 121 ? 9.891 30.5 3.629 1 98.94 121 VAL B C 1
ATOM 5141 O O . VAL B 1 121 ? 9.336 29.656 4.352 1 98.94 121 VAL B O 1
ATOM 5144 N N . ILE B 1 122 ? 10.719 31.422 4.102 1 98.88 122 ILE B N 1
ATOM 5145 C CA . ILE B 1 122 ? 11.109 31.312 5.504 1 98.88 122 ILE B CA 1
ATOM 5146 C C . ILE B 1 122 ? 11.062 32.688 6.148 1 98.88 122 ILE B C 1
ATOM 5148 O O . ILE B 1 122 ? 11.234 33.719 5.473 1 98.88 122 ILE B O 1
ATOM 5152 N N . ASP B 1 123 ? 10.75 32.75 7.453 1 98.62 123 ASP B N 1
ATOM 5153 C CA . ASP B 1 123 ? 10.992 33.969 8.203 1 98.62 123 ASP B CA 1
ATOM 5154 C C . ASP B 1 123 ? 12.477 34.312 8.242 1 98.62 123 ASP B C 1
ATOM 5156 O O . ASP B 1 123 ? 13.32 33.406 8.328 1 98.62 123 ASP B O 1
ATOM 5160 N N . ALA B 1 124 ? 12.797 35.594 8.242 1 98.38 124 ALA B N 1
ATOM 5161 C CA . ALA B 1 124 ? 14.172 36.094 8.219 1 98.38 124 ALA B CA 1
ATOM 5162 C C . ALA B 1 124 ? 14.992 35.438 9.344 1 98.38 124 ALA B C 1
ATOM 5164 O O . ALA B 1 124 ? 16.172 35.125 9.156 1 98.38 124 ALA B O 1
ATOM 5165 N N . GLY B 1 125 ? 14.391 35.156 10.438 1 97.06 125 GLY B N 1
ATOM 5166 C CA . GLY B 1 125 ? 15.078 34.656 11.625 1 97.06 125 GLY B CA 1
ATOM 5167 C C . GLY B 1 125 ? 15.547 33.25 11.477 1 97.06 125 GLY B C 1
ATOM 5168 O O . GLY B 1 125 ? 16.359 32.75 12.281 1 97.06 125 GLY B O 1
ATOM 5169 N N . PHE B 1 126 ? 15.164 32.531 10.438 1 97.56 126 PHE B N 1
ATOM 5170 C CA . PHE B 1 126 ? 15.5 31.125 10.312 1 97.56 126 PHE B CA 1
ATOM 5171 C C . PHE B 1 126 ? 16.578 30.922 9.258 1 97.56 126 PHE B C 1
ATOM 5173 O O . PHE B 1 126 ? 17 29.781 9.016 1 97.56 126 PHE B O 1
ATOM 5180 N N . ALA B 1 127 ? 17.047 31.969 8.609 1 98.25 127 ALA B N 1
ATOM 5181 C CA . ALA B 1 127 ? 18.031 31.875 7.539 1 98.25 127 ALA B CA 1
ATOM 5182 C C . ALA B 1 127 ? 19.266 31.109 8 1 98.25 127 ALA B C 1
ATOM 5184 O O . ALA B 1 127 ? 19.766 30.219 7.297 1 98.25 127 ALA B O 1
ATOM 5185 N N . ALA B 1 128 ? 19.719 31.422 9.164 1 96.94 128 ALA B N 1
ATOM 5186 C CA . ALA B 1 128 ? 20.938 30.828 9.688 1 96.94 128 ALA B CA 1
ATOM 5187 C C . ALA B 1 128 ? 20.797 29.312 9.867 1 96.94 128 ALA B C 1
ATOM 5189 O O . ALA B 1 128 ? 21.766 28.562 9.742 1 96.94 128 ALA B O 1
ATOM 5190 N N . ARG B 1 129 ? 19.609 28.875 10.18 1 96.31 129 ARG B N 1
ATOM 5191 C CA . ARG B 1 129 ? 19.375 27.453 10.391 1 96.31 129 ARG B CA 1
ATOM 5192 C C . ARG B 1 129 ? 19.594 26.672 9.102 1 96.31 129 ARG B C 1
ATOM 5194 O O . ARG B 1 129 ? 20.047 25.516 9.141 1 96.31 129 ARG B O 1
ATOM 5201 N N . PHE B 1 130 ? 19.297 27.25 7.98 1 98.19 130 PHE B N 1
ATOM 5202 C CA . PHE B 1 130 ? 19.484 26.594 6.695 1 98.19 130 PHE B CA 1
ATOM 5203 C C . PHE B 1 130 ? 20.953 26.625 6.293 1 98.19 130 PHE B C 1
ATOM 5205 O O . PHE B 1 130 ? 21.469 25.656 5.723 1 98.19 130 PHE B O 1
ATOM 5212 N N . VAL B 1 131 ? 21.641 27.734 6.625 1 97.75 131 VAL B N 1
ATOM 5213 C CA . VAL B 1 131 ? 23.062 27.828 6.344 1 97.75 131 VAL B CA 1
ATOM 5214 C C . VAL B 1 131 ? 23.828 26.734 7.102 1 97.75 131 VAL B C 1
ATOM 5216 O O . VAL B 1 131 ? 24.828 26.219 6.617 1 97.75 131 VAL B O 1
ATOM 5219 N N . ALA B 1 132 ? 23.25 26.312 8.188 1 96.12 132 ALA B N 1
ATOM 5220 C CA . ALA B 1 132 ? 23.891 25.312 9.047 1 96.12 132 ALA B CA 1
ATOM 5221 C C . ALA B 1 132 ? 23.703 23.906 8.5 1 96.12 132 ALA B C 1
ATOM 5223 O O . ALA B 1 132 ? 24.312 22.953 8.984 1 96.12 132 ALA B O 1
ATOM 5224 N N . ILE B 1 133 ? 22.859 23.703 7.512 1 96.44 133 ILE B N 1
ATOM 5225 C CA . ILE B 1 133 ? 22.609 22.375 6.953 1 96.44 133 ILE B CA 1
ATOM 5226 C C . ILE B 1 133 ? 22.719 22.438 5.434 1 96.44 133 ILE B C 1
ATOM 5228 O O . ILE B 1 133 ? 21.812 22 4.723 1 96.44 133 ILE B O 1
ATOM 5232 N N . PRO B 1 134 ? 23.781 22.812 4.879 1 97.12 134 PRO B N 1
ATOM 5233 C CA . PRO B 1 134 ? 23.906 23.094 3.445 1 97.12 134 PRO B CA 1
ATOM 5234 C C . PRO B 1 134 ? 23.672 21.844 2.586 1 97.12 134 PRO B C 1
ATOM 5236 O O . PRO B 1 134 ? 23.094 21.953 1.501 1 97.12 134 PRO B O 1
ATOM 5239 N N . GLU B 1 135 ? 24.094 20.703 3.002 1 97.12 135 GLU B N 1
ATOM 5240 C CA . GLU B 1 135 ? 23.906 19.484 2.217 1 97.12 135 GLU B CA 1
ATOM 5241 C C . GLU B 1 135 ? 22.422 19.109 2.121 1 97.12 135 GLU B C 1
ATOM 5243 O O . GLU B 1 135 ? 21.938 18.797 1.039 1 97.12 135 GLU B O 1
ATOM 5248 N N . ALA B 1 136 ? 21.75 19.203 3.238 1 96.75 136 ALA B N 1
ATOM 5249 C CA . ALA B 1 136 ? 20.328 18.875 3.271 1 96.75 136 ALA B CA 1
ATOM 5250 C C . ALA B 1 136 ? 19.516 19.859 2.443 1 96.75 136 ALA B C 1
ATOM 5252 O O . ALA B 1 136 ? 18.5 19.5 1.83 1 96.75 136 ALA B O 1
ATOM 5253 N N . ALA B 1 137 ? 19.984 21.109 2.398 1 98.19 137 ALA B N 1
ATOM 5254 C CA . ALA B 1 137 ? 19.234 22.188 1.761 1 98.19 137 ALA B CA 1
ATOM 5255 C C . ALA B 1 137 ? 19.688 22.391 0.315 1 98.19 137 ALA B C 1
ATOM 5257 O O . ALA B 1 137 ? 19.312 23.375 -0.326 1 98.19 137 ALA B O 1
ATOM 5258 N N . SER B 1 138 ? 20.453 21.453 -0.237 1 97.88 138 SER B N 1
ATOM 5259 C CA . SER B 1 138 ? 21.094 21.641 -1.536 1 97.88 138 SER B CA 1
ATOM 5260 C C . SER B 1 138 ? 20.062 21.672 -2.66 1 97.88 138 SER B C 1
ATOM 5262 O O . SER B 1 138 ? 20.328 22.203 -3.74 1 97.88 138 SER B O 1
ATOM 5264 N N . SER B 1 139 ? 18.844 21.125 -2.439 1 97.94 139 SER B N 1
ATOM 5265 C CA . SER B 1 139 ? 17.812 21.078 -3.477 1 97.94 139 SER B CA 1
ATOM 5266 C C . SER B 1 139 ? 17.156 22.438 -3.668 1 97.94 139 SER B C 1
ATOM 5268 O O . SER B 1 139 ? 16.484 22.688 -4.68 1 97.94 139 SER B O 1
ATOM 5270 N N . ILE B 1 140 ? 17.297 23.344 -2.684 1 98.56 140 ILE B N 1
ATOM 5271 C CA . ILE B 1 140 ? 16.641 24.641 -2.721 1 98.56 140 ILE B CA 1
ATOM 5272 C C . ILE B 1 140 ? 17.344 25.562 -3.711 1 98.56 140 ILE B C 1
ATOM 5274 O O . ILE B 1 140 ? 18.547 25.812 -3.578 1 98.56 140 ILE B O 1
ATOM 5278 N N . ARG B 1 141 ? 16.609 26.062 -4.613 1 96.88 141 ARG B N 1
ATOM 5279 C CA . ARG B 1 141 ? 17.141 26.969 -5.629 1 96.88 141 ARG B CA 1
ATOM 5280 C C . ARG B 1 141 ? 16.953 28.422 -5.23 1 96.88 141 ARG B C 1
ATOM 5282 O O . ARG B 1 141 ? 17.766 29.281 -5.594 1 96.88 141 ARG B O 1
ATOM 5289 N N . ARG B 1 142 ? 15.898 28.672 -4.508 1 97.62 142 ARG B N 1
ATOM 5290 C CA . ARG B 1 142 ? 15.555 30.047 -4.16 1 97.62 142 ARG B CA 1
ATOM 5291 C C . ARG B 1 142 ? 14.906 30.125 -2.783 1 97.62 142 ARG B C 1
ATOM 5293 O O . ARG B 1 142 ? 14.008 29.344 -2.473 1 97.62 142 ARG B O 1
ATOM 5300 N N . PHE B 1 143 ? 15.406 31.062 -2.035 1 98.69 143 PHE B N 1
ATOM 5301 C CA . PHE B 1 143 ? 14.742 31.438 -0.788 1 98.69 143 PHE B CA 1
ATOM 5302 C C . PHE B 1 143 ? 13.906 32.688 -0.967 1 98.69 143 PHE B C 1
ATOM 5304 O O . PHE B 1 143 ? 14.367 33.688 -1.555 1 98.69 143 PHE B O 1
ATOM 5311 N N . ALA B 1 144 ? 12.664 32.656 -0.564 1 98.75 144 ALA B N 1
ATOM 5312 C CA . ALA B 1 144 ? 11.82 33.844 -0.381 1 98.75 144 ALA B CA 1
ATOM 5313 C C . ALA B 1 144 ? 11.688 34.188 1.097 1 98.75 144 ALA B C 1
ATOM 5315 O O . ALA B 1 144 ? 11.055 33.469 1.86 1 98.75 144 ALA B O 1
ATOM 5316 N N . VAL B 1 145 ? 12.164 35.312 1.475 1 98.75 145 VAL B N 1
ATOM 5317 C CA . VAL B 1 145 ? 12.367 35.594 2.895 1 98.75 145 VAL B CA 1
ATOM 5318 C C . VAL B 1 145 ? 11.297 36.562 3.389 1 98.75 145 VAL B C 1
ATOM 5320 O O . VAL B 1 145 ? 11.102 37.625 2.807 1 98.75 145 VAL B O 1
ATOM 5323 N N . LEU B 1 146 ? 10.586 36.188 4.391 1 98.06 146 LEU B N 1
ATOM 5324 C CA . LEU B 1 146 ? 9.578 37 5.066 1 98.06 146 LEU B CA 1
ATOM 5325 C C . LEU B 1 146 ? 10.219 37.844 6.148 1 98.06 146 LEU B C 1
ATOM 5327 O O . LEU B 1 146 ? 11.336 37.562 6.59 1 98.06 146 LEU B O 1
ATOM 5331 N N . GLY B 1 147 ? 9.438 38.875 6.625 1 94.12 147 GLY B N 1
ATOM 5332 C CA . GLY B 1 147 ? 9.891 39.781 7.676 1 94.12 147 GLY B CA 1
ATOM 5333 C C . GLY B 1 147 ? 9.891 41.219 7.25 1 94.12 147 GLY B C 1
ATOM 5334 O O . GLY B 1 147 ? 9.516 41.562 6.125 1 94.12 147 GLY B O 1
ATOM 5335 N N . ASP B 1 148 ? 10.258 42.062 8.211 1 93.38 148 ASP B N 1
ATOM 5336 C CA . ASP B 1 148 ? 10.406 43.469 7.844 1 93.38 148 ASP B CA 1
ATOM 5337 C C . ASP B 1 148 ? 11.523 43.656 6.816 1 93.38 148 ASP B C 1
ATOM 5339 O O . ASP B 1 148 ? 12.414 42.812 6.711 1 93.38 148 ASP B O 1
ATOM 5343 N N . PRO B 1 149 ? 11.445 44.688 6.082 1 93.06 149 PRO B N 1
ATOM 5344 C CA . PRO B 1 149 ? 12.359 44.875 4.953 1 93.06 149 PRO B CA 1
ATOM 5345 C C . PRO B 1 149 ? 13.828 44.75 5.359 1 93.06 149 PRO B C 1
ATOM 5347 O O . PRO B 1 149 ? 14.617 44.125 4.664 1 93.06 149 PRO B O 1
ATOM 5350 N N . GLU B 1 150 ? 14.195 45.312 6.488 1 95 150 GLU B N 1
ATOM 5351 C CA . GLU B 1 150 ? 15.594 45.281 6.906 1 95 150 GLU B CA 1
ATOM 5352 C C . GLU B 1 150 ? 16.031 43.875 7.301 1 95 150 GLU B C 1
ATOM 5354 O O . GLU B 1 150 ? 17.109 43.438 6.914 1 95 150 GLU B O 1
ATOM 5359 N N . GLU B 1 151 ? 15.219 43.25 8.062 1 95.19 151 GLU B N 1
ATOM 5360 C CA . GLU B 1 151 ? 15.516 41.906 8.477 1 95.19 151 GLU B CA 1
ATOM 5361 C C . GLU B 1 151 ? 15.586 40.938 7.277 1 95.19 151 GLU B C 1
ATOM 5363 O O . GLU B 1 151 ? 16.484 40.094 7.199 1 95.19 151 GLU B O 1
ATOM 5368 N N . ALA B 1 152 ? 14.656 41.125 6.391 1 97 152 ALA B N 1
ATOM 5369 C CA . ALA B 1 152 ? 14.617 40.312 5.188 1 97 152 ALA B CA 1
ATOM 5370 C C . ALA B 1 152 ? 15.859 40.531 4.332 1 97 152 ALA B C 1
ATOM 5372 O O . ALA B 1 152 ? 16.438 39.562 3.795 1 97 152 ALA B O 1
ATOM 5373 N N . ALA B 1 153 ? 16.25 41.75 4.234 1 96.69 153 ALA B N 1
ATOM 5374 C CA . ALA B 1 153 ? 17.438 42.062 3.447 1 96.69 153 ALA B CA 1
ATOM 5375 C C . ALA B 1 153 ? 18.688 41.406 4.039 1 96.69 153 ALA B C 1
ATOM 5377 O O . ALA B 1 153 ? 19.5 40.844 3.311 1 96.69 153 ALA B O 1
ATOM 5378 N N . THR B 1 154 ? 18.812 41.5 5.312 1 97.56 154 THR B N 1
ATOM 5379 C CA . THR B 1 154 ? 19.953 40.906 6.004 1 97.56 154 THR B CA 1
ATOM 5380 C C . THR B 1 154 ? 19.953 39.406 5.828 1 97.56 154 THR B C 1
ATOM 5382 O O . THR B 1 154 ? 21.016 38.812 5.566 1 97.56 154 THR B O 1
ATOM 5385 N N . ALA B 1 155 ? 18.828 38.812 6.027 1 98.31 155 ALA B N 1
ATOM 5386 C CA . ALA B 1 155 ? 18.719 37.344 5.863 1 98.31 155 ALA B CA 1
ATOM 5387 C C . ALA B 1 155 ? 19.047 36.938 4.43 1 98.31 155 ALA B C 1
ATOM 5389 O O . ALA B 1 155 ? 19.703 35.906 4.211 1 98.31 155 ALA B O 1
ATOM 5390 N N . CYS B 1 156 ? 18.578 37.719 3.469 1 98.44 156 CYS B N 1
ATOM 5391 C CA . CYS B 1 156 ? 18.875 37.438 2.07 1 98.44 156 CYS B CA 1
ATOM 5392 C C . CYS B 1 156 ? 20.391 37.469 1.826 1 98.44 156 CYS B C 1
ATOM 5394 O O . CYS B 1 156 ? 20.922 36.594 1.133 1 98.44 156 CYS B O 1
ATOM 5396 N N . GLU B 1 157 ? 21.016 38.406 2.365 1 98.19 157 GLU B N 1
ATOM 5397 C CA . GLU B 1 157 ? 22.469 38.5 2.213 1 98.19 157 GLU B CA 1
ATOM 5398 C C . GLU B 1 157 ? 23.172 37.281 2.807 1 98.19 157 GLU B C 1
ATOM 5400 O O . GLU B 1 157 ? 24.109 36.75 2.217 1 98.19 157 GLU B O 1
ATOM 5405 N N . THR B 1 158 ? 22.719 36.906 3.953 1 97.94 158 THR B N 1
ATOM 5406 C CA . THR B 1 158 ? 23.281 35.75 4.621 1 97.94 158 THR B CA 1
ATOM 5407 C C . THR B 1 158 ? 23.156 34.5 3.734 1 97.94 158 THR B C 1
ATOM 5409 O O . THR B 1 158 ? 24.109 33.75 3.572 1 97.94 158 THR B O 1
ATOM 5412 N N . LEU B 1 159 ? 22.016 34.312 3.178 1 98.56 159 LEU B N 1
ATOM 5413 C CA . LEU B 1 159 ? 21.75 33.156 2.328 1 98.56 159 LEU B CA 1
ATOM 5414 C C . LEU B 1 159 ? 22.547 33.25 1.035 1 98.56 159 LEU B C 1
ATOM 5416 O O . LEU B 1 159 ? 23.125 32.25 0.598 1 98.56 159 LEU B O 1
ATOM 5420 N N . ARG B 1 160 ? 22.625 34.406 0.421 1 98.25 160 ARG B N 1
ATOM 5421 C CA . ARG B 1 160 ? 23.406 34.594 -0.803 1 98.25 160 ARG B CA 1
ATOM 5422 C C . ARG B 1 160 ? 24.875 34.344 -0.56 1 98.25 160 ARG B C 1
ATOM 5424 O O . ARG B 1 160 ? 25.547 33.719 -1.394 1 98.25 160 ARG B O 1
ATOM 5431 N N . ALA B 1 161 ? 25.359 34.75 0.523 1 97.75 161 ALA B N 1
ATOM 5432 C CA . ALA B 1 161 ? 26.75 34.531 0.883 1 97.75 161 ALA B CA 1
ATOM 5433 C C . ALA B 1 161 ? 27.047 33.031 1.007 1 97.75 161 ALA B C 1
ATOM 5435 O O . ALA B 1 161 ? 28.172 32.594 0.771 1 97.75 161 ALA B O 1
ATOM 5436 N N . ALA B 1 162 ? 26.047 32.312 1.393 1 96.94 162 ALA B N 1
ATOM 5437 C CA . ALA B 1 162 ? 26.219 30.875 1.563 1 96.94 162 ALA B CA 1
ATOM 5438 C C . ALA B 1 162 ? 25.969 30.125 0.248 1 96.94 162 ALA B C 1
ATOM 5440 O O . ALA B 1 162 ? 26.078 28.906 0.19 1 96.94 162 ALA B O 1
ATOM 5441 N N . GLY B 1 163 ? 25.531 30.828 -0.816 1 96.56 163 GLY B N 1
ATOM 5442 C CA . GLY B 1 163 ? 25.516 30.234 -2.141 1 96.56 163 GLY B CA 1
ATOM 5443 C C . GLY B 1 163 ? 24.125 30.078 -2.713 1 96.56 163 GLY B C 1
ATOM 5444 O O . GLY B 1 163 ? 23.953 29.531 -3.803 1 96.56 163 GLY B O 1
ATOM 5445 N N . TRP B 1 164 ? 23.094 30.562 -2.002 1 97.62 164 TRP B N 1
ATOM 5446 C CA . TRP B 1 164 ? 21.734 30.422 -2.496 1 97.62 164 TRP B CA 1
ATOM 5447 C C . TRP B 1 164 ? 21.25 31.719 -3.139 1 97.62 164 TRP B C 1
ATOM 5449 O O . TRP B 1 164 ? 21.75 32.812 -2.82 1 97.62 164 TRP B O 1
ATOM 5459 N N . ASP B 1 165 ? 20.297 31.547 -4.074 1 97.94 165 ASP B N 1
ATOM 5460 C CA . ASP B 1 165 ? 19.516 32.719 -4.453 1 97.94 165 ASP B CA 1
ATOM 5461 C C . ASP B 1 165 ? 18.484 33.062 -3.375 1 97.94 165 ASP B C 1
ATOM 5463 O O . ASP B 1 165 ? 17.844 32.156 -2.818 1 97.94 165 ASP B O 1
ATOM 5467 N N . ALA B 1 166 ? 18.406 34.312 -3.039 1 98.44 166 ALA B N 1
ATOM 5468 C CA . ALA B 1 166 ? 17.484 34.75 -1.996 1 98.44 166 ALA B CA 1
ATOM 5469 C C . ALA B 1 166 ? 16.922 36.125 -2.287 1 98.44 166 ALA B C 1
ATOM 5471 O O . ALA B 1 166 ? 17.672 37.031 -2.689 1 98.44 166 ALA B O 1
ATOM 5472 N N . GLU B 1 167 ? 15.672 36.281 -2.143 1 97.88 167 GLU B N 1
ATOM 5473 C CA . GLU B 1 167 ? 14.977 37.531 -2.305 1 97.88 167 GLU B CA 1
ATOM 5474 C C . GLU B 1 167 ? 13.875 37.719 -1.261 1 97.88 167 GLU B C 1
ATOM 5476 O O . GLU B 1 167 ? 13.398 36.719 -0.69 1 97.88 167 GLU B O 1
ATOM 5481 N N . PRO B 1 168 ? 13.516 38.969 -1.031 1 97.88 168 PRO B N 1
ATOM 5482 C CA . PRO B 1 168 ? 12.344 39.156 -0.17 1 97.88 168 PRO B CA 1
ATOM 5483 C C . PRO B 1 168 ? 11.078 38.531 -0.742 1 97.88 168 PRO B C 1
ATOM 5485 O O . PRO B 1 168 ? 10.891 38.5 -1.96 1 97.88 168 PRO B O 1
ATOM 5488 N N . TRP B 1 169 ? 10.25 38.031 0.114 1 97.69 169 TRP B N 1
ATOM 5489 C CA . TRP B 1 169 ? 9.016 37.344 -0.243 1 97.69 169 TRP B CA 1
ATOM 5490 C C . TRP B 1 169 ? 8.164 38.219 -1.175 1 97.69 169 TRP B C 1
ATOM 5492 O O . TRP B 1 169 ? 7.512 37.688 -2.082 1 97.69 169 TRP B O 1
ATOM 5502 N N . ALA B 1 170 ? 8.195 39.5 -1.016 1 94.88 170 ALA B N 1
ATOM 5503 C CA . ALA B 1 170 ? 7.402 40.406 -1.812 1 94.88 170 ALA B CA 1
ATOM 5504 C C . ALA B 1 170 ? 7.734 40.281 -3.297 1 94.88 170 ALA B C 1
ATOM 5506 O O . ALA B 1 170 ? 6.891 40.562 -4.152 1 94.88 170 ALA B O 1
ATOM 5507 N N . ALA B 1 171 ? 8.914 39.844 -3.559 1 94.25 171 ALA B N 1
ATOM 5508 C CA . ALA B 1 171 ? 9.344 39.656 -4.941 1 94.25 171 ALA B CA 1
ATOM 5509 C C . ALA B 1 171 ? 8.523 38.594 -5.645 1 94.25 171 ALA B C 1
ATOM 5511 O O . ALA B 1 171 ? 8.32 38.625 -6.859 1 94.25 171 ALA B O 1
ATOM 5512 N N . LEU B 1 172 ? 8.023 37.594 -4.957 1 93.38 172 LEU B N 1
ATOM 5513 C CA . LEU B 1 172 ? 7.195 36.531 -5.531 1 93.38 172 LEU B CA 1
ATOM 5514 C C . LEU B 1 172 ? 5.887 37.094 -6.07 1 93.38 172 LEU B C 1
ATOM 5516 O O . LEU B 1 172 ? 5.301 36.562 -7.004 1 93.38 172 LEU B O 1
ATOM 5520 N N . ALA B 1 173 ? 5.406 38.188 -5.469 1 91.12 173 ALA B N 1
ATOM 5521 C CA . ALA B 1 173 ? 4.094 38.75 -5.812 1 91.12 173 ALA B CA 1
ATOM 5522 C C . ALA B 1 173 ? 4.234 40 -6.66 1 91.12 173 ALA B C 1
ATOM 5524 O O . ALA B 1 173 ? 3.279 40.781 -6.797 1 91.12 173 ALA B O 1
ATOM 5525 N N . ALA B 1 174 ? 5.352 40.219 -7.172 1 90 174 ALA B N 1
ATOM 5526 C CA . ALA B 1 174 ? 5.652 41.5 -7.832 1 90 174 ALA B CA 1
ATOM 5527 C C . ALA B 1 174 ? 4.957 41.594 -9.188 1 90 174 ALA B C 1
ATOM 5529 O O . ALA B 1 174 ? 4.527 42.656 -9.594 1 90 174 ALA B O 1
ATOM 5530 N N . ASP B 1 175 ? 4.781 40.5 -9.859 1 89.62 175 ASP B N 1
ATOM 5531 C CA . ASP B 1 175 ? 4.238 40.5 -11.219 1 89.62 175 ASP B CA 1
ATOM 5532 C C . ASP B 1 175 ? 2.732 40.25 -11.203 1 89.62 175 ASP B C 1
ATOM 5534 O O . ASP B 1 175 ? 2.201 39.688 -10.234 1 89.62 175 ASP B O 1
ATOM 5538 N N . GLU B 1 176 ? 2.107 40.656 -12.273 1 91.19 176 GLU B N 1
ATOM 5539 C CA . GLU B 1 176 ? 0.7 40.312 -12.461 1 91.19 176 GLU B CA 1
ATOM 5540 C C . GLU B 1 176 ? 0.512 38.812 -12.625 1 91.19 176 GLU B C 1
ATOM 5542 O O . GLU B 1 176 ? 1.379 38.125 -13.172 1 91.19 176 GLU B O 1
ATOM 5547 N N . ALA B 1 177 ? -0.65 38.406 -12.172 1 91.94 177 ALA B N 1
ATOM 5548 C CA . ALA B 1 177 ? -0.943 36.969 -12.258 1 91.94 177 ALA B CA 1
ATOM 5549 C C . ALA B 1 177 ? -1.03 36.531 -13.703 1 91.94 177 ALA B C 1
ATOM 5551 O O . ALA B 1 177 ? -1.644 37.188 -14.539 1 91.94 177 ALA B O 1
ATOM 5552 N N . ARG B 1 178 ? -0.474 35.375 -13.938 1 91.88 178 ARG B N 1
ATOM 5553 C CA . ARG B 1 178 ? -0.642 34.75 -15.242 1 91.88 178 ARG B CA 1
ATOM 5554 C C . ARG B 1 178 ? -2.07 34.25 -15.438 1 91.88 178 ARG B C 1
ATOM 5556 O O . ARG B 1 178 ? -2.746 33.906 -14.469 1 91.88 178 ARG B O 1
ATOM 5563 N N . THR B 1 179 ? -2.514 34.219 -16.656 1 87.81 179 THR B N 1
ATOM 5564 C CA . THR B 1 179 ? -3.869 33.75 -16.953 1 87.81 179 THR B CA 1
ATOM 5565 C C . THR B 1 179 ? -3.926 32.25 -17.062 1 87.81 179 THR B C 1
ATOM 5567 O O . THR B 1 179 ? -4.992 31.641 -16.906 1 87.81 179 THR B O 1
ATOM 5570 N N . ASP B 1 180 ? -2.781 31.594 -17.281 1 93.44 180 ASP B N 1
ATOM 5571 C CA . ASP B 1 180 ? -2.748 30.156 -17.547 1 93.44 180 ASP B CA 1
ATOM 5572 C C . ASP B 1 180 ? -2.096 29.406 -16.391 1 93.44 180 ASP B C 1
ATOM 5574 O O . ASP B 1 180 ? -1.183 28.594 -16.594 1 93.44 180 ASP B O 1
ATOM 5578 N N . LEU B 1 181 ? -2.645 29.625 -15.234 1 97 181 LEU B N 1
ATOM 5579 C CA . LEU B 1 181 ? -2.139 28.875 -14.094 1 97 181 LEU B CA 1
ATOM 5580 C C . LEU B 1 181 ? -2.533 27.406 -14.188 1 97 181 LEU B C 1
ATOM 5582 O O . LEU B 1 181 ? -3.537 27.062 -14.82 1 97 181 LEU B O 1
ATOM 5586 N N . PRO B 1 182 ? -1.765 26.5 -13.633 1 96.94 182 PRO B N 1
ATOM 5587 C CA . PRO B 1 182 ? -2.088 25.078 -13.641 1 96.94 182 PRO B CA 1
ATOM 5588 C C . PRO B 1 182 ? -3.469 24.781 -13.062 1 96.94 182 PRO B C 1
ATOM 5590 O O . PRO B 1 182 ? -4.02 25.594 -12.32 1 96.94 182 PRO B O 1
ATOM 5593 N N . ASP B 1 183 ? -4.055 23.781 -13.477 1 95.38 183 ASP B N 1
ATOM 5594 C CA . ASP B 1 183 ? -5.32 23.266 -12.969 1 95.38 183 ASP B CA 1
ATOM 5595 C C . ASP B 1 183 ? -5.152 21.844 -12.414 1 95.38 183 ASP B C 1
ATOM 5597 O O . ASP B 1 183 ? -5.508 20.859 -13.07 1 95.38 183 ASP B O 1
ATOM 5601 N N . PRO B 1 184 ? -4.617 21.766 -11.211 1 96.75 184 PRO B N 1
ATOM 5602 C CA . PRO B 1 184 ? -4.312 20.453 -10.656 1 96.75 184 PRO B CA 1
ATOM 5603 C C . PRO B 1 184 ? -5.559 19.578 -10.484 1 96.75 184 PRO B C 1
ATOM 5605 O O . PRO B 1 184 ? -6.637 20.109 -10.172 1 96.75 184 PRO B O 1
ATOM 5608 N N . ALA B 1 185 ? -5.414 18.266 -10.602 1 96.81 185 ALA B N 1
ATOM 5609 C CA . ALA B 1 185 ? -6.484 17.297 -10.367 1 96.81 185 ALA B CA 1
ATOM 5610 C C . ALA B 1 185 ? -6.656 17.016 -8.883 1 96.81 185 ALA B C 1
ATOM 5612 O O . ALA B 1 185 ? -5.762 17.297 -8.078 1 96.81 185 ALA B O 1
ATOM 5613 N N . ALA B 1 186 ? -7.832 16.484 -8.523 1 97.62 186 ALA B N 1
ATOM 5614 C CA . ALA B 1 186 ? -8.133 16.109 -7.148 1 97.62 186 ALA B CA 1
ATOM 5615 C C . ALA B 1 186 ? -7.129 15.102 -6.617 1 97.62 186 ALA B C 1
ATOM 5617 O O . ALA B 1 186 ? -6.836 15.07 -5.422 1 97.62 186 ALA B O 1
ATOM 5618 N N . SER B 1 187 ? -6.5 14.328 -7.543 1 97.94 187 SER B N 1
ATOM 5619 C CA . SER B 1 187 ? -5.594 13.242 -7.184 1 97.94 187 SER B CA 1
ATOM 5620 C C . SER B 1 187 ? -4.16 13.742 -7.039 1 97.94 187 SER B C 1
ATOM 5622 O O . SER B 1 187 ? -3.295 13.031 -6.531 1 97.94 187 SER B O 1
ATOM 5624 N N . ASP B 1 188 ? -3.828 14.984 -7.484 1 97.94 188 ASP B N 1
ATOM 5625 C CA . ASP B 1 188 ? -2.461 15.492 -7.461 1 97.94 188 ASP B CA 1
ATOM 5626 C C . ASP B 1 188 ? -2.031 15.852 -6.039 1 97.94 188 ASP B C 1
ATOM 5628 O O . ASP B 1 188 ? -2.826 16.375 -5.258 1 97.94 188 ASP B O 1
ATOM 5632 N N . PRO B 1 189 ? -0.792 15.602 -5.695 1 98.5 189 PRO B N 1
ATOM 5633 C CA . PRO B 1 189 ? -0.292 16 -4.379 1 98.5 189 PRO B CA 1
ATOM 5634 C C . PRO B 1 189 ? -0.336 17.516 -4.16 1 98.5 189 PRO B C 1
ATOM 5636 O O . PRO B 1 189 ? -0.073 18.281 -5.09 1 98.5 189 PRO B O 1
ATOM 5639 N N . VAL B 1 190 ? -0.71 17.938 -2.92 1 98.69 190 VAL B N 1
ATOM 5640 C CA . VAL B 1 190 ? -0.771 19.359 -2.627 1 98.69 190 VAL B CA 1
ATOM 5641 C C . VAL B 1 190 ? 0.016 19.672 -1.354 1 98.69 190 VAL B C 1
ATOM 5643 O O . VAL B 1 190 ? 0.375 20.812 -1.098 1 98.69 190 VAL B O 1
ATOM 5646 N N . GLY B 1 191 ? 0.331 18.578 -0.589 1 98.69 191 GLY B N 1
ATOM 5647 C CA . GLY B 1 191 ? 1.058 18.781 0.653 1 98.69 191 GLY B CA 1
ATOM 5648 C C . GLY B 1 191 ? 1.847 17.578 1.099 1 98.69 191 GLY B C 1
ATOM 5649 O O . GLY B 1 191 ? 1.473 16.438 0.795 1 98.69 191 GLY B O 1
ATOM 5650 N N . ILE B 1 192 ? 2.939 17.766 1.743 1 98.62 192 ILE B N 1
ATOM 5651 C CA . ILE B 1 192 ? 3.709 16.797 2.506 1 98.62 192 ILE B CA 1
ATOM 5652 C C . ILE B 1 192 ? 3.848 17.25 3.953 1 98.62 192 ILE B C 1
ATOM 5654 O O . ILE B 1 192 ? 4.602 18.188 4.242 1 98.62 192 ILE B O 1
ATOM 5658 N N . LEU B 1 193 ? 3.119 16.641 4.863 1 97.62 193 LEU B N 1
ATOM 5659 C CA . LEU B 1 193 ? 3.154 17 6.277 1 97.62 193 LEU B CA 1
ATOM 5660 C C . LEU B 1 193 ? 3.883 15.938 7.094 1 97.62 193 LEU B C 1
ATOM 5662 O O . LEU B 1 193 ? 3.463 14.781 7.121 1 97.62 193 LEU B O 1
ATOM 5666 N N . PHE B 1 194 ? 4.926 16.375 7.742 1 92.88 194 PHE B N 1
ATOM 5667 C CA . PHE B 1 194 ? 5.73 15.43 8.5 1 92.88 194 PHE B CA 1
ATOM 5668 C C . PHE B 1 194 ? 5.078 15.109 9.844 1 92.88 194 PHE B C 1
ATOM 5670 O O . PHE B 1 194 ? 4.539 16 10.5 1 92.88 194 PHE B O 1
ATOM 5677 N N . THR B 1 195 ? 5.02 13.844 10.117 1 85.81 195 THR B N 1
ATOM 5678 C CA . THR B 1 195 ? 4.512 13.367 11.398 1 85.81 195 THR B CA 1
ATOM 5679 C C . THR B 1 195 ? 5.594 12.594 12.156 1 85.81 195 THR B C 1
ATOM 5681 O O . THR B 1 195 ? 6.414 11.906 11.539 1 85.81 195 THR B O 1
ATOM 5684 N N . SER B 1 196 ? 5.723 12.859 13.406 1 68.5 196 SER B N 1
ATOM 5685 C CA . SER B 1 196 ? 6.773 12.227 14.195 1 68.5 196 SER B CA 1
ATOM 5686 C C . SER B 1 196 ? 6.395 10.805 14.578 1 68.5 196 SER B C 1
ATOM 5688 O O . SER B 1 196 ? 5.242 10.531 14.922 1 68.5 196 SER B O 1
ATOM 5690 N N . GLY B 1 197 ? 7.098 9.695 13.953 1 60.06 197 GLY B N 1
ATOM 5691 C CA . GLY B 1 197 ? 6.863 8.32 14.359 1 60.06 197 GLY B CA 1
ATOM 5692 C C . GLY B 1 197 ? 7.375 8.008 15.75 1 60.06 197 GLY B C 1
ATOM 5693 O O . GLY B 1 197 ? 8.039 8.836 16.375 1 60.06 197 GLY B O 1
ATOM 5694 N N . THR B 1 198 ? 6.926 7.023 16.406 1 54.91 198 THR B N 1
ATOM 5695 C CA . THR B 1 198 ? 7.359 6.629 17.75 1 54.91 198 THR B CA 1
ATOM 5696 C C . THR B 1 198 ? 8.82 6.191 17.734 1 54.91 198 THR B C 1
ATOM 5698 O O . THR B 1 198 ? 9.625 6.676 18.531 1 54.91 198 THR B O 1
ATOM 5701 N N . THR B 1 199 ? 9.164 5.34 16.703 1 60.28 199 THR B N 1
ATOM 5702 C CA . THR B 1 199 ? 10.461 4.676 16.797 1 60.28 199 THR B CA 1
ATOM 5703 C C . THR B 1 199 ? 11.328 4.992 15.578 1 60.28 199 THR B C 1
ATOM 5705 O O . THR B 1 199 ? 12.398 4.406 15.398 1 60.28 199 THR B O 1
ATOM 5708 N N . GLY B 1 200 ? 10.945 6.004 14.789 1 71.75 200 GLY B N 1
ATOM 5709 C CA . GLY B 1 200 ? 11.734 6.305 13.602 1 71.75 200 GLY B CA 1
ATOM 5710 C C . GLY B 1 200 ? 11.664 7.762 13.195 1 71.75 200 GLY B C 1
ATOM 5711 O O . GLY B 1 200 ? 11.07 8.586 13.906 1 71.75 200 GLY B O 1
ATOM 5712 N N . PRO B 1 201 ? 12.438 8.047 12.188 1 79.56 201 PRO B N 1
ATOM 5713 C CA . PRO B 1 201 ? 12.398 9.43 11.695 1 79.56 201 PRO B CA 1
ATOM 5714 C C . PRO B 1 201 ? 11.008 9.844 11.227 1 79.56 201 PRO B C 1
ATOM 5716 O O . PRO B 1 201 ? 10.172 8.992 10.922 1 79.56 201 PRO B O 1
ATOM 5719 N N . SER B 1 202 ? 10.836 11.133 11.336 1 87.44 202 SER B N 1
ATOM 5720 C CA . SER B 1 202 ? 9.555 11.68 10.883 1 87.44 202 SER B CA 1
ATOM 5721 C C . SER B 1 202 ? 9.258 11.25 9.445 1 87.44 202 SER B C 1
ATOM 5723 O O . SER B 1 202 ? 10.172 11.094 8.641 1 87.44 202 SER B O 1
ATOM 5725 N N . LYS B 1 203 ? 8.031 11.016 9.188 1 93.62 203 LYS B N 1
ATOM 5726 C CA . LYS B 1 203 ? 7.559 10.609 7.871 1 93.62 203 LYS B CA 1
ATOM 5727 C C . LYS B 1 203 ? 6.711 11.703 7.227 1 93.62 203 LYS B C 1
ATOM 5729 O O . LYS B 1 203 ? 5.891 12.336 7.891 1 93.62 203 LYS B O 1
ATOM 5734 N N . GLY B 1 204 ? 6.934 11.992 5.965 1 97.38 204 GLY B N 1
ATOM 5735 C CA . GLY B 1 204 ? 6.152 12.977 5.234 1 97.38 204 GLY B CA 1
ATOM 5736 C C . GLY B 1 204 ? 4.887 12.406 4.625 1 97.38 204 GLY B C 1
ATOM 5737 O O . GLY B 1 204 ? 4.941 11.719 3.605 1 97.38 204 GLY B O 1
ATOM 5738 N N . VAL B 1 205 ? 3.744 12.719 5.191 1 98.31 205 VAL B N 1
ATOM 5739 C CA . VAL B 1 205 ? 2.447 12.266 4.691 1 98.31 205 VAL B CA 1
ATOM 5740 C C . VAL B 1 205 ? 2.092 13.031 3.418 1 98.31 205 VAL B C 1
ATOM 5742 O O . VAL B 1 205 ? 1.959 14.258 3.438 1 98.31 205 VAL B O 1
ATOM 5745 N N . VAL B 1 206 ? 1.98 12.32 2.314 1 98.75 206 VAL B N 1
ATOM 5746 C CA . VAL B 1 206 ? 1.604 12.977 1.063 1 98.75 206 VAL B CA 1
ATOM 5747 C C . VAL B 1 206 ? 0.086 13.102 0.984 1 98.75 206 VAL B C 1
ATOM 5749 O O . VAL B 1 206 ? -0.633 12.102 1.055 1 98.75 206 VAL B O 1
ATOM 5752 N N . MET B 1 207 ? -0.359 14.297 0.868 1 98.69 207 MET B N 1
ATOM 5753 C CA . MET B 1 207 ? -1.789 14.57 0.758 1 98.69 207 MET B CA 1
ATOM 5754 C C . MET B 1 207 ? -2.15 15.008 -0.656 1 98.69 207 MET B C 1
ATOM 5756 O O . MET B 1 207 ? -1.56 15.953 -1.189 1 98.69 207 MET B O 1
ATOM 5760 N N . ALA B 1 208 ? -3.109 14.375 -1.245 1 98.69 208 ALA B N 1
ATOM 5761 C CA . ALA B 1 208 ? -3.697 14.867 -2.488 1 98.69 208 ALA B CA 1
ATOM 5762 C C . ALA B 1 208 ? -4.602 16.062 -2.232 1 98.69 208 ALA B C 1
ATOM 5764 O O . ALA B 1 208 ? -4.961 16.344 -1.086 1 98.69 208 ALA B O 1
ATOM 5765 N N . ASN B 1 209 ? -4.953 16.75 -3.311 1 98.75 209 ASN B N 1
ATOM 5766 C CA . ASN B 1 209 ? -5.895 17.859 -3.189 1 98.75 209 ASN B CA 1
ATOM 5767 C C . ASN B 1 209 ? -7.203 17.406 -2.541 1 98.75 209 ASN B C 1
ATOM 5769 O O . ASN B 1 209 ? -7.688 18.062 -1.611 1 98.75 209 ASN B O 1
ATOM 5773 N N . ALA B 1 210 ? -7.715 16.297 -2.953 1 98.75 210 ALA B N 1
ATOM 5774 C CA . ALA B 1 210 ? -8.992 15.828 -2.439 1 98.75 210 ALA B CA 1
ATOM 5775 C C . ALA B 1 210 ? -8.883 15.43 -0.97 1 98.75 210 ALA B C 1
ATOM 5777 O O . ALA B 1 210 ? -9.828 15.609 -0.198 1 98.75 210 ALA B O 1
ATOM 5778 N N . HIS B 1 211 ? -7.773 14.891 -0.62 1 98.75 211 HIS B N 1
ATOM 5779 C CA . HIS B 1 211 ? -7.527 14.516 0.77 1 98.75 211 HIS B CA 1
ATOM 5780 C C . HIS B 1 211 ? -7.578 15.742 1.682 1 98.75 211 HIS B C 1
ATOM 5782 O O . HIS B 1 211 ? -8.312 15.75 2.67 1 98.75 211 HIS B O 1
ATOM 5788 N N . MET B 1 212 ? -6.82 16.766 1.333 1 98.81 212 MET B N 1
ATOM 5789 C CA . MET B 1 212 ? -6.789 17.984 2.148 1 98.81 212 MET B CA 1
ATOM 5790 C C . MET B 1 212 ? -8.148 18.656 2.162 1 98.81 212 MET B C 1
ATOM 5792 O O . MET B 1 212 ? -8.609 19.109 3.211 1 98.81 212 MET B O 1
ATOM 5796 N N . TYR B 1 213 ? -8.789 18.766 0.982 1 98.69 213 TYR B N 1
ATOM 5797 C CA . TYR B 1 213 ? -10.133 19.328 0.89 1 98.69 213 TYR B CA 1
ATOM 5798 C C . TYR B 1 213 ? -11.102 18.578 1.795 1 98.69 213 TYR B C 1
ATOM 5800 O O . TYR B 1 213 ? -11.82 19.188 2.59 1 98.69 213 TYR B O 1
ATOM 5808 N N . PHE B 1 214 ? -11.141 17.234 1.621 1 98.75 214 PHE B N 1
ATOM 5809 C CA . PHE B 1 214 ? -12.086 16.391 2.352 1 98.75 214 PHE B CA 1
ATOM 5810 C C . PHE B 1 214 ? -11.867 16.516 3.854 1 98.75 214 PHE B C 1
ATOM 5812 O O . PHE B 1 214 ? -12.82 16.641 4.621 1 98.75 214 PHE B O 1
ATOM 5819 N N . PHE B 1 215 ? -10.625 16.453 4.238 1 98.62 215 PHE B N 1
ATOM 5820 C CA . PHE B 1 215 ? -10.258 16.656 5.637 1 98.62 215 PHE B CA 1
ATOM 5821 C C . PHE B 1 215 ? -10.836 17.953 6.168 1 98.62 215 PHE B C 1
ATOM 5823 O O . PHE B 1 215 ? -11.477 17.969 7.223 1 98.62 215 PHE B O 1
ATOM 5830 N N . ALA B 1 216 ? -10.68 18.984 5.418 1 98.75 216 ALA B N 1
ATOM 5831 C CA . ALA B 1 216 ? -11.195 20.312 5.773 1 98.75 216 ALA B CA 1
ATOM 5832 C C . ALA B 1 216 ? -12.727 20.312 5.785 1 98.75 216 ALA B C 1
ATOM 5834 O O . ALA B 1 216 ? -13.336 20.906 6.684 1 98.75 216 ALA B O 1
ATOM 5835 N N . ASP B 1 217 ? -13.297 19.719 4.828 1 98.75 217 ASP B N 1
ATOM 5836 C CA . ASP B 1 217 ? -14.75 19.719 4.699 1 98.75 217 ASP B CA 1
ATOM 5837 C C . ASP B 1 217 ? -15.398 18.938 5.84 1 98.75 217 ASP B C 1
ATOM 5839 O O . ASP B 1 217 ? -16.516 19.25 6.262 1 98.75 217 ASP B O 1
ATOM 5843 N N . GLU B 1 218 ? -14.758 17.906 6.312 1 98.31 218 GLU B N 1
ATOM 5844 C CA . GLU B 1 218 ? -15.227 17.219 7.52 1 98.31 218 GLU B CA 1
ATOM 5845 C C . GLU B 1 218 ? -15.375 18.203 8.68 1 98.31 218 GLU B C 1
ATOM 5847 O O . GLU B 1 218 ? -16.312 18.109 9.477 1 98.31 218 GLU B O 1
ATOM 5852 N N . CYS B 1 219 ? -14.422 19.141 8.742 1 97.75 219 CYS B N 1
ATOM 5853 C CA . CYS B 1 219 ? -14.5 20.141 9.789 1 97.75 219 CYS B CA 1
ATOM 5854 C C . CYS B 1 219 ? -15.703 21.062 9.578 1 97.75 219 CYS B C 1
ATOM 5856 O O . CYS B 1 219 ? -16.344 21.484 10.539 1 97.75 219 CYS B O 1
ATOM 5858 N N . VAL B 1 220 ? -15.961 21.438 8.297 1 98.44 220 VAL B N 1
ATOM 5859 C CA . VAL B 1 220 ? -17.141 22.219 7.988 1 98.44 220 VAL B CA 1
ATOM 5860 C C . VAL B 1 220 ? -18.391 21.531 8.547 1 98.44 220 VAL B C 1
ATOM 5862 O O . VAL B 1 220 ? -19.203 22.172 9.219 1 98.44 220 VAL B O 1
ATOM 5865 N N . SER B 1 221 ? -18.484 20.25 8.305 1 97.56 221 SER B N 1
ATOM 5866 C CA . SER B 1 221 ? -19.609 19.453 8.789 1 97.56 221 SER B CA 1
ATOM 5867 C C . SER B 1 221 ? -19.609 19.359 10.305 1 97.56 221 SER B C 1
ATOM 5869 O O . SER B 1 221 ? -20.641 19.578 10.945 1 97.56 221 SER B O 1
ATOM 5871 N N . LEU B 1 222 ? -18.469 19.078 10.898 1 96.88 222 LEU B N 1
ATOM 5872 C CA . LEU B 1 222 ? -18.281 18.859 12.328 1 96.88 222 LEU B CA 1
ATOM 5873 C C . LEU B 1 222 ? -18.75 20.062 13.125 1 96.88 222 LEU B C 1
ATOM 5875 O O . LEU B 1 222 ? -19.375 19.922 14.18 1 96.88 222 LEU B O 1
ATOM 5879 N N . THR B 1 223 ? -18.484 21.297 12.633 1 97.31 223 THR B N 1
ATOM 5880 C CA . THR B 1 223 ? -18.734 22.531 13.375 1 97.31 223 THR B CA 1
ATOM 5881 C C . THR B 1 223 ? -19.969 23.25 12.82 1 97.31 223 THR B C 1
ATOM 5883 O O . THR B 1 223 ? -20.297 24.359 13.266 1 97.31 223 THR B O 1
ATOM 5886 N N . ARG B 1 224 ? -20.609 22.672 11.781 1 97.62 224 ARG B N 1
ATOM 5887 C CA . ARG B 1 224 ? -21.719 23.297 11.078 1 97.62 224 ARG B CA 1
ATOM 5888 C C . ARG B 1 224 ? -21.359 24.703 10.609 1 97.62 224 ARG B C 1
ATOM 5890 O O . ARG B 1 224 ? -22.125 25.656 10.789 1 97.62 224 ARG B O 1
ATOM 5897 N N . LEU B 1 225 ? -20.172 24.781 10.039 1 98.38 225 LEU B N 1
ATOM 5898 C CA . LEU B 1 225 ? -19.641 26.078 9.609 1 98.38 225 LEU B CA 1
ATOM 5899 C C . LEU B 1 225 ? -20.406 26.594 8.398 1 98.38 225 LEU B C 1
ATOM 5901 O O . LEU B 1 225 ? -20.688 25.844 7.465 1 98.38 225 LEU B O 1
ATOM 5905 N N . THR B 1 226 ? -20.797 27.891 8.406 1 98.44 226 THR B N 1
ATOM 5906 C CA . THR B 1 226 ? -21.453 28.562 7.289 1 98.44 226 THR B CA 1
ATOM 5907 C C . THR B 1 226 ? -20.719 29.844 6.918 1 98.44 226 THR B C 1
ATOM 5909 O O . THR B 1 226 ? -19.734 30.203 7.566 1 98.44 226 THR B O 1
ATOM 5912 N N . ASP B 1 227 ? -21.156 30.516 5.871 1 98.56 227 ASP B N 1
ATOM 5913 C CA . ASP B 1 227 ? -20.516 31.75 5.434 1 98.56 227 ASP B CA 1
ATOM 5914 C C . ASP B 1 227 ? -20.844 32.906 6.379 1 98.56 227 ASP B C 1
ATOM 5916 O O . ASP B 1 227 ? -20.328 34 6.215 1 98.56 227 ASP B O 1
ATOM 5920 N N . GLU B 1 228 ? -21.625 32.625 7.457 1 98.44 228 GLU B N 1
ATOM 5921 C CA . GLU B 1 228 ? -21.922 33.656 8.469 1 98.44 228 GLU B CA 1
ATOM 5922 C C . GLU B 1 228 ? -20.969 33.531 9.656 1 98.44 228 GLU B C 1
ATOM 5924 O O . GLU B 1 228 ? -20.969 34.375 10.562 1 98.44 228 GLU B O 1
ATOM 5929 N N . ASP B 1 229 ? -20.125 32.5 9.617 1 98.81 229 ASP B N 1
ATOM 5930 C CA . ASP B 1 229 ? -19.281 32.188 10.766 1 98.81 229 ASP B CA 1
ATOM 5931 C C . ASP B 1 229 ? -17.922 32.906 10.648 1 98.81 229 ASP B C 1
ATOM 5933 O O . ASP B 1 229 ? -17.531 33.312 9.555 1 98.81 229 ASP B O 1
ATOM 5937 N N . THR B 1 230 ? -17.344 33.094 11.789 1 98.88 230 THR B N 1
ATOM 5938 C CA . THR B 1 230 ? -15.953 33.5 11.945 1 98.88 230 THR B CA 1
ATOM 5939 C C . THR B 1 230 ? -15.164 32.438 12.695 1 98.88 230 THR B C 1
ATOM 5941 O O . THR B 1 230 ? -15.469 32.125 13.844 1 98.88 230 THR B O 1
ATOM 5944 N N . TYR B 1 231 ? -14.203 31.844 12.062 1 98.88 231 TYR B N 1
ATOM 5945 C CA . TYR B 1 231 ? -13.32 30.844 12.672 1 98.88 231 TYR B CA 1
ATOM 5946 C C . TYR B 1 231 ? -12.023 31.5 13.148 1 98.88 231 TYR B C 1
ATOM 5948 O O . TYR B 1 231 ? -11.242 32 12.344 1 98.88 231 TYR B O 1
ATOM 5956 N N . LEU B 1 232 ? -11.742 31.5 14.445 1 98.81 232 LEU B N 1
ATOM 5957 C CA . LEU B 1 232 ? -10.555 32.094 15.016 1 98.81 232 LEU B CA 1
ATOM 5958 C C . LEU B 1 232 ? -9.539 31.047 15.43 1 98.81 232 LEU B C 1
ATOM 5960 O O . LEU B 1 232 ? -9.898 30.062 16.094 1 98.81 232 LEU B O 1
ATOM 5964 N N . VAL B 1 233 ? -8.281 31.25 15.016 1 97.88 233 VAL B N 1
ATOM 5965 C CA . VAL B 1 233 ? -7.23 30.297 15.352 1 97.88 233 VAL B CA 1
ATOM 5966 C C . VAL B 1 233 ? -6.043 31.047 15.961 1 97.88 233 VAL B C 1
ATOM 5968 O O . VAL B 1 233 ? -5.715 32.156 15.539 1 97.88 233 VAL B O 1
ATOM 5971 N N . MET B 1 234 ? -5.438 30.344 16.953 1 95.75 234 MET B N 1
ATOM 5972 C CA . MET B 1 234 ? -4.25 30.891 17.609 1 95.75 234 MET B CA 1
ATOM 5973 C C . MET B 1 234 ? -3.09 29.906 17.562 1 95.75 234 MET B C 1
ATOM 5975 O O . MET B 1 234 ? -1.981 30.219 17.984 1 95.75 234 MET B O 1
ATOM 5979 N N . GLY B 1 235 ? -3.336 28.672 17.031 1 93.75 235 GLY B N 1
ATOM 5980 C CA . GLY B 1 235 ? -2.277 27.688 16.875 1 93.75 235 GLY B CA 1
ATOM 5981 C C . GLY B 1 235 ? -1.46 27.891 15.609 1 93.75 235 GLY B C 1
ATOM 5982 O O . GLY B 1 235 ? -1.841 28.672 14.734 1 93.75 235 GLY B O 1
ATOM 5983 N N . PRO B 1 236 ? -0.383 27.141 15.523 1 94.31 236 PRO B N 1
ATOM 5984 C CA . PRO B 1 236 ? 0.533 27.375 14.406 1 94.31 236 PRO B CA 1
ATOM 5985 C C . PRO B 1 236 ? 0.009 26.812 13.086 1 94.31 236 PRO B C 1
ATOM 5987 O O . PRO B 1 236 ? -0.509 25.688 13.055 1 94.31 236 PRO B O 1
ATOM 5990 N N . LEU B 1 237 ? 0.238 27.531 11.992 1 97.31 237 LEU B N 1
ATOM 5991 C CA . LEU B 1 237 ? -0.204 27.141 10.656 1 97.31 237 LEU B CA 1
ATOM 5992 C C . LEU B 1 237 ? 0.606 25.969 10.141 1 97.31 237 LEU B C 1
ATOM 5994 O O . LEU B 1 237 ? 0.182 25.281 9.203 1 97.31 237 LEU B O 1
ATOM 5998 N N . PHE B 1 238 ? 1.771 25.75 10.695 1 94.19 238 PHE B N 1
ATOM 5999 C CA . PHE B 1 238 ? 2.566 24.625 10.203 1 94.19 238 PHE B CA 1
ATOM 6000 C C . PHE B 1 238 ? 2.031 23.297 10.734 1 94.19 238 PHE B C 1
ATOM 6002 O O . PHE B 1 238 ? 2.533 22.234 10.375 1 94.19 238 PHE B O 1
ATOM 6009 N N . HIS B 1 239 ? 0.985 23.359 11.492 1 92.5 239 HIS B N 1
ATOM 6010 C CA . HIS B 1 239 ? 0.22 22.188 11.898 1 92.5 239 HIS B CA 1
ATOM 6011 C C . HIS B 1 239 ? -1.138 22.156 11.203 1 92.5 239 HIS B C 1
ATOM 6013 O O . HIS B 1 239 ? -1.766 23.188 11 1 92.5 239 HIS B O 1
ATOM 6019 N N . GLY B 1 240 ? -1.64 20.953 10.992 1 94.56 240 GLY B N 1
ATOM 6020 C CA . GLY B 1 240 ? -2.9 20.75 10.297 1 94.56 240 GLY B CA 1
ATOM 6021 C C . GLY B 1 240 ? -4.086 21.359 11.016 1 94.56 240 GLY B C 1
ATOM 6022 O O . GLY B 1 240 ? -5.051 21.797 10.383 1 94.56 240 GLY B O 1
ATOM 6023 N N . ASN B 1 241 ? -3.998 21.5 12.297 1 93.5 241 ASN B N 1
ATOM 6024 C CA . ASN B 1 241 ? -5.109 22 13.094 1 93.5 241 ASN B CA 1
ATOM 6025 C C . ASN B 1 241 ? -5.473 23.438 12.703 1 93.5 241 ASN B C 1
ATOM 6027 O O . ASN B 1 241 ? -6.656 23.781 12.641 1 93.5 241 ASN B O 1
ATOM 6031 N N . ALA B 1 242 ? -4.48 24.219 12.5 1 96 242 ALA B N 1
ATOM 6032 C CA . ALA B 1 242 ? -4.73 25.609 12.102 1 96 242 ALA B CA 1
ATOM 6033 C C . ALA B 1 242 ? -4.914 25.719 10.594 1 96 242 ALA B C 1
ATOM 6035 O O . ALA B 1 242 ? -5.633 26.594 10.109 1 96 242 ALA B O 1
ATOM 6036 N N . GLN B 1 243 ? -4.293 24.812 9.867 1 96.62 243 GLN B N 1
ATOM 6037 C CA . GLN B 1 243 ? -4.273 24.922 8.406 1 96.62 243 GLN B CA 1
ATOM 6038 C C . GLN B 1 243 ? -5.516 24.281 7.793 1 96.62 243 GLN B C 1
ATOM 6040 O O . GLN B 1 243 ? -6.594 24.875 7.793 1 96.62 243 GLN B O 1
ATOM 6045 N N . PHE B 1 244 ? -5.539 22.953 7.664 1 95.44 244 PHE B N 1
ATOM 6046 C CA . PHE B 1 244 ? -6.637 22.375 6.902 1 95.44 244 PHE B CA 1
ATOM 6047 C C . PHE B 1 244 ? -7.773 21.953 7.828 1 95.44 244 PHE B C 1
ATOM 6049 O O . PHE B 1 244 ? -8.797 21.438 7.367 1 95.44 244 PHE B O 1
ATOM 6056 N N . LEU B 1 245 ? -7.68 22.312 9.109 1 97.25 245 LEU B N 1
ATOM 6057 C CA . LEU B 1 245 ? -8.82 22.078 9.992 1 97.25 245 LEU B CA 1
ATOM 6058 C C . LEU B 1 245 ? -9.422 23.406 10.453 1 97.25 245 LEU B C 1
ATOM 6060 O O . LEU B 1 245 ? -10.383 23.406 11.227 1 97.25 245 LEU B O 1
ATOM 6064 N N . ALA B 1 246 ? -8.852 24.547 10.016 1 98.25 246 ALA B N 1
ATOM 6065 C CA . ALA B 1 246 ? -9.461 25.828 10.344 1 98.25 246 ALA B CA 1
ATOM 6066 C C . ALA B 1 246 ? -9.453 26.766 9.141 1 98.25 246 ALA B C 1
ATOM 6068 O O . ALA B 1 246 ? -10.508 27.125 8.617 1 98.25 246 ALA B O 1
ATOM 6069 N N . ALA B 1 247 ? -8.289 27.078 8.617 1 98.81 247 ALA B N 1
ATOM 6070 C CA . ALA B 1 247 ? -8.18 28 7.504 1 98.81 247 ALA B CA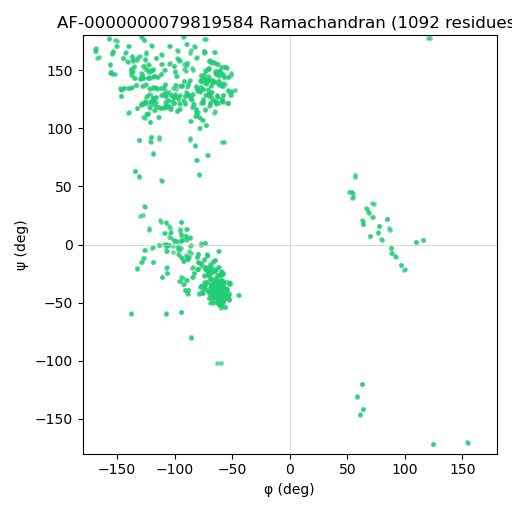 1
ATOM 6071 C C . ALA B 1 247 ? -8.93 27.484 6.277 1 98.81 247 ALA B C 1
ATOM 6073 O O . ALA B 1 247 ? -9.711 28.219 5.66 1 98.81 247 ALA B O 1
ATOM 6074 N N . TYR B 1 248 ? -8.695 26.25 5.902 1 98.88 248 TYR B N 1
ATOM 6075 C CA . TYR B 1 248 ? -9.289 25.688 4.691 1 98.88 248 TYR B CA 1
ATOM 6076 C C . TYR B 1 248 ? -10.781 25.469 4.871 1 98.88 248 TYR B C 1
ATOM 6078 O O . TYR B 1 248 ? -11.57 25.781 3.975 1 98.88 248 TYR B O 1
ATOM 6086 N N . PRO B 1 249 ? -11.289 24.984 6.039 1 98.81 249 PRO B N 1
ATOM 6087 C CA . PRO B 1 249 ? -12.734 24.922 6.25 1 98.81 249 PRO B CA 1
ATOM 6088 C C . PRO B 1 249 ? -13.422 26.281 6.109 1 98.81 249 PRO B C 1
ATOM 6090 O O . PRO B 1 249 ? -14.508 26.375 5.535 1 98.81 249 PRO B O 1
ATOM 6093 N N . ALA B 1 250 ? -12.805 27.312 6.641 1 98.88 250 ALA B N 1
ATOM 6094 C CA . ALA B 1 250 ? -13.359 28.641 6.492 1 98.88 250 ALA B CA 1
ATOM 6095 C C . ALA B 1 250 ? -13.484 29.031 5.02 1 98.88 250 ALA B C 1
ATOM 6097 O O . ALA B 1 250 ? -14.5 29.594 4.602 1 98.88 250 ALA B O 1
ATOM 6098 N N . LEU B 1 251 ? -12.461 28.719 4.262 1 98.94 251 LEU B N 1
ATOM 6099 C CA . LEU B 1 251 ? -12.484 28.984 2.826 1 98.94 251 LEU B CA 1
ATOM 6100 C C . LEU B 1 251 ? -13.625 28.219 2.15 1 98.94 251 LEU B C 1
ATOM 6102 O O . LEU B 1 251 ? -14.383 28.797 1.364 1 98.94 251 LEU B O 1
ATOM 6106 N N . ILE B 1 252 ? -13.75 26.938 2.459 1 98.88 252 ILE B N 1
ATOM 6107 C CA . ILE B 1 252 ? -14.75 26.062 1.852 1 98.88 252 ILE B CA 1
ATOM 6108 C C . ILE B 1 252 ? -16.156 26.609 2.156 1 98.88 252 ILE B C 1
ATOM 6110 O O . ILE B 1 252 ? -17 26.688 1.263 1 98.88 252 ILE B O 1
ATOM 6114 N N . ALA B 1 253 ? -16.359 27.062 3.375 1 98.75 253 ALA B N 1
ATOM 6115 C CA . ALA B 1 253 ? -17.688 27.5 3.834 1 98.75 253 ALA B CA 1
ATOM 6116 C C . ALA B 1 253 ? -18 28.906 3.35 1 98.75 253 ALA B C 1
ATOM 6118 O O . ALA B 1 253 ? -19.156 29.312 3.326 1 98.75 253 ALA B O 1
ATOM 6119 N N . GLY B 1 254 ? -16.969 29.672 2.998 1 98.75 254 GLY B N 1
ATOM 6120 C CA . GLY B 1 254 ? -17.156 31.094 2.713 1 98.75 254 GLY B CA 1
ATOM 6121 C C . GLY B 1 254 ? -17.125 31.953 3.957 1 98.75 254 GLY B C 1
ATOM 6122 O O . GLY B 1 254 ? -17.641 33.062 3.949 1 98.75 254 GLY B O 1
ATOM 6123 N N . ALA B 1 255 ? -16.516 31.453 5.012 1 98.88 255 ALA B N 1
ATOM 6124 C CA . ALA B 1 255 ? -16.484 32.125 6.312 1 98.88 255 ALA B CA 1
ATOM 6125 C C . ALA B 1 255 ? -15.273 33.031 6.426 1 98.88 255 ALA B C 1
ATOM 6127 O O . ALA B 1 255 ? -14.438 33.094 5.516 1 98.88 255 ALA B O 1
ATOM 6128 N N . ARG B 1 256 ? -15.266 33.812 7.543 1 98.88 256 ARG B N 1
ATOM 6129 C CA . ARG B 1 256 ? -14.102 34.656 7.879 1 98.88 256 ARG B CA 1
ATOM 6130 C C . ARG B 1 256 ? -13.109 33.875 8.734 1 98.88 256 ARG B C 1
ATOM 6132 O O . ARG B 1 256 ? -13.508 33.188 9.695 1 98.88 256 ARG B O 1
ATOM 6139 N N . PHE B 1 257 ? -11.898 33.875 8.344 1 98.88 257 PHE B N 1
ATOM 6140 C CA . PHE B 1 257 ? -10.812 33.25 9.086 1 98.88 257 PHE B CA 1
ATOM 6141 C C . PHE B 1 257 ? -9.969 34.281 9.812 1 98.88 257 PHE B C 1
ATOM 6143 O O . PHE B 1 257 ? -9.352 35.156 9.18 1 98.88 257 PHE B O 1
ATOM 6150 N N . VAL B 1 258 ? -9.883 34.219 11.141 1 98.94 258 VAL B N 1
ATOM 6151 C CA . VAL B 1 258 ? -9.094 35.125 11.953 1 98.94 258 VAL B CA 1
ATOM 6152 C C . VAL B 1 258 ? -7.875 34.406 12.516 1 98.94 258 VAL B C 1
ATOM 6154 O O . VAL B 1 258 ? -8.016 33.406 13.219 1 98.94 258 VAL B O 1
ATOM 6157 N N . LEU B 1 259 ? -6.73 34.938 12.211 1 98.75 259 LEU B N 1
ATOM 6158 C CA . LEU B 1 259 ? -5.473 34.281 12.578 1 98.75 259 LEU B CA 1
ATOM 6159 C C . LEU B 1 259 ? -4.664 35.156 13.523 1 98.75 259 LEU B C 1
ATOM 6161 O O . LEU B 1 259 ? -4.309 36.281 13.18 1 98.75 259 LEU B O 1
ATOM 6165 N N . HIS B 1 260 ? -4.402 34.625 14.695 1 98 260 HIS B N 1
ATOM 6166 C CA . HIS B 1 260 ? -3.5 35.281 15.625 1 98 260 HIS B CA 1
ATOM 6167 C C . HIS B 1 260 ? -2.096 34.688 15.547 1 98 260 HIS B C 1
ATOM 6169 O O . HIS B 1 260 ? -1.917 33.562 15.117 1 98 260 HIS B O 1
ATOM 6175 N N . THR B 1 261 ? -1.142 35.375 16 1 95.88 261 THR B N 1
ATOM 6176 C CA . THR B 1 261 ? 0.261 35 15.891 1 95.88 261 THR B CA 1
ATOM 6177 C C . THR B 1 261 ? 0.591 33.875 16.859 1 95.88 261 THR B C 1
ATOM 6179 O O . THR B 1 261 ? 1.432 33.031 16.578 1 95.88 261 THR B O 1
ATOM 6182 N N . ARG B 1 262 ? -0.006 33.938 18.047 1 93.31 262 ARG B N 1
ATOM 6183 C CA . ARG B 1 262 ? 0.253 32.938 19.062 1 93.31 262 ARG B CA 1
ATOM 6184 C C . ARG B 1 262 ? -0.916 32.812 20.031 1 93.31 262 ARG B C 1
ATOM 6186 O O . ARG B 1 262 ? -1.747 33.719 20.125 1 93.31 262 ARG B O 1
ATOM 6193 N N . PHE B 1 263 ? -0.942 31.812 20.75 1 92.62 263 PHE B N 1
ATOM 6194 C CA . PHE B 1 263 ? -1.96 31.578 21.766 1 92.62 263 PHE B CA 1
ATOM 6195 C C . PHE B 1 263 ? -1.745 32.469 22.969 1 92.62 263 PHE B C 1
ATOM 6197 O O . PHE B 1 263 ? -0.605 32.75 23.359 1 92.62 263 PHE B O 1
ATOM 6204 N N . SER B 1 264 ? -2.768 32.969 23.5 1 92.94 264 SER B N 1
ATOM 6205 C CA . SER B 1 264 ? -2.787 33.688 24.75 1 92.94 264 SER B CA 1
ATOM 6206 C C . SER B 1 264 ? -4.008 33.344 25.594 1 92.94 264 SER B C 1
ATOM 6208 O O . SER B 1 264 ? -5.141 33.656 25.219 1 92.94 264 SER B O 1
ATOM 6210 N N . ALA B 1 265 ? -3.74 32.719 26.719 1 90.44 265 ALA B N 1
ATOM 6211 C CA . ALA B 1 265 ? -4.844 32.344 27.609 1 90.44 265 ALA B CA 1
ATOM 6212 C C . ALA B 1 265 ? -5.512 33.594 28.203 1 90.44 265 ALA B C 1
ATOM 6214 O O . ALA B 1 265 ? -6.738 33.656 28.297 1 90.44 265 ALA B O 1
ATOM 6215 N N . THR B 1 266 ? -4.699 34.531 28.578 1 92.88 266 THR B N 1
ATOM 6216 C CA . THR B 1 266 ? -5.188 35.719 29.25 1 92.88 266 THR B CA 1
ATOM 6217 C C . THR B 1 266 ? -6.016 36.594 28.312 1 92.88 266 THR B C 1
ATOM 6219 O O . THR B 1 266 ? -6.938 37.281 28.734 1 92.88 266 THR B O 1
ATOM 6222 N N . ARG B 1 267 ? -5.695 36.531 27.031 1 95.38 267 ARG B N 1
ATOM 6223 C CA . ARG B 1 267 ? -6.391 37.406 26.078 1 95.38 267 ARG B CA 1
ATOM 6224 C C . ARG B 1 267 ? -7.414 36.594 25.266 1 95.38 267 ARG B C 1
ATOM 6226 O O . ARG B 1 267 ? -8.055 37.156 24.375 1 95.38 267 ARG B O 1
ATOM 6233 N N . TRP B 1 268 ? -7.594 35.406 25.594 1 96 268 TRP B N 1
ATOM 6234 C CA . TRP B 1 268 ? -8.398 34.5 24.766 1 96 268 TRP B CA 1
ATOM 6235 C C . TRP B 1 268 ? -9.82 35.031 24.625 1 96 268 TRP B C 1
ATOM 6237 O O . TRP B 1 268 ? -10.305 35.219 23.5 1 96 268 TRP B O 1
ATOM 6247 N N . THR B 1 269 ? -10.492 35.406 25.703 1 96 269 THR B N 1
ATOM 6248 C CA . THR B 1 269 ? -11.883 35.844 25.672 1 96 269 THR B CA 1
ATOM 6249 C C . THR B 1 269 ? -12 37.156 24.922 1 96 269 THR B C 1
ATOM 6251 O O . THR B 1 269 ? -12.953 37.375 24.172 1 96 269 THR B O 1
ATOM 6254 N N . ASP B 1 270 ? -11.039 38.031 25.156 1 96.69 270 ASP B N 1
ATOM 6255 C CA . ASP B 1 270 ? -11.039 39.344 24.469 1 96.69 270 ASP B CA 1
ATOM 6256 C C . ASP B 1 270 ? -10.914 39.156 22.969 1 96.69 270 ASP B C 1
ATOM 6258 O O . ASP B 1 270 ? -11.609 39.812 22.188 1 96.69 270 ASP B O 1
ATOM 6262 N N . ARG B 1 271 ? -10.078 38.281 22.578 1 97.38 271 ARG B N 1
ATOM 6263 C CA . ARG B 1 271 ? -9.875 38 21.156 1 97.38 271 ARG B CA 1
ATOM 6264 C C . ARG B 1 271 ? -11.125 37.406 20.516 1 97.38 271 ARG B C 1
ATOM 6266 O O . ARG B 1 271 ? -11.492 37.75 19.391 1 97.38 271 ARG B O 1
ATOM 6273 N N . ILE B 1 272 ? -11.773 36.531 21.219 1 98.06 272 ILE B N 1
ATOM 6274 C CA . ILE B 1 272 ? -13.023 35.938 20.766 1 98.06 272 ILE B CA 1
ATOM 6275 C C . ILE B 1 272 ? -14.07 37.031 20.547 1 98.06 272 ILE B C 1
ATOM 6277 O O . ILE B 1 272 ? -14.734 37.062 19.5 1 98.06 272 ILE B O 1
ATOM 6281 N N . ARG B 1 273 ? -14.18 37.906 21.469 1 97.38 273 ARG B N 1
ATOM 6282 C CA . ARG B 1 273 ? -15.164 38.969 21.422 1 97.38 273 ARG B CA 1
ATOM 6283 C C . ARG B 1 273 ? -14.844 39.969 20.297 1 97.38 273 ARG B C 1
ATOM 6285 O O . ARG B 1 273 ? -15.719 40.312 19.5 1 97.38 273 ARG B O 1
ATOM 6292 N N . ASP B 1 274 ? -13.602 40.406 20.266 1 97.5 274 ASP B N 1
ATOM 6293 C CA . ASP B 1 274 ? -13.172 41.406 19.297 1 97.5 274 ASP B CA 1
ATOM 6294 C C . ASP B 1 274 ? -13.414 40.906 17.859 1 97.5 274 ASP B C 1
ATOM 6296 O O . ASP B 1 274 ? -13.797 41.719 17 1 97.5 274 ASP B O 1
ATOM 6300 N N . ALA B 1 275 ? -13.25 39.656 17.656 1 98.31 275 ALA B N 1
ATOM 6301 C CA . ALA B 1 275 ? -13.375 39.094 16.312 1 98.31 275 ALA B CA 1
ATOM 6302 C C . ALA B 1 275 ? -14.812 38.656 16.031 1 98.31 275 ALA B C 1
ATOM 6304 O O . ALA B 1 275 ? -15.156 38.312 14.906 1 98.31 275 ALA B O 1
ATOM 6305 N N . ARG B 1 276 ? -15.602 38.688 17.078 1 98.38 276 ARG B N 1
ATOM 6306 C CA . ARG B 1 276 ? -16.922 38.062 16.984 1 98.38 276 ARG B CA 1
ATOM 6307 C C . ARG B 1 276 ? -16.828 36.656 16.469 1 98.38 276 ARG B C 1
ATOM 6309 O O . ARG B 1 276 ? -17.531 36.25 15.547 1 98.38 276 ARG B O 1
ATOM 6316 N N . ALA B 1 277 ? -15.867 35.938 17.031 1 98.75 277 ALA B N 1
ATOM 6317 C CA . ALA B 1 277 ? -15.609 34.562 16.609 1 98.75 277 ALA B CA 1
ATOM 6318 C C . ALA B 1 277 ? -16.766 33.625 17.016 1 98.75 277 ALA B C 1
ATOM 6320 O O . ALA B 1 277 ? -17.297 33.75 18.109 1 98.75 277 ALA B O 1
ATOM 6321 N N . THR B 1 278 ? -17.172 32.75 16.125 1 98.75 278 THR B N 1
ATOM 6322 C CA . THR B 1 278 ? -18.234 31.812 16.406 1 98.75 278 THR B CA 1
ATOM 6323 C C . THR B 1 278 ? -17.672 30.406 16.609 1 98.75 278 THR B C 1
ATOM 6325 O O . THR B 1 278 ? -18.312 29.547 17.219 1 98.75 278 THR B O 1
ATOM 6328 N N . VAL B 1 279 ? -16.531 30.094 16.078 1 98.62 279 VAL B N 1
ATOM 6329 C CA . VAL B 1 279 ? -15.852 28.797 16.188 1 98.62 279 VAL B CA 1
ATOM 6330 C C . VAL B 1 279 ? -14.375 29.016 16.5 1 98.62 279 VAL B C 1
ATOM 6332 O O . VAL B 1 279 ? -13.766 29.969 16.016 1 98.62 279 VAL B O 1
ATOM 6335 N N . THR B 1 280 ? -13.781 28.156 17.312 1 98.06 280 THR B N 1
ATOM 6336 C CA . THR B 1 280 ? -12.344 28.125 17.547 1 98.06 280 THR B CA 1
ATOM 6337 C C . THR B 1 280 ? -11.883 26.719 17.891 1 98.06 280 THR B C 1
ATOM 6339 O O . THR B 1 280 ? -12.695 25.797 17.953 1 98.06 280 THR B O 1
ATOM 6342 N N . ASN B 1 281 ? -10.602 26.5 17.953 1 95.38 281 ASN B N 1
ATOM 6343 C CA . ASN B 1 281 ? -10.086 25.188 18.312 1 95.38 281 ASN B CA 1
ATOM 6344 C C . ASN B 1 281 ? -9.055 25.281 19.438 1 95.38 281 ASN B C 1
ATOM 6346 O O . ASN B 1 281 ? -8.406 26.312 19.609 1 95.38 281 ASN B O 1
ATOM 6350 N N . PHE B 1 282 ? -9.031 24.25 20.266 1 88.69 282 PHE B N 1
ATOM 6351 C CA . PHE B 1 282 ? -8.016 24.047 21.281 1 88.69 282 PHE B CA 1
ATOM 6352 C C . PHE B 1 282 ? -7.191 22.797 21 1 88.69 282 PHE B C 1
ATOM 6354 O O . PHE B 1 282 ? -7.719 21.812 20.5 1 88.69 282 PHE B O 1
ATOM 6361 N N . VAL B 1 283 ? -5.977 22.922 21.312 1 80.88 283 VAL B N 1
ATOM 6362 C CA . VAL B 1 283 ? -5.102 21.75 21.266 1 80.88 283 VAL B CA 1
ATOM 6363 C C . VAL B 1 283 ? -4.375 21.594 22.609 1 80.88 283 VAL B C 1
ATOM 6365 O O . VAL B 1 283 ? -4.012 22.594 23.234 1 80.88 283 VAL B O 1
ATOM 6368 N N . GLY B 1 284 ? -4.344 20.344 23.031 1 70.38 284 GLY B N 1
ATOM 6369 C CA . GLY B 1 284 ? -3.564 20.047 24.219 1 70.38 284 GLY B CA 1
ATOM 6370 C C . GLY B 1 284 ? -4.082 20.75 25.469 1 70.38 284 GLY B C 1
ATOM 6371 O O . GLY B 1 284 ? -5.27 20.656 25.781 1 70.38 284 GLY B O 1
ATOM 6372 N N . VAL B 1 285 ? -3.217 21.578 26.078 1 72.62 285 VAL B N 1
ATOM 6373 C CA . VAL B 1 285 ? -3.439 22.156 27.406 1 72.62 285 VAL B CA 1
ATOM 6374 C C . VAL B 1 285 ? -4.105 23.531 27.281 1 72.62 285 VAL B C 1
ATOM 6376 O O . VAL B 1 285 ? -4.371 24.188 28.281 1 72.62 285 VAL B O 1
ATOM 6379 N N . MET B 1 286 ? -4.457 23.953 26.094 1 81.38 286 MET B N 1
ATOM 6380 C CA . MET B 1 286 ? -4.973 25.297 25.844 1 81.38 286 MET B CA 1
ATOM 6381 C C . MET B 1 286 ? -6.258 25.531 26.625 1 81.38 286 MET B C 1
ATOM 6383 O O . MET B 1 286 ? -6.43 26.594 27.25 1 81.38 286 MET B O 1
ATOM 6387 N N . MET B 1 287 ? -7.113 24.516 26.609 1 83.5 287 MET B N 1
ATOM 6388 C CA . MET B 1 287 ? -8.383 24.656 27.312 1 83.5 287 MET B CA 1
ATOM 6389 C C . MET B 1 287 ? -8.156 24.859 28.812 1 83.5 287 MET B C 1
ATOM 6391 O O . MET B 1 287 ? -8.797 25.703 29.438 1 83.5 287 MET B O 1
ATOM 6395 N N . ASP B 1 288 ? -7.254 24.078 29.312 1 78.88 288 ASP B N 1
ATOM 6396 C CA . ASP B 1 288 ? -6.922 24.172 30.734 1 78.88 288 ASP B CA 1
ATOM 6397 C C . ASP B 1 288 ? -6.387 25.562 31.078 1 78.88 288 ASP B C 1
ATOM 6399 O O . ASP B 1 288 ? -6.738 26.125 32.125 1 78.88 288 ASP B O 1
ATOM 6403 N N . PHE B 1 289 ? -5.508 26.094 30.281 1 83.25 289 PHE B N 1
ATOM 6404 C CA . PHE B 1 289 ? -4.926 27.406 30.516 1 83.25 289 PHE B CA 1
ATOM 6405 C C . PHE B 1 289 ? -6.004 28.484 30.516 1 83.25 289 PHE B C 1
ATOM 6407 O O . PHE B 1 289 ? -5.98 29.391 31.344 1 83.25 289 PHE B O 1
ATOM 6414 N N . VAL B 1 290 ? -6.918 28.359 29.641 1 90.31 290 VAL B N 1
ATOM 6415 C CA . VAL B 1 290 ? -8.008 29.328 29.562 1 90.31 290 VAL B CA 1
ATOM 6416 C C . VAL B 1 290 ? -8.906 29.203 30.797 1 90.31 290 VAL B C 1
ATOM 6418 O O . VAL B 1 290 ? -9.281 30.203 31.406 1 90.31 290 VAL B O 1
ATOM 6421 N N . TRP B 1 291 ? -9.203 27.953 31.156 1 87.25 291 TRP B N 1
ATOM 6422 C CA . TRP B 1 291 ? -10.07 27.672 32.312 1 87.25 291 TRP B CA 1
ATOM 6423 C C . TRP B 1 291 ? -9.5 28.25 33.594 1 87.25 291 TRP B C 1
ATOM 6425 O O . TRP B 1 291 ? -10.234 28.75 34.438 1 87.25 291 TRP B O 1
ATOM 6435 N N . LYS B 1 292 ? -8.258 28.234 33.688 1 85.94 292 LYS B N 1
ATOM 6436 C CA . LYS B 1 292 ? -7.574 28.625 34.906 1 85.94 292 LYS B CA 1
ATOM 6437 C C . LYS B 1 292 ? -7.492 30.141 35.031 1 85.94 292 LYS B C 1
ATOM 6439 O O . LYS B 1 292 ? -7.168 30.672 36.094 1 85.94 292 LYS B O 1
ATOM 6444 N N . GLN B 1 293 ? -7.746 30.828 33.969 1 90.75 293 GLN B N 1
ATOM 6445 C CA . GLN B 1 293 ? -7.793 32.281 34.094 1 90.75 293 GLN B CA 1
ATOM 6446 C C . GLN B 1 293 ? -8.891 32.719 35.062 1 90.75 293 GLN B C 1
ATOM 6448 O O . GLN B 1 293 ? -9.93 32.062 35.156 1 90.75 293 GLN B O 1
ATOM 6453 N N . PRO B 1 294 ? -8.672 33.844 35.75 1 92.88 294 PRO B N 1
ATOM 6454 C CA . PRO B 1 294 ? -9.727 34.344 36.656 1 92.88 294 PRO B CA 1
ATOM 6455 C C . PRO B 1 294 ? -11.047 34.594 35.906 1 92.88 294 PRO B C 1
ATOM 6457 O O . PRO B 1 294 ? -11.047 35.125 34.812 1 92.88 294 PRO B O 1
ATOM 6460 N N . ALA B 1 295 ? -12.133 34.188 36.594 1 92.94 295 ALA B N 1
ATOM 6461 C CA . ALA B 1 295 ? -13.453 34.375 35.969 1 92.94 295 ALA B CA 1
ATOM 6462 C C . ALA B 1 295 ? -13.797 35.844 35.875 1 92.94 295 ALA B C 1
ATOM 6464 O O . ALA B 1 295 ? -13.492 36.625 36.75 1 92.94 295 ALA B O 1
ATOM 6465 N N . ARG B 1 296 ? -14.375 36.156 34.781 1 95 296 ARG B N 1
ATOM 6466 C CA . ARG B 1 296 ? -14.891 37.5 34.531 1 95 296 ARG B CA 1
ATOM 6467 C C . ARG B 1 296 ? -16.391 37.5 34.312 1 95 296 ARG B C 1
ATOM 6469 O O . ARG B 1 296 ? -16.953 36.5 33.812 1 95 296 ARG B O 1
ATOM 6476 N N . GLU B 1 297 ? -17.016 38.625 34.688 1 93.19 297 GLU B N 1
ATOM 6477 C CA . GLU B 1 297 ? -18.469 38.719 34.531 1 93.19 297 GLU B CA 1
ATOM 6478 C C . GLU B 1 297 ? -18.875 38.688 33.062 1 93.19 297 GLU B C 1
ATOM 6480 O O . GLU B 1 297 ? -19.969 38.219 32.719 1 93.19 297 GLU B O 1
ATOM 6485 N N . ASP B 1 298 ? -17.969 39 32.219 1 93.75 298 ASP B N 1
ATOM 6486 C CA . ASP B 1 298 ? -18.312 39.094 30.812 1 93.75 298 ASP B CA 1
ATOM 6487 C C . ASP B 1 298 ? -17.734 37.906 30.031 1 93.75 298 ASP B C 1
ATOM 6489 O O . ASP B 1 298 ? -17.578 38 28.797 1 93.75 298 ASP B O 1
ATOM 6493 N N . ASP B 1 299 ? -17.391 36.906 30.641 1 95.56 299 ASP B N 1
ATOM 6494 C CA . ASP B 1 299 ? -16.797 35.75 29.984 1 95.56 299 ASP B CA 1
ATOM 6495 C C . ASP B 1 299 ? -17.734 35.188 28.922 1 95.56 299 ASP B C 1
ATOM 6497 O O . ASP B 1 299 ? -17.281 34.688 27.891 1 95.56 299 ASP B O 1
ATOM 6501 N N . ALA B 1 300 ? -18.984 35.312 29.109 1 95.81 300 ALA B N 1
ATOM 6502 C CA . ALA B 1 300 ? -19.953 34.719 28.203 1 95.81 300 ALA B CA 1
ATOM 6503 C C . ALA B 1 300 ? -20.453 35.75 27.188 1 95.81 300 ALA B C 1
ATOM 6505 O O . ALA B 1 300 ? -21.25 35.406 26.312 1 95.81 300 ALA B O 1
ATOM 6506 N N . ASP B 1 301 ? -20.016 36.969 27.281 1 95.88 301 ASP B N 1
ATOM 6507 C CA . ASP B 1 301 ? -20.453 38.031 26.375 1 95.88 301 ASP B CA 1
ATOM 6508 C C . ASP B 1 301 ? -19.672 37.969 25.062 1 95.88 301 ASP B C 1
ATOM 6510 O O . ASP B 1 301 ? -18.844 38.844 24.781 1 95.88 301 ASP B O 1
ATOM 6514 N N . ASN B 1 302 ? -19.953 37 24.25 1 96.62 302 ASN B N 1
ATOM 6515 C CA . ASN B 1 302 ? -19.312 36.75 22.953 1 96.62 302 ASN B CA 1
ATOM 6516 C C . ASN B 1 302 ? -20.203 35.938 22.047 1 96.62 302 ASN B C 1
ATOM 6518 O O . ASN B 1 302 ? -21.297 35.5 22.438 1 96.62 302 ASN B O 1
ATOM 6522 N N . ASP B 1 303 ? -19.812 35.656 20.828 1 97.38 303 ASP B N 1
ATOM 6523 C CA . ASP B 1 303 ? -20.625 34.969 19.828 1 97.38 303 ASP B CA 1
ATOM 6524 C C . ASP B 1 303 ? -20.156 33.5 19.672 1 97.38 303 ASP B C 1
ATOM 6526 O O . ASP B 1 303 ? -20.594 32.812 18.734 1 97.38 303 ASP B O 1
ATOM 6530 N N . LEU B 1 304 ? -19.281 33.031 20.547 1 98.12 304 LEU B N 1
ATOM 6531 C CA . LEU B 1 304 ? -18.672 31.703 20.406 1 98.12 304 LEU B CA 1
ATOM 6532 C C . LEU B 1 304 ? -19.703 30.609 20.641 1 98.12 304 LEU B C 1
ATOM 6534 O O . LEU B 1 304 ? -20.281 30.5 21.719 1 98.12 304 LEU B O 1
ATOM 6538 N N . ARG B 1 305 ? -19.922 29.766 19.625 1 97.31 305 ARG B N 1
ATOM 6539 C CA . ARG B 1 305 ? -20.922 28.719 19.766 1 97.31 305 ARG B CA 1
ATOM 6540 C C . ARG B 1 305 ? -20.266 27.344 19.828 1 97.31 305 ARG B C 1
ATOM 6542 O O . ARG B 1 305 ? -20.844 26.406 20.375 1 97.31 305 ARG B O 1
ATOM 6549 N N . CYS B 1 306 ? -19.078 27.203 19.203 1 96.5 306 CYS B N 1
ATOM 6550 C CA . CYS B 1 306 ? -18.516 25.875 19.031 1 96.5 306 CYS B CA 1
ATOM 6551 C C . CYS B 1 306 ? -17 25.891 19.266 1 96.5 306 CYS B C 1
ATOM 6553 O O . CYS B 1 306 ? -16.312 26.797 18.781 1 96.5 306 CYS B O 1
ATOM 6555 N N . ILE B 1 307 ? -16.484 24.922 20.031 1 95.19 307 ILE B N 1
ATOM 6556 C CA . ILE B 1 307 ? -15.055 24.719 20.219 1 95.19 307 ILE B CA 1
ATOM 6557 C C . ILE B 1 307 ? -14.664 23.312 19.781 1 95.19 307 ILE B C 1
ATOM 6559 O O . ILE B 1 307 ? -15.227 22.328 20.25 1 95.19 307 ILE B O 1
ATOM 6563 N N . PHE B 1 308 ? -13.797 23.219 18.766 1 94.88 308 PHE B N 1
ATOM 6564 C CA . PHE B 1 308 ? -13.188 21.969 18.359 1 94.88 308 PHE B CA 1
ATOM 6565 C C . PHE B 1 308 ? -12.039 21.578 19.281 1 94.88 308 PHE B C 1
ATOM 6567 O O . PHE B 1 308 ? -10.961 22.188 19.234 1 94.88 308 PHE B O 1
ATOM 6574 N N . ALA B 1 309 ? -12.328 20.625 20.234 1 86.69 309 ALA B N 1
ATOM 6575 C CA . ALA B 1 309 ? -11.359 20.234 21.25 1 86.69 309 ALA B CA 1
ATOM 6576 C C . ALA B 1 309 ? -11.641 18.828 21.766 1 86.69 309 ALA B C 1
ATOM 6578 O O . ALA B 1 309 ? -12.758 18.328 21.625 1 86.69 309 ALA B O 1
ATOM 6579 N N . ALA B 1 310 ? -10.57 18.078 22.156 1 71.44 310 ALA B N 1
ATOM 6580 C CA . ALA B 1 310 ? -10.734 16.844 22.906 1 71.44 310 ALA B CA 1
ATOM 6581 C C . ALA B 1 310 ? -10.812 17.109 24.406 1 71.44 310 ALA B C 1
ATOM 6583 O O . ALA B 1 310 ? -9.781 17.188 25.078 1 71.44 310 ALA B O 1
ATOM 6584 N N . PRO B 1 311 ? -12.008 17.312 24.891 1 61.62 311 PRO B N 1
ATOM 6585 C CA . PRO B 1 311 ? -12.062 17.734 26.297 1 61.62 311 PRO B CA 1
ATOM 6586 C C . PRO B 1 311 ? -11.727 16.594 27.266 1 61.62 311 PRO B C 1
ATOM 6588 O O . PRO B 1 311 ? -12.25 15.492 27.125 1 61.62 311 PRO B O 1
ATOM 6591 N N . THR B 1 312 ? -10.664 16.531 27.781 1 55.38 312 THR B N 1
ATOM 6592 C CA . THR B 1 312 ? -10.367 15.539 28.797 1 55.38 312 THR B CA 1
ATOM 6593 C C . THR B 1 312 ? -10.68 16.078 30.188 1 55.38 312 THR B C 1
ATOM 6595 O O . THR B 1 312 ? -10.578 15.352 31.172 1 55.38 312 THR B O 1
ATOM 6598 N N . ALA B 1 313 ? -11.266 17.203 30.188 1 58.44 313 ALA B N 1
ATOM 6599 C CA . ALA B 1 313 ? -11.32 17.828 31.516 1 58.44 313 ALA B CA 1
ATOM 6600 C C . ALA B 1 313 ? -12.68 17.594 32.156 1 58.44 313 ALA B C 1
ATOM 6602 O O . ALA B 1 313 ? -13.711 17.594 31.5 1 58.44 313 ALA B O 1
ATOM 6603 N N . SER B 1 314 ? -12.641 17.297 33.344 1 65.94 314 SER B N 1
ATOM 6604 C CA . SER B 1 314 ? -13.805 17.062 34.188 1 65.94 314 SER B CA 1
ATOM 6605 C C . SER B 1 314 ? -14.672 18.312 34.281 1 65.94 314 SER B C 1
ATOM 6607 O O . SER B 1 314 ? -15.828 18.25 34.688 1 65.94 314 SER B O 1
ATOM 6609 N N . TYR B 1 315 ? -14.211 19.406 33.719 1 76.88 315 TYR B N 1
ATOM 6610 C CA . TYR B 1 315 ? -14.93 20.656 33.906 1 76.88 315 TYR B CA 1
ATOM 6611 C C . TYR B 1 315 ? -15.555 21.141 32.625 1 76.88 315 TYR B C 1
ATOM 6613 O O . TYR B 1 315 ? -15.828 22.328 32.438 1 76.88 315 TYR B O 1
ATOM 6621 N N . VAL B 1 316 ? -15.75 20.312 31.656 1 83.12 316 VAL B N 1
ATOM 6622 C CA . VAL B 1 316 ? -16.219 20.688 30.344 1 83.12 316 VAL B CA 1
ATOM 6623 C C . VAL B 1 316 ? -17.562 21.406 30.453 1 83.12 316 VAL B C 1
ATOM 6625 O O . VAL B 1 316 ? -17.797 22.422 29.781 1 83.12 316 VAL B O 1
ATOM 6628 N N . ASP B 1 317 ? -18.453 20.953 31.297 1 85.75 317 ASP B N 1
ATOM 6629 C CA . ASP B 1 317 ? -19.766 21.562 31.453 1 85.75 317 ASP B CA 1
ATOM 6630 C C . ASP B 1 317 ? -19.641 22.953 32.094 1 85.75 317 ASP B C 1
ATOM 6632 O O . ASP B 1 317 ? -20.328 23.891 31.672 1 85.75 317 ASP B O 1
ATOM 6636 N N . ALA B 1 318 ? -18.781 23.031 33.062 1 88.44 318 ALA B N 1
ATOM 6637 C CA . ALA B 1 318 ? -18.547 24.328 33.688 1 88.44 318 ALA B CA 1
ATOM 6638 C C . ALA B 1 318 ? -17.922 25.312 32.688 1 88.44 318 ALA B C 1
ATOM 6640 O O . ALA B 1 318 ? -18.234 26.5 32.75 1 88.44 318 ALA B O 1
ATOM 6641 N N . PHE B 1 319 ? -17.062 24.797 31.906 1 91.38 319 PHE B N 1
ATOM 6642 C CA . PHE B 1 319 ? -16.438 25.609 30.875 1 91.38 319 PHE B CA 1
ATOM 6643 C C . PHE B 1 319 ? -17.484 26.156 29.906 1 91.38 319 PHE B C 1
ATOM 6645 O O . PHE B 1 319 ? -17.469 27.344 29.562 1 91.38 319 PHE B O 1
ATOM 6652 N N . ARG B 1 320 ? -18.406 25.328 29.5 1 91.31 320 ARG B N 1
ATOM 6653 C CA . ARG B 1 320 ? -19.5 25.703 28.609 1 91.31 320 ARG B CA 1
ATOM 6654 C C . ARG B 1 320 ? -20.328 26.844 29.203 1 91.31 320 ARG B C 1
ATOM 6656 O O . ARG B 1 320 ? -20.641 27.812 28.516 1 91.31 320 ARG B O 1
ATOM 6663 N N . ASP B 1 321 ? -20.641 26.672 30.406 1 92.88 321 ASP B N 1
ATOM 6664 C CA . ASP B 1 321 ? -21.469 27.656 31.094 1 92.88 321 ASP B CA 1
ATOM 6665 C C . ASP B 1 321 ? -20.734 29 31.234 1 92.88 321 ASP B C 1
ATOM 6667 O O . ASP B 1 321 ? -21.312 30.062 31 1 92.88 321 ASP B O 1
ATOM 6671 N N . ARG B 1 322 ? -19.5 28.875 31.562 1 95.19 322 ARG B N 1
ATOM 6672 C CA . ARG B 1 322 ? -18.719 30.078 31.812 1 95.19 322 ARG B CA 1
ATOM 6673 C C . ARG B 1 322 ? -18.547 30.922 30.547 1 95.19 322 ARG B C 1
ATOM 6675 O O . ARG B 1 322 ? -18.672 32.156 30.594 1 95.19 322 ARG B O 1
ATOM 6682 N N . PHE B 1 323 ? -18.328 30.297 29.469 1 95.75 323 PHE B N 1
ATOM 6683 C CA . PHE B 1 323 ? -17.938 31.031 28.281 1 95.75 323 PHE B CA 1
ATOM 6684 C C . PHE B 1 323 ? -19.078 31.031 27.266 1 95.75 323 PHE B C 1
ATOM 6686 O O . PHE B 1 323 ? -18.938 31.594 26.172 1 95.75 323 PHE B O 1
ATOM 6693 N N . GLY B 1 324 ? -20.219 30.406 27.578 1 94.31 324 GLY B N 1
ATOM 6694 C CA . GLY B 1 324 ? -21.391 30.406 26.734 1 94.31 324 GLY B CA 1
ATOM 6695 C C . GLY B 1 324 ? -21.234 29.562 25.484 1 94.31 324 GLY B C 1
ATOM 6696 O O . GLY B 1 324 ? -21.672 29.969 24.391 1 94.31 324 GLY B O 1
ATOM 6697 N N . VAL B 1 325 ? -20.562 28.469 25.547 1 93.31 325 VAL B N 1
ATOM 6698 C CA . VAL B 1 325 ? -20.281 27.609 24.406 1 93.31 325 VAL B CA 1
ATOM 6699 C C . VAL B 1 325 ? -21.406 26.594 24.25 1 93.31 325 VAL B C 1
ATOM 6701 O O . VAL B 1 325 ? -21.797 25.922 25.203 1 93.31 325 VAL B O 1
ATOM 6704 N N . GLU B 1 326 ? -21.938 26.5 23.016 1 92.12 326 GLU B N 1
ATOM 6705 C CA . GLU B 1 326 ? -23.031 25.594 22.719 1 92.12 326 GLU B CA 1
ATOM 6706 C C . GLU B 1 326 ? -22.547 24.156 22.547 1 92.12 326 GLU B C 1
ATOM 6708 O O . GLU B 1 326 ? -23.188 23.219 23.047 1 92.12 326 GLU B O 1
ATOM 6713 N N . ALA B 1 327 ? -21.469 24.031 21.891 1 92.19 327 ALA B N 1
ATOM 6714 C CA . ALA B 1 327 ? -21.062 22.672 21.547 1 92.19 327 ALA B CA 1
ATOM 6715 C C . ALA B 1 327 ? -19.547 22.516 21.594 1 92.19 327 ALA B C 1
ATOM 6717 O O . ALA B 1 327 ? -18.812 23.406 21.156 1 92.19 327 ALA B O 1
ATOM 6718 N N . PHE B 1 328 ? -19.094 21.422 22.203 1 90.81 328 PHE B N 1
ATOM 6719 C CA . PHE B 1 328 ? -17.75 20.891 22.031 1 90.81 328 PHE B CA 1
ATOM 6720 C C . PHE B 1 328 ? -17.75 19.734 21.047 1 90.81 328 PHE B C 1
ATOM 6722 O O . PHE B 1 328 ? -18.562 18.812 21.156 1 90.81 328 PHE B O 1
ATOM 6729 N N . VAL B 1 329 ? -16.922 19.812 20.047 1 92.19 329 VAL B N 1
ATOM 6730 C CA . VAL B 1 329 ? -16.812 18.734 19.094 1 92.19 329 VAL B CA 1
ATOM 6731 C C . VAL B 1 329 ? -15.406 18.156 19.109 1 92.19 329 VAL B C 1
ATOM 6733 O O . VAL B 1 329 ? -14.438 18.875 19.359 1 92.19 329 VAL B O 1
ATOM 6736 N N . GLU B 1 330 ? -15.367 16.859 18.906 1 90.06 330 GLU B N 1
ATOM 6737 C CA . GLU B 1 330 ? -14.109 16.109 18.906 1 90.06 330 GLU B CA 1
ATOM 6738 C C . GLU B 1 330 ? -14.07 15.094 17.766 1 90.06 330 GLU B C 1
ATOM 6740 O O . GLU B 1 330 ? -15.102 14.781 17.172 1 90.06 330 GLU B O 1
ATOM 6745 N N . VAL B 1 331 ? -12.875 14.664 17.469 1 94.5 331 VAL B N 1
ATOM 6746 C CA . VAL B 1 331 ? -12.672 13.672 16.406 1 94.5 331 VAL B CA 1
ATOM 6747 C C . VAL B 1 331 ? -11.523 12.742 16.781 1 94.5 331 VAL B C 1
ATOM 6749 O O . VAL B 1 331 ? -10.773 13.023 17.719 1 94.5 331 VAL B O 1
ATOM 6752 N N . PHE B 1 332 ? -11.5 11.656 16.172 1 93.69 332 PHE B N 1
ATOM 6753 C CA . PHE B 1 332 ? -10.266 10.891 16.078 1 93.69 332 PHE B CA 1
ATOM 6754 C C . PHE B 1 332 ? -9.844 10.719 14.617 1 93.69 332 PHE B C 1
ATOM 6756 O O . PHE B 1 332 ? -10.633 10.258 13.789 1 93.69 332 PHE B O 1
ATOM 6763 N N . GLY B 1 333 ? -8.648 11.117 14.391 1 94.75 333 GLY B N 1
ATOM 6764 C CA . GLY B 1 333 ? -8.086 11.039 13.055 1 94.75 333 GLY B CA 1
ATOM 6765 C C . GLY B 1 333 ? -6.586 11.289 13.023 1 94.75 333 GLY B C 1
ATOM 6766 O O . GLY B 1 333 ? -5.98 11.586 14.055 1 94.75 333 GLY B O 1
ATOM 6767 N N . LEU B 1 334 ? -5.996 11.016 11.922 1 95.31 334 LEU B N 1
ATOM 6768 C CA . LEU B 1 334 ? -4.594 11.273 11.617 1 95.31 334 LEU B CA 1
ATOM 6769 C C . LEU B 1 334 ? -4.453 12.086 10.328 1 95.31 334 LEU B C 1
ATOM 6771 O O . LEU B 1 334 ? -5.375 12.125 9.516 1 95.31 334 LEU B O 1
ATOM 6775 N N . THR B 1 335 ? -3.301 12.719 10.211 1 96.75 335 THR B N 1
ATOM 6776 C CA . THR B 1 335 ? -3.02 13.367 8.938 1 96.75 335 THR B CA 1
ATOM 6777 C C . THR B 1 335 ? -3.213 12.391 7.777 1 96.75 335 THR B C 1
ATOM 6779 O O . THR B 1 335 ? -3.713 12.773 6.719 1 96.75 335 THR B O 1
ATOM 6782 N N . GLU B 1 336 ? -2.943 11.133 7.969 1 97.69 336 GLU B N 1
ATOM 6783 C CA . GLU B 1 336 ? -3.004 10.094 6.945 1 97.69 336 GLU B CA 1
ATOM 6784 C C . GLU B 1 336 ? -4.445 9.766 6.574 1 97.69 336 GLU B C 1
ATOM 6786 O O . GLU B 1 336 ? -4.738 9.422 5.426 1 97.69 336 GLU B O 1
ATOM 6791 N N . THR B 1 337 ? -5.398 9.867 7.535 1 98.06 337 THR B N 1
ATOM 6792 C CA . THR B 1 337 ? -6.664 9.172 7.34 1 98.06 337 THR B CA 1
ATOM 6793 C C . THR B 1 337 ? -7.824 10.164 7.309 1 98.06 337 THR B C 1
ATOM 6795 O O . THR B 1 337 ? -8.977 9.773 7.117 1 98.06 337 THR B O 1
ATOM 6798 N N . SER B 1 338 ? -7.551 11.438 7.5 1 98.12 338 SER B N 1
ATOM 6799 C CA . SER B 1 338 ? -8.633 12.375 7.785 1 98.12 338 SER B CA 1
ATOM 6800 C C . SER B 1 338 ? -9.328 12.039 9.102 1 98.12 338 SER B C 1
ATOM 6802 O O . SER B 1 338 ? -8.672 11.773 10.109 1 98.12 338 SER B O 1
ATOM 6804 N N . MET B 1 339 ? -10.672 12.188 9.156 1 97.88 339 MET B N 1
ATOM 6805 C CA . MET B 1 339 ? -11.352 11.953 10.422 1 97.88 339 MET B CA 1
ATOM 6806 C C . MET B 1 339 ? -12.398 10.844 10.281 1 97.88 339 MET B C 1
ATOM 6808 O O . MET B 1 339 ? -13.578 11.125 10.102 1 97.88 339 MET B O 1
ATOM 6812 N N . PRO B 1 340 ? -12.016 9.602 10.484 1 98.38 340 PRO B N 1
ATOM 6813 C CA . PRO B 1 340 ? -12.961 8.484 10.367 1 98.38 340 PRO B CA 1
ATOM 6814 C C . PRO B 1 340 ? -13.938 8.414 11.531 1 98.38 340 PRO B C 1
ATOM 6816 O O . PRO B 1 340 ? -14.961 7.719 11.445 1 98.38 340 PRO B O 1
ATOM 6819 N N . ILE B 1 341 ? -13.625 9.055 12.664 1 97.81 341 ILE B N 1
ATOM 6820 C CA . ILE B 1 341 ? -14.469 9.062 13.859 1 97.81 341 ILE B CA 1
ATOM 6821 C C . ILE B 1 341 ? -14.766 10.508 14.266 1 97.81 341 ILE B C 1
ATOM 6823 O O . ILE B 1 341 ? -13.844 11.305 14.469 1 97.81 341 ILE B O 1
ATOM 6827 N N . MET B 1 342 ? -16 10.812 14.312 1 97.06 342 MET B N 1
ATOM 6828 C CA . MET B 1 342 ? -16.422 12.195 14.547 1 97.06 342 MET B CA 1
ATOM 6829 C C . MET B 1 342 ? -17.562 12.25 15.562 1 97.06 342 MET B C 1
ATOM 6831 O O . MET B 1 342 ? -18.328 11.297 15.688 1 97.06 342 MET B O 1
ATOM 6835 N N . THR B 1 343 ? -17.672 13.328 16.25 1 93.75 343 THR B N 1
ATOM 6836 C CA . THR B 1 343 ? -18.781 13.555 17.172 1 93.75 343 THR B CA 1
ATOM 6837 C C . THR B 1 343 ? -19.891 14.359 16.5 1 93.75 343 THR B C 1
ATOM 6839 O O . THR B 1 343 ? -19.641 15.438 15.969 1 93.75 343 THR B O 1
ATOM 6842 N N . PRO B 1 344 ? -21.078 13.867 16.578 1 94.19 344 PRO B N 1
ATOM 6843 C CA . PRO B 1 344 ? -22.172 14.672 16.016 1 94.19 344 PRO B CA 1
ATOM 6844 C C . PRO B 1 344 ? -22.406 15.961 16.812 1 94.19 344 PRO B C 1
ATOM 6846 O O . PRO B 1 344 ? -22.312 15.961 18.047 1 94.19 344 PRO B O 1
ATOM 6849 N N . TYR B 1 345 ? -22.688 16.969 16.078 1 93.88 345 TYR B N 1
ATOM 6850 C CA . TYR B 1 345 ? -22.891 18.281 16.688 1 93.88 345 TYR B CA 1
ATOM 6851 C C . TYR B 1 345 ? -24.094 18.266 17.625 1 93.88 345 TYR B C 1
ATOM 6853 O O . TYR B 1 345 ? -25.172 17.828 17.25 1 93.88 345 TYR B O 1
ATOM 6861 N N . GLY B 1 346 ? -23.922 18.703 18.844 1 88.12 346 GLY B N 1
ATOM 6862 C CA . GLY B 1 346 ? -25 18.906 19.797 1 88.12 346 GLY B CA 1
ATOM 6863 C C . GLY B 1 346 ? -25.469 17.609 20.453 1 88.12 346 GLY B C 1
ATOM 6864 O O . GLY B 1 346 ? -26.469 17.609 21.172 1 88.12 346 GLY B O 1
ATOM 6865 N N . VAL B 1 347 ? -24.797 16.516 20.156 1 89.06 347 VAL B N 1
ATOM 6866 C CA . VAL B 1 347 ? -25.156 15.227 20.734 1 89.06 347 VAL B CA 1
ATOM 6867 C C . VAL B 1 347 ? -24.328 14.992 22 1 89.06 347 VAL B C 1
ATOM 6869 O O . VAL B 1 347 ? -23.125 15.289 22.031 1 89.06 347 VAL B O 1
ATOM 6872 N N . ASP B 1 348 ? -25.016 14.5 23.016 1 84.38 348 ASP B N 1
ATOM 6873 C CA . ASP B 1 348 ? -24.312 14.164 24.25 1 84.38 348 ASP B CA 1
ATOM 6874 C C . ASP B 1 348 ? -23.328 13.023 24.016 1 84.38 348 ASP B C 1
ATOM 6876 O O . ASP B 1 348 ? -23.719 11.906 23.688 1 84.38 348 ASP B O 1
ATOM 6880 N N . ARG B 1 349 ? -22.188 13.273 24.141 1 86.88 349 ARG B N 1
ATOM 6881 C CA . ARG B 1 349 ? -21.109 12.305 23.984 1 86.88 349 ARG B CA 1
ATOM 6882 C C . ARG B 1 349 ? -20.812 11.602 25.297 1 86.88 349 ARG B C 1
ATOM 6884 O O . ARG B 1 349 ? -20.625 12.25 26.328 1 86.88 349 ARG B O 1
ATOM 6891 N N . PRO B 1 350 ? -20.781 10.258 25.281 1 86.19 350 PRO B N 1
ATOM 6892 C CA . PRO B 1 350 ? -20.359 9.57 26.5 1 86.19 350 PRO B CA 1
ATOM 6893 C C . PRO B 1 350 ? -18.969 9.992 26.953 1 86.19 350 PRO B C 1
ATOM 6895 O O . PRO B 1 350 ? -18.094 10.281 26.125 1 86.19 350 PRO B O 1
ATOM 6898 N N . ALA B 1 351 ? -18.797 10 28.312 1 80.75 351 ALA B N 1
ATOM 6899 C CA . ALA B 1 351 ? -17.516 10.398 28.875 1 80.75 351 ALA B CA 1
ATOM 6900 C C . ALA B 1 351 ? -16.375 9.562 28.281 1 80.75 351 ALA B C 1
ATOM 6902 O O . ALA B 1 351 ? -16.438 8.328 28.281 1 80.75 351 ALA B O 1
ATOM 6903 N N . GLY B 1 352 ? -15.469 10.281 27.688 1 80.69 352 GLY B N 1
ATOM 6904 C CA . GLY B 1 352 ? -14.273 9.625 27.188 1 80.69 352 GLY B CA 1
ATOM 6905 C C . GLY B 1 352 ? -14.383 9.188 25.75 1 80.69 352 GLY B C 1
ATOM 6906 O O . GLY B 1 352 ? -13.391 8.766 25.141 1 80.69 352 GLY B O 1
ATOM 6907 N N . ALA B 1 353 ? -15.594 9.25 25.188 1 89.38 353 ALA B N 1
ATOM 6908 C CA . ALA B 1 353 ? -15.789 8.82 23.797 1 89.38 353 ALA B CA 1
ATOM 6909 C C . ALA B 1 353 ? -15.172 9.82 22.828 1 89.38 353 ALA B C 1
ATOM 6911 O O . ALA B 1 353 ? -15.281 11.031 23.031 1 89.38 353 ALA B O 1
ATOM 6912 N N . ALA B 1 354 ? -14.586 9.273 21.828 1 91.25 354 ALA B N 1
ATOM 6913 C CA . ALA B 1 354 ? -13.961 10.102 20.797 1 91.25 354 ALA B CA 1
ATOM 6914 C C . ALA B 1 354 ? -14.953 10.438 19.688 1 91.25 354 ALA B C 1
ATOM 6916 O O . ALA B 1 354 ? -14.805 11.445 19 1 91.25 354 ALA B O 1
ATOM 6917 N N . GLY B 1 355 ? -15.898 9.531 19.453 1 96.06 355 GLY B N 1
ATOM 6918 C CA . GLY B 1 355 ? -16.891 9.805 18.422 1 96.06 355 GLY B CA 1
ATOM 6919 C C . GLY B 1 355 ? -17.484 8.547 17.812 1 96.06 355 GLY B C 1
ATOM 6920 O O . GLY B 1 355 ? -17.438 7.477 18.438 1 96.06 355 GLY B O 1
ATOM 6921 N N . LEU B 1 356 ? -18.203 8.773 16.781 1 97.56 356 LEU B N 1
ATOM 6922 C CA . LEU B 1 356 ? -18.859 7.727 16.016 1 97.56 356 LEU B CA 1
ATOM 6923 C C . LEU B 1 356 ? -18.234 7.582 14.633 1 97.56 356 LEU B C 1
ATOM 6925 O O . LEU B 1 356 ? -17.656 8.539 14.109 1 97.56 356 LEU B O 1
ATOM 6929 N N . ALA B 1 357 ? -18.359 6.406 14.055 1 98.12 357 ALA B N 1
ATOM 6930 C CA . ALA B 1 357 ? -17.766 6.121 12.75 1 98.12 357 ALA B CA 1
ATOM 6931 C C . ALA B 1 357 ? -18.406 6.973 11.656 1 98.12 357 ALA B C 1
ATOM 6933 O O . ALA B 1 357 ? -19.625 7.027 11.547 1 98.12 357 ALA B O 1
ATOM 6934 N N . ASN B 1 358 ? -17.594 7.711 10.961 1 98.12 358 ASN B N 1
ATOM 6935 C CA . ASN B 1 358 ? -18.047 8.328 9.719 1 98.12 358 ASN B CA 1
ATOM 6936 C C . ASN B 1 358 ? -18.234 7.289 8.609 1 98.12 358 ASN B C 1
ATOM 6938 O O . ASN B 1 358 ? -17.484 7.277 7.633 1 98.12 358 ASN B O 1
ATOM 6942 N N . ALA B 1 359 ? -19.281 6.543 8.625 1 96.25 359 ALA B N 1
ATOM 6943 C CA . ALA B 1 359 ? -19.422 5.242 7.977 1 96.25 359 ALA B CA 1
ATOM 6944 C C . ALA B 1 359 ? -19.719 5.406 6.484 1 96.25 359 ALA B C 1
ATOM 6946 O O . ALA B 1 359 ? -19.531 4.469 5.707 1 96.25 359 ALA B O 1
ATOM 6947 N N . GLU B 1 360 ? -20.219 6.547 6.066 1 96.94 360 GLU B N 1
ATOM 6948 C CA . GLU B 1 360 ? -20.469 6.766 4.645 1 96.94 360 GLU B CA 1
ATOM 6949 C C . GLU B 1 360 ? -19.156 6.91 3.871 1 96.94 360 GLU B C 1
ATOM 6951 O O . GLU B 1 360 ? -19.094 6.598 2.682 1 96.94 360 GLU B O 1
ATOM 6956 N N . TRP B 1 361 ? -18.109 7.281 4.566 1 98.25 361 TRP B N 1
ATOM 6957 C CA . TRP B 1 361 ? -16.906 7.695 3.844 1 98.25 361 TRP B CA 1
ATOM 6958 C C . TRP B 1 361 ? -15.727 6.785 4.176 1 98.25 361 TRP B C 1
ATOM 6960 O O . TRP B 1 361 ? -14.719 6.785 3.465 1 98.25 361 TRP B O 1
ATOM 6970 N N . PHE B 1 362 ? -15.898 6 5.277 1 98.31 362 PHE B N 1
ATOM 6971 C CA . PHE B 1 362 ? -14.805 5.125 5.672 1 98.31 362 PHE B CA 1
ATOM 6972 C C . PHE B 1 362 ? -15.328 3.748 6.07 1 98.31 362 PHE B C 1
ATOM 6974 O O . PHE B 1 362 ? -16.422 3.629 6.621 1 98.31 362 PHE B O 1
ATOM 6981 N N . ASP B 1 363 ? -14.555 2.738 5.785 1 97.62 363 ASP B N 1
ATOM 6982 C CA . ASP B 1 363 ? -14.594 1.492 6.547 1 97.62 363 ASP B CA 1
ATOM 6983 C C . ASP B 1 363 ? -13.594 1.528 7.703 1 97.62 363 ASP B C 1
ATOM 6985 O O . ASP B 1 363 ? -12.438 1.908 7.52 1 97.62 363 ASP B O 1
ATOM 6989 N N . ILE B 1 364 ? -14 1.258 8.891 1 97.88 364 ILE B N 1
ATOM 6990 C CA . ILE B 1 364 ? -13.062 1.169 10.008 1 97.88 364 ILE B CA 1
ATOM 6991 C C . ILE B 1 364 ? -13.273 -0.143 10.758 1 97.88 364 ILE B C 1
ATOM 6993 O O . ILE B 1 364 ? -14.398 -0.648 10.828 1 97.88 364 ILE B O 1
ATOM 6997 N N . ARG B 1 365 ? -12.242 -0.724 11.25 1 98 365 ARG B N 1
ATOM 6998 C CA . ARG B 1 365 ? -12.242 -1.93 12.07 1 98 365 ARG B CA 1
ATOM 6999 C C . ARG B 1 365 ? -11.266 -1.798 13.242 1 98 365 ARG B C 1
ATOM 7001 O O . ARG B 1 365 ? -10.367 -0.96 13.203 1 98 365 ARG B O 1
ATOM 7008 N N . LEU B 1 366 ? -11.562 -2.471 14.32 1 97.5 366 LEU B N 1
ATOM 7009 C CA . LEU B 1 366 ? -10.594 -2.73 15.383 1 97.5 366 LEU B CA 1
ATOM 7010 C C . LEU B 1 366 ? -10.039 -4.148 15.273 1 97.5 366 LEU B C 1
ATOM 7012 O O . LEU B 1 366 ? -10.805 -5.117 15.312 1 97.5 366 LEU B O 1
ATOM 7016 N N . VAL B 1 367 ? -8.695 -4.27 15.133 1 97.94 367 VAL B N 1
ATOM 7017 C CA . VAL B 1 367 ? -8.141 -5.586 14.828 1 97.94 367 VAL B CA 1
ATOM 7018 C C . VAL B 1 367 ? -7.059 -5.938 15.844 1 97.94 367 VAL B C 1
ATOM 7020 O O . VAL B 1 367 ? -6.449 -5.047 16.438 1 97.94 367 VAL B O 1
ATOM 7023 N N . ASP B 1 368 ? -6.852 -7.172 16.047 1 92.94 368 ASP B N 1
ATOM 7024 C CA . ASP B 1 368 ? -5.691 -7.656 16.781 1 92.94 368 ASP B CA 1
ATOM 7025 C C . ASP B 1 368 ? -4.395 -7.328 16.047 1 92.94 368 ASP B C 1
ATOM 7027 O O . ASP B 1 368 ? -4.223 -7.707 14.883 1 92.94 368 ASP B O 1
ATOM 7031 N N . PRO B 1 369 ? -3.494 -6.582 16.703 1 89.25 369 PRO B N 1
ATOM 7032 C CA . PRO B 1 369 ? -2.307 -6.098 15.992 1 89.25 369 PRO B CA 1
ATOM 7033 C C . PRO B 1 369 ? -1.422 -7.234 15.484 1 89.25 369 PRO B C 1
ATOM 7035 O O . PRO B 1 369 ? -0.613 -7.031 14.57 1 89.25 369 PRO B O 1
ATOM 7038 N N . GLU B 1 370 ? -1.554 -8.414 16.016 1 86.19 370 GLU B N 1
ATOM 7039 C CA . GLU B 1 370 ? -0.709 -9.531 15.609 1 86.19 370 GLU B CA 1
ATOM 7040 C C . GLU B 1 370 ? -1.343 -10.312 14.461 1 86.19 370 GLU B C 1
ATOM 7042 O O . GLU B 1 370 ? -0.648 -10.75 13.539 1 86.19 370 GLU B O 1
ATOM 7047 N N . THR B 1 371 ? -2.652 -10.484 14.516 1 92 371 THR B N 1
ATOM 7048 C CA . THR B 1 371 ? -3.293 -11.391 13.562 1 92 371 THR B CA 1
ATOM 7049 C C . THR B 1 371 ? -4.074 -10.594 12.516 1 92 371 THR B C 1
ATOM 7051 O O . THR B 1 371 ? -4.445 -11.141 11.469 1 92 371 THR B O 1
ATOM 7054 N N . ASP B 1 372 ? -4.426 -9.297 12.82 1 97.19 372 ASP B N 1
ATOM 7055 C CA . ASP B 1 372 ? -5.223 -8.406 11.984 1 97.19 372 ASP B CA 1
ATOM 7056 C C . ASP B 1 372 ? -6.676 -8.867 11.914 1 97.19 372 ASP B C 1
ATOM 7058 O O . ASP B 1 372 ? -7.445 -8.398 11.078 1 97.19 372 ASP B O 1
ATOM 7062 N N . GLU B 1 373 ? -7.031 -9.906 12.742 1 96.12 373 GLU B N 1
ATOM 7063 C CA . GLU B 1 373 ? -8.43 -10.297 12.867 1 96.12 373 GLU B CA 1
ATOM 7064 C C . GLU B 1 373 ? -9.211 -9.289 13.711 1 96.12 373 GLU B C 1
ATOM 7066 O O . GLU B 1 373 ? -8.695 -8.766 14.703 1 96.12 373 GLU B O 1
ATOM 7071 N N . GLU B 1 374 ? -10.461 -9.031 13.32 1 97.25 374 GLU B N 1
ATOM 7072 C CA . GLU B 1 374 ? -11.281 -8.094 14.078 1 97.25 374 GLU B CA 1
ATOM 7073 C C . GLU B 1 374 ? -11.516 -8.586 15.5 1 97.25 374 GLU B C 1
ATOM 7075 O O . GLU B 1 374 ? -11.773 -9.773 15.719 1 97.25 374 GLU B O 1
ATOM 7080 N N . VAL B 1 375 ? -11.438 -7.723 16.406 1 95.94 375 VAL B N 1
ATOM 7081 C CA . VAL B 1 375 ? -11.688 -8.07 17.812 1 95.94 375 VAL B CA 1
ATOM 7082 C C . VAL B 1 375 ? -13.172 -7.895 18.125 1 95.94 375 VAL B C 1
ATOM 7084 O O . VAL B 1 375 ? -13.867 -7.129 17.453 1 95.94 375 VAL B O 1
ATOM 7087 N N . PRO B 1 376 ? -13.719 -8.555 19.125 1 93.88 376 PRO B N 1
ATOM 7088 C CA . PRO B 1 376 ? -15.117 -8.383 19.516 1 93.88 376 PRO B CA 1
ATOM 7089 C C . PRO B 1 376 ? -15.414 -6.98 20.047 1 93.88 376 PRO B C 1
ATOM 7091 O O . PRO B 1 376 ? -14.5 -6.285 20.5 1 93.88 376 PRO B O 1
ATOM 7094 N N . VAL B 1 377 ? -16.641 -6.574 19.969 1 94.88 377 VAL B N 1
ATOM 7095 C CA . VAL B 1 377 ? -17.094 -5.305 20.531 1 94.88 377 VAL B CA 1
ATOM 7096 C C . VAL B 1 377 ? -16.703 -5.227 22 1 94.88 377 VAL B C 1
ATOM 7098 O O . VAL B 1 377 ? -16.859 -6.199 22.75 1 94.88 377 VAL B O 1
ATOM 7101 N N . GLY B 1 378 ? -16.172 -4.188 22.406 1 90.75 378 GLY B N 1
ATOM 7102 C CA . GLY B 1 378 ? -15.758 -3.984 23.797 1 90.75 378 GLY B CA 1
ATOM 7103 C C . GLY B 1 378 ? -14.273 -4.207 24.016 1 90.75 378 GLY B C 1
ATOM 7104 O O . GLY B 1 378 ? -13.711 -3.707 24.984 1 90.75 378 GLY B O 1
ATOM 7105 N N . GLU B 1 379 ? -13.672 -4.961 23.109 1 91.12 379 GLU B N 1
ATOM 7106 C CA . GLU B 1 379 ? -12.258 -5.266 23.25 1 91.12 379 GLU B CA 1
ATOM 7107 C C . GLU B 1 379 ? -11.391 -4.23 22.547 1 91.12 379 GLU B C 1
ATOM 7109 O O . GLU B 1 379 ? -11.828 -3.605 21.578 1 91.12 379 GLU B O 1
ATOM 7114 N N . VAL B 1 380 ? -10.227 -4.047 23.094 1 90.44 380 VAL B N 1
ATOM 7115 C CA . VAL B 1 380 ? -9.289 -3.096 22.516 1 90.44 380 VAL B CA 1
ATOM 7116 C C . VAL B 1 380 ? -8.617 -3.709 21.281 1 90.44 380 VAL B C 1
ATOM 7118 O O . VAL B 1 380 ? -8.219 -4.871 21.297 1 90.44 380 VAL B O 1
ATOM 7121 N N . GLY B 1 381 ? -8.578 -3.016 20.188 1 93.38 381 GLY B N 1
ATOM 7122 C CA . GLY B 1 381 ? -7.863 -3.363 18.969 1 93.38 381 GLY B CA 1
ATOM 7123 C C . GLY B 1 381 ? -7.246 -2.162 18.281 1 93.38 381 GLY B C 1
ATOM 7124 O O . GLY B 1 381 ? -7.527 -1.018 18.641 1 93.38 381 GLY B O 1
ATOM 7125 N N . GLU B 1 382 ? -6.336 -2.389 17.344 1 96.31 382 GLU B N 1
ATOM 7126 C CA . GLU B 1 382 ? -5.805 -1.315 16.516 1 96.31 382 GLU B CA 1
ATOM 7127 C C . GLU B 1 382 ? -6.863 -0.794 15.547 1 96.31 382 GLU B C 1
ATOM 7129 O O . GLU B 1 382 ? -7.523 -1.577 14.859 1 96.31 382 GLU B O 1
ATOM 7134 N N . LEU B 1 383 ? -7.047 0.492 15.523 1 97.81 383 LEU B N 1
ATOM 7135 C CA . LEU B 1 383 ? -7.914 1.085 14.508 1 97.81 383 LEU B CA 1
ATOM 7136 C C . LEU B 1 383 ? -7.277 0.985 13.125 1 97.81 383 LEU B C 1
ATOM 7138 O O . LEU B 1 383 ? -6.148 1.436 12.922 1 97.81 383 LEU B O 1
ATOM 7142 N N . VAL B 1 384 ? -7.941 0.356 12.188 1 98.38 384 VAL B N 1
ATOM 7143 C CA . VAL B 1 384 ? -7.531 0.365 10.789 1 98.38 384 VAL B CA 1
ATOM 7144 C C . VAL B 1 384 ? -8.609 1.026 9.938 1 98.38 384 VAL B C 1
ATOM 7146 O O . VAL B 1 384 ? -9.805 0.924 10.242 1 98.38 384 VAL B O 1
ATOM 7149 N N . VAL B 1 385 ? -8.211 1.736 8.906 1 98.56 385 VAL B N 1
ATOM 7150 C CA . VAL B 1 385 ? -9.109 2.621 8.172 1 98.56 385 VAL B CA 1
ATOM 7151 C C . VAL B 1 385 ? -8.938 2.398 6.668 1 98.56 385 VAL B C 1
ATOM 7153 O O . VAL B 1 385 ? -7.812 2.252 6.18 1 98.56 385 VAL B O 1
ATOM 7156 N N . ARG B 1 386 ? -10.086 2.35 5.887 1 97.56 386 ARG B N 1
ATOM 7157 C CA . ARG B 1 386 ? -10.141 2.414 4.43 1 97.56 386 ARG B CA 1
ATOM 7158 C C . ARG B 1 386 ? -11.07 3.531 3.965 1 97.56 386 ARG B C 1
ATOM 7160 O O . ARG B 1 386 ? -12.148 3.725 4.527 1 97.56 386 ARG B O 1
ATOM 7167 N N . PRO B 1 387 ? -10.602 4.25 2.939 1 98.44 387 PRO B N 1
ATOM 7168 C CA . PRO B 1 387 ? -11.539 5.215 2.357 1 98.44 387 PRO B CA 1
ATOM 7169 C C . PRO B 1 387 ? -12.578 4.555 1.459 1 98.44 387 PRO B C 1
ATOM 7171 O O . PRO B 1 387 ? -12.273 3.582 0.763 1 98.44 387 PRO B O 1
ATOM 7174 N N . ARG B 1 388 ? -13.766 5.051 1.435 1 97.62 388 ARG B N 1
ATOM 7175 C CA . ARG B 1 388 ? -14.805 4.559 0.537 1 97.62 388 ARG B CA 1
ATOM 7176 C C . ARG B 1 388 ? -14.82 5.348 -0.767 1 97.62 388 ARG B C 1
ATOM 7178 O O . ARG B 1 388 ? -15.445 4.93 -1.743 1 97.62 388 ARG B O 1
ATOM 7185 N N . ALA B 1 389 ? -14.148 6.492 -0.795 1 97.81 389 ALA B N 1
ATOM 7186 C CA . ALA B 1 389 ? -13.953 7.316 -1.988 1 97.81 389 ALA B CA 1
ATOM 7187 C C . ALA B 1 389 ? -12.477 7.527 -2.277 1 97.81 389 ALA B C 1
ATOM 7189 O O . ALA B 1 389 ? -11.656 7.566 -1.356 1 97.81 389 ALA B O 1
ATOM 7190 N N . PRO B 1 390 ? -12.148 7.66 -3.564 1 98.12 390 PRO B N 1
ATOM 7191 C CA . PRO B 1 390 ? -10.727 7.785 -3.893 1 98.12 390 PRO B CA 1
ATOM 7192 C C . PRO B 1 390 ? -10.133 9.117 -3.445 1 98.12 390 PRO B C 1
ATOM 7194 O O . PRO B 1 390 ? -10.828 10.133 -3.428 1 98.12 390 PRO B O 1
ATOM 7197 N N . TRP B 1 391 ? -8.883 9.117 -3.008 1 98.31 391 TRP B N 1
ATOM 7198 C CA . TRP B 1 391 ? -7.984 10.258 -2.82 1 98.31 391 TRP B CA 1
ATOM 7199 C C . TRP B 1 391 ? -8.328 11.016 -1.543 1 98.31 391 TRP B C 1
ATOM 7201 O O . TRP B 1 391 ? -7.895 12.156 -1.354 1 98.31 391 TRP B O 1
ATOM 7211 N N . ILE B 1 392 ? -9.141 10.414 -0.59 1 98.62 392 ILE B N 1
ATOM 7212 C CA . ILE B 1 392 ? -9.523 11.172 0.595 1 98.62 392 ILE B CA 1
ATOM 7213 C C . ILE B 1 392 ? -8.648 10.766 1.776 1 98.62 392 ILE B C 1
ATOM 7215 O O . ILE B 1 392 ? -8.883 11.188 2.908 1 98.62 392 ILE B O 1
ATOM 7219 N N . THR B 1 393 ? -7.672 9.875 1.561 1 98.62 393 THR B N 1
ATOM 7220 C CA . THR B 1 393 ? -6.629 9.523 2.518 1 98.62 393 THR B CA 1
ATOM 7221 C C . THR B 1 393 ? -5.25 9.633 1.879 1 98.62 393 THR B C 1
ATOM 7223 O O . THR B 1 393 ? -5.133 9.938 0.69 1 98.62 393 THR B O 1
ATOM 7226 N N . THR B 1 394 ? -4.18 9.375 2.588 1 98.69 394 THR B N 1
ATOM 7227 C CA . THR B 1 394 ? -2.809 9.633 2.166 1 98.69 394 THR B CA 1
ATOM 7228 C C . THR B 1 394 ? -2.443 8.766 0.961 1 98.69 394 THR B C 1
ATOM 7230 O O . THR B 1 394 ? -2.932 7.645 0.824 1 98.69 394 THR B O 1
ATOM 7233 N N . LEU B 1 395 ? -1.594 9.344 0.125 1 98.38 395 LEU B N 1
ATOM 7234 C CA . LEU B 1 395 ? -1.007 8.609 -0.99 1 98.38 395 LEU B CA 1
ATOM 7235 C C . LEU B 1 395 ? 0.155 7.742 -0.519 1 98.38 395 LEU B C 1
ATOM 7237 O O . LEU B 1 395 ? 0.655 6.902 -1.272 1 98.38 395 LEU B O 1
ATOM 7241 N N . GLY B 1 396 ? 0.568 7.906 0.751 1 98.25 396 GLY B N 1
ATOM 7242 C CA . GLY B 1 396 ? 1.729 7.25 1.333 1 98.25 396 GLY B CA 1
ATOM 7243 C C . GLY B 1 396 ? 2.729 8.227 1.926 1 98.25 396 GLY B C 1
ATOM 7244 O O . GLY B 1 396 ? 2.42 9.406 2.104 1 98.25 396 GLY B O 1
ATOM 7245 N N . TYR B 1 397 ? 3.879 7.699 2.316 1 97.81 397 TYR B N 1
ATOM 7246 C CA . TYR B 1 397 ? 4.945 8.523 2.877 1 97.81 397 TYR B CA 1
ATOM 7247 C C . TYR B 1 397 ? 5.977 8.875 1.812 1 97.81 397 TYR B C 1
ATOM 7249 O O . TYR B 1 397 ? 6.52 7.992 1.145 1 97.81 397 TYR B O 1
ATOM 7257 N N . TYR B 1 398 ? 6.227 10.133 1.668 1 97.94 398 TYR B N 1
ATOM 7258 C CA . TYR B 1 398 ? 7.094 10.625 0.604 1 97.94 398 TYR B CA 1
ATOM 7259 C C . TYR B 1 398 ? 8.484 10.016 0.706 1 97.94 398 TYR B C 1
ATOM 7261 O O . TYR B 1 398 ? 9.117 10.062 1.764 1 97.94 398 TYR B O 1
ATOM 7269 N N . ALA B 1 399 ? 8.953 9.383 -0.335 1 96.94 399 ALA B N 1
ATOM 7270 C CA . ALA B 1 399 ? 10.281 8.805 -0.481 1 96.94 399 ALA B CA 1
ATOM 7271 C C . ALA B 1 399 ? 10.516 7.691 0.538 1 96.94 399 ALA B C 1
ATOM 7273 O O . ALA B 1 399 ? 11.656 7.383 0.885 1 96.94 399 ALA B O 1
ATOM 7274 N N . MET B 1 400 ? 9.477 7.156 1.046 1 96.38 400 MET B N 1
ATOM 7275 C CA . MET B 1 400 ? 9.555 6.051 2 1 96.38 400 MET B CA 1
ATOM 7276 C C . MET B 1 400 ? 8.555 4.953 1.644 1 96.38 400 MET B C 1
ATOM 7278 O O . MET B 1 400 ? 7.668 4.633 2.436 1 96.38 400 MET B O 1
ATOM 7282 N N . PRO B 1 401 ? 8.727 4.332 0.494 1 97.56 401 PRO B N 1
ATOM 7283 C CA . PRO B 1 401 ? 7.766 3.332 0.031 1 97.56 401 PRO B CA 1
ATOM 7284 C C . PRO B 1 401 ? 7.68 2.123 0.96 1 97.56 401 PRO B C 1
ATOM 7286 O O . PRO B 1 401 ? 6.609 1.529 1.108 1 97.56 401 PRO B O 1
ATOM 7289 N N . GLU B 1 402 ? 8.797 1.698 1.613 1 96.81 402 GLU B N 1
ATOM 7290 C CA . GLU B 1 402 ? 8.758 0.566 2.535 1 96.81 402 GLU B CA 1
ATOM 7291 C C . GLU B 1 402 ? 7.828 0.844 3.715 1 96.81 402 GLU B C 1
ATOM 7293 O O . GLU B 1 402 ? 7.051 -0.023 4.117 1 96.81 402 GLU B O 1
ATOM 7298 N N . LYS B 1 403 ? 7.906 2.055 4.242 1 95.75 403 LYS B N 1
ATOM 7299 C CA . LYS B 1 403 ? 7.043 2.451 5.348 1 95.75 403 LYS B CA 1
ATOM 7300 C C . LYS B 1 403 ? 5.586 2.535 4.906 1 95.75 403 LYS B C 1
ATOM 7302 O O . LYS B 1 403 ? 4.68 2.232 5.684 1 95.75 403 LYS B O 1
ATOM 7307 N N . THR B 1 404 ? 5.395 2.971 3.67 1 98.12 404 THR B N 1
ATOM 7308 C CA . THR B 1 404 ? 4.043 3.035 3.125 1 98.12 404 THR B CA 1
ATOM 7309 C C . THR B 1 404 ? 3.424 1.643 3.049 1 98.12 404 THR B C 1
ATOM 7311 O O . THR B 1 404 ? 2.289 1.438 3.484 1 98.12 404 THR B O 1
ATOM 7314 N N . VAL B 1 405 ? 4.195 0.673 2.543 1 98.12 405 VAL B N 1
ATOM 7315 C CA . VAL B 1 405 ? 3.705 -0.694 2.402 1 98.12 405 VAL B CA 1
ATOM 7316 C C . VAL B 1 405 ? 3.371 -1.267 3.779 1 98.12 405 VAL B C 1
ATOM 7318 O O . VAL B 1 405 ? 2.346 -1.928 3.951 1 98.12 405 VAL B O 1
ATOM 7321 N N . GLU B 1 406 ? 4.195 -0.98 4.746 1 96.25 406 GLU B N 1
ATOM 7322 C CA . GLU B 1 406 ? 3.945 -1.436 6.109 1 96.25 406 GLU B CA 1
ATOM 7323 C C . GLU B 1 406 ? 2.635 -0.872 6.648 1 96.25 406 GLU B C 1
ATOM 7325 O O . GLU B 1 406 ? 1.831 -1.603 7.23 1 96.25 406 GLU B O 1
ATOM 7330 N N . ALA B 1 407 ? 2.418 0.361 6.398 1 96.75 407 ALA B N 1
ATOM 7331 C CA . ALA B 1 407 ? 1.218 1.028 6.895 1 96.75 407 ALA B CA 1
ATOM 7332 C C . ALA B 1 407 ? -0.026 0.547 6.152 1 96.75 407 ALA B C 1
ATOM 7334 O O . ALA B 1 407 ? -1.13 0.567 6.699 1 96.75 407 ALA B O 1
ATOM 7335 N N . PHE B 1 408 ? 0.122 0.08 4.887 1 98.5 408 PHE B N 1
ATOM 7336 C CA . PHE B 1 408 ? -0.98 -0.322 4.02 1 98.5 408 PHE B CA 1
ATOM 7337 C C . PHE B 1 408 ? -1.225 -1.822 4.117 1 98.5 408 PHE B C 1
ATOM 7339 O O . PHE B 1 408 ? -1.912 -2.4 3.273 1 98.5 408 PHE B O 1
ATOM 7346 N N . ARG B 1 409 ? -0.74 -2.467 5.18 1 97.44 409 ARG B N 1
ATOM 7347 C CA . ARG B 1 409 ? -0.841 -3.912 5.355 1 97.44 409 ARG B CA 1
ATOM 7348 C C . ARG B 1 409 ? -2.279 -4.387 5.168 1 97.44 409 ARG B C 1
ATOM 7350 O O . ARG B 1 409 ? -3.207 -3.805 5.73 1 97.44 409 ARG B O 1
ATOM 7357 N N . ASN B 1 410 ? -2.531 -5.449 4.277 1 98.25 410 ASN B N 1
ATOM 7358 C CA . ASN B 1 410 ? -3.832 -6.047 3.994 1 98.25 410 ASN B CA 1
ATOM 7359 C C . ASN B 1 410 ? -4.781 -5.039 3.35 1 98.25 410 ASN B C 1
ATOM 7361 O O . ASN B 1 410 ? -6.004 -5.199 3.422 1 98.25 410 ASN B O 1
ATOM 7365 N N . LEU B 1 411 ? -4.223 -3.902 2.801 1 98.56 411 LEU B N 1
ATOM 7366 C CA . LEU B 1 411 ? -4.949 -2.84 2.111 1 98.56 411 LEU B CA 1
ATOM 7367 C C . LEU B 1 411 ? -5.832 -2.066 3.082 1 98.56 411 LEU B C 1
ATOM 7369 O O . LEU B 1 411 ? -6.941 -1.659 2.73 1 98.56 411 LEU B O 1
ATOM 7373 N N . TRP B 1 412 ? -5.453 -2.041 4.293 1 98.69 412 TRP B N 1
ATOM 7374 C CA . TRP B 1 412 ? -5.922 -1.124 5.328 1 98.69 412 TRP B CA 1
ATOM 7375 C C . TRP B 1 412 ? -4.816 -0.162 5.746 1 98.69 412 TRP B C 1
ATOM 7377 O O . TRP B 1 412 ? -3.635 -0.513 5.719 1 98.69 412 TRP B O 1
ATOM 7387 N N . PHE B 1 413 ? -5.152 1.028 6.09 1 98.62 413 PHE B N 1
ATOM 7388 C CA . PHE B 1 413 ? -4.176 1.863 6.777 1 98.62 413 PHE B CA 1
ATOM 7389 C C . PHE B 1 413 ? -4.129 1.529 8.266 1 98.62 413 PHE B C 1
ATOM 7391 O O . PHE B 1 413 ? -5.125 1.684 8.969 1 98.62 413 PHE B O 1
ATOM 7398 N N . HIS B 1 414 ? -3.041 1.062 8.742 1 97.62 414 HIS B N 1
ATOM 7399 C CA . HIS B 1 414 ? -2.828 0.764 10.156 1 97.62 414 HIS B CA 1
ATOM 7400 C C . HIS B 1 414 ? -2.395 2.008 10.922 1 97.62 414 HIS B C 1
ATOM 7402 O O . HIS B 1 414 ? -1.308 2.541 10.688 1 97.62 414 HIS B O 1
ATOM 7408 N N . THR B 1 415 ? -3.186 2.424 11.891 1 95.5 415 THR B N 1
ATOM 7409 C CA . THR B 1 415 ? -2.975 3.711 12.547 1 95.5 415 THR B CA 1
ATOM 7410 C C . THR B 1 415 ? -1.928 3.592 13.648 1 95.5 415 THR B C 1
ATOM 7412 O O . THR B 1 415 ? -1.326 4.59 14.055 1 95.5 415 THR B O 1
ATOM 7415 N N . GLY B 1 416 ? -1.784 2.365 14.156 1 91.75 416 GLY B N 1
ATOM 7416 C CA . GLY B 1 416 ? -0.944 2.184 15.336 1 91.75 416 GLY B CA 1
ATOM 7417 C C . GLY B 1 416 ? -1.615 2.625 16.625 1 91.75 416 GLY B C 1
ATOM 7418 O O . GLY B 1 416 ? -0.976 2.676 17.672 1 91.75 416 GLY B O 1
ATOM 7419 N N . ASP B 1 417 ? -2.939 2.916 16.562 1 89.88 417 ASP B N 1
ATOM 7420 C CA . ASP B 1 417 ? -3.686 3.408 17.719 1 89.88 417 ASP B CA 1
ATOM 7421 C C . ASP B 1 417 ? -4.688 2.363 18.203 1 89.88 417 ASP B C 1
ATOM 7423 O O . ASP B 1 417 ? -5.465 1.824 17.422 1 89.88 417 ASP B O 1
ATOM 7427 N N . GLY B 1 418 ? -4.633 2.072 19.5 1 90.06 418 GLY B N 1
ATOM 7428 C CA . GLY B 1 418 ? -5.582 1.167 20.125 1 90.06 418 GLY B CA 1
ATOM 7429 C C . GLY B 1 418 ? -6.863 1.853 20.562 1 90.06 418 GLY B C 1
ATOM 7430 O O . GLY B 1 418 ? -6.828 2.848 21.281 1 90.06 418 GLY B O 1
ATOM 7431 N N . LEU B 1 419 ? -8.023 1.383 20.125 1 94.31 419 LEU B N 1
ATOM 7432 C CA . LEU B 1 419 ? -9.344 1.892 20.484 1 94.31 419 LEU B CA 1
ATOM 7433 C C . LEU B 1 419 ? -10.273 0.754 20.891 1 94.31 419 LEU B C 1
ATOM 7435 O O . LEU B 1 419 ? -9.953 -0.419 20.688 1 94.31 419 LEU B O 1
ATOM 7439 N N . ARG B 1 420 ? -11.336 1.038 21.578 1 93.31 420 ARG B N 1
ATOM 7440 C CA . ARG B 1 420 ? -12.461 0.139 21.812 1 93.31 420 ARG B CA 1
ATOM 7441 C C . ARG B 1 420 ? -13.773 0.766 21.359 1 93.31 420 ARG B C 1
ATOM 7443 O O . ARG B 1 420 ? -13.891 1.991 21.297 1 93.31 420 ARG B O 1
ATOM 7450 N N . ARG B 1 421 ? -14.672 0.011 20.984 1 96.88 421 ARG B N 1
ATOM 7451 C CA . ARG B 1 421 ? -16.016 0.425 20.594 1 96.88 421 ARG B CA 1
ATOM 7452 C C . ARG B 1 421 ? -17.062 -0.165 21.531 1 96.88 421 ARG B C 1
ATOM 7454 O O . ARG B 1 421 ? -16.969 -1.328 21.922 1 96.88 421 ARG B O 1
ATOM 7461 N N . ASP B 1 422 ? -17.984 0.58 21.953 1 95.19 422 ASP B N 1
ATOM 7462 C CA . ASP B 1 422 ? -19.031 0.04 22.812 1 95.19 422 ASP B CA 1
ATOM 7463 C C . ASP B 1 422 ? -20.219 -0.434 22 1 95.19 422 ASP B C 1
ATOM 7465 O O . ASP B 1 422 ? -20.203 -0.37 20.766 1 95.19 422 ASP B O 1
ATOM 7469 N N . ASP B 1 423 ? -21.25 -0.965 22.625 1 95.06 423 ASP B N 1
ATOM 7470 C CA . ASP B 1 423 ? -22.391 -1.595 21.984 1 95.06 423 ASP B CA 1
ATOM 7471 C C . ASP B 1 423 ? -23.234 -0.566 21.219 1 95.06 423 ASP B C 1
ATOM 7473 O O . ASP B 1 423 ? -23.953 -0.914 20.281 1 95.06 423 ASP B O 1
ATOM 7477 N N . ASP B 1 424 ? -23.109 0.712 21.641 1 95.19 424 ASP B N 1
ATOM 7478 C CA . ASP B 1 424 ? -23.891 1.762 21 1 95.19 424 ASP B CA 1
ATOM 7479 C C . ASP B 1 424 ? -23.172 2.342 19.797 1 95.19 424 ASP B C 1
ATOM 7481 O O . ASP B 1 424 ? -23.734 3.139 19.047 1 95.19 424 ASP B O 1
ATOM 7485 N N . GLY B 1 425 ? -21.906 2.037 19.625 1 97.12 425 GLY B N 1
ATOM 7486 C CA . GLY B 1 425 ? -21.172 2.441 18.438 1 97.12 425 GLY B CA 1
ATOM 7487 C C . GLY B 1 425 ? -20.141 3.518 18.719 1 97.12 425 GLY B C 1
ATOM 7488 O O . GLY B 1 425 ? -19.422 3.955 17.797 1 97.12 425 GLY B O 1
ATOM 7489 N N . TRP B 1 426 ? -20 3.939 20.016 1 96.06 426 TRP B N 1
ATOM 7490 C CA . TRP B 1 426 ? -19.047 4.984 20.359 1 96.06 426 TRP B CA 1
ATOM 7491 C C . TRP B 1 426 ? -17.641 4.414 20.484 1 96.06 426 TRP B C 1
ATOM 7493 O O . TRP B 1 426 ? -17.438 3.338 21.062 1 96.06 426 TRP B O 1
ATOM 7503 N N . PHE B 1 427 ? -16.703 5.105 19.938 1 96.94 427 PHE B N 1
ATOM 7504 C CA . PHE B 1 427 ? -15.305 4.691 20 1 96.94 427 PHE B CA 1
ATOM 7505 C C . PHE B 1 427 ? -14.562 5.434 21.094 1 96.94 427 PHE B C 1
ATOM 7507 O O . PHE B 1 427 ? -14.805 6.621 21.328 1 96.94 427 PHE B O 1
ATOM 7514 N N . TYR B 1 428 ? -13.633 4.738 21.719 1 90.19 428 TYR B N 1
ATOM 7515 C CA . TYR B 1 428 ? -12.805 5.273 22.797 1 90.19 428 TYR B CA 1
ATOM 7516 C C . TYR B 1 428 ? -11.328 5.047 22.516 1 90.19 428 TYR B C 1
ATOM 7518 O O . TYR B 1 428 ? -10.898 3.918 22.266 1 90.19 428 TYR B O 1
ATOM 7526 N N . PHE B 1 429 ? -10.609 6.117 22.453 1 88.62 429 PHE B N 1
ATOM 7527 C CA . PHE B 1 429 ? -9.164 5.977 22.359 1 88.62 429 PHE B CA 1
ATOM 7528 C C . PHE B 1 429 ? -8.586 5.402 23.641 1 88.62 429 PHE B C 1
ATOM 7530 O O . PHE B 1 429 ? -8.922 5.855 24.734 1 88.62 429 PHE B O 1
ATOM 7537 N N . VAL B 1 430 ? -7.746 4.375 23.5 1 81 430 VAL B N 1
ATOM 7538 C CA . VAL B 1 430 ? -7.172 3.729 24.672 1 81 430 VAL B CA 1
ATOM 7539 C C . VAL B 1 430 ? -5.695 4.098 24.797 1 81 430 VAL B C 1
ATOM 7541 O O . VAL B 1 430 ? -5.273 4.668 25.797 1 81 430 VAL B O 1
ATOM 7544 N N . ASP B 1 431 ? -4.922 3.719 23.703 1 75.81 431 ASP B N 1
ATOM 7545 C CA . ASP B 1 431 ? -3.496 4.031 23.703 1 75.81 431 ASP B CA 1
ATOM 7546 C C . ASP B 1 431 ? -2.875 3.799 22.328 1 75.81 431 ASP B C 1
ATOM 7548 O O . ASP B 1 431 ? -3.5 3.199 21.453 1 75.81 431 ASP B O 1
ATOM 7552 N N . ARG B 1 432 ? -1.572 4.406 22.281 1 74.44 432 ARG B N 1
ATOM 7553 C CA . ARG B 1 432 ? -0.787 4.02 21.109 1 74.44 432 ARG B CA 1
ATOM 7554 C C . ARG B 1 432 ? -0.201 2.623 21.281 1 74.44 432 ARG B C 1
ATOM 7556 O O . ARG B 1 432 ? 0.222 2.25 22.375 1 74.44 432 ARG B O 1
ATOM 7563 N N . LEU B 1 433 ? -0.29 1.887 20.328 1 69.38 433 LEU B N 1
ATOM 7564 C CA . LEU B 1 433 ? 0.179 0.509 20.422 1 69.38 433 LEU B CA 1
ATOM 7565 C C . LEU B 1 433 ? 1.702 0.457 20.484 1 69.38 433 LEU B C 1
ATOM 7567 O O . LEU B 1 433 ? 2.271 -0.499 21.016 1 69.38 433 LEU B O 1
ATOM 7571 N N . LYS B 1 434 ? 2.248 1.601 19.938 1 64.38 434 LYS B N 1
ATOM 7572 C CA . LYS B 1 434 ? 3.697 1.722 20.062 1 64.38 434 LYS B CA 1
ATOM 7573 C C . LYS B 1 434 ? 4.078 2.848 21.016 1 64.38 434 LYS B C 1
ATOM 7575 O O . LYS B 1 434 ? 3.213 3.604 21.469 1 64.38 434 LYS B O 1
ATOM 7580 N N . ASP B 1 435 ? 5.242 2.883 21.453 1 62.25 435 ASP B N 1
ATOM 7581 C CA . ASP B 1 435 ? 5.746 3.826 22.453 1 62.25 435 ASP B CA 1
ATOM 7582 C C . ASP B 1 435 ? 5.574 5.266 21.969 1 62.25 435 ASP B C 1
ATOM 7584 O O . ASP B 1 435 ? 6.488 5.84 21.375 1 62.25 435 ASP B O 1
ATOM 7588 N N . ALA B 1 436 ? 4.371 5.812 22.281 1 65.81 436 ALA B N 1
ATOM 7589 C CA . ALA B 1 436 ? 4.105 7.191 21.875 1 65.81 436 ALA B CA 1
ATOM 7590 C C . ALA B 1 436 ? 4.578 8.18 22.938 1 65.81 436 ALA B C 1
ATOM 7592 O O . ALA B 1 436 ? 4.527 7.887 24.141 1 65.81 436 ALA B O 1
ATOM 7593 N N . LEU B 1 437 ? 5.223 9.305 22.594 1 78.12 437 LEU B N 1
ATOM 7594 C CA . LEU B 1 437 ? 5.676 10.422 23.406 1 78.12 437 LEU B CA 1
ATOM 7595 C C . LEU B 1 437 ? 5.133 11.742 22.875 1 78.12 437 LEU B C 1
ATOM 7597 O O . LEU B 1 437 ? 5.48 12.164 21.766 1 78.12 437 LEU B O 1
ATOM 7601 N N . ARG B 1 438 ? 4.145 12.352 23.656 1 81.12 438 ARG B N 1
ATOM 7602 C CA . ARG B 1 438 ? 3.537 13.625 23.281 1 81.12 438 ARG B CA 1
ATOM 7603 C C . ARG B 1 438 ? 3.688 14.656 24.391 1 81.12 438 ARG B C 1
ATOM 7605 O O . ARG B 1 438 ? 3.365 14.383 25.547 1 81.12 438 ARG B O 1
ATOM 7612 N N . ARG B 1 439 ? 4.23 15.898 24.047 1 81.38 439 ARG B N 1
ATOM 7613 C CA . ARG B 1 439 ? 4.418 16.969 25.016 1 81.38 439 ARG B CA 1
ATOM 7614 C C . ARG B 1 439 ? 3.822 18.281 24.5 1 81.38 439 ARG B C 1
ATOM 7616 O O . ARG B 1 439 ? 4.234 18.781 23.453 1 81.38 439 ARG B O 1
ATOM 7623 N N . ARG B 1 440 ? 2.92 18.781 25.234 1 75.25 440 ARG B N 1
ATOM 7624 C CA . ARG B 1 440 ? 2.338 20.094 24.953 1 75.25 440 ARG B CA 1
ATOM 7625 C C . ARG B 1 440 ? 1.801 20.156 23.531 1 75.25 440 ARG B C 1
ATOM 7627 O O . ARG B 1 440 ? 2.09 21.109 22.797 1 75.25 440 ARG B O 1
ATOM 7634 N N . GLY B 1 441 ? 1.214 19.078 23.156 1 70.44 441 GLY B N 1
ATOM 7635 C CA . GLY B 1 441 ? 0.547 19.031 21.859 1 70.44 441 GLY B CA 1
ATOM 7636 C C . GLY B 1 441 ? 1.467 18.625 20.734 1 70.44 441 GLY B C 1
ATOM 7637 O O . GLY B 1 441 ? 1.033 18.516 19.578 1 70.44 441 GLY B O 1
ATOM 7638 N N . GLU B 1 442 ? 2.783 18.422 21.062 1 76.19 442 GLU B N 1
ATOM 7639 C CA . GLU B 1 442 ? 3.756 18.016 20.062 1 76.19 442 GLU B CA 1
ATOM 7640 C C . GLU B 1 442 ? 4.059 16.516 20.156 1 76.19 442 GLU B C 1
ATOM 7642 O O . GLU B 1 442 ? 4.348 16 21.234 1 76.19 442 GLU B O 1
ATOM 7647 N N . ASN B 1 443 ? 3.84 15.883 19.016 1 75.31 443 ASN B N 1
ATOM 7648 C CA . ASN B 1 443 ? 4.328 14.508 18.938 1 75.31 443 ASN B CA 1
ATOM 7649 C C . ASN B 1 443 ? 5.852 14.461 18.859 1 75.31 443 ASN B C 1
ATOM 7651 O O . ASN B 1 443 ? 6.461 15.211 18.094 1 75.31 443 ASN B O 1
ATOM 7655 N N . ILE B 1 444 ? 6.457 13.648 19.719 1 79.75 444 ILE B N 1
ATOM 7656 C CA . ILE B 1 444 ? 7.91 13.578 19.781 1 79.75 444 ILE B CA 1
ATOM 7657 C C . ILE B 1 444 ? 8.375 12.156 19.484 1 79.75 444 ILE B C 1
ATOM 7659 O O . ILE B 1 444 ? 7.906 11.195 20.109 1 79.75 444 ILE B O 1
ATOM 7663 N N . SER B 1 445 ? 9.172 11.977 18.484 1 76.94 445 SER B N 1
ATOM 7664 C CA . SER B 1 445 ? 9.836 10.703 18.234 1 76.94 445 SER B CA 1
ATOM 7665 C C . SER B 1 445 ? 11 10.492 19.203 1 76.94 445 SER B C 1
ATOM 7667 O O . SER B 1 445 ? 11.914 11.32 19.266 1 76.94 445 SER B O 1
ATOM 7669 N N . SER B 1 446 ? 10.891 9.367 19.938 1 83.19 446 SER B N 1
ATOM 7670 C CA . SER B 1 446 ? 12.008 9.094 20.828 1 83.19 446 SER B CA 1
ATOM 7671 C C . SER B 1 446 ? 13.32 8.984 20.047 1 83.19 446 SER B C 1
ATOM 7673 O O . SER B 1 446 ? 14.359 9.461 20.516 1 83.19 446 SER B O 1
ATOM 7675 N N . TYR B 1 447 ? 13.195 8.516 18.844 1 75.81 447 TYR B N 1
ATOM 7676 C CA . TYR B 1 447 ? 14.375 8.367 17.984 1 75.81 447 TYR B CA 1
ATOM 7677 C C . TYR B 1 447 ? 14.992 9.727 17.672 1 75.81 447 TYR B C 1
ATOM 7679 O O . TYR B 1 447 ? 16.219 9.883 17.703 1 75.81 447 TYR B O 1
ATOM 7687 N N . GLU B 1 448 ? 14.141 10.688 17.375 1 80.12 448 GLU B N 1
ATOM 7688 C CA . GLU B 1 448 ? 14.633 11.992 16.953 1 80.12 448 GLU B CA 1
ATOM 7689 C C . GLU B 1 448 ? 15.297 12.734 18.125 1 80.12 448 GLU B C 1
ATOM 7691 O O . GLU B 1 448 ? 16.125 13.625 17.906 1 80.12 448 GLU B O 1
ATOM 7696 N N . VAL B 1 449 ? 14.969 12.336 19.312 1 86.81 449 VAL B N 1
ATOM 7697 C CA . VAL B 1 449 ? 15.617 12.922 20.484 1 86.81 449 VAL B CA 1
ATOM 7698 C C . VAL B 1 449 ? 16.875 12.141 20.812 1 86.81 449 VAL B C 1
ATOM 7700 O O . VAL B 1 449 ? 17.922 12.727 21.125 1 86.81 449 VAL B O 1
ATOM 7703 N N . GLU B 1 450 ? 16.797 10.805 20.672 1 86.44 450 GLU B N 1
ATOM 7704 C CA . GLU B 1 450 ? 17.906 9.93 21.016 1 86.44 450 GLU B CA 1
ATOM 7705 C C . GLU B 1 450 ? 19.094 10.148 20.062 1 86.44 450 GLU B C 1
ATOM 7707 O O . GLU B 1 450 ? 20.25 10.195 20.5 1 86.44 450 GLU B O 1
ATOM 7712 N N . SER B 1 451 ? 18.781 10.336 18.812 1 82.06 451 SER B N 1
ATOM 7713 C CA . SER B 1 451 ? 19.812 10.391 17.781 1 82.06 451 SER B CA 1
ATOM 7714 C C . SER B 1 451 ? 20.797 11.523 18.062 1 82.06 451 SER B C 1
ATOM 7716 O O . SER B 1 451 ? 22 11.281 18.188 1 82.06 451 SER B O 1
ATOM 7718 N N . PRO B 1 452 ? 20.344 12.758 18.234 1 85.5 452 PRO B N 1
ATOM 7719 C CA . PRO B 1 452 ? 21.312 13.805 18.547 1 85.5 452 PRO B CA 1
ATOM 7720 C C . PRO B 1 452 ? 22.016 13.586 19.875 1 85.5 452 PRO B C 1
ATOM 7722 O O . PRO B 1 452 ? 23.188 13.93 20.031 1 85.5 452 PRO B O 1
ATOM 7725 N N . LEU B 1 453 ? 21.406 13.039 20.906 1 90.19 453 LEU B N 1
ATOM 7726 C CA . LEU B 1 453 ? 22.047 12.789 22.203 1 90.19 453 LEU B CA 1
ATOM 7727 C C . LEU B 1 453 ? 23.156 11.75 22.062 1 90.19 453 LEU B C 1
ATOM 7729 O O . LEU B 1 453 ? 24.219 11.898 22.656 1 90.19 453 LEU B O 1
ATOM 7733 N N . LEU B 1 454 ? 22.891 10.75 21.219 1 87.88 454 LEU B N 1
ATOM 7734 C CA . LEU B 1 454 ? 23.844 9.664 21 1 87.88 454 LEU B CA 1
ATOM 7735 C C . LEU B 1 454 ? 25.078 10.156 20.25 1 87.88 454 LEU B C 1
ATOM 7737 O O . LEU B 1 454 ? 26.109 9.492 20.266 1 87.88 454 LEU B O 1
ATOM 7741 N N . ALA B 1 455 ? 24.891 11.258 19.625 1 85.88 455 ALA B N 1
ATOM 7742 C CA . ALA B 1 455 ? 26.031 11.844 18.906 1 85.88 455 ALA B CA 1
ATOM 7743 C C . ALA B 1 455 ? 27.031 12.469 19.891 1 85.88 455 ALA B C 1
ATOM 7745 O O . ALA B 1 455 ? 28.156 12.805 19.516 1 85.88 455 ALA B O 1
ATOM 7746 N N . HIS B 1 456 ? 26.672 12.648 21.172 1 90.56 456 HIS B N 1
ATOM 7747 C CA . HIS B 1 456 ? 27.609 13.125 22.172 1 90.56 456 HIS B CA 1
ATOM 7748 C C . HIS B 1 456 ? 28.656 12.078 22.484 1 90.56 456 HIS B C 1
ATOM 7750 O O . HIS B 1 456 ? 28.344 10.914 22.75 1 90.56 456 HIS B O 1
ATOM 7756 N N . PRO B 1 457 ? 29.875 12.422 22.438 1 90.38 457 PRO B N 1
ATOM 7757 C CA . PRO B 1 457 ? 30.953 11.438 22.594 1 90.38 457 PRO B CA 1
ATOM 7758 C C . PRO B 1 457 ? 30.891 10.711 23.938 1 90.38 457 PRO B C 1
ATOM 7760 O O . PRO B 1 457 ? 31.344 9.57 24.047 1 90.38 457 PRO B O 1
ATOM 7763 N N . ASP B 1 458 ? 30.312 11.32 24.953 1 92.19 458 ASP B N 1
ATOM 7764 C CA . ASP B 1 458 ? 30.312 10.734 26.297 1 92.19 458 ASP B CA 1
ATOM 7765 C C . ASP B 1 458 ? 29.047 9.93 26.547 1 92.19 458 ASP B C 1
ATOM 7767 O O . ASP B 1 458 ? 28.812 9.453 27.656 1 92.19 458 ASP B O 1
ATOM 7771 N N . ILE B 1 459 ? 28.203 9.812 25.562 1 92.38 459 ILE B N 1
ATOM 7772 C CA . ILE B 1 459 ? 26.984 9.023 25.719 1 92.38 459 ILE B CA 1
ATOM 7773 C C . ILE B 1 459 ? 27.078 7.754 24.875 1 92.38 459 ILE B C 1
ATOM 7775 O O . ILE B 1 459 ? 27.203 7.816 23.656 1 92.38 459 ILE B O 1
ATOM 7779 N N . ALA B 1 460 ? 27.031 6.633 25.547 1 89.31 460 ALA B N 1
ATOM 7780 C CA . ALA B 1 460 ? 27.141 5.336 24.875 1 89.31 460 ALA B CA 1
ATOM 7781 C C . ALA B 1 460 ? 25.766 4.836 24.438 1 89.31 460 ALA B C 1
ATOM 7783 O O . ALA B 1 460 ? 25.625 4.266 23.344 1 89.31 460 ALA B O 1
ATOM 7784 N N . GLU B 1 461 ? 24.75 4.992 25.328 1 88.25 461 GLU B N 1
ATOM 7785 C CA . GLU B 1 461 ? 23.375 4.57 25.078 1 88.25 461 GLU B CA 1
ATOM 7786 C C . GLU B 1 461 ? 22.391 5.613 25.562 1 88.25 461 GLU B C 1
ATOM 7788 O O . GLU B 1 461 ? 22.688 6.395 26.469 1 88.25 461 GLU B O 1
ATOM 7793 N N . CYS B 1 462 ? 21.312 5.688 24.906 1 91.19 462 CYS B N 1
ATOM 7794 C CA . CYS B 1 462 ? 20.281 6.641 25.266 1 91.19 462 CYS B CA 1
ATOM 7795 C C . CYS B 1 462 ? 18.891 6.074 24.969 1 91.19 462 CYS B C 1
ATOM 7797 O O . CYS B 1 462 ? 18.672 5.492 23.906 1 91.19 462 CYS B O 1
ATOM 7799 N N . ALA B 1 463 ? 18 6.082 25.938 1 90.75 463 ALA B N 1
ATOM 7800 C CA . ALA B 1 463 ? 16.594 5.766 25.766 1 90.75 463 ALA B CA 1
ATOM 7801 C C . ALA B 1 463 ? 15.711 6.938 26.188 1 90.75 463 ALA B C 1
ATOM 7803 O O . ALA B 1 463 ? 15.844 7.445 27.312 1 90.75 463 ALA B O 1
ATOM 7804 N N . VAL B 1 464 ? 14.938 7.363 25.297 1 91 464 VAL B N 1
ATOM 7805 C CA . VAL B 1 464 ? 14 8.43 25.609 1 91 464 VAL B CA 1
ATOM 7806 C C . VAL B 1 464 ? 12.594 7.855 25.781 1 91 464 VAL B C 1
ATOM 7808 O O . VAL B 1 464 ? 12.133 7.066 24.953 1 91 464 VAL B O 1
ATOM 7811 N N . ILE B 1 465 ? 11.938 8.172 26.875 1 89.25 465 ILE B N 1
ATOM 7812 C CA . ILE B 1 465 ? 10.633 7.621 27.203 1 89.25 465 ILE B CA 1
ATOM 7813 C C . ILE B 1 465 ? 9.688 8.742 27.641 1 89.25 465 ILE B C 1
ATOM 7815 O O . ILE B 1 465 ? 10.133 9.836 27.984 1 89.25 465 ILE B O 1
ATOM 7819 N N . ALA B 1 466 ? 8.43 8.398 27.516 1 88.19 466 ALA B N 1
ATOM 7820 C CA . ALA B 1 466 ? 7.395 9.273 28.062 1 88.19 466 ALA B CA 1
ATOM 7821 C C . ALA B 1 466 ? 7.176 9 29.547 1 88.19 466 ALA B C 1
ATOM 7823 O O . ALA B 1 466 ? 7.176 7.844 29.984 1 88.19 466 ALA B O 1
ATOM 7824 N N . VAL B 1 467 ? 7.188 10.039 30.375 1 89.25 467 VAL B N 1
ATOM 7825 C CA . VAL B 1 467 ? 6.758 9.961 31.766 1 89.25 467 VAL B CA 1
ATOM 7826 C C . VAL B 1 467 ? 5.602 10.93 32 1 89.25 467 VAL B C 1
ATOM 7828 O O . VAL B 1 467 ? 5.449 11.914 31.281 1 89.25 467 VAL B O 1
ATOM 7831 N N . PRO B 1 468 ? 4.758 10.633 32.875 1 86.38 468 PRO B N 1
ATOM 7832 C CA . PRO B 1 468 ? 3.588 11.492 33.094 1 86.38 468 PRO B CA 1
ATOM 7833 C C . PRO B 1 468 ? 3.965 12.922 33.469 1 86.38 468 PRO B C 1
ATOM 7835 O O . PRO B 1 468 ? 4.91 13.133 34.219 1 86.38 468 PRO B O 1
ATOM 7838 N N . ALA B 1 469 ? 3.281 13.891 32.875 1 82.62 469 ALA B N 1
ATOM 7839 C CA . ALA B 1 469 ? 3.449 15.289 33.25 1 82.62 469 ALA B CA 1
ATOM 7840 C C . ALA B 1 469 ? 2.855 15.547 34.656 1 82.62 469 ALA B C 1
ATOM 7842 O O . ALA B 1 469 ? 2.057 14.758 35.125 1 82.62 469 ALA B O 1
ATOM 7843 N N . ASP B 1 470 ? 3.318 16.609 35.312 1 74.69 470 ASP B N 1
ATOM 7844 C CA . ASP B 1 470 ? 2.875 16.953 36.656 1 74.69 470 ASP B CA 1
ATOM 7845 C C . ASP B 1 470 ? 1.428 17.438 36.656 1 74.69 470 ASP B C 1
ATOM 7847 O O . ASP B 1 470 ? 0.722 17.328 37.656 1 74.69 470 ASP B O 1
ATOM 7851 N N . HIS B 1 471 ? 1.11 17.953 35.5 1 63.78 471 HIS B N 1
ATOM 7852 C CA . HIS B 1 471 ? -0.241 18.5 35.5 1 63.78 471 HIS B CA 1
ATOM 7853 C C . HIS B 1 471 ? -1.219 17.531 34.812 1 63.78 471 HIS B C 1
ATOM 7855 O O . HIS B 1 471 ? -0.853 16.828 33.875 1 63.78 471 HIS B O 1
ATOM 7861 N N . GLU B 1 472 ? -2.336 17.344 35.438 1 53.38 472 GLU B N 1
ATOM 7862 C CA . GLU B 1 472 ? -3.371 16.406 35.031 1 53.38 472 GLU B CA 1
ATOM 7863 C C . GLU B 1 472 ? -3.615 16.469 33.531 1 53.38 472 GLU B C 1
ATOM 7865 O O . GLU B 1 472 ? -3.84 15.453 32.875 1 53.38 472 GLU B O 1
ATOM 7870 N N . ALA B 1 473 ? -3.674 17.625 33.031 1 50.84 473 ALA B N 1
ATOM 7871 C CA . ALA B 1 473 ? -4.016 17.766 31.625 1 50.84 473 ALA B CA 1
ATOM 7872 C C . ALA B 1 473 ? -2.762 17.734 30.75 1 50.84 473 ALA B C 1
ATOM 7874 O O . ALA B 1 473 ? -2.838 17.938 29.531 1 50.84 473 ALA B O 1
ATOM 7875 N N . GLY B 1 474 ? -1.676 17.281 31.516 1 60.12 474 GLY B N 1
ATOM 7876 C CA . GLY B 1 474 ? -0.457 17.234 30.719 1 60.12 474 GLY B CA 1
ATOM 7877 C C . GLY B 1 474 ? -0.241 15.906 30.016 1 60.12 474 GLY B C 1
ATOM 7878 O O . GLY B 1 474 ? -0.731 14.875 30.484 1 60.12 474 GLY B O 1
ATOM 7879 N N . GLU B 1 475 ? 0.044 15.898 28.828 1 78.38 475 GLU B N 1
ATOM 7880 C CA . GLU B 1 475 ? 0.355 14.695 28.062 1 78.38 475 GLU B CA 1
ATOM 7881 C C . GLU B 1 475 ? 1.564 13.969 28.641 1 78.38 475 GLU B C 1
ATOM 7883 O O . GLU B 1 475 ? 1.477 13.367 29.719 1 78.38 475 GLU B O 1
ATOM 7888 N N . ASP B 1 476 ? 2.67 14.008 28.203 1 85.31 476 ASP B N 1
ATOM 7889 C CA . ASP B 1 476 ? 3.9 13.375 28.672 1 85.31 476 ASP B CA 1
ATOM 7890 C C . ASP B 1 476 ? 4.988 14.414 28.938 1 85.31 476 ASP B C 1
ATOM 7892 O O . ASP B 1 476 ? 4.832 15.586 28.594 1 85.31 476 ASP B O 1
ATOM 7896 N N . GLU B 1 477 ? 5.863 14.094 29.75 1 90.38 477 GLU B N 1
ATOM 7897 C CA . GLU B 1 477 ? 7.176 14.727 29.766 1 90.38 477 GLU B CA 1
ATOM 7898 C C . GLU B 1 477 ? 8.242 13.805 29.172 1 90.38 477 GLU B C 1
ATOM 7900 O O . GLU B 1 477 ? 8.062 12.586 29.125 1 90.38 477 GLU B O 1
ATOM 7905 N N . VAL B 1 478 ? 9.281 14.461 28.688 1 92.19 478 VAL B N 1
ATOM 7906 C CA . VAL B 1 478 ? 10.352 13.703 28.047 1 92.19 478 VAL B CA 1
ATOM 7907 C C . VAL B 1 478 ? 11.422 13.344 29.078 1 92.19 478 VAL B C 1
ATOM 7909 O O . VAL B 1 478 ? 11.898 14.211 29.828 1 92.19 478 VAL B O 1
ATOM 7912 N N . MET B 1 479 ? 11.703 12.055 29.203 1 94.38 479 MET B N 1
ATOM 7913 C CA . MET B 1 479 ? 12.805 11.594 30.047 1 94.38 479 MET B CA 1
ATOM 7914 C C . MET B 1 479 ? 13.852 10.859 29.219 1 94.38 479 MET B C 1
ATOM 7916 O O . MET B 1 479 ? 13.508 10 28.406 1 94.38 479 MET B O 1
ATOM 7920 N N . ALA B 1 480 ? 15.055 11.305 29.344 1 95.5 480 ALA B N 1
ATOM 7921 C CA . ALA B 1 480 ? 16.172 10.586 28.75 1 95.5 480 ALA B CA 1
ATOM 7922 C C . ALA B 1 480 ? 16.922 9.766 29.797 1 95.5 480 ALA B C 1
ATOM 7924 O O . ALA B 1 480 ? 17.25 10.266 30.859 1 95.5 480 ALA B O 1
ATOM 7925 N N . VAL B 1 481 ? 17.078 8.531 29.5 1 94.88 481 VAL B N 1
ATOM 7926 C CA . VAL B 1 481 ? 17.953 7.66 30.281 1 94.88 481 VAL B CA 1
ATOM 7927 C C . VAL B 1 481 ? 19.234 7.379 29.5 1 94.88 481 VAL B C 1
ATOM 7929 O O . VAL B 1 481 ? 19.188 6.832 28.391 1 94.88 481 VAL B O 1
ATOM 7932 N N . VAL B 1 482 ? 20.391 7.785 30.094 1 95.62 482 VAL B N 1
ATOM 7933 C CA . VAL B 1 482 ? 21.641 7.754 29.328 1 95.62 482 VAL B CA 1
ATOM 7934 C C . VAL B 1 482 ? 22.672 6.902 30.062 1 95.62 482 VAL B C 1
ATOM 7936 O O . VAL B 1 482 ? 22.672 6.82 31.281 1 95.62 482 VAL B O 1
ATOM 7939 N N . VAL B 1 483 ? 23.438 6.188 29.281 1 92.44 483 VAL B N 1
ATOM 7940 C CA . VAL B 1 483 ? 24.609 5.457 29.75 1 92.44 483 VAL B CA 1
ATOM 7941 C C . VAL B 1 483 ? 25.875 6.148 29.266 1 92.44 483 VAL B C 1
ATOM 7943 O O . VAL B 1 483 ? 26 6.477 28.078 1 92.44 483 VAL B O 1
ATOM 7946 N N . ALA B 1 484 ? 26.781 6.391 30.203 1 93.12 484 ALA B N 1
ATOM 7947 C CA . ALA B 1 484 ? 28.031 7.047 29.844 1 93.12 484 ALA B CA 1
ATOM 7948 C C . ALA B 1 484 ? 28.938 6.121 29.031 1 93.12 484 ALA B C 1
ATOM 7950 O O . ALA B 1 484 ? 28.938 4.906 29.266 1 93.12 484 ALA B O 1
ATOM 7951 N N . SER B 1 485 ? 29.594 6.727 28.047 1 89.81 485 SER B N 1
ATOM 7952 C CA . SER B 1 485 ? 30.609 5.965 27.344 1 89.81 485 SER B CA 1
ATOM 7953 C C . SER B 1 485 ? 31.672 5.418 28.297 1 89.81 485 SER B C 1
ATOM 7955 O O . SER B 1 485 ? 31.891 5.98 29.375 1 89.81 485 SER B O 1
ATOM 7957 N N . PRO B 1 486 ? 32.281 4.262 27.859 1 84.5 486 PRO B N 1
ATOM 7958 C CA . PRO B 1 486 ? 33.312 3.709 28.75 1 84.5 486 PRO B CA 1
ATOM 7959 C C . PRO B 1 486 ? 34.375 4.734 29.109 1 84.5 486 PRO B C 1
ATOM 7961 O O . PRO B 1 486 ? 34.969 5.336 28.234 1 84.5 486 PRO B O 1
ATOM 7964 N N . GLY B 1 487 ? 34.531 4.977 30.297 1 87.94 487 GLY B N 1
ATOM 7965 C CA . GLY B 1 487 ? 35.562 5.875 30.781 1 87.94 487 GLY B CA 1
ATOM 7966 C C . GLY B 1 487 ? 35.125 7.32 30.844 1 87.94 487 GLY B C 1
ATOM 7967 O O . GLY B 1 487 ? 35.844 8.18 31.344 1 87.94 487 GLY B O 1
ATOM 7968 N N . ALA B 1 488 ? 33.969 7.637 30.344 1 88.94 488 ALA B N 1
ATOM 7969 C CA . ALA B 1 488 ? 33.469 9.008 30.344 1 88.94 488 ALA B CA 1
ATOM 7970 C C . ALA B 1 488 ? 32.469 9.242 31.484 1 88.94 488 ALA B C 1
ATOM 7972 O O . ALA B 1 488 ? 32 8.289 32.094 1 88.94 488 ALA B O 1
ATOM 7973 N N . THR B 1 489 ? 32.469 10.461 31.953 1 91.25 489 THR B N 1
ATOM 7974 C CA . THR B 1 489 ? 31.438 10.883 32.875 1 91.25 489 THR B CA 1
ATOM 7975 C C . THR B 1 489 ? 30.469 11.852 32.219 1 91.25 489 THR B C 1
ATOM 7977 O O . THR B 1 489 ? 30.891 12.688 31.406 1 91.25 489 THR B O 1
ATOM 7980 N N . ILE B 1 490 ? 29.219 11.641 32.5 1 91.94 490 ILE B N 1
ATOM 7981 C CA . ILE B 1 490 ? 28.203 12.523 31.953 1 91.94 490 ILE B CA 1
ATOM 7982 C C . ILE B 1 490 ? 27.156 12.859 33.031 1 91.94 490 ILE B C 1
ATOM 7984 O O . ILE B 1 490 ? 26.828 12.023 33.875 1 91.94 490 ILE B O 1
ATOM 7988 N N . ASP B 1 491 ? 26.812 14.117 33.094 1 92.94 491 ASP B N 1
ATOM 7989 C CA . ASP B 1 491 ? 25.734 14.508 34 1 92.94 491 ASP B CA 1
ATOM 7990 C C . ASP B 1 491 ? 24.594 15.164 33.219 1 92.94 491 ASP B C 1
ATOM 7992 O O . ASP B 1 491 ? 24.688 15.383 32.031 1 92.94 491 ASP B O 1
ATOM 7996 N N . ALA B 1 492 ? 23.547 15.375 33.938 1 95.19 492 ALA B N 1
ATOM 7997 C CA . ALA B 1 492 ? 22.328 15.898 33.312 1 95.19 492 ALA B CA 1
ATOM 7998 C C . ALA B 1 492 ? 22.578 17.266 32.688 1 95.19 492 ALA B C 1
ATOM 8000 O O . ALA B 1 492 ? 22.047 17.562 31.609 1 95.19 492 ALA B O 1
ATOM 8001 N N . ASP B 1 493 ? 23.406 18.062 33.344 1 94.19 493 ASP B N 1
ATOM 8002 C CA . ASP B 1 493 ? 23.688 19.406 32.844 1 94.19 493 ASP B CA 1
ATOM 8003 C C . ASP B 1 493 ? 24.359 19.328 31.469 1 94.19 493 ASP B C 1
ATOM 8005 O O . ASP B 1 493 ? 24.047 20.109 30.562 1 94.19 493 ASP B O 1
ATOM 8009 N N . THR B 1 494 ? 25.281 18.438 31.359 1 93.44 494 THR B N 1
ATOM 8010 C CA . THR B 1 494 ? 25.984 18.234 30.094 1 93.44 494 THR B CA 1
ATOM 8011 C C . THR B 1 494 ? 25 17.781 29.016 1 93.44 494 THR B C 1
ATOM 8013 O O . THR B 1 494 ? 25.078 18.25 27.875 1 93.44 494 THR B O 1
ATOM 8016 N N . VAL B 1 495 ? 24.094 16.922 29.375 1 94.88 495 VAL B N 1
ATOM 8017 C CA . VAL B 1 495 ? 23.109 16.422 28.422 1 94.88 495 VAL B CA 1
ATOM 8018 C C . VAL B 1 495 ? 22.203 17.562 27.969 1 94.88 495 VAL B C 1
ATOM 8020 O O . VAL B 1 495 ? 21.969 17.719 26.766 1 94.88 495 VAL B O 1
ATOM 8023 N N . TRP B 1 496 ? 21.797 18.391 28.844 1 94.88 496 TRP B N 1
ATOM 8024 C CA . TRP B 1 496 ? 20.906 19.516 28.516 1 94.88 496 TRP B CA 1
ATOM 8025 C C . TRP B 1 496 ? 21.641 20.547 27.656 1 94.88 496 TRP B C 1
ATOM 8027 O O . TRP B 1 496 ? 21.078 21.047 26.688 1 94.88 496 TRP B O 1
ATOM 8037 N N . ALA B 1 497 ? 22.844 20.828 28.047 1 92.94 497 ALA B N 1
ATOM 8038 C CA . ALA B 1 497 ? 23.641 21.766 27.266 1 92.94 497 ALA B CA 1
ATOM 8039 C C . ALA B 1 497 ? 23.844 21.266 25.828 1 92.94 497 ALA B C 1
ATOM 8041 O O . ALA B 1 497 ? 23.75 22.047 24.875 1 92.94 497 ALA B O 1
ATOM 8042 N N . TRP B 1 498 ? 24.094 19.984 25.75 1 91.81 498 TRP B N 1
ATOM 8043 C CA . TRP B 1 498 ? 24.281 19.359 24.438 1 91.81 498 TRP B CA 1
ATOM 8044 C C . TRP B 1 498 ? 23 19.391 23.625 1 91.81 498 TRP B C 1
ATOM 8046 O O . TRP B 1 498 ? 23.016 19.672 22.422 1 91.81 498 TRP B O 1
ATOM 8056 N N . ALA B 1 499 ? 21.859 19.203 24.234 1 92.19 499 ALA B N 1
ATOM 8057 C CA . ALA B 1 499 ? 20.547 19.109 23.578 1 92.19 499 ALA B CA 1
ATOM 8058 C C . ALA B 1 499 ? 20.062 20.484 23.125 1 92.19 499 ALA B C 1
ATOM 8060 O O . ALA B 1 499 ? 19.344 20.609 22.141 1 92.19 499 ALA B O 1
ATOM 8061 N N . ALA B 1 500 ? 20.484 21.562 23.781 1 88.69 500 ALA B N 1
ATOM 8062 C CA . ALA B 1 500 ? 19.938 22.906 23.625 1 88.69 500 ALA B CA 1
ATOM 8063 C C . ALA B 1 500 ? 20.031 23.391 22.188 1 88.69 500 ALA B C 1
ATOM 8065 O O . ALA B 1 500 ? 19.125 24.031 21.672 1 88.69 500 ALA B O 1
ATOM 8066 N N . ASP B 1 501 ? 21.094 22.953 21.516 1 84.12 501 ASP B N 1
ATOM 8067 C CA . ASP B 1 501 ? 21.297 23.438 20.156 1 84.12 501 ASP B CA 1
ATOM 8068 C C . ASP B 1 501 ? 21.016 22.344 19.125 1 84.12 501 ASP B C 1
ATOM 8070 O O . ASP B 1 501 ? 21.281 22.516 17.938 1 84.12 501 ASP B O 1
ATOM 8074 N N . ARG B 1 502 ? 20.438 21.203 19.594 1 86.5 502 ARG B N 1
ATOM 8075 C CA . ARG B 1 502 ? 20.344 20.062 18.688 1 86.5 502 ARG B CA 1
ATOM 8076 C C . ARG B 1 502 ? 18.938 19.453 18.719 1 86.5 502 ARG B C 1
ATOM 8078 O O . ARG B 1 502 ? 18.547 18.734 17.797 1 86.5 502 ARG B O 1
ATOM 8085 N N . VAL B 1 503 ? 18.281 19.766 19.797 1 88.88 503 VAL B N 1
ATOM 8086 C CA . VAL B 1 503 ? 16.938 19.234 20 1 88.88 503 VAL B CA 1
ATOM 8087 C C . VAL B 1 503 ? 15.938 20.375 20.141 1 88.88 503 VAL B C 1
ATOM 8089 O O . VAL B 1 503 ? 16.203 21.359 20.844 1 88.88 503 VAL B O 1
ATOM 8092 N N . PRO B 1 504 ? 14.828 20.375 19.375 1 87.75 504 PRO B N 1
ATOM 8093 C CA . PRO B 1 504 ? 13.82 21.406 19.578 1 87.75 504 PRO B CA 1
ATOM 8094 C C . PRO B 1 504 ? 13.398 21.547 21.047 1 87.75 504 PRO B C 1
ATOM 8096 O O . PRO B 1 504 ? 13.297 20.547 21.766 1 87.75 504 PRO B O 1
ATOM 8099 N N . ASP B 1 505 ? 13.102 22.766 21.406 1 87.19 505 ASP B N 1
ATOM 8100 C CA . ASP B 1 505 ? 12.828 23.078 22.812 1 87.19 505 ASP B CA 1
ATOM 8101 C C . ASP B 1 505 ? 11.758 22.141 23.375 1 87.19 505 ASP B C 1
ATOM 8103 O O . ASP B 1 505 ? 11.922 21.609 24.484 1 87.19 505 ASP B O 1
ATOM 8107 N N . PHE B 1 506 ? 10.695 21.859 22.672 1 86.06 506 PHE B N 1
ATOM 8108 C CA . PHE B 1 506 ? 9.586 21.078 23.188 1 86.06 506 PHE B CA 1
ATOM 8109 C C . PHE B 1 506 ? 10 19.625 23.391 1 86.06 506 PHE B C 1
ATOM 8111 O O . PHE B 1 506 ? 9.312 18.859 24.078 1 86.06 506 PHE B O 1
ATOM 8118 N N . ALA B 1 507 ? 11.133 19.234 22.766 1 88.25 507 ALA B N 1
ATOM 8119 C CA . ALA B 1 507 ? 11.547 17.828 22.797 1 88.25 507 ALA B CA 1
ATOM 8120 C C . ALA B 1 507 ? 12.75 17.641 23.719 1 88.25 507 ALA B C 1
ATOM 8122 O O . ALA B 1 507 ? 13.172 16.5 23.969 1 88.25 507 ALA B O 1
ATOM 8123 N N . ILE B 1 508 ? 13.336 18.719 24.266 1 92.62 508 ILE B N 1
ATOM 8124 C CA . ILE B 1 508 ? 14.445 18.578 25.203 1 92.62 508 ILE B CA 1
ATOM 8125 C C . ILE B 1 508 ? 13.969 17.844 26.453 1 92.62 508 ILE B C 1
ATOM 8127 O O . ILE B 1 508 ? 12.961 18.219 27.062 1 92.62 508 ILE B O 1
ATOM 8131 N N . PRO B 1 509 ? 14.633 16.781 26.875 1 95.12 509 PRO B N 1
ATOM 8132 C CA . PRO B 1 509 ? 14.203 16.031 28.062 1 95.12 509 PRO B CA 1
ATOM 8133 C C . PRO B 1 509 ? 14.148 16.891 29.312 1 95.12 509 PRO B C 1
ATOM 8135 O O . PRO B 1 509 ? 15.117 17.578 29.641 1 95.12 509 PRO B O 1
ATOM 8138 N N . ARG B 1 510 ? 12.992 16.906 29.875 1 94.5 510 ARG B N 1
ATOM 8139 C CA . ARG B 1 510 ? 12.93 17.516 31.188 1 94.5 510 ARG B CA 1
ATOM 8140 C C . ARG B 1 510 ? 13.742 16.703 32.219 1 94.5 510 ARG B C 1
ATOM 8142 O O . ARG B 1 510 ? 14.438 17.281 33.062 1 94.5 510 ARG B O 1
ATOM 8149 N N . TYR B 1 511 ? 13.633 15.406 32.094 1 95.25 511 TYR B N 1
ATOM 8150 C CA . TYR B 1 511 ? 14.273 14.492 33.031 1 95.25 511 TYR B CA 1
ATOM 8151 C C . TYR B 1 511 ? 15.453 13.781 32.375 1 95.25 511 TYR B C 1
ATOM 8153 O O . TYR B 1 511 ? 15.375 13.375 31.203 1 95.25 511 TYR B O 1
ATOM 8161 N N . VAL B 1 512 ? 16.578 13.75 33.094 1 96.75 512 VAL B N 1
ATOM 8162 C CA . VAL B 1 512 ? 17.734 12.977 32.656 1 96.75 512 VAL B CA 1
ATOM 8163 C C . VAL B 1 512 ? 18.172 12.039 33.781 1 96.75 512 VAL B C 1
ATOM 8165 O O . VAL B 1 512 ? 18.391 12.477 34.906 1 96.75 512 VAL B O 1
ATOM 8168 N N . ARG B 1 513 ? 18.172 10.797 33.438 1 95.94 513 ARG B N 1
ATOM 8169 C CA . ARG B 1 513 ? 18.672 9.789 34.375 1 95.94 513 ARG B CA 1
ATOM 8170 C C . ARG B 1 513 ? 19.906 9.086 33.812 1 95.94 513 ARG B C 1
ATOM 8172 O O . ARG B 1 513 ? 19.891 8.586 32.688 1 95.94 513 ARG B O 1
ATOM 8179 N N . VAL B 1 514 ? 20.984 9.172 34.594 1 95.56 514 VAL B N 1
ATOM 8180 C CA . VAL B 1 514 ? 22.219 8.484 34.188 1 95.56 514 VAL B CA 1
ATOM 8181 C C . VAL B 1 514 ? 22.297 7.125 34.875 1 95.56 514 VAL B C 1
ATOM 8183 O O . VAL B 1 514 ? 22.203 7.039 36.125 1 95.56 514 VAL B O 1
ATOM 8186 N N . VAL B 1 515 ? 22.391 6.082 34.031 1 94.12 515 VAL B N 1
ATOM 8187 C CA . VAL B 1 515 ? 22.422 4.73 34.562 1 94.12 515 VAL B CA 1
ATOM 8188 C C . VAL B 1 515 ? 23.672 3.994 34.062 1 94.12 515 VAL B C 1
ATOM 8190 O O . VAL B 1 515 ? 24.328 4.457 33.125 1 94.12 515 VAL B O 1
ATOM 8193 N N . ASP B 1 516 ? 23.938 2.896 34.719 1 91.25 516 ASP B N 1
ATOM 8194 C CA . ASP B 1 516 ? 25.109 2.105 34.312 1 91.25 516 ASP B CA 1
ATOM 8195 C C . ASP B 1 516 ? 24.812 1.305 33.062 1 91.25 516 ASP B C 1
ATOM 8197 O O . ASP B 1 516 ? 25.719 1.087 32.219 1 91.25 516 ASP B O 1
ATOM 8201 N N . ALA B 1 517 ? 23.641 0.846 32.938 1 89.12 517 ALA B N 1
ATOM 8202 C CA . ALA B 1 517 ? 23.219 0.058 31.781 1 89.12 517 ALA B CA 1
ATOM 8203 C C . ALA B 1 517 ? 21.719 0.196 31.547 1 89.12 517 ALA B C 1
ATOM 8205 O O . ALA B 1 517 ? 20.953 0.402 32.469 1 89.12 517 ALA B O 1
ATOM 8206 N N . LEU B 1 518 ? 21.297 0.155 30.25 1 90.75 518 LEU B N 1
ATOM 8207 C CA . LEU B 1 518 ? 19.875 0.145 29.906 1 90.75 518 LEU B CA 1
ATOM 8208 C C . LEU B 1 518 ? 19.328 -1.279 29.875 1 90.75 518 LEU B C 1
ATOM 8210 O O . LEU B 1 518 ? 20.047 -2.215 29.5 1 90.75 518 LEU B O 1
ATOM 8214 N N . PRO B 1 519 ? 18.141 -1.463 30.359 1 87.25 519 PRO B N 1
ATOM 8215 C CA . PRO B 1 519 ? 17.531 -2.791 30.25 1 87.25 519 PRO B CA 1
ATOM 8216 C C . PRO B 1 519 ? 17.344 -3.238 28.812 1 87.25 519 PRO B C 1
ATOM 8218 O O . PRO B 1 519 ? 16.812 -2.482 27.984 1 87.25 519 PRO B O 1
ATOM 8221 N N . MET B 1 520 ? 17.938 -4.34 28.5 1 77.88 520 MET B N 1
ATOM 8222 C CA . MET B 1 520 ? 17.891 -4.828 27.109 1 77.88 520 MET B CA 1
ATOM 8223 C C . MET B 1 520 ? 17.266 -6.219 27.047 1 77.88 520 MET B C 1
ATOM 8225 O O . MET B 1 520 ? 17.344 -6.988 28.016 1 77.88 520 MET B O 1
ATOM 8229 N N . THR B 1 521 ? 16.484 -6.465 25.969 1 62.25 521 THR B N 1
ATOM 8230 C CA . THR B 1 521 ? 16.031 -7.828 25.703 1 62.25 521 THR B CA 1
ATOM 8231 C C . THR B 1 521 ? 17.219 -8.734 25.375 1 62.25 521 THR B C 1
ATOM 8233 O O . THR B 1 521 ? 18.328 -8.25 25.156 1 62.25 52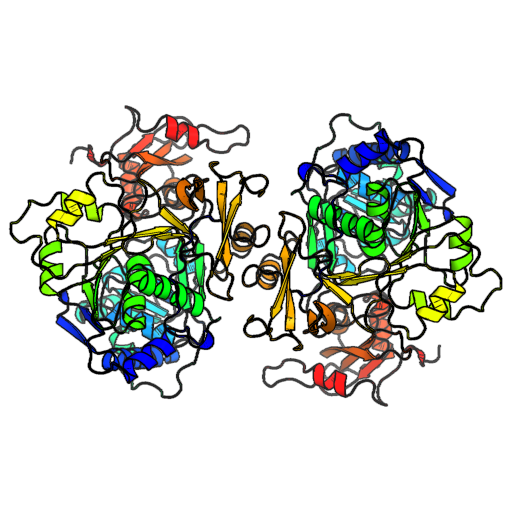1 THR B O 1
ATOM 8236 N N . PRO B 1 522 ? 16.953 -9.961 25.406 1 58.56 522 PRO B N 1
ATOM 8237 C CA . PRO B 1 522 ? 18.047 -10.859 25.031 1 58.56 522 PRO B CA 1
ATOM 8238 C C . PRO B 1 522 ? 18.578 -10.594 23.609 1 58.56 522 PRO B C 1
ATOM 8240 O O . PRO B 1 522 ? 19.734 -10.867 23.328 1 58.56 522 PRO B O 1
ATOM 8243 N N . SER B 1 523 ? 17.797 -10.016 22.734 1 56.06 523 SER B N 1
ATOM 8244 C CA . SER B 1 523 ? 18.188 -9.719 21.359 1 56.06 523 SER B CA 1
ATOM 8245 C C . SER B 1 523 ? 18.891 -8.367 21.266 1 56.06 523 SER B C 1
ATOM 8247 O O . SER B 1 523 ? 19.203 -7.902 20.172 1 56.06 523 SER B O 1
ATOM 8249 N N . GLY B 1 524 ? 19.156 -7.699 22.391 1 62.12 524 GLY B N 1
ATOM 8250 C CA . GLY B 1 524 ? 19.906 -6.457 22.422 1 62.12 524 GLY B CA 1
ATOM 8251 C C . GLY B 1 524 ? 19.062 -5.227 22.219 1 62.12 524 GLY B C 1
ATOM 8252 O O . GLY B 1 524 ? 19.578 -4.148 21.906 1 62.12 524 GLY B O 1
ATOM 8253 N N . LYS B 1 525 ? 17.766 -5.484 22.312 1 69.31 525 LYS B N 1
ATOM 8254 C CA . LYS B 1 525 ? 16.906 -4.32 22.172 1 69.31 525 LYS B CA 1
ATOM 8255 C C . LYS B 1 525 ? 16.609 -3.688 23.531 1 69.31 525 LYS B C 1
ATOM 8257 O O . LYS B 1 525 ? 16.391 -4.395 24.516 1 69.31 525 LYS B O 1
ATOM 8262 N N . ILE B 1 526 ? 16.594 -2.256 23.562 1 78.31 526 ILE B N 1
ATOM 8263 C CA . ILE B 1 526 ? 16.312 -1.536 24.797 1 78.31 526 ILE B CA 1
ATOM 8264 C C . ILE B 1 526 ? 14.867 -1.773 25.219 1 78.31 526 ILE B C 1
ATOM 8266 O O . ILE B 1 526 ? 13.953 -1.635 24.406 1 78.31 526 ILE B O 1
ATOM 8270 N N . ARG B 1 527 ? 14.609 -2.252 26.453 1 78.06 527 ARG B N 1
ATOM 8271 C CA . ARG B 1 527 ? 13.281 -2.451 27.031 1 78.06 527 ARG B CA 1
ATOM 8272 C C . ARG B 1 527 ? 12.727 -1.149 27.594 1 78.06 527 ARG B C 1
ATOM 8274 O O . ARG B 1 527 ? 12.758 -0.938 28.812 1 78.06 527 ARG B O 1
ATOM 8281 N N . LYS B 1 528 ? 12.102 -0.328 26.781 1 82 528 LYS B N 1
ATOM 8282 C CA . LYS B 1 528 ? 11.625 0.988 27.203 1 82 528 LYS B CA 1
ATOM 8283 C C . LYS B 1 528 ? 10.445 0.87 28.156 1 82 528 LYS B C 1
ATOM 8285 O O . LYS B 1 528 ? 10.227 1.742 29 1 82 528 LYS B O 1
ATOM 8290 N N . ARG B 1 529 ? 9.75 -0.255 28.016 1 78.19 529 ARG B N 1
ATOM 8291 C CA . ARG B 1 529 ? 8.617 -0.463 28.906 1 78.19 529 ARG B CA 1
ATOM 8292 C C . ARG B 1 529 ? 9.062 -0.506 30.359 1 78.19 529 ARG B C 1
ATOM 8294 O O . ARG B 1 529 ? 8.383 0.033 31.25 1 78.19 529 ARG B O 1
ATOM 8301 N N . GLU B 1 530 ? 10.133 -1.163 30.609 1 81 530 GLU B N 1
ATOM 8302 C CA . GLU B 1 530 ? 10.68 -1.249 31.953 1 81 530 GLU B CA 1
ATOM 8303 C C . GLU B 1 530 ? 11.078 0.127 32.469 1 81 530 GLU B C 1
ATOM 8305 O O . GLU B 1 530 ? 10.859 0.441 33.656 1 81 530 GLU B O 1
ATOM 8310 N N . LEU B 1 531 ? 11.602 0.915 31.594 1 88.44 531 LEU B N 1
ATOM 8311 C CA . LEU B 1 531 ? 12.008 2.266 31.984 1 88.44 531 LEU B CA 1
ATOM 8312 C C . LEU B 1 531 ? 10.789 3.125 32.281 1 88.44 531 LEU B C 1
ATOM 8314 O O . LEU B 1 531 ? 10.812 3.92 33.25 1 88.44 531 LEU B O 1
ATOM 8318 N N . ARG B 1 532 ? 9.789 2.881 31.578 1 86.06 532 ARG B N 1
ATOM 8319 C CA . ARG B 1 532 ? 8.562 3.633 31.797 1 86.06 532 ARG B CA 1
ATOM 8320 C C . ARG B 1 532 ? 7.922 3.258 33.125 1 86.06 532 ARG B C 1
ATOM 8322 O O . ARG B 1 532 ? 7.355 4.113 33.812 1 86.06 532 ARG B O 1
ATOM 8329 N N . THR B 1 533 ? 8.047 1.959 33.438 1 86.06 533 THR B N 1
ATOM 8330 C CA . THR B 1 533 ? 7.512 1.485 34.719 1 86.06 533 THR B CA 1
ATOM 8331 C C . THR B 1 533 ? 8.25 2.127 35.875 1 86.06 533 THR B C 1
ATOM 8333 O O . THR B 1 533 ? 7.629 2.537 36.875 1 86.06 533 THR B O 1
ATOM 8336 N N . ASP B 1 534 ? 9.555 2.213 35.719 1 87.69 534 ASP B N 1
ATOM 8337 C CA . ASP B 1 534 ? 10.352 2.869 36.75 1 87.69 534 ASP B CA 1
ATOM 8338 C C . ASP B 1 534 ? 9.992 4.348 36.875 1 87.69 534 ASP B C 1
ATOM 8340 O O . ASP B 1 534 ? 9.938 4.895 37.969 1 87.69 534 ASP B O 1
ATOM 8344 N N . GLY B 1 535 ? 9.758 4.945 35.719 1 90.12 535 GLY B N 1
ATOM 8345 C CA . GLY B 1 535 ? 9.422 6.359 35.656 1 90.12 535 GLY B CA 1
ATOM 8346 C C . GLY B 1 535 ? 10.523 7.25 36.219 1 90.12 535 GLY B C 1
ATOM 8347 O O . GLY B 1 535 ? 11.711 6.984 36 1 90.12 535 GLY B O 1
ATOM 8348 N N . VAL B 1 536 ? 10.094 8.336 36.844 1 93 536 VAL B N 1
ATOM 8349 C CA . VAL B 1 536 ? 11.031 9.281 37.438 1 93 536 VAL B CA 1
ATOM 8350 C C . VAL B 1 536 ? 11.469 8.781 38.812 1 93 536 VAL B C 1
ATOM 8352 O O . VAL B 1 536 ? 10.656 8.711 39.719 1 93 536 VAL B O 1
ATOM 8355 N N . THR B 1 537 ? 12.695 8.391 38.938 1 92.38 537 THR B N 1
ATOM 8356 C CA . THR B 1 537 ? 13.258 7.895 40.188 1 92.38 537 THR B CA 1
ATOM 8357 C C . THR B 1 537 ? 14.016 8.992 40.906 1 92.38 537 THR B C 1
ATOM 8359 O O . THR B 1 537 ? 14.266 10.062 40.344 1 92.38 537 THR B O 1
ATOM 8362 N N . PRO B 1 538 ? 14.383 8.836 42.156 1 90.88 538 PRO B N 1
ATOM 8363 C CA . PRO B 1 538 ? 15.078 9.867 42.938 1 90.88 538 PRO B CA 1
ATOM 8364 C C . PRO B 1 538 ? 16.422 10.266 42.312 1 90.88 538 PRO B C 1
ATOM 8366 O O . PRO B 1 538 ? 16.891 11.383 42.531 1 90.88 538 PRO B O 1
ATOM 8369 N N . ASP B 1 539 ? 16.969 9.406 41.531 1 92.56 539 ASP B N 1
ATOM 8370 C CA . ASP B 1 539 ? 18.281 9.688 40.938 1 92.56 539 ASP B CA 1
ATOM 8371 C C . ASP B 1 539 ? 18.125 10.398 39.594 1 92.56 539 ASP B C 1
ATOM 8373 O O . ASP B 1 539 ? 19.094 10.594 38.875 1 92.56 539 ASP B O 1
ATOM 8377 N N . THR B 1 540 ? 16.922 10.68 39.281 1 94.88 540 THR B N 1
ATOM 8378 C CA . THR B 1 540 ? 16.656 11.375 38.031 1 94.88 540 THR B CA 1
ATOM 8379 C C . THR B 1 540 ? 16.781 12.883 38.219 1 94.88 540 THR B C 1
ATOM 8381 O O . THR B 1 540 ? 16.188 13.453 39.125 1 94.88 540 THR B O 1
ATOM 8384 N N . ALA B 1 541 ? 17.641 13.484 37.344 1 94.12 541 ALA B N 1
ATOM 8385 C CA . ALA B 1 541 ? 17.766 14.938 37.344 1 94.12 541 ALA B CA 1
ATOM 8386 C C . ALA B 1 541 ? 16.578 15.602 36.656 1 94.12 541 ALA B C 1
ATOM 8388 O O . ALA B 1 541 ? 16.062 15.086 35.656 1 94.12 541 ALA B O 1
ATOM 8389 N N . ASP B 1 542 ? 16.156 16.672 37.25 1 94.06 542 ASP B N 1
ATOM 8390 C CA . ASP B 1 542 ? 15.031 17.469 36.719 1 94.06 542 ASP B CA 1
ATOM 8391 C C . ASP B 1 542 ? 15.492 18.844 36.281 1 94.06 542 ASP B C 1
ATOM 8393 O O . ASP B 1 542 ? 15.938 19.656 37.125 1 94.06 542 ASP B O 1
ATOM 8397 N N . ARG B 1 543 ? 15.312 19.078 35.031 1 90.5 543 ARG B N 1
ATOM 8398 C CA . ARG B 1 543 ? 15.789 20.328 34.438 1 90.5 543 ARG B CA 1
ATOM 8399 C C . ARG B 1 543 ? 15.117 21.531 35.094 1 90.5 543 ARG B C 1
ATOM 8401 O O . ARG B 1 543 ? 15.703 22.625 35.156 1 90.5 543 ARG B O 1
ATOM 8408 N N . THR B 1 544 ? 13.867 21.422 35.531 1 84.06 544 THR B N 1
ATOM 8409 C CA . THR B 1 544 ? 13.094 22.531 36.062 1 84.06 544 THR B CA 1
ATOM 8410 C C . THR B 1 544 ? 13.508 22.812 37.531 1 84.06 544 THR B C 1
ATOM 8412 O O . THR B 1 544 ? 13.141 23.859 38.062 1 84.06 544 THR B O 1
ATOM 8415 N N . ARG B 1 545 ? 14.219 21.875 38.219 1 71.25 545 ARG B N 1
ATOM 8416 C CA . ARG B 1 545 ? 14.656 22.062 39.594 1 71.25 545 ARG B CA 1
ATOM 8417 C C . ARG B 1 545 ? 16.125 22.453 39.656 1 71.25 545 ARG B C 1
ATOM 8419 O O . ARG B 1 545 ? 16.703 22.578 40.75 1 71.25 545 ARG B O 1
ATOM 8426 N N . GLN B 1 546 ? 16.812 22.453 38.625 1 54.91 546 GLN B N 1
ATOM 8427 C CA . GLN B 1 546 ? 18.219 22.844 38.688 1 54.91 546 GLN B CA 1
ATOM 8428 C C . GLN B 1 546 ? 18.359 24.312 39.094 1 54.91 546 GLN B C 1
ATOM 8430 O O . GLN B 1 546 ? 17.625 25.172 38.625 1 54.91 546 GLN B O 1
ATOM 8435 N N . PRO B 1 547 ? 19.109 24.578 40.219 1 48.28 547 PRO B N 1
ATOM 8436 C CA . PRO B 1 547 ? 19.391 25.969 40.562 1 48.28 547 PRO B CA 1
ATOM 8437 C C . PRO B 1 547 ? 19.891 26.797 39.375 1 48.28 547 PRO B C 1
ATOM 8439 O O . PRO B 1 547 ? 20.578 26.266 38.5 1 48.28 547 PRO B O 1
ATOM 8442 N N . ALA B 1 548 ? 19.297 27.953 39.25 1 41.88 548 ALA B N 1
ATOM 8443 C CA . ALA B 1 548 ? 19.797 28.906 38.281 1 41.88 548 ALA B CA 1
ATOM 8444 C C . ALA B 1 548 ? 21.266 29.219 38.5 1 41.88 548 ALA B C 1
ATOM 8446 O O . ALA B 1 548 ? 21.719 29.328 39.656 1 41.88 548 ALA B O 1
#

Foldseek 3Di:
DFDFDAQFDFLDNDLQQLFLLSLLVVLCVVFVQAWAEAEVVVPDTHGSVRLNFQLLLLLVLCVVQDAQAAEEEEQEFDDPLSVSNLSNCRQQNYAYEYDHNLDADPLVLVSLQQRLHQEYEYELVCLVRCLVNCVSNVSHAEYAYDDDPVSQVVSQVVNVVSPHHYDHNVSSNVDGGDPDTDDDTQQRWHYWQWAFDQADRTFTFTAGSSQLSSLLSVLCSQFVDALDAEEEEADTCSDCCLPSPTSNNCSNRNHYYYYYRHDDLQCVQVVQAVRLHQEYEDFFCSLVSNVPPDQDPCLQVGNHAEYAYDDLDPCVVVSCVRNVYNWYWAFDDDSFARGQFIAHTNDDDPRQFRGAGNPVFKDWAFAAPVPRHGDDAFDKGFIWIDTPDPRNGTPATRPCVVVRCVLCDVNIGTPQWIWHAHPNGTIHTDGRVDQWADFRRGTHHQCQQFVQLCVPQQFPGKGWHFEDDPDPSTDTAIEIETETDVPHDDDPVNSQVSCVNRPRPRRRGQKYAYDNDADADPVGHGPVVVVRVCGDDPRIDGNVPDDD/DFDFDAQFDFLDNDLQQLFLLSLLVVLCVVFVQAWAEAEVVVPDTHGSVRLNFQLLLLLVLCVVQDAQAAEEEEQEFDDPLSQSNLSNCRQQNYAYEYDYNLDAAPLVLVSLQQRLHQEYEHELVCLVRCLVNCVSNVSHAEYAYDDDPVSQVVSQVVNVVSPHHYDHNVSSNVDGGDPDTDDDTQQRWHYWQWAFDQADRTFTFTAGSSQLSSLLSVLCSQFVDALDAEEEEADTCSDCCLPSPTSNNCSNRNHYYYYYRHDDLQCVQVVQAVRLHQEYEDFFCSLVSNVPPDQDPCLQVGNHAEYAYDDLDPCVVVSCVRNVYNWYWAFDDDLFARGQFIAHTNDDDPRQFRGAGNPVFKDWAFAAPVPRHGDDAFDKGFIWIDTPDPRNGTPATRPCVVVRCVLCDVNIGTPQWIWHAHPNGTIHTDGRVDQWADFRRGTHHQCQQFVQLCVPQQFPGKGWHFEDDPDPSTDTAIEIETETDVPHDDDPVNSQVSCVNRPRPRRRGQKYAYDNDADADPVGHGPVVVVRVCGDDPRIDGNVPDDD

Organism: NCBI:txid1608957

Secondary structure (DSSP, 8-state):
----------SSS-GGG-SHHHHHHHHHHHSTTSEEEEEGGGTEEEEHHHHHHHHHHHHHHHHTT--TT-EEEEE--SSHHHHHHHHHHHHTT-EEEE--TT--HHHHHHHHHHH--SEEEEEGGGHHHHHT-TTTTTT--EEEEESSHHHHHHHHHHHHHTT-EEEEGGGGGSSPPPS------TTSEEEEEEE--SSS--EEEEEEHHHHHHHHHHHHHHHT--TT-EEEE-S-TTSTTTIIIIIHHHHHHT-EEEE-SS--STTHHHHHHHHT-SEEE--TTHHHHHHHSPP-TTTT-S---EEE-----TTHHHHHHHHT--EEE-EEEETTTEEEEEPPTT--PPTTEEEEE-TTTEEEEEE-TTT-PBPPTTS-EEEEEEESSTTSS--EETT-HHHHHHHTGGGSEEEEEEEEE-TTSEEEEEEESS---EETTEE--HHHHHHHHHTSTTEEEEEEEEEE-SSTT--EEEEEEEEEPTT----HHHHHHHHHTTS-GGGS-SEEEEES---B-TTS-B-HHHHHHH-S-TT-EEGGGS--/----------SSS-GGG-SHHHHHHHHHHHSTTSEEEEEGGGTEEEEHHHHHHHHHHHHHHHHTT--TT-EEEEE--SSHHHHHHHHHHHHTT-EEEE--TT--HHHHHHHHHHH--SEEEEEGGGHHHHHT-TTTTTT--EEEEESSHHHHHHHHHHHHHTT-EEEEGGGGGSSPPPS------TTSEEEEEEE--SSS--EEEEEEHHHHHHHHHHHHHHHT--TT-EEEE-S-TTSTTTIIIIIHHHHHHTPEEEE-SS--TTTHHHHHHHHT-SEEE--TTHHHHHHHSPP-TTTT-S---EEE-----TTHHHHHHHHT--EEE-EEEETTTEEEEEPPTT--PPTT--EEE-TTTEEEEEE-TTT-PBPPTTS-EEEEEEESSTTSS--EETT-HHHHHHHTGGGSEEEEEEEEE-TTSEEEEEEESS---EETTEE--HHHHHHHHHTSTTEEEEEEEEEE-SSTT--EEEEEEEEEPTT----HHHHHHHHHTTS-GGGS-SEEEEES---B-TTS-B-HHHHHHH-S-TT-EETTTS--

pLDDT: mean 92.42, std 9.31, range [37.25, 98.94]

=== Feature glossary ===
The record interleaves many kinds of information about one protein. Here is each kind framed as the question it answers.

Q: Are the domains correctly placed relative to each other?
A: Predicted aligned error is AlphaFold's pairwise confidence. Unlike pLDDT (per-residue), PAE is per-residue-pair and captures whether two parts of the structure are correctly placed relative to each other. Units are ångströms of expected positional error.

Q: Which residues are in helices, strands, or loops?
A: Eight-state secondary structure (DSSP): H is the canonical α-helix, G the tighter 3₁₀-helix, I the wider π-helix; E/B are β-structure, T and S are turns and bends, and '-' is everything else. DSSP derives these from the pattern of main-chain N–H···O=C hydrogen bonds, not from the sequence.

Q: What if only a Cα trace is available?
A: P-SEA three-state annotation labels each residue as helix, strand, or coil based purely on the geometry of the Cα trace. It serves as a fallback when the full backbone (and thus DSSP) is unavailable.

Q: What are the backbone torsion angles?
A: φ (phi) and ψ (psi) are the two rotatable backbone dihedrals per residue: φ is the C(i-1)–N–Cα–C torsion, ψ is the N–Cα–C–N(i+1) torsion, both in degrees on (−180°, 180°]. α-helical residues cluster near (−60°, −45°); β-strand residues near (−120°, +130°). A Ramachandran plot is simply a scatter of (φ, ψ) for every residue.

Q: What known structures does this most resemble?
A: Structural nearest neighbors (via Foldseek easy-search vs the PDB). Reported per hit: target PDB id, E-value, and alignment TM-score. A TM-score above ~0.5 is the conventional threshold for 'same fold'.

Q: What family and function is it annotated with?
A: Database cross-references. InterPro integrates a dozen domain/family signature databases into unified entries with residue-range hits. GO terms attach function/process/location labels with evidence codes. CATH codes position the fold in a four-level structural taxonomy. Organism is the NCBI-taxonomy species name.

Q: Which residues are buried vs exposed?
A: Solvent accessibility: the surface area of each residue that a 1.4 Å water probe can touch, in Å². When only backbone atoms are present the absolute values are lower than full-atom SASA (side chains contribute most of the area) and are flagged as backbone-only.

Q: What do the diagnostic plots show?
A: Three diagnostic plots accompany the record. The Cα contact map visualizes the tertiary structure as a 2D adjacency matrix (8 Å cutoff, sequence-local contacts suppressed). The Ramachandran plot shows the distribution of backbone (φ, ψ) torsions, with points in the α and β basins reflecting secondary structure content. The PAE plot shows AlphaFold's inter-residue confidence as a color matrix.

Q: What is the amino-acid chain?
A: The amino-acid sequence is the protein's primary structure: the linear order of residues from the N-terminus to the C-terminus, written in one-letter code. Everything else here — the 3D coordinates, the secondary structure, the domain annotations — is ultimately a consequence of this string.

Q: What do the rendered images show?
A: The six renders are orthographic views along the three Cartesian axes in both directions. Representation (cartoon, sticks, or surface) and color scheme (sequence-rainbow or by-chain) vary across proteins so the training set covers all the common visualization conventions.

Q: Where is each backbone atom in 3D?
A: The mmCIF table is the protein's shape written out atom by atom. For each backbone N, Cα, C, and carbonyl O, it records an (x, y, z) coordinate triple in Å plus the residue type, chain letter, and residue number.

Q: How mobile is each atom in the crystal?
A: For experimental (PDB) structures, the B-factor (temperature factor) quantifies the positional spread of each atom in the crystal — a combination of thermal vibration and static disorder — in units of Å². High B-factors mark flexible loops or poorly resolved regions; low B-factors mark the rigid, well-ordered core.

Q: How big and how compact is the whole molecule?
A: Three whole-structure scalars: the radius of gyration (RMS distance of Cα from centroid, in Å), the count of Cα–Cα contacts (pairs closer than 8 Å and separated by more than four residues in sequence — i.e. tertiary, not local, contacts), and the bounding-box dimensions. Together they distinguish compact globular folds from extended fibres or disordered chains.

Q: What does the local fold look like, residue by residue?
A: A 3Di character summarizes, for each residue, the relative orientation of the Cα frame of its nearest spatial neighbor. Because it encodes fold topology rather than chemistry, 3Di alignments detect remote structural similarity that sequence alignment misses.

Q: How confident is the AlphaFold model at each residue?
A: For AlphaFold models, the B-factor field carries pLDDT — the model's own estimate of local accuracy on a 0–100 scale. Regions with pLDDT<50 should be treated as essentially unmodeled; they often correspond to intrinsically disordered segments.